Protein AF-A0A8T7BBE3-F1 (afdb_monomer_lite)

Secondary structure (DSSP, 8-state):
---S--SSS--SSS---S--S--S---S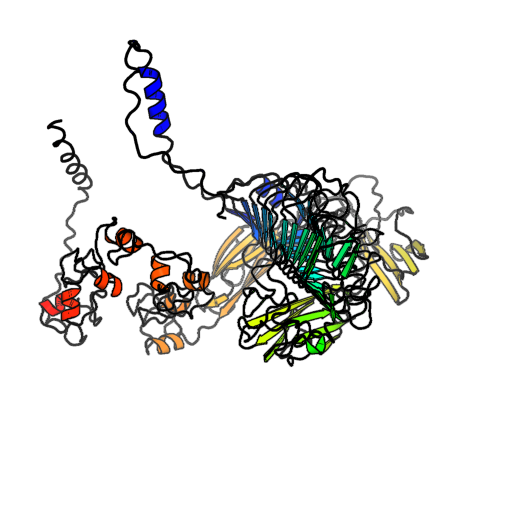TTTHHHHHHHHHHTTS-S-----PPPEEEE---EEE--S--HHHHHHTTPPTT-EEEEPSEEEEESSPEEE----BTTBPEEEEEPTT--EEEE--GGGTTTS-SEEE---SEEEES-EEE-SSSSEEE-SEEEEEEES-EEES-SS-SEE--SS-EEEEEEES-EEE-TTTTT-S---SEEES-TTSSS-EES-EEES-EEE--EESSSS---SEEE-TT-BS-EEES-EEE-TTEESS--EEEEE-----TTPPPEEEES-EEESSSEEEEE-EEEEEES-EEE--SSEEEEE---TT-SS-SEEEEEES-EEES-SSEEEEE--TT-SSEEEES-EEEEEEEEEEES---S-EEESEEEEEEESSS---SSSEEE---HHHHEEEGGGTEEEEPTT-TTTT-S-TT-TT--SB-TTS-BS-SSSSPPSSS--SSS--S--S-EEEEEES-SEEETT--EEEEEEEES-SEEEEEEES--SS-EEEPSS-EEEEE-S--S-EEEEEEEEETTEEEEEEEEEEEE-S----EEE-SS---SSS-------S-----EEE---S-TTEEEEEEEETTEEEEEEE--S---------------SEEEEEEEEEEETTEEEEEEEEEEE------PPPPEEEEEEESSEEETT--EEEEEEEES-SEEEE-BTB-SEE-SEEEEEE--SS-EEEEEEEEETTEEEEEEEEEEEEPPS--SS-SSS-HHHHHHHTSSS---TT--SS-SS--HHHHHHHT--TT-TTSBTTBSS-SSS-HHHHHHHTSSTTS-TT--SS-SS--HHHHHHHT--TT-TT-PPP-SS-SSS-HHHIIIIISSS---TT--SS-SSS-HHHHHHTT--TT-SSSS-SSS-HHHHHHHT--TT-TTTT-SSS-HHHHHHHT--TT-TT-----PPP------------TTTTTSSTTSSSSS------

Sequence (980 aa):
MYSPITFFKHTLVTKVLYLREFNNECRSAFCLRSIAALFIAMFLIGALSVANGATFTLNPTGMTDSCSEELENVWNSAQPGDEIILNEGIYAQGCARRINNNGTAANPIIVRAADGADVLITRPLSSVSSKNNIEIQGSYMEIRGLRFQYGSQGVRFMSSSNIVFEDNEVFDMNHTAFTMNSGSTDNFVIRNNHIHHAGIAGGSTGEGMYIGCHSGNCTARDHLIEGNHIHDLQSNGSGCSDGIELKFNSHSNIVRGNEVYNTSLGSSACPCTFSYGHEIAGGEPNIIENNLLYNCAEGVLATSDTIIRNNVILDTTYAGIHIRYQAPTATGVENITVVNNTVYGSHPTCGRFNTNGSPNVTIANNSFYCAGSTAIAGGLGSPTLLNNYVDGGMSASSIDNVGFFDGGLAADQFVNPAGGDFHLKATSILIDAGNDNASDLPTEDYDGNIRSIGAAVDVGAFEYGSGSGPSNPVVTLSIDDSSVTTGDDVTLTYTISNADSCNASSSPASSFSGAITPANGSQMVNNLQADITFTLMCSNTDGNTTRDVSVTVSDPIDYQLYNDDDGNYGSGAVLLSSLGDLLGTLYVQVLPETDIQSVTFEIDDTQVGAVELTAPYVLGGSSYDSVSLTDGAHTLSATVQHKDGTVVLTQTITIANGGKGDPLPTLTLTATPQSITAGQTSLLNWSTTDATICDGQAGLLGTLAAFGSQTVTPTVTTTYTLECTGPGGMVTESVIVTVTAVGNDTDQDGLPDDWEIANFGNLDQSPSDDADNDGFTNLQEFAAGSDPTDANSSPDDLDGDGLDDAWEIANFGSLNETATGDPDNDGYTNLEELNAGTNPLNIAETPVDTDADGMLDADELMYFGNLSQSAAGDFDTDGITNAMEIANGTNPALADTDSDGLSDMEEFTHGTDPLDPDSDNDGYSDGSEIIAGSNPNDASDTPATIPPDDNNDSGGGATTLWFWLWLNSLLVWRRYRKSS

Structure (mmCIF, N/CA/C/O backbone):
data_AF-A0A8T7BBE3-F1
#
_entry.id   AF-A0A8T7BBE3-F1
#
loop_
_atom_site.group_PDB
_atom_site.id
_atom_site.type_symbol
_atom_site.label_atom_id
_atom_site.label_alt_id
_atom_site.label_comp_id
_atom_site.label_asym_id
_atom_site.label_entity_id
_atom_site.label_seq_id
_atom_site.pdbx_PDB_ins_code
_atom_site.Cartn_x
_atom_site.Cartn_y
_atom_site.Cartn_z
_atom_site.occupancy
_atom_site.B_iso_or_equiv
_atom_site.auth_seq_id
_atom_site.auth_comp_id
_atom_site.auth_asym_id
_atom_site.auth_atom_id
_atom_site.pdbx_PDB_model_num
ATOM 1 N N . MET A 1 1 ? 28.693 -13.206 -2.589 1.00 29.56 1 MET A N 1
ATOM 2 C CA . MET A 1 1 ? 29.377 -13.294 -1.278 1.00 29.56 1 MET A CA 1
ATOM 3 C C . MET A 1 1 ? 28.277 -13.303 -0.243 1.00 29.56 1 MET A C 1
ATOM 5 O O . MET A 1 1 ? 27.418 -12.443 -0.314 1.00 29.56 1 MET A O 1
ATOM 9 N N . TYR A 1 2 ? 28.257 -14.339 0.588 1.00 26.84 2 TYR A N 1
ATOM 10 C CA . TYR A 1 2 ? 27.154 -14.682 1.480 1.00 26.84 2 TYR A CA 1
ATOM 11 C C . TYR A 1 2 ? 26.909 -13.659 2.601 1.00 26.84 2 TYR A C 1
ATOM 13 O O . TYR A 1 2 ? 27.847 -13.034 3.099 1.00 26.84 2 TYR A O 1
ATOM 21 N N . SER A 1 3 ? 25.626 -13.585 2.964 1.00 26.28 3 SER A N 1
ATOM 22 C CA . SER A 1 3 ? 24.971 -12.894 4.079 1.00 26.28 3 SER A CA 1
ATOM 23 C C . SER A 1 3 ? 25.697 -13.000 5.438 1.00 26.28 3 SER A C 1
ATOM 25 O O . SER A 1 3 ? 26.265 -14.050 5.758 1.00 26.28 3 SER A O 1
ATOM 27 N N . PRO A 1 4 ? 25.660 -11.943 6.278 1.00 32.00 4 PRO A N 1
ATOM 28 C CA . PRO A 1 4 ? 26.195 -11.945 7.629 1.00 32.00 4 PRO A CA 1
ATOM 29 C C . PRO A 1 4 ? 25.131 -12.365 8.659 1.00 32.00 4 PRO A C 1
ATOM 31 O O . PRO A 1 4 ? 24.705 -11.558 9.476 1.00 32.00 4 PRO A O 1
ATOM 34 N N . ILE A 1 5 ? 24.760 -13.648 8.698 1.00 28.42 5 ILE A N 1
ATOM 35 C CA . ILE A 1 5 ? 24.117 -14.264 9.878 1.00 28.42 5 ILE A CA 1
ATOM 36 C C . ILE A 1 5 ? 24.846 -15.572 10.201 1.00 28.42 5 ILE A C 1
ATOM 38 O O . ILE A 1 5 ? 24.380 -16.686 10.002 1.00 28.42 5 ILE A O 1
ATOM 42 N N . THR A 1 6 ? 26.074 -15.431 10.699 1.00 31.42 6 THR A N 1
ATOM 43 C CA . THR A 1 6 ? 26.802 -16.514 11.376 1.00 31.42 6 THR A CA 1
ATOM 44 C C . THR A 1 6 ? 27.591 -15.927 12.539 1.00 31.42 6 THR A C 1
ATOM 46 O O . THR A 1 6 ? 28.819 -15.868 12.531 1.00 31.42 6 THR A O 1
ATOM 49 N N . PHE A 1 7 ? 26.885 -15.438 13.563 1.00 29.61 7 PHE A N 1
ATOM 50 C CA . PHE A 1 7 ? 27.541 -15.073 14.820 1.00 29.61 7 PHE A CA 1
ATOM 51 C C . PHE A 1 7 ? 26.654 -15.207 16.062 1.00 29.61 7 PHE A C 1
ATOM 53 O O . PHE A 1 7 ? 26.710 -14.342 16.912 1.00 29.61 7 PHE A O 1
ATOM 60 N N . PHE A 1 8 ? 25.876 -16.285 16.226 1.00 28.06 8 PHE A N 1
ATOM 61 C CA . PHE A 1 8 ? 25.471 -16.776 17.559 1.00 28.06 8 PHE A CA 1
ATOM 62 C C . PHE A 1 8 ? 24.879 -18.194 17.468 1.00 28.06 8 PHE A C 1
ATOM 64 O O . PHE A 1 8 ? 23.679 -18.350 17.312 1.00 28.06 8 PHE A O 1
ATOM 71 N N . LYS A 1 9 ? 25.746 -19.218 17.556 1.00 27.27 9 LYS A N 1
ATOM 72 C CA . LYS A 1 9 ? 25.525 -20.572 18.136 1.00 27.27 9 LYS A CA 1
ATOM 73 C C . LYS A 1 9 ? 26.477 -21.591 17.497 1.00 27.27 9 LYS A C 1
ATOM 75 O O . LYS A 1 9 ? 26.094 -22.453 16.726 1.00 27.27 9 LYS A O 1
ATOM 80 N N . HIS A 1 10 ? 27.749 -21.526 17.880 1.00 26.34 10 HIS A N 1
ATOM 81 C CA . HIS A 1 10 ? 28.599 -22.718 17.887 1.00 26.34 10 HIS A CA 1
ATOM 82 C C . HIS A 1 10 ? 29.717 -22.556 18.918 1.00 26.34 10 HIS A C 1
ATOM 84 O O . HIS A 1 10 ? 30.887 -22.381 18.590 1.00 26.34 10 HIS A O 1
ATOM 90 N N . THR A 1 11 ? 29.379 -22.594 20.211 1.00 28.61 11 THR A N 1
ATOM 91 C CA . THR A 1 11 ? 30.364 -22.989 21.236 1.00 28.61 11 THR A CA 1
ATOM 92 C C . THR A 1 11 ? 29.700 -23.580 22.477 1.00 28.61 11 THR A C 1
ATOM 94 O O . THR A 1 11 ? 29.901 -23.102 23.589 1.00 28.61 11 THR A O 1
ATOM 97 N N . LEU A 1 12 ? 28.919 -24.650 22.321 1.00 29.69 12 LEU A N 1
ATOM 98 C CA . LEU A 1 12 ? 28.595 -25.495 23.469 1.00 29.69 12 LEU A CA 1
ATOM 99 C C . LEU A 1 12 ? 28.273 -26.925 23.044 1.00 29.69 12 LEU A C 1
ATOM 101 O O . LEU A 1 12 ? 27.166 -27.360 23.249 1.00 29.69 12 LEU A O 1
ATOM 105 N N . VAL A 1 13 ? 29.242 -27.627 22.444 1.00 31.06 13 VAL A N 1
ATOM 106 C CA . VAL A 1 13 ? 29.555 -29.056 22.677 1.00 31.06 13 VAL A CA 1
ATOM 107 C C . VAL A 1 13 ? 30.863 -29.355 21.936 1.00 31.06 13 VAL A C 1
ATOM 109 O O . VAL A 1 13 ? 30.873 -29.738 20.776 1.00 31.06 13 VAL A O 1
ATOM 112 N N . THR A 1 14 ? 32.004 -29.130 22.589 1.00 29.58 14 THR A N 1
ATOM 113 C CA . THR A 1 14 ? 33.135 -30.081 22.653 1.00 29.58 14 THR A CA 1
ATOM 114 C C . THR A 1 14 ? 34.294 -29.460 23.429 1.00 29.58 14 THR A C 1
ATOM 116 O O . THR A 1 14 ? 34.619 -28.289 23.276 1.00 29.58 14 THR A O 1
ATOM 119 N N . LYS A 1 15 ? 34.960 -30.303 24.225 1.00 26.47 15 LYS A N 1
ATOM 120 C CA . LYS A 1 15 ? 36.123 -30.031 25.095 1.00 26.47 15 LYS A CA 1
ATOM 121 C C . LYS A 1 15 ? 35.813 -29.523 26.504 1.00 26.47 15 LYS A C 1
ATOM 123 O O . LYS A 1 15 ? 36.330 -28.523 26.991 1.00 26.47 15 LYS A O 1
ATOM 128 N N . VAL A 1 16 ? 35.186 -30.431 27.250 1.00 36.28 16 VAL A N 1
ATOM 129 C CA . VAL A 1 16 ? 35.811 -30.966 28.471 1.00 36.28 16 VAL A CA 1
ATOM 130 C C . VAL A 1 16 ? 37.290 -31.256 28.181 1.00 36.28 16 VAL A C 1
ATOM 132 O O . VAL A 1 16 ? 37.582 -32.248 27.525 1.00 36.28 16 VAL A O 1
ATOM 135 N N . LEU A 1 17 ? 38.196 -30.353 28.574 1.00 35.09 17 LEU A N 1
ATOM 136 C CA . LEU A 1 17 ? 39.632 -30.564 28.856 1.00 35.09 17 LEU A CA 1
ATOM 137 C C . LEU A 1 17 ? 40.352 -29.204 28.883 1.00 35.09 17 LEU A C 1
ATOM 139 O O . LEU A 1 17 ? 41.104 -28.913 27.967 1.00 35.09 17 LEU A O 1
ATOM 143 N N . TYR A 1 18 ? 40.134 -28.367 29.906 1.00 28.30 18 TYR A N 1
ATOM 144 C CA . TYR A 1 18 ? 41.157 -27.424 30.413 1.00 28.30 18 TYR A CA 1
ATOM 145 C C . TYR A 1 18 ? 40.715 -26.712 31.705 1.00 28.30 18 TYR A C 1
ATOM 147 O O . TYR A 1 18 ? 40.621 -25.500 31.752 1.00 28.30 18 TYR A O 1
ATOM 155 N N . LEU A 1 19 ? 40.474 -27.447 32.794 1.00 28.67 19 LEU A N 1
ATOM 156 C CA . LEU A 1 19 ? 40.567 -26.886 34.156 1.00 28.67 19 LEU A CA 1
ATOM 157 C C . LEU A 1 19 ? 41.022 -27.985 35.127 1.00 28.67 19 LEU A C 1
ATOM 159 O O . LEU A 1 19 ? 40.366 -28.334 36.103 1.00 28.67 19 LEU A O 1
ATOM 163 N N . ARG A 1 20 ? 42.188 -28.569 34.833 1.00 30.17 20 ARG A N 1
ATOM 164 C CA . ARG A 1 20 ? 42.928 -29.435 35.758 1.00 30.17 20 ARG A CA 1
ATOM 165 C C . ARG A 1 20 ? 44.109 -28.668 36.349 1.00 30.17 20 ARG A C 1
ATOM 167 O O . ARG A 1 20 ? 45.219 -29.165 36.306 1.00 30.17 20 ARG A O 1
ATOM 174 N N . GLU A 1 21 ? 43.873 -27.457 36.854 1.00 39.28 21 GLU A N 1
ATOM 175 C CA . GLU A 1 21 ? 44.852 -26.711 37.664 1.00 39.28 21 GLU A CA 1
ATOM 176 C C . GLU A 1 21 ? 44.212 -25.529 38.422 1.00 39.28 21 GLU A C 1
ATOM 178 O O . GLU A 1 21 ? 44.704 -24.415 38.408 1.00 39.28 21 GLU A O 1
ATOM 183 N N . PHE A 1 22 ? 43.096 -25.761 39.119 1.00 30.38 22 PHE A N 1
ATOM 184 C CA . PHE A 1 22 ? 42.659 -24.887 40.221 1.00 30.38 22 PHE A CA 1
ATOM 185 C C . PHE A 1 22 ? 42.005 -25.736 41.312 1.00 30.38 22 PHE A C 1
ATOM 187 O O . PHE A 1 22 ? 40.827 -25.631 41.634 1.00 30.38 22 PHE A O 1
ATOM 194 N N . ASN A 1 23 ? 42.797 -26.651 41.863 1.00 41.34 23 ASN A N 1
ATOM 195 C CA . ASN A 1 23 ? 42.465 -27.314 43.110 1.00 41.34 23 ASN A CA 1
ATOM 196 C C . ASN A 1 23 ? 43.643 -27.108 44.052 1.00 41.34 23 ASN A C 1
ATOM 198 O O . ASN A 1 23 ? 44.595 -27.880 44.019 1.00 41.34 23 ASN A O 1
ATOM 202 N N . ASN A 1 24 ? 43.608 -26.019 44.815 1.00 39.44 24 ASN A N 1
ATOM 203 C CA . ASN A 1 24 ? 44.102 -25.965 46.186 1.00 39.44 24 ASN A CA 1
ATOM 204 C C . ASN A 1 24 ? 43.699 -24.621 46.803 1.00 39.44 24 ASN A C 1
ATOM 206 O O . ASN A 1 24 ? 43.951 -23.574 46.227 1.00 39.44 24 ASN A O 1
ATOM 210 N N . GLU A 1 25 ? 43.117 -24.699 48.001 1.00 39.66 25 GLU A N 1
ATOM 211 C CA . GLU A 1 25 ? 42.765 -23.586 48.900 1.00 39.66 25 GLU A CA 1
ATOM 212 C C . GLU A 1 25 ? 41.361 -22.967 48.773 1.00 39.66 25 GLU A C 1
ATOM 214 O O . GLU A 1 25 ? 41.187 -21.787 48.497 1.00 39.66 25 GLU A O 1
ATOM 219 N N . CYS A 1 26 ? 40.336 -23.724 49.183 1.00 35.31 26 CYS A N 1
ATOM 220 C CA . CYS A 1 26 ? 39.295 -23.137 50.036 1.00 35.31 26 CYS A CA 1
ATOM 221 C C . CYS A 1 26 ? 38.632 -24.192 50.935 1.00 35.31 26 CYS A C 1
ATOM 223 O O . CYS A 1 26 ? 37.651 -24.840 50.584 1.00 35.31 26 CYS A O 1
ATOM 225 N N . ARG A 1 27 ? 39.194 -24.372 52.136 1.00 46.56 27 ARG A N 1
ATOM 226 C CA . ARG A 1 27 ? 38.562 -25.075 53.260 1.00 46.56 27 ARG A CA 1
ATOM 227 C C . ARG A 1 27 ? 37.969 -24.037 54.214 1.00 46.56 27 ARG A C 1
ATOM 229 O O . ARG A 1 27 ? 38.629 -23.661 55.176 1.00 46.56 27 ARG A O 1
ATOM 236 N N . SER A 1 28 ? 36.738 -23.582 53.993 1.00 45.09 28 SER A N 1
ATOM 237 C CA . SER A 1 28 ? 35.929 -23.024 55.087 1.00 45.09 28 SER A CA 1
ATOM 238 C C . SER A 1 28 ? 34.431 -23.053 54.768 1.00 45.09 28 SER A C 1
ATOM 240 O O . SER A 1 28 ? 34.009 -22.937 53.619 1.00 45.09 28 SER A O 1
ATOM 242 N N . ALA A 1 29 ? 33.625 -23.225 55.818 1.00 42.47 29 ALA A N 1
ATOM 243 C CA . ALA A 1 29 ? 32.174 -23.428 55.794 1.00 42.47 29 ALA A CA 1
ATOM 244 C C . ALA A 1 29 ? 31.346 -22.200 55.346 1.00 42.47 29 ALA A C 1
ATOM 246 O O . ALA A 1 29 ? 30.151 -22.131 55.620 1.00 42.47 29 ALA A O 1
ATOM 247 N N . PHE A 1 30 ? 31.959 -21.241 54.650 1.00 42.09 30 PHE A N 1
ATOM 248 C CA . PHE A 1 30 ? 31.274 -20.082 54.074 1.00 42.09 30 PHE A CA 1
ATOM 249 C C . PHE A 1 30 ? 30.898 -20.281 52.596 1.00 42.09 30 PHE A C 1
ATOM 251 O O . PHE A 1 30 ? 30.028 -19.583 52.090 1.00 42.09 30 PHE A O 1
ATOM 258 N N . CYS A 1 31 ? 31.473 -21.284 51.920 1.00 41.03 31 CYS A N 1
ATOM 259 C CA . CYS A 1 31 ? 31.180 -21.570 50.510 1.00 41.03 31 CYS A CA 1
ATOM 260 C C . CYS A 1 31 ? 29.846 -22.327 50.302 1.00 41.03 31 CYS A C 1
ATOM 262 O O . CYS A 1 31 ? 29.247 -22.256 49.235 1.00 41.03 31 CYS A O 1
ATOM 264 N N . LEU A 1 32 ? 29.317 -22.995 51.339 1.00 38.78 32 LEU A N 1
ATOM 265 C CA . LEU A 1 32 ? 28.065 -23.764 51.239 1.00 38.78 32 LEU A CA 1
ATOM 266 C C . LEU A 1 32 ? 26.777 -22.937 51.407 1.00 38.78 32 LEU A C 1
ATOM 268 O O . LEU A 1 32 ? 25.702 -23.455 51.123 1.00 38.78 32 LEU A O 1
ATOM 272 N N . ARG A 1 33 ? 26.846 -21.667 51.837 1.00 40.78 33 ARG A N 1
ATOM 273 C CA . ARG A 1 33 ? 25.649 -20.803 51.910 1.00 40.78 33 ARG A CA 1
ATOM 274 C C . ARG A 1 33 ? 25.352 -20.054 50.608 1.00 40.78 33 ARG A C 1
ATOM 276 O O . ARG A 1 33 ? 24.207 -19.677 50.400 1.00 40.78 33 ARG A O 1
ATOM 283 N N . SER A 1 34 ? 26.329 -19.922 49.712 1.00 43.38 34 SER A N 1
ATOM 284 C CA . SER A 1 34 ? 26.143 -19.246 48.418 1.00 43.38 34 SER A CA 1
ATOM 285 C C . SER A 1 34 ? 25.672 -20.181 47.298 1.00 43.38 34 SER A C 1
ATOM 287 O O . SER A 1 34 ? 25.136 -19.709 46.305 1.00 43.38 34 SER A O 1
ATOM 289 N N . ILE A 1 35 ? 25.813 -21.502 47.461 1.00 44.31 35 ILE A N 1
ATOM 290 C CA . ILE A 1 35 ? 25.361 -22.492 46.464 1.00 44.31 35 ILE A CA 1
ATOM 291 C C . ILE A 1 35 ? 23.885 -22.874 46.684 1.00 44.31 35 ILE A C 1
ATOM 293 O O . ILE A 1 35 ? 23.160 -23.094 45.722 1.00 44.31 35 ILE A O 1
ATOM 297 N N . ALA A 1 36 ? 23.386 -22.850 47.925 1.00 39.06 36 ALA A N 1
ATOM 298 C CA . ALA A 1 36 ? 21.965 -23.089 48.208 1.00 39.06 36 ALA A CA 1
ATOM 299 C C . ALA A 1 36 ? 21.046 -21.934 47.751 1.00 39.06 36 ALA A C 1
ATOM 301 O O . ALA A 1 36 ? 19.892 -22.172 47.411 1.00 39.06 36 ALA A O 1
ATOM 302 N N . ALA A 1 37 ? 21.561 -20.699 47.689 1.00 39.97 37 ALA A N 1
ATOM 303 C CA . ALA A 1 37 ? 20.832 -19.557 47.131 1.00 39.97 37 ALA A CA 1
ATOM 304 C C . ALA A 1 37 ? 20.739 -19.606 45.592 1.00 39.97 37 ALA A C 1
ATOM 306 O O . ALA A 1 37 ? 19.777 -19.096 45.030 1.00 39.97 37 ALA A O 1
ATOM 307 N N . LEU A 1 38 ? 21.690 -20.270 44.918 1.00 40.91 38 LEU A N 1
ATOM 308 C CA . LEU A 1 38 ? 21.654 -20.463 43.464 1.00 40.91 38 LEU A CA 1
ATOM 309 C C . LEU A 1 38 ? 20.670 -21.569 43.043 1.00 40.91 38 LEU A C 1
ATOM 311 O O . LEU A 1 38 ? 20.027 -21.448 42.009 1.00 40.91 38 LEU A O 1
ATOM 315 N N . PHE A 1 39 ? 20.502 -22.614 43.860 1.00 37.19 39 PHE A N 1
ATOM 316 C CA . PHE A 1 39 ? 19.586 -23.722 43.549 1.00 37.19 39 PHE A CA 1
ATOM 317 C C . PHE A 1 39 ? 18.106 -23.410 43.824 1.00 37.19 39 PHE A C 1
ATOM 319 O O . PHE A 1 39 ? 17.248 -23.962 43.147 1.00 37.19 39 PHE A O 1
ATOM 326 N N . ILE A 1 40 ? 17.790 -22.501 44.755 1.00 39.94 40 ILE A N 1
ATOM 327 C CA . ILE A 1 40 ? 16.405 -22.030 44.966 1.00 39.94 40 ILE A CA 1
ATOM 328 C C . ILE A 1 40 ? 16.015 -20.963 43.924 1.00 39.94 40 ILE A C 1
ATOM 330 O O . ILE A 1 40 ? 14.845 -20.856 43.576 1.00 39.94 40 ILE A O 1
ATOM 334 N N . ALA A 1 41 ? 16.983 -20.237 43.353 1.00 38.50 41 ALA A N 1
ATOM 335 C CA . ALA A 1 41 ? 16.737 -19.316 42.240 1.00 38.50 41 ALA A CA 1
ATOM 336 C C . ALA A 1 41 ? 16.558 -20.027 40.881 1.00 38.50 41 ALA A C 1
ATOM 338 O O . ALA A 1 41 ? 15.916 -19.477 39.996 1.00 38.50 41 ALA A O 1
ATOM 339 N N . MET A 1 42 ? 17.079 -21.250 40.715 1.00 39.91 42 MET A N 1
ATOM 340 C CA . MET A 1 42 ? 16.964 -22.027 39.467 1.00 39.91 42 MET A CA 1
ATOM 341 C C . MET A 1 42 ? 15.734 -22.947 39.384 1.00 39.91 42 MET A C 1
ATOM 343 O O . MET A 1 42 ? 15.486 -23.505 38.325 1.00 39.91 42 MET A O 1
ATOM 347 N N . PHE A 1 43 ? 14.938 -23.083 40.450 1.00 35.31 43 PHE A N 1
ATOM 348 C CA . PHE A 1 43 ? 13.665 -23.832 40.430 1.00 35.31 43 PHE A CA 1
ATOM 349 C C . PHE A 1 43 ? 12.419 -22.926 40.445 1.00 35.31 43 PHE A C 1
ATOM 351 O O . PHE A 1 43 ? 11.309 -23.395 40.672 1.00 35.31 43 PHE A O 1
ATOM 358 N N . LEU A 1 44 ? 12.607 -21.628 40.185 1.00 36.25 44 LEU A N 1
ATOM 359 C CA . LEU A 1 44 ? 11.546 -20.623 40.030 1.00 36.25 44 LEU A CA 1
ATOM 360 C C . LEU A 1 44 ? 11.549 -19.978 38.629 1.00 36.25 44 LEU A C 1
ATOM 362 O O . LEU A 1 44 ? 10.964 -18.921 38.436 1.00 36.25 44 LEU A O 1
ATOM 366 N N . ILE A 1 45 ? 12.202 -20.622 37.654 1.00 46.75 45 ILE A N 1
ATOM 367 C CA . ILE A 1 45 ? 12.209 -20.231 36.230 1.00 46.75 45 ILE A CA 1
ATOM 368 C C . ILE A 1 45 ? 11.692 -21.417 35.397 1.00 46.75 45 ILE A C 1
ATOM 370 O O . ILE A 1 45 ? 12.314 -21.872 34.446 1.00 46.75 45 ILE A O 1
ATOM 374 N N . GLY A 1 46 ? 10.576 -21.985 35.847 1.00 38.12 46 GLY A N 1
ATOM 375 C CA . GLY A 1 46 ? 9.902 -23.142 35.256 1.00 38.12 46 GLY A CA 1
ATOM 376 C C . GLY A 1 46 ? 8.395 -22.938 35.304 1.00 38.12 46 GLY A C 1
ATOM 377 O O . GLY A 1 46 ? 7.684 -23.721 35.917 1.00 38.12 46 GLY A O 1
ATOM 378 N N . ALA A 1 47 ? 7.976 -21.793 34.776 1.00 36.56 47 ALA A N 1
ATOM 379 C CA . ALA A 1 47 ? 6.636 -21.441 34.323 1.00 36.56 47 ALA A CA 1
ATOM 380 C C . ALA A 1 47 ? 6.784 -20.047 33.697 1.00 36.56 47 ALA A C 1
ATOM 382 O O . ALA A 1 47 ? 6.380 -19.043 34.280 1.00 36.56 47 ALA A O 1
ATOM 383 N N . LEU A 1 48 ? 7.460 -19.958 32.546 1.00 38.72 48 LEU A N 1
ATOM 384 C CA . LEU A 1 48 ? 7.105 -18.892 31.617 1.00 38.72 48 LEU A CA 1
ATOM 385 C C . LEU A 1 48 ? 5.723 -19.305 31.125 1.00 38.72 48 LEU A C 1
ATOM 387 O O . LEU A 1 48 ? 5.600 -20.103 30.204 1.00 38.72 48 LEU A O 1
ATOM 391 N N . SER A 1 49 ? 4.690 -18.864 31.842 1.00 36.53 49 SER A N 1
ATOM 392 C CA . SER A 1 49 ? 3.387 -18.714 31.226 1.00 36.53 49 SER A CA 1
ATOM 393 C C . SER A 1 49 ? 3.638 -17.896 29.969 1.00 36.53 49 SER A C 1
ATOM 395 O O . SER A 1 49 ? 4.171 -16.786 30.071 1.00 36.53 49 SER A O 1
ATOM 397 N N . VAL A 1 50 ? 3.294 -18.438 28.808 1.00 40.88 50 VAL A N 1
ATOM 398 C CA . VAL A 1 50 ? 2.879 -17.589 27.698 1.00 40.88 50 VAL A CA 1
ATOM 399 C C . VAL A 1 50 ? 1.739 -16.779 28.303 1.00 40.88 50 VAL A C 1
ATOM 401 O O . VAL A 1 50 ? 0.693 -17.326 28.652 1.00 40.88 50 VAL A O 1
ATOM 404 N N . ALA A 1 51 ? 2.029 -15.545 28.701 1.00 44.22 51 ALA A N 1
ATOM 405 C CA . ALA A 1 51 ? 0.986 -14.664 29.170 1.00 44.22 51 ALA A CA 1
ATOM 406 C C . ALA A 1 51 ? 0.235 -14.314 27.893 1.00 44.22 51 ALA A C 1
ATOM 408 O O . ALA A 1 51 ? 0.723 -13.488 27.131 1.00 44.22 51 ALA A O 1
ATOM 409 N N . ASN A 1 52 ? -0.871 -15.011 27.619 1.00 60.41 52 ASN A N 1
ATOM 410 C CA . ASN A 1 52 ? -1.825 -14.530 26.630 1.00 60.41 52 ASN A CA 1
ATOM 411 C C . ASN A 1 52 ? -2.147 -13.094 27.037 1.00 60.41 52 ASN A C 1
ATOM 413 O O . ASN A 1 52 ? -2.553 -12.861 28.184 1.00 60.41 52 ASN A O 1
ATOM 417 N N . GLY A 1 53 ? -1.855 -12.146 26.148 1.00 76.69 53 GLY A N 1
ATOM 418 C CA . GLY A 1 53 ? -2.220 -10.761 26.380 1.00 76.69 53 GLY A CA 1
ATOM 419 C C . GLY A 1 53 ? -3.725 -10.647 26.564 1.00 76.69 53 GLY A C 1
ATOM 420 O O . GLY A 1 53 ? -4.499 -11.505 26.133 1.00 76.69 53 GLY A O 1
ATOM 421 N N . ALA A 1 54 ? -4.142 -9.622 27.289 1.00 91.81 54 ALA A N 1
ATOM 422 C CA . ALA A 1 54 ? -5.553 -9.355 27.470 1.00 91.81 54 ALA A CA 1
ATOM 423 C C . ALA A 1 54 ? -6.145 -8.792 26.173 1.00 91.81 54 ALA A C 1
ATOM 425 O O . ALA A 1 54 ? -5.558 -7.904 25.558 1.00 91.81 54 ALA A O 1
ATOM 426 N N . THR A 1 55 ? -7.336 -9.263 25.807 1.00 95.75 55 THR A N 1
ATOM 427 C CA . THR A 1 55 ? -8.150 -8.651 24.754 1.00 95.75 55 THR A CA 1
ATOM 428 C C . THR A 1 55 ? -9.110 -7.638 25.378 1.00 95.75 55 THR A C 1
ATOM 430 O O . THR A 1 55 ? -9.854 -7.957 26.311 1.00 95.75 55 THR A O 1
ATOM 433 N N . PHE A 1 56 ? -9.107 -6.413 24.860 1.00 92.44 56 PHE A N 1
ATOM 434 C CA . PHE A 1 56 ? -9.995 -5.325 25.254 1.00 92.44 56 PHE A CA 1
ATOM 435 C C . PHE A 1 56 ? -10.916 -4.972 24.092 1.00 92.44 56 PHE A C 1
ATOM 437 O O . PHE A 1 56 ? -10.454 -4.465 23.077 1.00 92.44 56 PHE A O 1
ATOM 444 N N . THR A 1 57 ? -12.220 -5.179 24.250 1.00 93.88 57 THR A N 1
ATOM 445 C CA . THR A 1 57 ? -13.214 -4.738 23.262 1.00 93.88 57 THR A CA 1
ATOM 446 C C . THR A 1 57 ? -13.823 -3.414 23.701 1.00 93.88 57 THR A C 1
ATOM 448 O O . THR A 1 57 ? -14.405 -3.332 24.785 1.00 93.88 57 THR A O 1
ATOM 451 N N . LEU A 1 58 ? -13.689 -2.378 22.874 1.00 86.00 58 LEU A N 1
ATOM 452 C CA . LEU A 1 58 ? -14.152 -1.024 23.176 1.00 86.00 58 LEU A CA 1
ATOM 453 C C . LEU A 1 58 ? -15.333 -0.649 22.287 1.00 86.00 58 LEU A C 1
ATOM 455 O O . LEU A 1 58 ? -15.358 -0.992 21.111 1.00 86.00 58 LEU A O 1
ATOM 459 N N . ASN A 1 59 ? -16.273 0.121 22.833 1.00 84.19 59 ASN A N 1
ATOM 460 C CA . ASN A 1 59 ? -17.384 0.711 22.084 1.00 84.19 59 ASN A CA 1
ATOM 461 C C . ASN A 1 59 ? -17.178 2.228 21.951 1.00 84.19 59 ASN A C 1
ATOM 463 O O . ASN A 1 59 ? -16.553 2.832 22.829 1.00 84.19 59 ASN A O 1
ATOM 467 N N . PRO A 1 60 ? -17.706 2.868 20.896 1.00 77.25 60 PRO A N 1
ATOM 468 C CA . PRO A 1 60 ? -17.601 4.312 20.732 1.00 77.25 60 PRO A CA 1
ATOM 469 C C . PRO A 1 60 ? -18.334 5.054 21.857 1.00 77.25 60 PRO A C 1
ATOM 471 O O . PRO A 1 60 ? -19.416 4.664 22.297 1.00 77.25 60 PRO A O 1
ATOM 474 N N . THR A 1 61 ? -17.759 6.171 22.302 1.00 64.56 61 THR A N 1
ATOM 475 C CA . THR A 1 61 ? -18.336 7.016 23.368 1.00 64.56 61 THR A CA 1
ATOM 476 C C . THR A 1 61 ? -19.056 8.262 22.835 1.00 64.56 61 THR A C 1
ATOM 478 O O . THR A 1 61 ? -19.570 9.060 23.620 1.00 64.56 61 THR A O 1
ATOM 481 N N . GLY A 1 62 ? -19.135 8.420 21.506 1.00 56.41 62 GLY A N 1
ATOM 482 C CA . GLY A 1 62 ? -19.643 9.628 20.848 1.00 56.41 62 GLY A CA 1
ATOM 483 C C . GLY A 1 62 ? -18.647 10.794 20.899 1.00 56.41 62 GLY A C 1
ATOM 484 O O . GLY A 1 62 ? -17.516 10.652 21.363 1.00 56.41 62 GLY A O 1
ATOM 485 N N . MET A 1 63 ? -19.039 11.970 20.395 1.00 56.53 63 MET A N 1
ATOM 486 C CA . MET A 1 63 ? -18.172 13.154 20.421 1.00 56.53 63 MET A CA 1
ATOM 487 C C . MET A 1 63 ? -18.073 13.719 21.839 1.00 56.53 63 MET A C 1
ATOM 489 O O . MET A 1 63 ? -19.063 14.177 22.406 1.00 56.53 63 MET A O 1
ATOM 493 N N . THR A 1 64 ? -16.865 13.701 22.410 1.00 59.28 64 THR A N 1
ATOM 494 C CA . THR A 1 64 ? -16.613 14.247 23.748 1.00 59.28 64 THR A CA 1
ATOM 495 C C . THR A 1 64 ? -15.563 15.358 23.712 1.00 59.28 64 THR A C 1
ATOM 497 O O . THR A 1 64 ? -14.510 15.239 23.081 1.00 59.28 64 THR A O 1
ATOM 500 N N . ASP A 1 65 ? -15.795 16.425 24.478 1.00 60.88 65 ASP A N 1
ATOM 501 C CA . ASP A 1 65 ? -14.758 17.417 24.811 1.00 60.88 65 ASP A CA 1
ATOM 502 C C . ASP A 1 65 ? -13.812 16.918 25.923 1.00 60.88 65 ASP A C 1
ATOM 504 O O . ASP A 1 65 ? -12.919 17.636 26.383 1.00 60.88 65 ASP A O 1
ATOM 508 N N . SER A 1 66 ? -14.003 15.673 26.378 1.00 66.19 66 SER A N 1
ATOM 509 C CA . SER A 1 66 ? -13.192 15.046 27.416 1.00 66.19 66 SER A CA 1
ATOM 510 C C . SER A 1 66 ? -11.761 14.821 26.929 1.00 66.19 66 SER A C 1
ATOM 512 O O . SER A 1 66 ? -11.512 14.405 25.800 1.00 66.19 66 SER A O 1
ATOM 514 N N . CYS A 1 67 ? -10.791 15.039 27.820 1.00 71.06 67 CYS A N 1
ATOM 515 C CA . CYS A 1 67 ? -9.407 14.618 27.594 1.00 71.06 67 CYS A CA 1
ATOM 516 C C . CYS A 1 67 ? -9.127 13.181 28.056 1.00 71.06 67 CYS A C 1
ATOM 518 O O . CYS A 1 67 ? -7.974 12.773 28.072 1.00 71.06 67 CYS A O 1
ATOM 520 N N . SER A 1 68 ? -10.142 12.458 28.519 1.00 68.88 68 SER A N 1
ATOM 521 C CA . SER A 1 68 ? -10.014 11.089 29.006 1.00 68.88 68 SER A CA 1
ATOM 522 C C . SER A 1 68 ? -11.026 10.240 28.258 1.00 68.88 68 SER A C 1
ATOM 524 O O . SER A 1 68 ? -12.157 10.063 28.707 1.00 68.88 68 SER A O 1
ATOM 526 N N . GLU A 1 69 ? -10.615 9.824 27.066 1.00 80.81 69 GLU A N 1
ATOM 527 C CA . GLU A 1 69 ? -11.360 8.933 26.184 1.00 80.81 69 GLU A CA 1
ATOM 528 C C . GLU A 1 69 ? -10.920 7.487 26.451 1.00 80.81 69 GLU A C 1
ATOM 530 O O . GLU A 1 69 ? -9.772 7.239 26.835 1.00 80.81 69 GLU A O 1
ATOM 535 N N . GLU A 1 70 ? -11.845 6.535 26.333 1.00 86.31 70 GLU A N 1
ATOM 536 C CA . GLU A 1 70 ? -11.593 5.146 26.721 1.00 86.31 70 GLU A CA 1
ATOM 537 C C . GLU A 1 70 ? -10.483 4.508 25.880 1.00 86.31 70 GLU A C 1
ATOM 539 O O . GLU A 1 70 ? -9.588 3.898 26.464 1.00 86.31 70 GLU A O 1
ATOM 544 N N . LEU A 1 71 ? -10.456 4.743 24.561 1.00 89.88 71 LEU A N 1
ATOM 545 C CA . LEU A 1 71 ? -9.390 4.258 23.679 1.00 89.88 71 LEU A CA 1
ATOM 546 C C . LEU A 1 71 ? -8.011 4.735 24.135 1.00 89.88 71 LEU A C 1
ATOM 548 O O . LEU A 1 71 ? -7.101 3.927 24.308 1.00 89.88 71 LEU A O 1
ATOM 552 N N . GLU A 1 72 ? -7.846 6.041 24.375 1.00 91.94 72 GLU A N 1
ATOM 553 C CA . GLU A 1 72 ? -6.566 6.591 24.833 1.00 91.94 72 GLU A CA 1
ATOM 554 C C . GLU A 1 72 ? -6.141 5.979 26.175 1.00 91.94 72 GLU A C 1
ATOM 556 O O . GLU A 1 72 ? -4.971 5.633 26.360 1.00 91.94 72 GLU A O 1
ATOM 561 N N . ASN A 1 73 ? -7.077 5.835 27.115 1.00 90.81 73 ASN A N 1
ATOM 562 C CA . ASN A 1 73 ? -6.791 5.284 28.436 1.00 90.81 73 ASN A CA 1
ATOM 563 C C . ASN A 1 73 ? -6.389 3.804 28.362 1.00 90.81 73 ASN A C 1
ATOM 565 O O . ASN A 1 73 ? -5.399 3.410 28.982 1.00 90.81 73 ASN A O 1
ATOM 569 N N . VAL A 1 74 ? -7.143 2.996 27.613 1.00 94.12 74 VAL A N 1
ATOM 570 C CA . VAL A 1 74 ? -6.915 1.552 27.478 1.00 94.12 74 VAL A CA 1
ATOM 571 C C . VAL A 1 74 ? -5.601 1.304 26.754 1.00 94.12 74 VAL A C 1
ATOM 573 O O . VAL A 1 74 ? -4.756 0.574 27.274 1.00 94.12 74 VAL A O 1
ATOM 576 N N . TRP A 1 75 ? -5.349 2.006 25.650 1.00 94.50 75 TRP A N 1
ATOM 577 C CA . TRP A 1 75 ? -4.102 1.875 24.901 1.00 94.50 75 TRP A CA 1
ATOM 578 C C . TRP A 1 75 ? -2.878 2.299 25.725 1.00 94.50 75 TRP A C 1
ATOM 580 O O . TRP A 1 75 ? -1.861 1.607 25.737 1.00 94.50 75 TRP A O 1
ATOM 590 N N . ASN A 1 76 ? -2.976 3.364 26.528 1.00 94.81 76 ASN A N 1
ATOM 591 C CA . ASN A 1 76 ? -1.906 3.726 27.467 1.00 94.81 76 ASN A CA 1
ATOM 592 C C . ASN A 1 76 ? -1.829 2.821 28.717 1.00 94.81 76 ASN A C 1
ATOM 594 O O . ASN A 1 76 ? -0.946 2.995 29.561 1.00 94.81 76 ASN A O 1
ATOM 598 N N . SER A 1 77 ? -2.723 1.847 28.874 1.00 94.62 77 SER A N 1
ATOM 599 C CA . SER A 1 77 ? -2.646 0.837 29.937 1.00 94.62 77 SER A CA 1
ATOM 600 C C . SER A 1 77 ? -2.213 -0.546 29.440 1.00 94.62 77 SER A C 1
ATOM 602 O O . SER A 1 77 ? -1.750 -1.351 30.253 1.00 94.62 77 SER A O 1
ATOM 604 N N . ALA A 1 78 ? -2.281 -0.776 28.125 1.00 95.75 78 ALA A N 1
ATOM 605 C CA . ALA A 1 78 ? -1.936 -2.034 27.480 1.00 95.75 78 ALA A CA 1
ATOM 606 C C . ALA A 1 78 ? -0.487 -2.455 27.762 1.00 95.75 78 ALA A C 1
ATOM 608 O O . ALA A 1 78 ? 0.436 -1.629 27.838 1.00 95.75 78 ALA A O 1
ATOM 609 N N . GLN A 1 79 ? -0.314 -3.756 27.954 1.00 95.94 79 GLN A N 1
ATOM 610 C CA . GLN A 1 79 ? 0.940 -4.466 28.156 1.00 95.94 79 GLN A CA 1
ATOM 611 C C . GLN A 1 79 ? 1.355 -5.194 26.864 1.00 95.94 79 GLN A C 1
ATOM 613 O O . GLN A 1 79 ? 0.523 -5.422 25.992 1.00 95.94 79 GLN A O 1
ATOM 618 N N . PRO A 1 80 ? 2.637 -5.578 26.713 1.00 97.06 80 PRO A N 1
ATOM 619 C CA . PRO A 1 80 ? 3.074 -6.383 25.574 1.00 97.06 80 PRO A CA 1
ATOM 620 C C . PRO A 1 80 ? 2.243 -7.662 25.395 1.00 97.06 80 PRO A C 1
ATOM 622 O O . PRO A 1 80 ? 2.149 -8.451 26.335 1.00 97.06 80 PRO A O 1
ATOM 625 N N . GLY A 1 81 ? 1.706 -7.867 24.190 1.00 94.00 81 GLY A N 1
ATOM 626 C CA . GLY A 1 81 ? 0.834 -8.987 23.826 1.00 94.00 81 GLY A CA 1
ATOM 627 C C . GLY A 1 81 ? -0.658 -8.675 23.896 1.00 94.00 81 GLY A C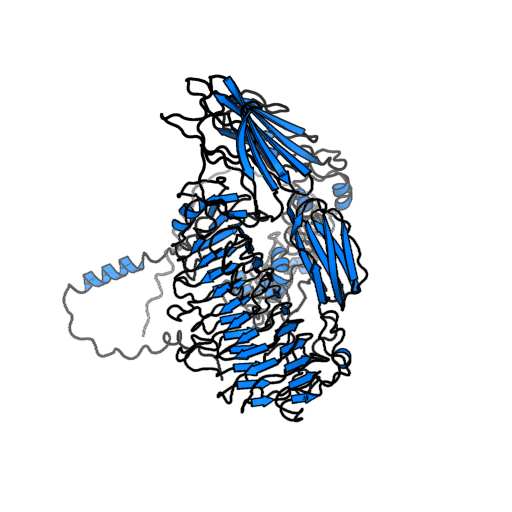 1
ATOM 628 O O . GLY A 1 81 ? -1.443 -9.467 23.388 1.00 94.00 81 GLY A O 1
ATOM 629 N N . ASP A 1 82 ? -1.056 -7.565 24.527 1.00 97.88 82 ASP A N 1
ATOM 630 C CA . ASP A 1 82 ? -2.464 -7.180 24.619 1.00 97.88 82 ASP A CA 1
ATOM 631 C C . ASP A 1 82 ? -3.033 -6.789 23.245 1.00 97.88 82 ASP A C 1
ATOM 633 O O . ASP A 1 82 ? -2.353 -6.177 22.414 1.00 97.88 82 ASP A O 1
ATOM 637 N N . GLU A 1 83 ? -4.315 -7.087 23.052 1.00 97.62 83 GLU A N 1
ATOM 638 C CA . GLU A 1 83 ? -5.087 -6.766 21.854 1.00 97.62 83 GLU A CA 1
ATOM 639 C C . GLU A 1 83 ? -6.225 -5.800 22.207 1.00 97.62 83 GLU A C 1
ATOM 641 O O . GLU A 1 83 ? -6.936 -5.981 23.194 1.00 97.62 83 GLU A O 1
ATOM 646 N N . ILE A 1 84 ? -6.418 -4.763 21.399 1.00 97.88 84 ILE A N 1
ATOM 647 C CA . ILE A 1 84 ? -7.493 -3.781 21.533 1.00 97.88 84 ILE A CA 1
ATOM 648 C C . ILE A 1 84 ? -8.350 -3.853 20.270 1.00 97.88 84 ILE A C 1
ATOM 650 O O . ILE A 1 84 ? -7.889 -3.519 19.181 1.00 97.88 84 ILE A O 1
ATOM 654 N N . ILE A 1 85 ? -9.603 -4.268 20.433 1.00 92.62 85 ILE A N 1
ATOM 655 C CA . ILE A 1 85 ? -10.593 -4.420 19.367 1.00 92.62 85 ILE A CA 1
ATOM 656 C C . ILE A 1 85 ? -11.610 -3.284 19.483 1.00 92.62 85 ILE A C 1
ATOM 658 O O . ILE A 1 85 ? -12.236 -3.103 20.530 1.00 92.62 85 ILE A O 1
ATOM 662 N N . LEU A 1 86 ? -11.775 -2.511 18.415 1.00 87.00 86 LEU A N 1
ATOM 663 C CA . LEU A 1 86 ? -12.711 -1.392 18.346 1.00 87.00 86 LEU A CA 1
ATOM 664 C C . LEU A 1 86 ? -13.970 -1.814 17.590 1.00 87.00 86 LEU A C 1
ATOM 666 O O . LEU A 1 86 ? -13.890 -2.217 16.434 1.00 87.00 86 LEU A O 1
ATOM 670 N N . ASN A 1 87 ? -15.127 -1.726 18.240 1.00 83.38 87 ASN A N 1
ATOM 671 C CA . ASN A 1 87 ? -16.411 -1.955 17.585 1.00 83.38 87 ASN A CA 1
ATOM 672 C C . ASN A 1 87 ? -16.800 -0.762 16.701 1.00 83.38 87 ASN A C 1
ATOM 674 O O . ASN A 1 87 ? -16.299 0.348 16.876 1.00 83.38 87 ASN A O 1
ATOM 678 N N . GLU A 1 88 ? -17.730 -0.996 15.777 1.00 78.38 88 GLU A N 1
ATOM 679 C CA . GLU A 1 88 ? -18.214 -0.008 14.810 1.00 78.38 88 GLU A CA 1
ATOM 680 C C . GLU A 1 88 ? -18.621 1.324 15.463 1.00 78.38 88 GLU A C 1
ATOM 682 O O . GLU A 1 88 ? -19.299 1.360 16.497 1.00 78.38 88 GLU A O 1
ATOM 687 N N . GLY A 1 89 ? -18.227 2.427 14.822 1.00 69.56 89 GLY A N 1
ATOM 688 C CA . GLY A 1 89 ? -18.669 3.774 15.156 1.00 69.56 89 GLY A CA 1
ATOM 689 C C . GLY A 1 89 ? -17.541 4.781 15.375 1.00 69.56 89 GLY A C 1
ATOM 690 O O . GLY A 1 89 ? -16.409 4.618 14.922 1.00 69.56 89 GLY A O 1
ATOM 691 N N . ILE A 1 90 ? -17.883 5.889 16.044 1.00 75.12 90 ILE A N 1
ATOM 692 C CA . ILE A 1 90 ? -17.057 7.104 16.078 1.00 75.12 90 ILE A CA 1
ATOM 693 C C . ILE A 1 90 ? -16.346 7.281 17.428 1.00 75.12 90 ILE A C 1
ATOM 695 O O . ILE A 1 90 ? -16.976 7.492 18.469 1.00 75.12 90 ILE A O 1
ATOM 699 N N . TYR A 1 91 ? -15.014 7.313 17.383 1.00 83.56 91 TYR A N 1
ATOM 700 C CA . TYR A 1 91 ? -14.102 7.566 18.499 1.00 83.56 91 TYR A CA 1
ATOM 701 C C . TYR A 1 91 ? -13.544 8.991 18.413 1.00 83.56 91 TYR A C 1
ATOM 703 O O . TYR A 1 91 ? -12.465 9.252 17.863 1.00 83.56 91 TYR A O 1
ATOM 711 N N . ALA A 1 92 ? -14.299 9.944 18.961 1.00 79.38 92 ALA A N 1
ATOM 712 C CA . ALA A 1 92 ? -14.016 11.370 18.843 1.00 79.38 92 ALA A CA 1
ATOM 713 C C . ALA A 1 92 ? -13.550 12.007 20.161 1.00 79.38 92 ALA A C 1
ATOM 715 O O . ALA A 1 92 ? -14.166 11.837 21.214 1.00 79.38 92 ALA A O 1
ATOM 716 N N . GLN A 1 93 ? -12.486 12.815 20.083 1.00 78.19 93 GLN A N 1
ATOM 717 C CA . GLN A 1 93 ? -11.900 13.476 21.253 1.00 78.19 93 GLN A CA 1
ATOM 718 C C . GLN A 1 93 ? -11.507 14.934 20.970 1.00 78.19 93 GLN A C 1
ATOM 720 O O . GLN A 1 93 ? -10.787 15.245 20.017 1.00 78.19 93 GLN A O 1
ATOM 725 N N . GLY A 1 94 ? -11.917 15.852 21.851 1.00 74.12 94 GLY A N 1
ATOM 726 C CA . GLY A 1 94 ? -11.521 17.264 21.790 1.00 74.12 94 GLY A CA 1
ATOM 727 C C . GLY A 1 94 ? -10.033 17.500 22.104 1.00 74.12 94 GLY A C 1
ATOM 728 O O . GLY A 1 94 ? -9.375 18.333 21.467 1.00 74.12 94 GLY A O 1
ATOM 729 N N . CYS A 1 95 ? -9.438 16.722 23.015 1.00 81.69 95 CYS A N 1
ATOM 730 C CA . CYS A 1 95 ? -8.040 16.858 23.463 1.00 81.69 95 CYS A CA 1
ATOM 731 C C . CYS A 1 95 ? -7.053 15.934 22.740 1.00 81.69 95 CYS A C 1
ATOM 733 O O . CYS A 1 95 ? -7.447 14.934 22.150 1.00 81.69 95 CYS A O 1
ATOM 735 N N . ALA A 1 96 ? -5.772 16.320 22.706 1.00 83.06 96 ALA A N 1
ATOM 736 C CA . ALA A 1 96 ? -4.754 15.588 21.949 1.00 83.06 96 ALA A CA 1
ATOM 737 C C . ALA A 1 96 ? -4.635 14.144 22.454 1.00 83.06 96 ALA A C 1
ATOM 739 O O . ALA A 1 96 ? -4.314 13.964 23.626 1.00 83.06 96 ALA A O 1
ATOM 740 N N . ARG A 1 97 ? -4.833 13.174 21.557 1.00 90.00 97 ARG A N 1
ATOM 741 C CA . ARG A 1 97 ? -4.709 11.742 21.834 1.00 90.00 97 ARG A CA 1
ATOM 742 C C . ARG A 1 97 ? -3.245 11.326 21.742 1.00 90.00 97 ARG A C 1
ATOM 744 O O . ARG A 1 97 ? -2.620 11.521 20.696 1.00 90.00 97 ARG A O 1
ATOM 751 N N . ARG A 1 98 ? -2.673 10.800 22.828 1.00 91.88 98 ARG A N 1
ATOM 752 C CA . ARG A 1 98 ? -1.237 10.490 22.923 1.00 91.88 98 ARG A CA 1
ATOM 753 C C . ARG A 1 98 ? -0.989 9.075 23.403 1.00 91.88 98 ARG A C 1
ATOM 755 O O . ARG A 1 98 ? -1.288 8.761 24.547 1.00 91.88 98 ARG A O 1
ATOM 762 N N . ILE A 1 99 ? -0.334 8.265 22.582 1.00 94.81 99 ILE A N 1
ATOM 763 C CA . ILE A 1 99 ? -0.023 6.866 22.883 1.00 94.81 99 ILE A CA 1
ATOM 764 C C . ILE A 1 99 ? 1.459 6.723 23.228 1.00 94.81 99 ILE A C 1
ATOM 766 O O . ILE A 1 99 ? 2.321 7.125 22.446 1.00 94.81 99 ILE A O 1
ATOM 770 N N . ASN A 1 100 ? 1.768 6.163 24.401 1.00 93.75 100 ASN A N 1
ATOM 771 C CA . ASN A 1 100 ? 3.144 6.080 24.915 1.00 93.75 100 ASN A CA 1
ATOM 772 C C . ASN A 1 100 ? 3.607 4.662 25.281 1.00 93.75 100 ASN A C 1
ATOM 774 O O . ASN A 1 100 ? 4.790 4.474 25.577 1.00 93.75 100 ASN A O 1
ATOM 778 N N . ASN A 1 101 ? 2.700 3.686 25.331 1.00 94.19 101 ASN A N 1
ATOM 779 C CA . ASN A 1 101 ? 3.027 2.331 25.777 1.00 94.19 101 ASN A CA 1
ATOM 780 C C . ASN A 1 101 ? 3.871 1.596 24.743 1.00 94.19 101 ASN A C 1
ATOM 782 O O . ASN A 1 101 ? 3.964 2.025 23.607 1.00 94.19 101 ASN A O 1
ATOM 786 N N . ASN A 1 102 ? 4.531 0.512 25.136 1.00 95.50 102 ASN A N 1
ATOM 787 C CA . ASN A 1 102 ? 5.343 -0.275 24.213 1.00 95.50 102 ASN A CA 1
ATOM 788 C C . ASN A 1 102 ? 4.941 -1.739 24.316 1.00 95.50 102 ASN A C 1
ATOM 790 O O . ASN A 1 102 ? 4.785 -2.242 25.431 1.00 95.50 102 ASN A O 1
ATOM 794 N N . GLY A 1 103 ? 4.853 -2.410 23.172 1.00 96.81 103 GLY A N 1
ATOM 795 C CA . GLY A 1 103 ? 4.926 -3.860 23.115 1.00 96.81 103 GLY A CA 1
ATOM 796 C C . GLY A 1 103 ? 6.375 -4.344 23.192 1.00 96.81 103 GLY A C 1
ATOM 797 O O . GLY A 1 103 ? 7.292 -3.641 23.635 1.00 96.81 103 GLY A O 1
ATOM 798 N N . THR A 1 104 ? 6.599 -5.561 22.715 1.00 96.00 104 THR A N 1
ATOM 799 C CA . THR A 1 104 ? 7.933 -6.140 22.524 1.00 96.00 104 THR A CA 1
ATOM 800 C C . THR A 1 104 ? 7.994 -6.888 21.201 1.00 96.00 104 THR A C 1
ATOM 802 O O . THR A 1 104 ? 6.960 -7.280 20.682 1.00 96.00 104 THR A O 1
ATOM 805 N N . ALA A 1 105 ? 9.197 -7.173 20.698 1.00 89.69 105 ALA A N 1
ATOM 806 C CA . ALA A 1 105 ? 9.372 -7.940 19.461 1.00 89.69 105 ALA A CA 1
ATOM 807 C C . ALA A 1 105 ? 8.666 -9.310 19.461 1.00 89.69 105 ALA A C 1
ATOM 809 O O . ALA A 1 105 ? 8.276 -9.785 18.409 1.00 89.69 105 ALA A O 1
ATOM 810 N N . ALA A 1 106 ? 8.527 -9.948 20.630 1.00 92.56 106 ALA A N 1
ATOM 811 C CA . ALA A 1 106 ? 7.850 -11.240 20.756 1.00 92.56 106 ALA A CA 1
ATOM 812 C C . ALA A 1 106 ? 6.343 -11.115 21.027 1.00 92.56 106 ALA A C 1
ATOM 814 O O . ALA A 1 106 ? 5.625 -12.086 20.858 1.00 92.56 106 ALA A O 1
ATOM 815 N N . ASN A 1 107 ? 5.893 -9.960 21.520 1.00 94.94 107 ASN A N 1
ATOM 816 C CA . ASN A 1 107 ? 4.512 -9.718 21.934 1.00 94.94 107 ASN A CA 1
ATOM 817 C C . ASN A 1 107 ? 4.189 -8.241 21.639 1.00 94.94 107 ASN A C 1
ATOM 819 O O . ASN A 1 107 ? 4.379 -7.393 22.531 1.00 94.94 107 ASN A O 1
ATOM 823 N N . PRO A 1 108 ? 3.842 -7.888 20.389 1.00 95.69 108 PRO A N 1
ATOM 824 C CA . PRO A 1 108 ? 3.409 -6.536 20.048 1.00 95.69 108 PRO A CA 1
ATOM 825 C C . PRO A 1 108 ? 2.082 -6.202 20.746 1.00 95.69 108 PRO A C 1
ATOM 827 O O . PRO A 1 108 ? 1.403 -7.084 21.264 1.00 95.69 108 PRO A O 1
ATOM 830 N N . ILE A 1 109 ? 1.738 -4.916 20.818 1.00 98.12 109 ILE A N 1
ATOM 831 C CA . ILE A 1 109 ? 0.366 -4.498 21.153 1.00 98.12 109 ILE A CA 1
ATOM 832 C C . ILE A 1 109 ? -0.413 -4.407 19.843 1.00 98.12 109 ILE A C 1
ATOM 834 O O . ILE A 1 109 ? 0.022 -3.691 18.942 1.00 98.12 109 ILE A O 1
ATOM 838 N N . ILE A 1 110 ? -1.552 -5.087 19.750 1.00 96.88 110 ILE A N 1
ATOM 839 C CA . ILE A 1 110 ? -2.398 -5.084 18.549 1.00 96.88 110 ILE A CA 1
ATOM 840 C C . ILE A 1 110 ? -3.572 -4.132 18.777 1.00 96.88 110 ILE A C 1
ATOM 842 O O . ILE A 1 110 ? -4.234 -4.204 19.810 1.00 96.88 110 ILE A O 1
ATOM 846 N N . VAL A 1 111 ? -3.847 -3.238 17.828 1.00 97.81 111 VAL A N 1
ATOM 847 C CA . VAL A 1 111 ? -5.023 -2.358 17.829 1.00 97.81 111 VAL A CA 1
ATOM 848 C C . VAL A 1 111 ? -5.729 -2.468 16.490 1.00 97.81 111 VAL A C 1
ATOM 850 O O . VAL A 1 111 ? -5.149 -2.150 15.454 1.00 97.81 111 VAL A O 1
ATOM 853 N N . ARG A 1 112 ? -6.984 -2.909 16.499 1.00 96.12 112 ARG A N 1
ATOM 854 C CA . ARG A 1 112 ? -7.722 -3.172 15.264 1.00 96.12 112 ARG A CA 1
ATOM 855 C C . ARG A 1 112 ? -9.207 -2.879 15.361 1.00 96.12 112 ARG A C 1
ATOM 857 O O . ARG A 1 112 ? -9.764 -2.863 16.458 1.00 96.12 112 ARG A O 1
ATOM 864 N N . ALA A 1 113 ? -9.851 -2.712 14.214 1.00 75.06 113 ALA A N 1
ATOM 865 C CA . ALA A 1 113 ? -11.300 -2.831 14.136 1.00 75.06 113 ALA A CA 1
ATOM 866 C C . ALA A 1 113 ? -11.750 -4.275 14.428 1.00 75.06 113 ALA A C 1
ATOM 868 O O . ALA A 1 113 ? -11.018 -5.244 14.189 1.00 75.06 113 ALA A O 1
ATOM 869 N N . ALA A 1 114 ? -12.957 -4.409 14.973 1.00 77.00 114 ALA A N 1
ATOM 870 C CA . ALA A 1 114 ? -13.694 -5.663 14.948 1.00 77.00 114 ALA A CA 1
ATOM 871 C C . ALA A 1 114 ? -13.984 -6.064 13.494 1.00 77.00 114 ALA A C 1
ATOM 873 O O . ALA A 1 114 ? -14.036 -5.216 12.603 1.00 77.00 114 ALA A O 1
ATOM 874 N N . ASP A 1 115 ? -14.170 -7.355 13.253 1.00 75.62 115 ASP A N 1
ATOM 875 C CA . ASP A 1 115 ? -14.276 -7.879 11.894 1.00 75.62 115 ASP A CA 1
ATOM 876 C C . ASP A 1 115 ? -15.511 -7.286 11.191 1.00 75.62 115 ASP A C 1
ATOM 878 O O . ASP A 1 115 ? -16.628 -7.339 11.708 1.00 75.62 115 ASP A O 1
ATOM 882 N N . GLY A 1 116 ? -15.288 -6.655 10.034 1.00 62.78 116 GLY A N 1
ATOM 883 C CA . GLY A 1 116 ? -16.323 -5.954 9.265 1.00 62.78 116 GLY A CA 1
ATOM 884 C C . GLY A 1 116 ? -16.791 -4.608 9.839 1.00 62.78 116 GLY A C 1
ATOM 885 O O . GLY A 1 116 ? -17.718 -4.021 9.286 1.00 62.78 116 GLY A O 1
ATOM 886 N N . ALA A 1 117 ? -16.190 -4.106 10.923 1.00 57.72 117 ALA A N 1
ATOM 887 C CA . ALA A 1 117 ? -16.611 -2.860 11.560 1.00 57.72 117 ALA A CA 1
ATOM 888 C C . ALA A 1 117 ? -16.027 -1.607 10.883 1.00 57.72 117 ALA A C 1
ATOM 890 O O . ALA A 1 117 ? -14.822 -1.512 10.658 1.00 57.72 117 ALA A O 1
ATOM 891 N N . ASP A 1 118 ? -16.872 -0.595 10.659 1.00 66.94 118 ASP A N 1
ATOM 892 C CA . ASP A 1 118 ? -16.451 0.748 10.238 1.00 66.94 118 ASP A CA 1
ATOM 893 C C . ASP A 1 118 ? -16.079 1.596 11.469 1.00 66.94 118 ASP A C 1
ATOM 895 O O . ASP A 1 118 ? -16.940 2.077 12.216 1.00 66.94 118 ASP A O 1
ATOM 899 N N . VAL A 1 119 ? -14.776 1.732 11.733 1.00 81.12 119 VAL A N 1
ATOM 900 C CA . VAL A 1 119 ? -14.248 2.423 12.919 1.00 81.12 119 VAL A CA 1
ATOM 901 C C . VAL A 1 119 ? -13.616 3.753 12.535 1.00 81.12 119 VAL A C 1
ATOM 903 O O . VAL A 1 119 ? -12.527 3.798 11.959 1.00 81.12 119 VAL A O 1
ATOM 906 N N . LEU A 1 120 ? -14.253 4.849 12.952 1.00 80.19 120 LEU A N 1
ATOM 907 C CA . LEU A 1 120 ? -13.796 6.207 12.676 1.00 80.19 120 LEU A CA 1
ATOM 908 C C . LEU A 1 120 ? -13.167 6.865 13.906 1.00 80.19 120 LEU A C 1
ATOM 910 O O . LEU A 1 120 ? -13.844 7.234 14.867 1.00 80.19 120 LEU A O 1
ATOM 914 N N . ILE A 1 121 ? -11.869 7.127 13.840 1.00 88.38 121 ILE A N 1
ATOM 915 C CA . ILE A 1 121 ? -11.116 7.897 14.827 1.00 88.38 121 ILE A CA 1
ATOM 916 C C . ILE A 1 121 ? -11.012 9.349 14.349 1.00 88.38 121 ILE A C 1
ATOM 918 O O . ILE A 1 121 ? -10.328 9.666 13.375 1.00 88.38 121 ILE A O 1
ATOM 922 N N . THR A 1 122 ? -11.672 10.269 15.056 1.00 85.44 122 THR A N 1
ATOM 923 C CA . THR A 1 122 ? -11.836 11.652 14.570 1.00 85.44 122 THR A CA 1
ATOM 924 C C . THR A 1 122 ? -11.743 12.717 15.666 1.00 85.44 122 THR A C 1
ATOM 926 O O . THR A 1 122 ? -11.487 12.431 16.843 1.00 85.44 122 THR A O 1
ATOM 929 N N . ARG A 1 123 ? -11.905 13.986 15.275 1.00 78.06 123 ARG A N 1
ATOM 930 C CA . ARG A 1 123 ? -11.882 15.162 16.152 1.00 78.06 123 ARG A CA 1
ATOM 931 C C . ARG A 1 123 ? -12.981 16.170 15.801 1.00 78.06 123 ARG A C 1
ATOM 933 O O . ARG A 1 123 ? -13.339 16.297 14.635 1.00 78.06 123 ARG A O 1
ATOM 940 N N . PRO A 1 124 ? -13.439 16.989 16.769 1.00 74.00 124 PRO A N 1
ATOM 941 C CA . PRO A 1 124 ? -14.335 18.110 16.486 1.00 74.00 124 PRO A CA 1
ATOM 942 C C . PRO A 1 124 ? -13.706 19.142 15.541 1.00 74.00 124 PRO A C 1
ATOM 944 O O . PRO A 1 124 ? -12.536 19.505 15.716 1.00 74.00 124 PRO A O 1
ATOM 947 N N . LEU A 1 125 ? -14.503 19.710 14.628 1.00 71.06 125 LEU A N 1
ATOM 948 C CA . LEU A 1 125 ? -14.075 20.742 13.666 1.00 71.06 125 LEU A CA 1
ATOM 949 C C . LEU A 1 125 ? -13.398 21.955 14.327 1.00 71.06 125 LEU A C 1
ATOM 951 O O . LEU A 1 125 ? -12.449 22.519 13.789 1.00 71.06 125 LEU A O 1
ATOM 955 N N . SER A 1 126 ? -13.812 22.322 15.542 1.00 70.62 126 SER A N 1
ATOM 956 C CA . SER A 1 126 ? -13.212 23.416 16.324 1.00 70.62 126 SER A CA 1
ATOM 957 C C . SER A 1 126 ? -11.728 23.200 16.662 1.00 70.62 126 SER A C 1
ATOM 959 O O . SER A 1 126 ? -11.020 24.141 17.024 1.00 70.62 126 SER A O 1
ATOM 961 N N . SER A 1 127 ? -11.233 21.967 16.541 1.00 75.31 127 SER A N 1
ATOM 962 C CA . SER A 1 127 ? -9.905 21.558 16.994 1.00 75.31 127 SER A CA 1
ATOM 963 C C . SER A 1 127 ? -8.949 21.147 15.871 1.00 75.31 127 SER A C 1
ATOM 965 O O . SER A 1 127 ? -7.744 21.029 16.118 1.00 75.31 127 SER A O 1
ATOM 967 N N . VAL A 1 128 ? -9.449 20.996 14.642 1.00 76.56 128 VAL A N 1
ATOM 968 C CA . VAL A 1 128 ? -8.721 20.412 13.497 1.00 76.56 128 VAL A CA 1
ATOM 969 C C . VAL A 1 128 ? -7.497 21.217 13.079 1.00 76.56 128 VAL A C 1
ATOM 971 O O . VAL A 1 128 ? -6.537 20.660 12.579 1.00 76.56 128 VAL A O 1
ATOM 974 N N . SER A 1 129 ? -7.457 22.520 13.352 1.00 79.81 129 SER A N 1
ATOM 975 C CA . SER A 1 129 ? -6.280 23.352 13.069 1.00 79.81 129 SER A CA 1
ATOM 976 C C . SER A 1 129 ? -5.249 23.381 14.203 1.00 79.81 129 SER A C 1
ATOM 978 O O . SER A 1 129 ? -4.149 23.899 14.025 1.00 79.81 129 SER A O 1
ATOM 980 N N . SER A 1 130 ? -5.584 22.855 15.387 1.00 84.38 130 SER A N 1
ATOM 981 C CA . SER A 1 130 ? -4.792 23.060 16.611 1.00 84.38 130 SER A CA 1
ATOM 982 C C . SER A 1 130 ? -4.321 21.778 17.298 1.00 84.38 130 SER A C 1
ATOM 984 O O . SER A 1 130 ? -3.505 21.851 18.227 1.00 84.38 130 SER A O 1
ATOM 986 N N . LYS A 1 131 ? -4.823 20.611 16.876 1.00 88.00 131 LYS A N 1
ATOM 987 C CA . LYS A 1 131 ? -4.537 19.304 17.480 1.00 88.00 131 LYS A CA 1
ATOM 988 C C . LYS A 1 131 ? -4.434 18.224 16.415 1.00 88.00 131 LYS A C 1
ATOM 990 O O . LYS A 1 131 ? -5.296 18.158 15.552 1.00 88.00 131 LYS A O 1
ATOM 995 N N . ASN A 1 132 ? -3.424 17.367 16.516 1.00 92.38 132 ASN A N 1
ATOM 996 C CA . ASN A 1 132 ? -3.300 16.173 15.676 1.00 92.38 132 ASN A CA 1
ATOM 997 C C . ASN A 1 132 ? -4.396 15.155 16.027 1.00 92.38 132 ASN A C 1
ATOM 999 O O . ASN A 1 132 ? -4.883 15.178 17.163 1.00 92.38 132 ASN A O 1
ATOM 1003 N N . ASN A 1 133 ? -4.763 14.279 15.089 1.00 91.12 133 ASN A N 1
ATOM 1004 C CA . ASN A 1 133 ? -5.703 13.189 15.351 1.00 91.12 133 ASN A CA 1
ATOM 1005 C C . ASN A 1 133 ? -5.160 12.279 16.456 1.00 91.12 133 ASN A C 1
ATOM 1007 O O . ASN A 1 133 ? -5.779 12.142 17.515 1.00 91.12 133 ASN A O 1
ATOM 1011 N N . ILE A 1 134 ? -3.948 11.765 16.241 1.00 94.88 134 ILE A N 1
ATOM 1012 C CA . ILE A 1 134 ? -3.258 10.885 17.177 1.00 94.88 134 ILE A CA 1
ATOM 1013 C C . ILE A 1 134 ? -1.742 11.108 17.129 1.00 94.88 134 ILE A C 1
ATOM 1015 O O . ILE A 1 134 ? -1.151 11.360 16.078 1.00 94.88 134 ILE A O 1
ATOM 1019 N N . GLU A 1 135 ? -1.103 11.043 18.297 1.00 95.69 135 GLU A N 1
ATOM 1020 C CA . GLU A 1 135 ? 0.348 11.128 18.446 1.00 95.69 135 GLU A CA 1
ATOM 1021 C C . GLU A 1 135 ? 0.892 9.845 19.090 1.00 95.69 135 GLU A C 1
ATOM 1023 O O . GLU A 1 135 ? 0.566 9.543 20.238 1.00 95.69 135 GLU A O 1
ATOM 1028 N N . ILE A 1 136 ? 1.761 9.118 18.388 1.00 96.44 136 ILE A N 1
ATOM 1029 C CA . ILE A 1 136 ? 2.306 7.829 18.828 1.00 96.44 136 ILE A CA 1
ATOM 1030 C C . ILE A 1 136 ? 3.799 7.980 19.150 1.00 96.44 136 ILE A C 1
ATOM 1032 O O . ILE A 1 136 ? 4.615 8.364 18.313 1.00 96.44 136 ILE A O 1
ATOM 1036 N N . GLN A 1 137 ? 4.150 7.698 20.403 1.00 94.88 137 GLN A N 1
ATOM 1037 C CA . GLN A 1 137 ? 5.523 7.584 20.923 1.00 94.88 137 GLN A CA 1
ATOM 1038 C C . GLN A 1 137 ? 5.881 6.143 21.307 1.00 94.88 137 GLN A C 1
ATOM 1040 O O . GLN A 1 137 ? 7.028 5.864 21.641 1.00 94.88 137 GLN A O 1
ATOM 1045 N N . GLY A 1 138 ? 4.896 5.248 21.321 1.00 94.25 138 GLY A N 1
ATOM 1046 C CA . GLY A 1 138 ? 5.094 3.833 21.595 1.00 94.25 138 GLY A CA 1
ATOM 1047 C C . GLY A 1 138 ? 5.808 3.083 20.471 1.00 94.25 138 GLY A C 1
ATOM 1048 O O . GLY A 1 138 ? 5.928 3.585 19.359 1.00 94.25 138 GLY A O 1
ATOM 1049 N N . SER A 1 139 ? 6.294 1.882 20.771 1.00 97.19 139 SER A N 1
ATOM 1050 C CA . SER A 1 139 ? 7.019 0.979 19.861 1.00 97.19 139 SER A CA 1
ATOM 1051 C C . SER A 1 139 ? 6.474 -0.449 19.967 1.00 97.19 139 SER A C 1
ATOM 1053 O O . SER A 1 139 ? 5.892 -0.790 20.999 1.00 97.19 139 SER A O 1
ATOM 1055 N N . TYR A 1 140 ? 6.722 -1.291 18.956 1.00 97.31 140 TYR A N 1
ATOM 1056 C CA . TYR A 1 140 ? 6.228 -2.679 18.869 1.00 97.31 140 TYR A CA 1
ATOM 1057 C C . TYR A 1 140 ? 4.698 -2.758 18.920 1.00 97.31 140 TYR A C 1
ATOM 1059 O O . TYR A 1 140 ? 4.124 -3.223 19.908 1.00 97.31 140 TYR A O 1
ATOM 1067 N N . MET A 1 141 ? 4.051 -2.252 17.871 1.00 97.12 141 MET A N 1
ATOM 1068 C CA . MET A 1 141 ? 2.592 -2.268 17.735 1.00 97.12 141 MET A CA 1
ATOM 1069 C C . MET A 1 141 ? 2.157 -2.600 16.319 1.00 97.12 141 MET A C 1
ATOM 1071 O O . MET A 1 141 ? 2.869 -2.282 15.369 1.00 97.12 141 MET A O 1
ATOM 1075 N N . GLU A 1 142 ? 0.950 -3.134 16.216 1.00 96.06 142 GLU A N 1
ATOM 1076 C CA . GLU A 1 142 ? 0.234 -3.357 14.965 1.00 96.06 142 GLU A CA 1
ATOM 1077 C C . GLU A 1 142 ? -1.077 -2.573 15.015 1.00 96.06 142 GLU A C 1
ATOM 1079 O O . GLU A 1 142 ? -1.801 -2.636 16.011 1.00 96.06 142 GLU A O 1
ATOM 1084 N N . ILE A 1 143 ? -1.347 -1.772 13.985 1.00 97.94 143 ILE A N 1
ATOM 1085 C CA . ILE A 1 143 ? -2.524 -0.904 13.891 1.00 97.94 143 ILE A CA 1
ATOM 1086 C C . ILE A 1 143 ? -3.207 -1.183 12.555 1.00 97.94 143 ILE A C 1
ATOM 1088 O O . ILE A 1 143 ? -2.592 -0.934 11.515 1.00 97.94 143 ILE A O 1
ATOM 1092 N N . ARG A 1 144 ? -4.448 -1.690 12.577 1.00 87.62 144 ARG A N 1
ATOM 1093 C CA . ARG A 1 144 ? -5.109 -2.164 11.352 1.00 87.62 144 ARG A CA 1
ATOM 1094 C C . ARG A 1 144 ? -6.619 -1.989 11.263 1.00 87.62 144 ARG A C 1
ATOM 1096 O O . ARG A 1 144 ? -7.317 -2.087 12.271 1.00 87.62 144 ARG A O 1
ATOM 1103 N N . GLY A 1 145 ? -7.126 -1.787 10.048 1.00 74.81 145 GLY A N 1
ATOM 1104 C CA . GLY A 1 145 ? -8.565 -1.700 9.777 1.00 74.81 145 GLY A CA 1
ATOM 1105 C C . GLY A 1 145 ? -9.240 -0.443 10.333 1.00 74.81 145 GLY A C 1
ATOM 1106 O O . GLY A 1 145 ? -10.440 -0.458 10.581 1.00 74.81 145 GLY A O 1
ATOM 1107 N N . LEU A 1 146 ? -8.489 0.625 10.615 1.00 89.69 146 LEU A N 1
ATOM 1108 C CA . LEU A 1 146 ? -9.012 1.846 11.234 1.00 89.69 146 LEU A CA 1
ATOM 1109 C C . LEU A 1 146 ? -9.075 2.997 10.235 1.00 89.69 146 LEU A C 1
ATOM 1111 O O . LEU A 1 146 ? -8.223 3.131 9.359 1.00 89.69 146 LEU A O 1
ATOM 1115 N N . ARG A 1 147 ? -10.032 3.903 10.434 1.00 90.19 147 ARG A N 1
ATOM 1116 C CA . ARG A 1 147 ? -10.157 5.127 9.641 1.00 90.19 147 ARG A CA 1
ATOM 1117 C C . ARG A 1 147 ? -9.857 6.343 10.500 1.00 90.19 147 ARG A C 1
ATOM 1119 O O . ARG A 1 147 ? -10.398 6.497 11.592 1.00 90.19 147 ARG A O 1
ATOM 1126 N N . PHE A 1 148 ? -9.008 7.236 10.012 1.00 92.25 148 PHE A N 1
ATOM 1127 C CA . PHE A 1 148 ? -8.610 8.459 10.697 1.00 92.25 148 PHE A CA 1
ATOM 1128 C C . PHE A 1 148 ? -9.073 9.660 9.886 1.00 92.25 148 PHE A C 1
ATOM 1130 O O . PHE A 1 148 ? -8.591 9.872 8.777 1.00 92.25 148 PHE A O 1
ATOM 1137 N N . GLN A 1 149 ? -9.943 10.483 10.469 1.00 84.69 149 GLN A N 1
ATOM 1138 C CA . GLN A 1 149 ? -10.440 11.699 9.826 1.00 84.69 149 GLN A CA 1
ATOM 1139 C C . GLN A 1 149 ? -10.163 12.928 10.682 1.00 84.69 149 GLN A C 1
ATOM 1141 O O . GLN A 1 149 ? -10.312 12.899 11.904 1.00 84.69 149 GLN A O 1
ATOM 1146 N N . TYR A 1 150 ? -9.789 14.027 10.032 1.00 80.75 150 TYR A N 1
ATOM 1147 C CA . TYR A 1 150 ? -9.496 15.313 10.660 1.00 80.75 150 TYR A CA 1
ATOM 1148 C C . TYR A 1 150 ? -8.326 15.326 11.650 1.00 80.75 150 TYR A C 1
ATOM 1150 O O . TYR A 1 150 ? -7.849 14.320 12.169 1.00 80.75 150 TYR A O 1
ATOM 1158 N N . GLY A 1 151 ? -7.890 16.544 11.967 1.00 83.44 151 GLY A N 1
ATOM 1159 C CA . GLY A 1 151 ? -6.733 16.821 12.806 1.00 83.44 151 GLY A CA 1
ATOM 1160 C C . GLY A 1 151 ? -5.755 17.735 12.086 1.00 83.44 151 GLY A C 1
ATOM 1161 O O . GLY A 1 151 ? -5.793 17.884 10.867 1.00 83.44 151 GLY A O 1
ATOM 1162 N N . SER A 1 152 ? -4.883 18.377 12.860 1.00 86.12 152 SER A N 1
ATOM 1163 C CA . SER A 1 152 ? -3.851 19.261 12.328 1.00 86.12 152 SER A CA 1
ATOM 1164 C C . SER A 1 152 ? -2.906 18.428 11.488 1.00 86.12 152 SER A C 1
ATOM 1166 O O . SER A 1 152 ? -2.793 18.699 10.305 1.00 86.12 152 SER A O 1
ATOM 1168 N N . GLN A 1 153 ? -2.328 17.388 12.081 1.00 90.81 153 GLN A N 1
ATOM 1169 C CA . GLN A 1 153 ? -1.813 16.214 11.384 1.00 90.81 153 GLN A CA 1
ATOM 1170 C C . GLN A 1 153 ? -2.746 15.025 11.646 1.00 90.81 153 GLN A C 1
ATOM 1172 O O . GLN A 1 153 ? -3.399 15.001 12.695 1.00 90.81 153 GLN A O 1
ATOM 1177 N N . GLY A 1 154 ? -2.761 14.039 10.750 1.00 92.50 154 GLY A N 1
ATOM 1178 C CA . GLY A 1 154 ? -3.450 12.764 10.960 1.00 92.50 154 GLY A CA 1
ATOM 1179 C C . GLY A 1 154 ? -2.742 11.915 12.013 1.00 92.50 154 GLY A C 1
ATOM 1180 O O . GLY A 1 154 ? -2.878 12.146 13.218 1.00 92.50 154 GLY A O 1
ATOM 1181 N N . VAL A 1 155 ? -1.939 10.957 11.563 1.00 96.62 155 VAL A N 1
ATOM 1182 C CA . VAL A 1 155 ? -1.153 10.076 12.428 1.00 96.62 155 VAL A CA 1
ATOM 1183 C C . VAL A 1 155 ? 0.268 10.616 12.543 1.00 96.62 155 VAL A C 1
ATOM 1185 O O . VAL A 1 155 ? 1.033 10.669 11.575 1.00 96.62 155 VAL A O 1
ATOM 1188 N N . ARG A 1 156 ? 0.646 11.051 13.748 1.00 96.38 156 ARG A N 1
ATOM 1189 C CA . ARG A 1 156 ? 1.988 11.574 14.010 1.00 96.38 156 ARG A CA 1
ATOM 1190 C C . ARG A 1 156 ? 2.808 10.610 14.851 1.00 96.38 156 ARG A C 1
ATOM 1192 O O . ARG A 1 156 ? 2.553 10.459 16.043 1.00 96.38 156 ARG A O 1
ATOM 1199 N N . PHE A 1 157 ? 3.865 10.070 14.265 1.00 96.31 157 PHE A N 1
ATOM 1200 C CA . PHE A 1 157 ? 4.877 9.298 14.971 1.00 96.31 157 PHE A CA 1
ATOM 1201 C C . PHE A 1 157 ? 5.993 10.212 15.472 1.00 96.31 157 PHE A C 1
ATOM 1203 O O . PHE A 1 157 ? 6.416 11.165 14.809 1.00 96.31 157 PHE A O 1
ATOM 1210 N N . MET A 1 158 ? 6.438 9.955 16.694 1.00 93.00 158 MET A N 1
ATOM 1211 C CA . MET A 1 158 ? 7.485 10.727 17.351 1.00 93.00 158 MET A CA 1
ATOM 1212 C C . MET A 1 158 ? 8.768 9.897 17.457 1.00 93.00 158 MET A C 1
ATOM 1214 O O . MET A 1 158 ? 9.423 9.669 16.449 1.00 93.00 158 MET A O 1
ATOM 1218 N N . SER A 1 159 ? 9.160 9.472 18.659 1.00 93.81 159 SER A N 1
ATOM 1219 C CA . SER A 1 159 ? 10.309 8.583 18.869 1.00 93.81 159 SER A CA 1
ATOM 1220 C C . SER A 1 159 ? 9.803 7.162 19.068 1.00 93.81 159 SER A C 1
ATOM 1222 O O . SER A 1 159 ? 9.498 6.784 20.195 1.00 93.81 159 SER A O 1
ATOM 1224 N N . SER A 1 160 ? 9.691 6.409 17.982 1.00 96.00 160 SER A N 1
ATOM 1225 C CA . SER A 1 160 ? 9.002 5.114 17.942 1.00 96.00 160 SER A CA 1
ATOM 1226 C C . SER A 1 160 ? 9.682 4.168 16.962 1.00 96.00 160 SER A C 1
ATOM 1228 O O . SER A 1 160 ? 10.171 4.610 15.925 1.00 96.00 160 SER A O 1
ATOM 1230 N N . SER A 1 161 ? 9.683 2.872 17.256 1.00 96.94 161 SER A N 1
ATOM 1231 C CA . SER A 1 161 ? 10.232 1.848 16.365 1.00 96.94 161 SER A CA 1
ATOM 1232 C C . SER A 1 161 ? 9.336 0.614 16.281 1.00 96.94 161 SER A C 1
ATOM 1234 O O . SER A 1 161 ? 8.535 0.378 17.185 1.00 96.94 161 SER A O 1
ATOM 1236 N N . ASN A 1 162 ? 9.498 -0.203 15.238 1.00 97.19 162 ASN A N 1
ATOM 1237 C CA . ASN A 1 162 ? 8.794 -1.487 15.103 1.00 97.19 162 ASN A CA 1
ATOM 1238 C C . ASN A 1 162 ? 7.266 -1.308 15.109 1.00 97.19 162 ASN A C 1
ATOM 1240 O O . ASN A 1 162 ? 6.586 -1.811 15.998 1.00 97.19 162 ASN A O 1
ATOM 1244 N N . ILE A 1 163 ? 6.737 -0.525 14.170 1.00 97.94 163 ILE A N 1
ATOM 1245 C CA . ILE A 1 163 ? 5.290 -0.316 14.022 1.00 97.94 163 ILE A CA 1
ATOM 1246 C C . ILE A 1 163 ? 4.835 -0.911 12.695 1.00 97.94 163 ILE A C 1
ATOM 1248 O O . ILE A 1 163 ? 5.406 -0.576 11.658 1.00 97.94 163 ILE A O 1
ATOM 1252 N N . VAL A 1 164 ? 3.797 -1.741 12.734 1.00 95.25 164 VAL A N 1
ATOM 1253 C CA . VAL A 1 164 ? 3.012 -2.131 11.561 1.00 95.25 164 VAL A CA 1
ATOM 1254 C C . VAL A 1 164 ? 1.757 -1.263 11.530 1.00 95.25 164 VAL A C 1
ATOM 1256 O O . VAL A 1 164 ? 1.051 -1.141 12.531 1.00 95.25 164 VAL A O 1
ATOM 1259 N N . PHE A 1 165 ? 1.513 -0.615 10.400 1.00 98.00 165 PHE A N 1
ATOM 1260 C CA . PHE A 1 165 ? 0.330 0.191 10.139 1.00 98.00 165 PHE A CA 1
ATOM 1261 C C . PHE A 1 165 ? -0.244 -0.256 8.794 1.00 98.00 165 PHE A C 1
ATOM 1263 O O . PHE A 1 165 ? 0.303 0.086 7.739 1.00 98.00 165 PHE A O 1
ATOM 1270 N N . GLU A 1 166 ? -1.287 -1.079 8.843 1.00 89.31 166 GLU A N 1
ATOM 1271 C CA . GLU A 1 166 ? -1.784 -1.837 7.692 1.00 89.31 166 GLU A CA 1
ATOM 1272 C C . GLU A 1 166 ? -3.293 -1.715 7.489 1.00 89.31 166 GLU A C 1
ATOM 1274 O O . GLU A 1 166 ? -4.038 -1.663 8.459 1.00 89.31 166 GLU A O 1
ATOM 1279 N N . ASP A 1 167 ? -3.750 -1.666 6.238 1.00 83.12 167 ASP A N 1
ATOM 1280 C CA . ASP A 1 167 ? -5.180 -1.698 5.893 1.00 83.12 167 ASP A CA 1
ATOM 1281 C C . ASP A 1 167 ? -6.012 -0.611 6.610 1.00 83.12 167 ASP A C 1
ATOM 1283 O O . ASP A 1 167 ? -7.122 -0.850 7.085 1.00 83.12 167 ASP A O 1
ATOM 1287 N N . ASN A 1 168 ? -5.459 0.597 6.752 1.00 90.69 168 ASN A N 1
ATOM 1288 C CA . ASN A 1 168 ? -6.144 1.744 7.357 1.00 90.69 168 ASN A CA 1
ATOM 1289 C C . ASN A 1 168 ? -6.449 2.833 6.318 1.00 90.69 168 ASN A C 1
ATOM 1291 O O . ASN A 1 168 ? -5.796 2.929 5.278 1.00 90.69 168 ASN A O 1
ATOM 1295 N N . GLU A 1 169 ? -7.357 3.743 6.664 1.00 91.00 169 GLU A N 1
ATOM 1296 C CA . GLU A 1 169 ? -7.664 4.947 5.884 1.00 91.00 169 GLU A CA 1
ATOM 1297 C C . GLU A 1 169 ? -7.263 6.210 6.659 1.00 91.00 169 GLU A C 1
ATOM 1299 O O . GLU A 1 169 ? -7.544 6.333 7.852 1.00 91.00 169 GLU A O 1
ATOM 1304 N N . VAL A 1 170 ? -6.615 7.179 6.012 1.00 90.62 170 VAL A N 1
ATOM 1305 C CA . VAL A 1 170 ? -6.270 8.477 6.617 1.00 90.62 170 VAL A CA 1
ATOM 1306 C C . VAL A 1 170 ? -6.673 9.602 5.675 1.00 90.62 170 VAL A C 1
ATOM 1308 O O . VAL A 1 170 ? -6.044 9.792 4.634 1.00 90.62 170 VAL A O 1
ATOM 1311 N N . PHE A 1 171 ? -7.681 10.383 6.065 1.00 83.31 171 PHE A N 1
ATOM 1312 C CA . PHE A 1 171 ? -8.312 11.324 5.147 1.00 83.31 171 PHE A CA 1
ATOM 1313 C C . PHE A 1 171 ? -8.782 12.646 5.761 1.00 83.31 171 PHE A C 1
ATOM 1315 O O . PHE A 1 171 ? -8.873 12.813 6.980 1.00 83.31 171 PHE A O 1
ATOM 1322 N N . ASP A 1 172 ? -9.037 13.627 4.895 1.00 78.56 172 ASP A N 1
ATOM 1323 C CA . ASP A 1 172 ? -9.563 14.953 5.248 1.00 78.56 172 ASP A CA 1
ATOM 1324 C C . ASP A 1 172 ? -8.724 15.703 6.292 1.00 78.56 172 ASP A C 1
ATOM 1326 O O . ASP A 1 172 ? -9.221 16.415 7.172 1.00 78.56 172 ASP A O 1
ATOM 1330 N N . MET A 1 173 ? -7.406 15.538 6.232 1.00 82.19 173 MET A N 1
ATOM 1331 C CA . MET A 1 173 ? -6.516 16.160 7.206 1.00 82.19 173 MET A CA 1
ATOM 1332 C C . MET A 1 173 ? -6.398 17.657 6.961 1.00 82.19 173 MET A C 1
ATOM 1334 O O . MET A 1 173 ? -6.394 18.127 5.826 1.00 82.19 173 MET A O 1
ATOM 1338 N N . ASN A 1 174 ? -6.253 18.445 8.030 1.00 82.06 174 ASN A N 1
ATOM 1339 C CA . ASN A 1 174 ? -6.023 19.874 7.854 1.00 82.06 174 ASN A CA 1
ATOM 1340 C C . ASN A 1 174 ? -4.641 20.138 7.240 1.00 82.06 174 ASN A C 1
ATOM 1342 O O . ASN A 1 174 ? -4.532 21.020 6.396 1.00 82.06 174 ASN A O 1
ATOM 1346 N N . HIS A 1 175 ? -3.598 19.410 7.658 1.00 85.50 175 HIS A N 1
ATOM 1347 C CA . HIS A 1 175 ? -2.280 19.392 7.012 1.00 85.50 175 HIS A CA 1
ATOM 1348 C C . HIS A 1 175 ? -1.933 17.976 6.507 1.00 85.50 175 HIS A C 1
ATOM 1350 O O . HIS A 1 175 ? -2.586 17.481 5.602 1.00 85.50 175 HIS A O 1
ATOM 1356 N N . THR A 1 176 ? -0.904 17.333 7.063 1.00 90.94 176 THR A N 1
ATOM 1357 C CA . THR A 1 176 ? -0.277 16.094 6.592 1.00 90.94 176 THR A CA 1
ATOM 1358 C C . THR A 1 176 ? -0.968 14.863 7.178 1.00 90.94 176 THR A C 1
ATOM 1360 O O . THR A 1 176 ? -1.255 14.827 8.380 1.00 90.94 176 THR A O 1
ATOM 1363 N N . ALA A 1 177 ? -1.150 13.817 6.370 1.00 92.81 177 ALA A N 1
ATOM 1364 C CA . ALA A 1 177 ? -1.717 12.551 6.833 1.00 92.81 177 ALA A CA 1
ATOM 1365 C C . ALA A 1 177 ? -0.769 11.786 7.772 1.00 92.81 177 ALA A C 1
ATOM 1367 O O . ALA A 1 177 ? -1.124 11.552 8.928 1.00 92.81 177 ALA A O 1
ATOM 1368 N N . PHE A 1 178 ? 0.460 11.495 7.339 1.00 95.00 178 PHE A N 1
ATOM 1369 C CA . PHE A 1 178 ? 1.497 10.856 8.160 1.00 95.00 178 PHE A CA 1
ATOM 1370 C C . PHE A 1 178 ? 2.655 11.786 8.473 1.00 95.00 178 PHE A C 1
ATOM 1372 O O . PHE A 1 178 ? 3.288 12.339 7.579 1.00 95.00 178 PHE A O 1
ATOM 1379 N N . THR A 1 179 ? 3.002 11.929 9.750 1.00 95.44 179 THR A N 1
ATOM 1380 C CA . THR A 1 179 ? 4.092 12.825 10.161 1.00 95.44 179 THR A CA 1
ATOM 1381 C C . THR A 1 179 ? 5.106 12.139 11.071 1.00 95.44 179 THR A C 1
ATOM 1383 O O . THR A 1 179 ? 4.752 11.710 12.162 1.00 95.44 179 THR A O 1
ATOM 1386 N N . MET A 1 180 ? 6.389 12.160 10.695 1.00 95.75 180 MET A N 1
ATOM 1387 C CA . MET A 1 180 ? 7.529 11.647 11.479 1.00 95.75 180 MET A CA 1
ATOM 1388 C C . MET A 1 180 ? 8.592 12.729 11.726 1.00 95.75 180 MET A C 1
ATOM 1390 O O . MET A 1 180 ? 9.781 12.561 11.466 1.00 95.75 180 MET A O 1
ATOM 1394 N N . ASN A 1 181 ? 8.159 13.902 12.186 1.00 93.12 181 ASN A N 1
ATOM 1395 C CA . ASN A 1 181 ? 9.006 15.098 12.273 1.00 93.12 181 ASN A CA 1
ATOM 1396 C C . ASN A 1 181 ? 9.460 15.459 13.702 1.00 93.12 181 ASN A C 1
ATOM 1398 O O . ASN A 1 181 ? 9.878 16.595 13.944 1.00 93.12 181 ASN A O 1
ATOM 1402 N N . SER A 1 182 ? 9.300 14.553 14.674 1.00 90.50 182 SER A N 1
ATOM 1403 C CA . SER A 1 182 ? 9.502 14.856 16.101 1.00 90.50 182 SER A CA 1
ATOM 1404 C C . SER A 1 182 ? 10.069 13.683 16.906 1.00 90.50 182 SER A C 1
ATOM 1406 O O . SER A 1 182 ? 9.584 13.364 17.992 1.00 90.50 182 SER A O 1
ATOM 1408 N N . GLY A 1 183 ? 11.123 13.075 16.382 1.00 93.94 183 GLY A N 1
ATOM 1409 C CA . GLY A 1 183 ? 11.796 11.916 16.963 1.00 93.94 183 GLY A CA 1
ATOM 1410 C C . GLY A 1 183 ? 12.328 11.037 15.841 1.00 93.94 183 GLY A C 1
ATOM 1411 O O . GLY A 1 183 ? 11.854 11.146 14.714 1.00 93.94 183 GLY A O 1
ATOM 1412 N N . SER A 1 184 ? 13.381 10.263 16.104 1.00 96.31 184 SER A N 1
ATOM 1413 C CA . SER A 1 184 ? 13.835 9.290 15.108 1.00 96.31 184 SER A CA 1
ATOM 1414 C C . SER A 1 184 ? 12.892 8.097 15.122 1.00 96.31 184 SER A C 1
ATOM 1416 O O . SER A 1 184 ? 12.496 7.646 16.200 1.00 96.31 184 SER A O 1
ATOM 1418 N N . THR A 1 185 ? 12.588 7.593 13.935 1.00 97.75 185 THR A N 1
ATOM 1419 C CA . THR A 1 185 ? 11.772 6.402 13.728 1.00 97.75 185 THR A CA 1
ATOM 1420 C C . THR A 1 185 ? 12.600 5.326 13.043 1.00 97.75 185 THR A C 1
ATOM 1422 O O . THR A 1 185 ? 13.474 5.628 12.224 1.00 97.75 185 THR A O 1
ATOM 1425 N N . ASP A 1 186 ? 12.359 4.063 13.392 1.00 96.62 186 ASP A N 1
ATOM 1426 C CA . ASP A 1 186 ? 13.010 2.945 12.712 1.00 96.62 186 ASP A CA 1
ATOM 1427 C C . ASP A 1 186 ? 12.163 1.675 12.626 1.00 96.62 186 ASP A C 1
ATOM 1429 O O . ASP A 1 186 ? 11.379 1.391 13.528 1.00 96.62 186 ASP A O 1
ATOM 1433 N N . ASN A 1 187 ? 12.345 0.910 11.545 1.00 95.81 187 ASN A N 1
ATOM 1434 C CA . ASN A 1 187 ? 11.688 -0.380 11.312 1.00 95.81 187 ASN A CA 1
ATOM 1435 C C . ASN A 1 187 ? 10.153 -0.295 11.325 1.00 95.81 187 ASN A C 1
ATOM 1437 O O . ASN A 1 187 ? 9.504 -0.804 12.233 1.00 95.81 187 ASN A O 1
ATOM 1441 N N . PHE A 1 188 ? 9.568 0.429 10.373 1.00 98.38 188 PHE A N 1
ATOM 1442 C CA . PHE A 1 188 ? 8.110 0.527 10.241 1.00 98.38 188 PHE A CA 1
ATOM 1443 C C . PHE A 1 188 ? 7.682 -0.244 9.004 1.00 98.38 188 PHE A C 1
ATOM 1445 O O . PHE A 1 188 ? 8.393 -0.194 8.005 1.00 98.38 188 PHE A O 1
ATOM 1452 N N . VAL A 1 189 ? 6.518 -0.879 9.058 1.00 94.12 189 VAL A N 1
ATOM 1453 C CA . VAL A 1 189 ? 5.815 -1.410 7.891 1.00 94.12 189 VAL A CA 1
ATOM 1454 C C . VAL A 1 189 ? 4.536 -0.598 7.742 1.00 94.12 189 VAL A C 1
ATOM 1456 O O . VAL A 1 189 ? 3.673 -0.639 8.612 1.00 94.12 189 VAL A O 1
ATOM 1459 N N . ILE A 1 190 ? 4.442 0.191 6.678 1.00 97.69 190 ILE A N 1
ATOM 1460 C CA . ILE A 1 190 ? 3.265 0.992 6.339 1.00 97.69 190 ILE A CA 1
ATOM 1461 C C . ILE A 1 190 ? 2.728 0.413 5.043 1.00 97.69 190 ILE A C 1
ATOM 1463 O O . ILE A 1 190 ? 3.299 0.677 3.980 1.00 97.69 190 ILE A O 1
ATOM 1467 N N . ARG A 1 191 ? 1.690 -0.419 5.140 1.00 90.31 191 ARG A N 1
ATOM 1468 C CA . ARG A 1 191 ? 1.219 -1.212 4.004 1.00 90.31 191 ARG A CA 1
ATOM 1469 C C . ARG A 1 191 ? -0.266 -1.078 3.721 1.00 90.31 191 ARG A C 1
ATOM 1471 O O . ARG A 1 191 ? -1.043 -0.961 4.657 1.00 90.31 191 ARG A O 1
ATOM 1478 N N . ASN A 1 192 ? -0.657 -1.135 2.451 1.00 83.12 192 ASN A N 1
ATOM 1479 C CA . ASN A 1 192 ? -2.064 -1.243 2.039 1.00 83.12 192 ASN A CA 1
ATOM 1480 C C . ASN A 1 192 ? -2.992 -0.156 2.617 1.00 83.12 192 ASN A C 1
ATOM 1482 O O . ASN A 1 192 ? -4.183 -0.381 2.812 1.00 83.12 192 ASN A O 1
ATOM 1486 N N . ASN A 1 193 ? -2.462 1.026 2.935 1.00 86.62 193 ASN A N 1
ATOM 1487 C CA . ASN A 1 193 ? -3.279 2.103 3.481 1.00 86.62 193 ASN A CA 1
ATOM 1488 C C . ASN A 1 193 ? -3.828 2.984 2.363 1.00 86.62 193 ASN A C 1
ATOM 1490 O O . ASN A 1 193 ? -3.159 3.220 1.353 1.00 86.62 193 ASN A O 1
ATOM 1494 N N . HIS A 1 194 ? -5.004 3.551 2.600 1.00 88.81 194 HIS A N 1
ATOM 1495 C CA . HIS A 1 194 ? -5.628 4.535 1.728 1.00 88.81 194 HIS A CA 1
ATOM 1496 C C . HIS A 1 194 ? -5.489 5.933 2.335 1.00 88.81 194 HIS A C 1
ATOM 1498 O O . HIS A 1 194 ? -5.944 6.201 3.443 1.00 88.81 194 HIS A O 1
ATOM 1504 N N . ILE A 1 195 ? -4.788 6.832 1.650 1.00 91.00 195 ILE A N 1
ATOM 1505 C CA . ILE A 1 195 ? -4.457 8.166 2.154 1.00 91.00 195 ILE A CA 1
ATOM 1506 C C . ILE A 1 195 ? -4.925 9.199 1.144 1.00 91.00 195 ILE A C 1
ATOM 1508 O O . ILE A 1 195 ? -4.410 9.253 0.029 1.00 91.00 195 ILE A O 1
ATOM 1512 N N . HIS A 1 196 ? -5.863 10.059 1.531 1.00 85.19 196 HIS A N 1
ATOM 1513 C CA . HIS A 1 196 ? -6.400 11.028 0.583 1.00 85.19 196 HIS A CA 1
ATOM 1514 C C . HIS A 1 196 ? -6.870 12.331 1.205 1.00 85.19 196 HIS A C 1
ATOM 1516 O O . HIS A 1 196 ? -7.096 12.422 2.407 1.00 85.19 196 HIS A O 1
ATOM 1522 N N . HIS A 1 197 ? -7.026 13.368 0.381 1.00 78.31 197 HIS A N 1
ATOM 1523 C CA . HIS A 1 197 ? -7.650 14.625 0.804 1.00 78.31 197 HIS A CA 1
ATOM 1524 C C . HIS A 1 197 ? -6.944 15.284 2.007 1.00 78.31 197 HIS A C 1
ATOM 1526 O O . HIS A 1 197 ? -7.549 15.948 2.851 1.00 78.31 197 HIS A O 1
ATOM 1532 N N . ALA A 1 198 ? -5.622 15.128 2.102 1.00 83.62 198 ALA A N 1
ATOM 1533 C CA . ALA A 1 198 ? -4.826 15.859 3.077 1.00 83.62 198 ALA A CA 1
ATOM 1534 C C . ALA A 1 198 ? -4.660 17.322 2.623 1.00 83.62 198 ALA A C 1
ATOM 1536 O O . ALA A 1 198 ? -4.355 17.601 1.465 1.00 83.62 198 ALA A O 1
ATOM 1537 N N . GLY A 1 199 ? -4.855 18.270 3.542 1.00 76.31 199 GLY A N 1
ATOM 1538 C CA . GLY A 1 199 ? -4.718 19.711 3.309 1.00 76.31 199 GLY A CA 1
ATOM 1539 C C . GLY A 1 199 ? -6.020 20.492 3.074 1.00 76.31 199 GLY A C 1
ATOM 1540 O O . GLY A 1 199 ? -5.960 21.716 2.900 1.00 76.31 199 GLY A O 1
ATOM 1541 N N . ILE A 1 200 ? -7.193 19.845 3.095 1.00 62.06 200 ILE A N 1
ATOM 1542 C CA . ILE A 1 200 ? -8.468 20.443 2.648 1.00 62.06 200 ILE A CA 1
ATOM 1543 C C . ILE A 1 200 ? -9.036 21.536 3.575 1.00 62.06 200 ILE A C 1
ATOM 1545 O O . ILE A 1 200 ? -9.691 22.464 3.107 1.00 62.06 200 ILE A O 1
ATOM 1549 N N . ALA A 1 201 ? -8.733 21.526 4.879 1.00 56.22 201 ALA A N 1
ATOM 1550 C CA . ALA A 1 201 ? -9.315 22.472 5.851 1.00 56.22 201 ALA A CA 1
ATOM 1551 C C . ALA A 1 201 ? -8.566 23.825 5.982 1.00 56.22 201 ALA A C 1
ATOM 1553 O O . ALA A 1 201 ? -8.680 24.527 6.991 1.00 56.22 201 ALA A O 1
ATOM 1554 N N . GLY A 1 202 ? -7.821 24.232 4.947 1.00 55.66 202 GLY A N 1
ATOM 1555 C CA . GLY A 1 202 ? -7.099 25.513 4.918 1.00 55.66 202 GLY A CA 1
ATOM 1556 C C . GLY A 1 202 ? -5.642 25.444 5.390 1.00 55.66 202 GLY A C 1
ATOM 1557 O O . GLY A 1 202 ? -5.045 26.481 5.696 1.00 55.66 202 GLY A O 1
ATOM 1558 N N . GLY A 1 203 ? -5.052 24.247 5.443 1.00 59.53 203 GLY A N 1
ATOM 1559 C CA . GLY A 1 203 ? -3.645 24.050 5.781 1.00 59.53 203 GLY A CA 1
ATOM 1560 C C . GLY A 1 203 ? -2.667 24.628 4.763 1.00 59.53 203 GLY A C 1
ATOM 1561 O O . GLY A 1 203 ? -2.941 24.693 3.565 1.00 59.53 203 GLY A O 1
ATOM 1562 N N . SER A 1 204 ? -1.477 25.029 5.222 1.00 65.31 204 SER A N 1
ATOM 1563 C CA . SER A 1 204 ? -0.440 25.562 4.323 1.00 65.31 204 SER A CA 1
ATOM 1564 C C . SER A 1 204 ? 0.330 24.487 3.536 1.00 65.31 204 SER A C 1
ATOM 1566 O O . SER A 1 204 ? 1.134 24.853 2.677 1.00 65.31 204 SER A O 1
ATOM 1568 N N . THR A 1 205 ? 0.132 23.205 3.870 1.00 74.94 205 THR A N 1
ATOM 1569 C CA . THR A 1 205 ? 0.756 21.999 3.282 1.00 74.94 205 THR A CA 1
ATOM 1570 C C . THR A 1 205 ? -0.135 20.779 3.553 1.00 74.94 205 THR A C 1
ATOM 1572 O O . THR A 1 205 ? -0.522 20.615 4.710 1.00 74.94 205 THR A O 1
ATOM 1575 N N . GLY A 1 206 ? -0.399 19.922 2.563 1.00 81.44 206 GLY A N 1
ATOM 1576 C CA . GLY A 1 206 ? -1.175 18.681 2.704 1.00 81.44 206 GLY A CA 1
ATOM 1577 C C . GLY A 1 206 ? -0.430 17.444 2.207 1.00 81.44 206 GLY A C 1
ATOM 1578 O O . GLY A 1 206 ? -0.891 16.772 1.302 1.00 81.44 206 GLY A O 1
ATOM 1579 N N . GLU A 1 207 ? 0.762 17.166 2.737 1.00 90.69 207 GLU A N 1
ATOM 1580 C CA . GLU A 1 207 ? 1.551 15.992 2.322 1.00 90.69 207 GLU A CA 1
ATOM 1581 C C . GLU A 1 207 ? 0.856 14.667 2.706 1.00 90.69 207 GLU A C 1
ATOM 1583 O O . GLU A 1 207 ? 0.207 14.575 3.755 1.00 90.69 207 GLU A O 1
ATOM 1588 N N . GLY A 1 208 ? 1.049 13.620 1.901 1.00 94.31 208 GLY A N 1
ATOM 1589 C CA . GLY A 1 208 ? 0.617 12.266 2.250 1.00 94.31 208 GLY A CA 1
ATOM 1590 C C . GLY A 1 208 ? 1.480 11.723 3.389 1.00 94.31 208 GLY A C 1
ATOM 1591 O O . GLY A 1 208 ? 0.984 11.422 4.476 1.00 94.31 208 GLY A O 1
ATOM 1592 N N . MET A 1 209 ? 2.800 11.688 3.187 1.00 96.94 209 MET A N 1
ATOM 1593 C CA . MET A 1 209 ? 3.761 11.201 4.178 1.00 96.94 209 MET A CA 1
ATOM 1594 C C . MET A 1 209 ? 4.997 12.105 4.320 1.00 96.94 209 MET A C 1
ATOM 1596 O O . MET A 1 209 ? 5.831 12.185 3.422 1.00 96.94 209 MET A O 1
ATOM 1600 N N . TYR A 1 210 ? 5.167 12.703 5.504 1.00 95.38 210 TYR A N 1
ATOM 1601 C CA . TYR A 1 210 ? 6.351 13.466 5.925 1.00 95.38 210 TYR A CA 1
ATOM 1602 C C . TYR A 1 210 ? 7.273 12.569 6.764 1.00 95.38 210 TYR A C 1
ATOM 1604 O O . TYR A 1 210 ? 7.046 12.395 7.968 1.00 95.38 210 TYR A O 1
ATOM 1612 N N . ILE A 1 211 ? 8.337 12.024 6.170 1.00 96.88 211 ILE A N 1
ATOM 1613 C CA . ILE A 1 211 ? 9.136 10.941 6.770 1.00 96.88 211 ILE A CA 1
ATOM 1614 C C . ILE A 1 211 ? 10.537 11.423 7.198 1.00 96.88 211 ILE A C 1
ATOM 1616 O O . ILE A 1 211 ? 11.466 11.551 6.396 1.00 96.88 211 ILE A O 1
ATOM 1620 N N . GLY A 1 212 ? 10.706 11.672 8.500 1.00 95.62 212 GLY A N 1
ATOM 1621 C CA . GLY A 1 212 ? 11.928 12.190 9.131 1.00 95.62 212 GLY A CA 1
ATOM 1622 C C . GLY A 1 212 ? 11.868 13.695 9.405 1.00 95.62 212 GLY A C 1
ATOM 1623 O O . GLY A 1 212 ? 10.878 14.356 9.111 1.00 95.62 212 GLY A O 1
ATOM 1624 N N . CYS A 1 213 ? 12.921 14.287 9.976 1.00 93.50 213 CYS A N 1
ATOM 1625 C CA . CYS A 1 213 ? 12.986 15.737 10.194 1.00 93.50 213 CYS A CA 1
ATOM 1626 C C . CYS A 1 213 ? 13.591 16.453 8.983 1.00 93.50 213 CYS A C 1
ATOM 1628 O O . CYS A 1 213 ? 14.705 16.136 8.581 1.00 93.50 213 CYS A O 1
ATOM 1630 N N . HIS A 1 214 ? 12.978 17.547 8.515 1.00 91.38 214 HIS A N 1
ATOM 1631 C CA . HIS A 1 214 ? 13.585 18.383 7.467 1.00 91.38 214 HIS A CA 1
ATOM 1632 C C . HIS A 1 214 ? 15.009 18.854 7.808 1.00 91.38 214 HIS A C 1
ATOM 1634 O O . HIS A 1 214 ? 15.859 18.895 6.932 1.00 91.38 214 HIS A O 1
ATOM 1640 N N . SER A 1 215 ? 15.316 19.170 9.072 1.00 89.25 215 SER A N 1
ATOM 1641 C CA . SER A 1 215 ? 16.669 19.594 9.473 1.00 89.25 215 SER A CA 1
ATOM 1642 C C . SER A 1 215 ? 17.694 18.458 9.598 1.00 89.25 215 SER A C 1
ATOM 1644 O O . SER A 1 215 ? 18.843 18.739 9.932 1.00 89.25 215 SER A O 1
ATOM 1646 N N . GLY A 1 216 ? 17.290 17.194 9.425 1.00 89.19 216 GLY A N 1
ATOM 1647 C CA . GLY A 1 216 ? 18.130 16.017 9.664 1.00 89.19 216 GLY A CA 1
ATOM 1648 C C . GLY A 1 216 ? 18.462 15.743 11.138 1.00 89.19 216 GLY A C 1
ATOM 1649 O O . GLY A 1 216 ? 19.300 14.893 11.422 1.00 89.19 216 GLY A O 1
ATOM 1650 N N . ASN A 1 217 ? 17.836 16.457 12.089 1.00 90.56 217 ASN A N 1
ATOM 1651 C CA . ASN A 1 217 ? 18.031 16.245 13.537 1.00 90.56 217 ASN A CA 1
ATOM 1652 C C . ASN A 1 217 ? 17.373 14.960 14.060 1.00 90.56 217 ASN A C 1
ATOM 1654 O O . ASN A 1 217 ? 17.732 14.481 15.133 1.00 90.56 217 ASN A O 1
ATOM 1658 N N . CYS A 1 218 ? 16.375 14.465 13.338 1.00 93.44 218 CYS A N 1
ATOM 1659 C CA . CYS A 1 218 ? 15.752 13.174 13.545 1.00 93.44 218 CYS A CA 1
ATOM 1660 C C . CYS A 1 218 ? 15.614 12.493 12.186 1.00 93.44 218 CYS A C 1
ATOM 1662 O O . CYS A 1 218 ? 15.433 13.168 11.170 1.00 93.44 218 CYS A O 1
ATOM 1664 N N . THR A 1 219 ? 15.761 11.178 12.173 1.00 93.94 219 THR A N 1
ATOM 1665 C CA . THR A 1 219 ? 15.909 10.377 10.955 1.00 93.94 219 THR A CA 1
ATOM 1666 C C . THR A 1 219 ? 14.872 9.274 10.949 1.00 93.94 219 THR A C 1
ATOM 1668 O O . THR A 1 219 ? 14.595 8.706 12.005 1.00 93.94 219 THR A O 1
ATOM 1671 N N . ALA A 1 220 ? 14.365 8.950 9.768 1.00 96.75 220 ALA A N 1
ATOM 1672 C CA . ALA A 1 220 ? 13.558 7.766 9.531 1.00 96.75 220 ALA A CA 1
ATOM 1673 C C . ALA A 1 220 ? 14.409 6.734 8.782 1.00 96.75 220 ALA A C 1
ATOM 1675 O O . ALA A 1 220 ? 15.047 7.078 7.779 1.00 96.75 220 ALA A O 1
ATOM 1676 N N . ARG A 1 221 ? 14.487 5.505 9.294 1.00 96.56 221 ARG A N 1
ATOM 1677 C CA . ARG A 1 221 ? 15.300 4.458 8.667 1.00 96.56 221 ARG A CA 1
ATOM 1678 C C . ARG A 1 221 ? 14.660 3.086 8.704 1.00 96.56 221 ARG A C 1
ATOM 1680 O O . ARG A 1 221 ? 13.897 2.774 9.616 1.00 96.56 221 ARG A O 1
ATOM 1687 N N . ASP A 1 222 ? 15.063 2.250 7.756 1.00 96.81 222 ASP A N 1
ATOM 1688 C CA . ASP A 1 222 ? 14.648 0.850 7.679 1.00 96.81 222 ASP A CA 1
ATOM 1689 C C . ASP A 1 222 ? 13.113 0.707 7.624 1.00 96.81 222 ASP A C 1
ATOM 1691 O O . ASP A 1 222 ? 12.549 -0.238 8.162 1.00 96.81 222 ASP A O 1
ATOM 1695 N N . HIS A 1 223 ? 12.408 1.688 7.051 1.00 98.38 223 HIS A N 1
ATOM 1696 C CA . HIS A 1 223 ? 10.967 1.602 6.836 1.00 98.38 223 HIS A CA 1
ATOM 1697 C C . HIS A 1 223 ? 10.653 0.902 5.516 1.00 98.38 223 HIS A C 1
ATOM 1699 O O . HIS A 1 223 ? 11.322 1.143 4.512 1.00 98.38 223 HIS A O 1
ATOM 1705 N N . LEU A 1 224 ? 9.596 0.100 5.520 1.00 96.94 224 LEU A N 1
ATOM 1706 C CA . LEU A 1 224 ? 8.933 -0.447 4.350 1.00 96.94 224 LEU A CA 1
ATOM 1707 C C . LEU A 1 224 ? 7.601 0.285 4.166 1.00 96.94 224 LEU A C 1
ATOM 1709 O O . LEU A 1 224 ? 6.733 0.226 5.034 1.00 96.94 224 LEU A O 1
ATOM 1713 N N . ILE A 1 225 ? 7.463 1.005 3.058 1.00 98.56 225 ILE A N 1
ATOM 1714 C CA . ILE A 1 225 ? 6.257 1.742 2.677 1.00 98.56 225 ILE A CA 1
ATOM 1715 C C . ILE A 1 225 ? 5.746 1.097 1.395 1.00 98.56 225 ILE A C 1
ATOM 1717 O O . ILE A 1 225 ? 6.335 1.322 0.333 1.00 98.56 225 ILE A O 1
ATOM 1721 N N . GLU A 1 226 ? 4.712 0.260 1.495 1.00 93.19 226 GLU A N 1
ATOM 1722 C CA . GLU A 1 226 ? 4.289 -0.582 0.375 1.00 93.19 226 GLU A CA 1
ATOM 1723 C C . GLU A 1 226 ? 2.792 -0.677 0.103 1.00 93.19 226 GLU A C 1
ATOM 1725 O O . GLU A 1 226 ? 1.989 -0.617 1.019 1.00 93.19 226 GLU A O 1
ATOM 1730 N N . GLY A 1 227 ? 2.392 -0.823 -1.160 1.00 79.19 227 GLY A N 1
ATOM 1731 C CA . GLY A 1 227 ? 0.984 -1.072 -1.503 1.00 79.19 227 GLY A CA 1
ATOM 1732 C C . GLY A 1 227 ? 0.012 0.044 -1.102 1.00 79.19 227 GLY A C 1
ATOM 1733 O O . GLY A 1 227 ? -1.193 -0.174 -1.096 1.00 79.19 227 GLY A O 1
ATOM 1734 N N . ASN A 1 228 ? 0.498 1.228 -0.713 1.00 88.88 228 ASN A N 1
ATOM 1735 C CA . ASN A 1 228 ? -0.374 2.310 -0.265 1.00 88.88 228 ASN A CA 1
ATOM 1736 C C . ASN A 1 228 ? -0.955 3.056 -1.466 1.00 88.88 228 ASN A C 1
ATOM 1738 O O . ASN A 1 228 ? -0.264 3.293 -2.460 1.00 88.88 228 ASN A O 1
ATOM 1742 N N . HIS A 1 229 ? -2.200 3.493 -1.318 1.00 88.62 229 HIS A N 1
ATOM 1743 C CA . HIS A 1 229 ? -2.926 4.293 -2.289 1.00 88.62 229 HIS A CA 1
ATOM 1744 C C . HIS A 1 229 ? -3.013 5.738 -1.786 1.00 88.62 229 HIS A C 1
ATOM 1746 O O . HIS A 1 229 ? -3.678 6.007 -0.786 1.00 88.62 229 HIS A O 1
ATOM 1752 N N . ILE A 1 230 ? -2.298 6.665 -2.430 1.00 93.12 230 ILE A N 1
ATOM 1753 C CA . ILE A 1 230 ? -2.123 8.042 -1.949 1.00 93.12 230 ILE A CA 1
ATOM 1754 C C . ILE A 1 230 ? -2.559 9.039 -3.017 1.00 93.12 230 ILE A C 1
ATOM 1756 O O . ILE A 1 230 ? -1.903 9.156 -4.055 1.00 93.12 230 ILE A O 1
ATOM 1760 N N . HIS A 1 231 ? -3.618 9.807 -2.761 1.00 87.50 231 HIS A N 1
ATOM 1761 C CA . HIS A 1 231 ? -4.132 10.720 -3.778 1.00 87.50 231 HIS A CA 1
ATOM 1762 C C . HIS A 1 231 ? -4.857 11.962 -3.264 1.00 87.50 231 HIS A C 1
ATOM 1764 O O . HIS A 1 231 ? -5.102 12.138 -2.077 1.00 87.50 231 HIS A O 1
ATOM 1770 N N . ASP A 1 232 ? -5.173 12.858 -4.197 1.00 80.44 232 ASP A N 1
ATOM 1771 C CA . ASP A 1 232 ? -5.947 14.081 -3.976 1.00 80.44 232 ASP A CA 1
ATOM 1772 C C . ASP A 1 232 ? -5.410 14.939 -2.828 1.00 80.44 232 ASP A C 1
ATOM 1774 O O . ASP A 1 232 ? -6.114 15.319 -1.894 1.00 80.44 232 ASP A O 1
ATOM 1778 N N . LEU A 1 233 ? -4.117 15.240 -2.899 1.00 82.50 233 LEU A N 1
ATOM 1779 C CA . LEU A 1 233 ? -3.434 16.033 -1.889 1.00 82.50 233 LEU A CA 1
ATOM 1780 C C . LEU A 1 233 ? -3.451 17.514 -2.263 1.00 82.50 233 LEU A C 1
ATOM 1782 O O . LEU A 1 233 ? -3.184 17.890 -3.411 1.00 82.50 233 LEU A O 1
ATOM 1786 N N . GLN A 1 234 ? -3.724 18.365 -1.272 1.00 77.81 234 GLN A N 1
ATOM 1787 C CA . GLN A 1 234 ? -3.947 19.790 -1.481 1.00 77.81 234 GLN A CA 1
ATOM 1788 C C . GLN A 1 234 ? -3.042 20.684 -0.633 1.00 77.81 234 GLN A C 1
ATOM 1790 O O . GLN A 1 234 ? -2.827 20.488 0.559 1.00 77.81 234 GLN A O 1
ATOM 1795 N N . SER A 1 235 ? -2.595 21.785 -1.241 1.00 74.12 235 SER A N 1
ATOM 1796 C CA . SER A 1 235 ? -1.973 22.904 -0.531 1.00 74.12 235 SER A CA 1
ATOM 1797 C C . SER A 1 235 ? -2.724 24.198 -0.808 1.00 74.12 235 SER A C 1
ATOM 1799 O O . SER A 1 235 ? -2.828 24.644 -1.954 1.00 74.12 235 SER A O 1
ATOM 1801 N N . ASN A 1 236 ? -3.174 24.857 0.262 1.00 67.06 236 ASN A N 1
ATOM 1802 C CA . ASN A 1 236 ? -3.802 26.180 0.197 1.00 67.06 236 ASN A CA 1
ATOM 1803 C C . ASN A 1 236 ? -2.783 27.333 0.312 1.00 67.06 236 ASN A C 1
ATOM 1805 O O . ASN A 1 236 ? -3.156 28.504 0.411 1.00 67.06 236 ASN A O 1
ATOM 1809 N N . GLY A 1 237 ? -1.481 27.019 0.300 1.00 64.00 237 GLY A N 1
ATOM 1810 C CA . GLY A 1 237 ? -0.386 27.982 0.385 1.00 64.00 237 GLY A CA 1
ATOM 1811 C C . GLY A 1 237 ? 0.698 27.754 -0.669 1.00 64.00 237 GLY A C 1
ATOM 1812 O O . GLY A 1 237 ? 0.535 26.993 -1.614 1.00 64.00 237 GLY A O 1
ATOM 1813 N N . SER A 1 238 ? 1.850 28.408 -0.496 1.00 60.06 238 SER A N 1
ATOM 1814 C CA . SER A 1 238 ? 3.028 28.199 -1.357 1.00 60.06 238 SER A CA 1
ATOM 1815 C C . SER A 1 238 ? 3.799 26.908 -1.046 1.00 60.06 238 SER A C 1
ATOM 1817 O O . SER A 1 238 ? 4.896 26.720 -1.568 1.00 60.06 238 SER A O 1
ATOM 1819 N N . GLY A 1 239 ? 3.314 26.098 -0.100 1.00 65.38 239 GLY A N 1
ATOM 1820 C CA . GLY A 1 239 ? 3.926 24.830 0.292 1.00 65.38 239 GLY A CA 1
ATOM 1821 C C . GLY A 1 239 ? 3.555 23.714 -0.675 1.00 65.38 239 GLY A C 1
ATOM 1822 O O . GLY A 1 239 ? 2.548 23.835 -1.377 1.00 65.38 239 GLY A O 1
ATOM 1823 N N . CYS A 1 240 ? 4.364 22.656 -0.713 1.00 76.75 240 CYS A N 1
ATOM 1824 C CA . CYS A 1 240 ? 4.050 21.462 -1.489 1.00 76.75 240 CYS A CA 1
ATOM 1825 C C . CYS A 1 240 ? 3.199 20.457 -0.712 1.00 76.75 240 CYS A C 1
ATOM 1827 O O . CYS A 1 240 ? 3.076 20.556 0.506 1.00 76.75 240 CYS A O 1
ATOM 1829 N N . SER A 1 241 ? 2.569 19.534 -1.431 1.00 84.00 241 SER A N 1
ATOM 1830 C CA . SER A 1 241 ? 1.774 18.417 -0.911 1.00 84.00 241 SER A CA 1
ATOM 1831 C C . SER A 1 241 ? 2.305 17.127 -1.510 1.00 84.00 241 SER A C 1
ATOM 1833 O O . SER A 1 241 ? 1.621 16.451 -2.263 1.00 84.00 241 SER A O 1
ATOM 1835 N N . ASP A 1 242 ? 3.578 16.853 -1.230 1.00 91.38 242 ASP A N 1
ATOM 1836 C CA . ASP A 1 242 ? 4.274 15.663 -1.710 1.00 91.38 242 ASP A CA 1
ATOM 1837 C C . ASP A 1 242 ? 3.504 14.406 -1.288 1.00 91.38 242 ASP A C 1
ATOM 1839 O O . ASP A 1 242 ? 2.981 14.337 -0.171 1.00 91.38 242 ASP A O 1
ATOM 1843 N N . GLY A 1 243 ? 3.440 13.408 -2.170 1.00 95.62 243 GLY A N 1
ATOM 1844 C CA . GLY A 1 243 ? 2.819 12.126 -1.834 1.00 95.62 243 GLY A CA 1
ATOM 1845 C C . GLY A 1 243 ? 3.589 11.428 -0.717 1.00 95.62 243 GLY A C 1
ATOM 1846 O O . GLY A 1 243 ? 3.085 11.268 0.392 1.00 95.62 243 GLY A O 1
ATOM 1847 N N . ILE A 1 244 ? 4.848 11.082 -0.993 1.00 98.12 244 ILE A N 1
ATOM 1848 C CA . ILE A 1 244 ? 5.782 10.498 -0.022 1.00 98.12 244 ILE A CA 1
ATOM 1849 C C . ILE A 1 244 ? 7.091 11.286 -0.038 1.00 98.12 244 ILE A C 1
ATOM 1851 O O . ILE A 1 244 ? 7.801 11.301 -1.043 1.00 98.12 244 ILE A O 1
ATOM 1855 N N . GLU A 1 245 ? 7.449 11.904 1.085 1.00 95.94 245 GLU A N 1
ATOM 1856 C CA . GLU A 1 245 ? 8.663 12.709 1.211 1.00 95.94 245 GLU A CA 1
ATOM 1857 C C . GLU A 1 245 ? 9.608 12.160 2.289 1.00 95.94 245 GLU A C 1
ATOM 1859 O O . GLU A 1 245 ? 9.404 12.329 3.496 1.00 95.94 245 GLU A O 1
ATOM 1864 N N . LEU A 1 246 ? 10.702 11.542 1.839 1.00 97.50 246 LEU A N 1
ATOM 1865 C CA . LEU A 1 246 ? 11.818 11.108 2.674 1.00 97.50 246 LEU A CA 1
ATOM 1866 C C . LEU A 1 246 ? 12.742 12.301 2.936 1.00 97.50 246 LEU A C 1
ATOM 1868 O O . LEU A 1 246 ? 13.513 12.736 2.072 1.00 97.50 246 LEU A O 1
ATOM 1872 N N . LYS A 1 247 ? 12.653 12.845 4.151 1.00 94.94 247 LYS A N 1
ATOM 1873 C CA . LYS A 1 247 ? 13.393 14.037 4.575 1.00 94.94 247 LYS A CA 1
ATOM 1874 C C . LYS A 1 247 ? 14.890 13.755 4.712 1.00 94.94 247 LYS A C 1
ATOM 1876 O O . LYS A 1 247 ? 15.350 12.618 4.762 1.00 94.94 247 LYS A O 1
ATOM 1881 N N . PHE A 1 248 ? 15.666 14.833 4.778 1.00 95.06 248 PHE A N 1
ATOM 1882 C CA . PHE A 1 248 ? 17.121 14.773 4.876 1.00 95.06 248 PHE A CA 1
ATOM 1883 C C . PHE A 1 248 ? 17.604 13.873 6.026 1.00 95.06 248 PHE A C 1
ATOM 1885 O O . PHE A 1 248 ? 17.097 13.960 7.144 1.00 95.06 248 PHE A O 1
ATOM 1892 N N . ASN A 1 249 ? 18.625 13.058 5.747 1.00 94.56 249 ASN A N 1
ATOM 1893 C CA . ASN A 1 249 ? 19.190 12.012 6.609 1.00 94.56 249 ASN A CA 1
ATOM 1894 C C . ASN A 1 249 ? 18.308 10.781 6.858 1.00 94.56 249 ASN A C 1
ATOM 1896 O O . ASN A 1 249 ? 18.782 9.857 7.521 1.00 94.56 249 ASN A O 1
ATOM 1900 N N . SER A 1 250 ? 17.085 10.718 6.330 1.00 96.12 250 SER A N 1
ATOM 1901 C CA . SER A 1 250 ? 16.343 9.457 6.272 1.00 96.12 250 SER A CA 1
ATOM 1902 C C . SER A 1 250 ? 16.995 8.532 5.238 1.00 96.12 250 SER A C 1
ATOM 1904 O O . SER A 1 250 ? 17.298 8.971 4.128 1.00 96.12 250 SER A O 1
ATOM 1906 N N . HIS A 1 251 ? 17.265 7.280 5.610 1.00 96.06 251 HIS A N 1
ATOM 1907 C CA . HIS A 1 251 ? 18.074 6.338 4.823 1.00 96.06 251 HIS A CA 1
ATOM 1908 C C . HIS A 1 251 ? 17.600 4.891 5.008 1.00 96.06 251 HIS A C 1
ATOM 1910 O O . HIS A 1 251 ? 16.869 4.605 5.950 1.00 96.06 251 HIS A O 1
ATOM 1916 N N . SER A 1 252 ? 18.050 3.964 4.163 1.00 97.12 252 SER A N 1
ATOM 1917 C CA . SER A 1 252 ? 17.663 2.544 4.213 1.00 97.12 252 SER A CA 1
ATOM 1918 C C . SER A 1 252 ? 16.148 2.285 4.129 1.00 97.12 252 SER A C 1
ATOM 1920 O O . SER A 1 252 ? 15.690 1.221 4.534 1.00 97.12 252 SER A O 1
ATOM 1922 N N . ASN A 1 253 ? 15.346 3.247 3.663 1.00 98.50 253 ASN A N 1
ATOM 1923 C CA . ASN A 1 253 ? 13.902 3.060 3.514 1.00 98.50 253 ASN A CA 1
ATOM 1924 C C . ASN A 1 253 ? 13.583 2.496 2.128 1.00 98.50 253 ASN A C 1
ATOM 1926 O O . ASN A 1 253 ? 14.244 2.854 1.152 1.00 98.50 253 ASN A O 1
ATOM 1930 N N . ILE A 1 254 ? 12.543 1.673 2.042 1.00 98.25 254 ILE A N 1
ATOM 1931 C CA . ILE A 1 254 ? 12.022 1.098 0.804 1.00 98.25 254 ILE A CA 1
ATOM 1932 C C . ILE A 1 254 ? 10.608 1.636 0.588 1.00 98.25 254 ILE A C 1
ATOM 1934 O O . ILE A 1 254 ? 9.730 1.448 1.426 1.00 98.25 254 ILE A O 1
ATOM 1938 N N . VAL A 1 255 ? 10.399 2.309 -0.539 1.00 98.75 255 VAL A N 1
ATOM 1939 C CA . VAL A 1 255 ? 9.099 2.786 -1.021 1.00 98.75 255 VAL A CA 1
ATOM 1940 C C . VAL A 1 255 ? 8.750 1.947 -2.241 1.00 98.75 255 VAL A C 1
ATOM 1942 O O . VAL A 1 255 ? 9.336 2.171 -3.307 1.00 98.75 255 VAL A O 1
ATOM 1945 N N . ARG A 1 256 ? 7.853 0.964 -2.087 1.00 96.12 256 ARG A N 1
ATOM 1946 C CA . ARG A 1 256 ? 7.555 0.011 -3.162 1.00 96.12 256 ARG A CA 1
ATOM 1947 C C . ARG A 1 256 ? 6.091 -0.281 -3.438 1.00 96.12 256 ARG A C 1
ATOM 1949 O O . ARG A 1 256 ? 5.307 -0.349 -2.513 1.00 96.12 256 ARG A O 1
ATOM 1956 N N . GLY A 1 257 ? 5.708 -0.505 -4.691 1.00 87.44 257 GLY A N 1
ATOM 1957 C CA . GLY A 1 257 ? 4.341 -0.953 -5.000 1.00 87.44 257 GLY A CA 1
ATOM 1958 C C . GLY A 1 257 ? 3.241 0.043 -4.614 1.00 87.44 257 GLY A C 1
ATOM 1959 O O . GLY A 1 257 ? 2.094 -0.359 -4.478 1.00 87.44 257 GLY A O 1
ATOM 1960 N N . ASN A 1 258 ? 3.569 1.316 -4.373 1.00 94.19 258 ASN A N 1
ATOM 1961 C CA . ASN A 1 258 ? 2.573 2.327 -4.022 1.00 94.19 258 ASN A CA 1
ATOM 1962 C C . ASN A 1 258 ? 1.969 2.932 -5.291 1.00 94.19 258 ASN A C 1
ATOM 1964 O O . ASN A 1 258 ? 2.665 3.107 -6.298 1.00 94.19 258 ASN A O 1
ATOM 1968 N N . GLU A 1 259 ? 0.704 3.324 -5.204 1.00 93.06 259 GLU A N 1
ATOM 1969 C CA . GLU A 1 259 ? 0.019 4.129 -6.209 1.00 93.06 259 GLU A CA 1
ATOM 1970 C C . GLU A 1 259 ? -0.128 5.554 -5.678 1.00 93.06 259 GLU A C 1
ATOM 1972 O O . GLU A 1 259 ? -0.763 5.782 -4.648 1.00 93.06 259 GLU A O 1
ATOM 1977 N N . VAL A 1 260 ? 0.505 6.519 -6.348 1.00 95.19 260 VAL A N 1
ATOM 1978 C CA . VAL A 1 260 ? 0.532 7.914 -5.891 1.00 95.19 260 VAL A CA 1
ATOM 1979 C C . VAL A 1 260 ? 0.187 8.860 -7.029 1.00 95.19 260 VAL A C 1
ATOM 1981 O O . VAL A 1 260 ? 0.881 8.889 -8.051 1.00 95.19 260 VAL A O 1
ATOM 1984 N N . TYR A 1 261 ? -0.849 9.675 -6.839 1.00 89.00 261 TYR A N 1
ATOM 1985 C CA . TYR A 1 261 ? -1.283 10.628 -7.857 1.00 89.00 261 TYR A CA 1
ATOM 1986 C C . TYR A 1 261 ? -1.976 11.869 -7.295 1.00 89.00 261 TYR A C 1
ATOM 1988 O O . TYR A 1 261 ? -2.209 11.990 -6.100 1.00 89.00 261 TYR A O 1
ATOM 1996 N N . ASN A 1 262 ? -2.266 12.846 -8.159 1.00 82.31 262 ASN A N 1
ATOM 1997 C CA . ASN A 1 262 ? -2.989 14.076 -7.802 1.00 82.31 262 ASN A CA 1
ATOM 1998 C C . ASN A 1 262 ? -2.392 14.824 -6.592 1.00 82.31 262 ASN A C 1
ATOM 2000 O O . ASN A 1 262 ? -3.107 15.329 -5.731 1.00 82.31 262 ASN A O 1
ATOM 2004 N N . THR A 1 263 ? -1.067 14.959 -6.534 1.00 84.75 263 THR A N 1
ATOM 2005 C CA . THR A 1 263 ? -0.377 15.637 -5.417 1.00 84.75 263 THR A CA 1
ATOM 2006 C C . THR A 1 263 ? -0.338 17.166 -5.535 1.00 84.75 263 THR A C 1
ATOM 2008 O O . THR A 1 263 ? 0.319 17.866 -4.766 1.00 84.75 263 THR A O 1
ATOM 2011 N N . SER A 1 264 ? -0.988 17.711 -6.565 1.00 69.62 264 SER A N 1
ATOM 2012 C CA . SER A 1 264 ? -0.931 19.128 -6.940 1.00 69.62 264 SER A CA 1
ATOM 2013 C C . SER A 1 264 ? -2.323 19.763 -7.057 1.00 69.62 264 SER A C 1
ATOM 2015 O O . SER A 1 264 ? -2.497 20.700 -7.840 1.00 69.62 264 SER A O 1
ATOM 2017 N N . LEU A 1 265 ? -3.322 19.286 -6.300 1.00 59.09 265 LEU A N 1
ATOM 2018 C CA . LEU A 1 265 ? -4.631 19.943 -6.220 1.00 59.09 265 LEU A CA 1
ATOM 2019 C C . LEU A 1 265 ? -4.459 21.284 -5.483 1.00 59.09 265 LEU A C 1
ATOM 2021 O O . LEU A 1 265 ? -4.494 21.368 -4.263 1.00 59.09 265 LEU A O 1
ATOM 2025 N N . GLY A 1 266 ? -4.139 22.356 -6.211 1.00 57.06 266 GLY A N 1
ATOM 2026 C CA . GLY A 1 266 ? -3.819 23.660 -5.626 1.00 57.06 266 GLY A CA 1
ATOM 2027 C C . GLY A 1 266 ? -2.800 24.461 -6.436 1.00 57.06 266 GLY A C 1
ATOM 2028 O O . GLY A 1 266 ? -2.687 24.324 -7.651 1.00 57.06 266 GLY A O 1
ATOM 2029 N N . SER A 1 267 ? -2.069 25.362 -5.770 1.00 56.31 267 SER A N 1
ATOM 2030 C CA . SER A 1 267 ? -1.176 26.322 -6.453 1.00 56.31 267 SER A CA 1
ATOM 2031 C C . SER A 1 267 ? 0.283 25.867 -6.616 1.00 56.31 267 SER A C 1
ATOM 2033 O O . SER A 1 267 ? 1.059 26.547 -7.296 1.00 56.31 267 SER A O 1
ATOM 2035 N N . SER A 1 268 ? 0.660 24.737 -6.012 1.00 64.06 268 SER A N 1
ATOM 2036 C CA . SER A 1 268 ? 2.044 24.258 -5.946 1.00 64.06 268 SER A CA 1
ATOM 2037 C C . SER A 1 268 ? 2.236 22.988 -6.770 1.00 64.06 268 SER A C 1
ATOM 2039 O O . SER A 1 268 ? 1.453 22.054 -6.673 1.00 64.06 268 SER A O 1
ATOM 2041 N N . ALA A 1 269 ? 3.299 22.967 -7.571 1.00 79.19 269 ALA A N 1
ATOM 2042 C CA . ALA A 1 269 ? 3.720 21.816 -8.360 1.00 79.19 269 ALA A CA 1
ATOM 2043 C C . ALA A 1 269 ? 4.530 20.858 -7.475 1.00 79.19 269 ALA A C 1
ATOM 2045 O O . ALA A 1 269 ? 5.616 21.251 -7.036 1.00 79.19 269 ALA A O 1
ATOM 2046 N N . CYS A 1 270 ? 4.005 19.655 -7.212 1.00 87.44 270 CYS A N 1
ATOM 2047 C CA . CYS A 1 270 ? 4.577 18.729 -6.231 1.00 87.44 270 CYS A CA 1
ATOM 2048 C C . CYS A 1 270 ? 4.871 17.328 -6.773 1.00 87.44 270 CYS A C 1
ATOM 2050 O O . CYS A 1 270 ? 4.146 16.842 -7.647 1.00 87.44 270 CYS A O 1
ATOM 2052 N N . PRO A 1 271 ? 5.940 16.677 -6.284 1.00 94.31 271 PRO A N 1
ATOM 2053 C CA . PRO A 1 271 ? 6.259 15.301 -6.620 1.00 94.31 271 PRO A CA 1
ATOM 2054 C C . PRO A 1 271 ? 5.243 14.288 -6.074 1.00 94.31 271 PRO A C 1
ATOM 2056 O O . PRO A 1 271 ? 4.626 14.508 -5.032 1.00 94.31 271 PRO A O 1
ATOM 2059 N N . CYS A 1 272 ? 5.120 13.137 -6.739 1.00 96.69 272 CYS A N 1
ATOM 2060 C CA . CYS A 1 272 ? 4.520 11.956 -6.122 1.00 96.69 272 CYS A CA 1
ATOM 2061 C C . CYS A 1 272 ? 5.446 11.429 -5.014 1.00 96.69 272 CYS A C 1
ATOM 2063 O O . CYS A 1 272 ? 5.013 11.171 -3.894 1.00 96.69 272 CYS A O 1
ATOM 2065 N N . THR A 1 273 ? 6.748 11.332 -5.299 1.00 98.00 273 THR A N 1
ATOM 2066 C CA . THR A 1 273 ? 7.756 10.909 -4.319 1.00 98.00 273 THR A CA 1
ATOM 2067 C C . THR A 1 273 ? 8.973 11.820 -4.340 1.00 98.00 273 THR A C 1
ATOM 2069 O O . THR A 1 273 ? 9.478 12.182 -5.406 1.00 98.00 273 THR A O 1
ATOM 2072 N N . PHE A 1 274 ? 9.490 12.155 -3.160 1.00 96.81 274 PHE A N 1
ATOM 2073 C CA . PHE A 1 274 ? 10.705 12.939 -3.008 1.00 96.81 274 PHE A CA 1
ATOM 2074 C C . PHE A 1 274 ? 11.665 12.321 -1.983 1.00 96.81 274 PHE A C 1
ATOM 2076 O O . PHE A 1 274 ? 11.318 12.136 -0.822 1.00 96.81 274 PHE A O 1
ATOM 2083 N N . SER A 1 275 ? 12.903 12.041 -2.406 1.00 97.31 275 SER A N 1
ATOM 2084 C CA . SER A 1 275 ? 14.014 11.659 -1.525 1.00 97.31 275 SER A CA 1
ATOM 2085 C C . SER A 1 275 ? 15.109 12.728 -1.467 1.00 97.31 275 SER A C 1
ATOM 2087 O O . SER A 1 275 ? 15.725 13.090 -2.477 1.00 97.31 275 SER A O 1
ATOM 2089 N N . TYR A 1 276 ? 15.399 13.218 -0.262 1.00 95.19 276 TYR A N 1
ATOM 2090 C CA . TYR A 1 276 ? 16.535 14.109 -0.027 1.00 95.19 276 TYR A CA 1
ATOM 2091 C C . TYR A 1 276 ? 17.891 13.388 -0.060 1.00 95.19 276 TYR A C 1
ATOM 2093 O O . TYR A 1 276 ? 18.849 13.963 -0.561 1.00 95.19 276 TYR A O 1
ATOM 2101 N N . GLY A 1 277 ? 17.993 12.164 0.462 1.00 90.00 277 GLY A N 1
ATOM 2102 C CA . GLY A 1 277 ? 19.277 11.484 0.705 1.00 90.00 277 GLY A CA 1
ATOM 2103 C C . GLY A 1 277 ? 19.860 11.742 2.103 1.00 90.00 277 GLY A C 1
ATOM 2104 O O . GLY A 1 277 ? 19.218 12.378 2.953 1.00 90.00 277 GLY A O 1
ATOM 2105 N N . HIS A 1 278 ? 21.071 11.235 2.373 1.00 91.75 278 HIS A N 1
ATOM 2106 C CA . HIS A 1 278 ? 21.651 11.226 3.722 1.00 91.75 278 HIS A CA 1
ATOM 2107 C C . HIS A 1 278 ? 23.165 11.456 3.766 1.00 91.75 278 HIS A C 1
ATOM 2109 O O . HIS A 1 278 ? 23.913 11.069 2.886 1.00 91.75 278 HIS A O 1
ATOM 2115 N N . GLU A 1 279 ? 23.653 11.984 4.890 1.00 89.25 279 GLU A N 1
ATOM 2116 C CA . GLU A 1 279 ? 25.097 12.150 5.144 1.00 89.25 279 GLU A CA 1
ATOM 2117 C C . GLU A 1 279 ? 25.615 11.211 6.249 1.00 89.25 279 GLU A C 1
ATOM 2119 O O . GLU A 1 279 ? 26.692 11.399 6.824 1.00 89.25 279 GLU A O 1
ATOM 2124 N N . ILE A 1 280 ? 24.830 10.181 6.576 1.00 87.00 280 ILE A N 1
ATOM 2125 C CA . ILE A 1 280 ? 25.162 9.177 7.589 1.00 87.00 280 ILE A CA 1
ATOM 2126 C C . ILE A 1 280 ? 26.175 8.162 7.044 1.00 87.00 280 ILE A C 1
ATOM 2128 O O . ILE A 1 280 ? 25.937 7.483 6.050 1.00 87.00 280 ILE A O 1
ATOM 2132 N N . ALA A 1 281 ? 27.317 8.030 7.722 1.00 85.81 281 ALA A N 1
ATOM 2133 C CA . ALA A 1 281 ? 28.347 7.066 7.348 1.00 85.81 281 ALA A CA 1
ATOM 2134 C C . ALA A 1 281 ? 27.844 5.622 7.522 1.00 85.81 281 ALA A C 1
ATOM 2136 O O . ALA A 1 281 ? 27.537 5.211 8.640 1.00 85.81 281 ALA A O 1
ATOM 2137 N N . GLY A 1 282 ? 27.824 4.856 6.428 1.00 84.44 282 GLY A N 1
ATOM 2138 C CA . GLY A 1 282 ? 27.304 3.486 6.415 1.00 84.44 282 GLY A CA 1
ATOM 2139 C C . GLY A 1 282 ? 25.776 3.393 6.434 1.00 84.44 282 GLY A C 1
ATOM 2140 O O . GLY A 1 282 ? 25.267 2.306 6.674 1.00 84.44 282 GLY A O 1
ATOM 2141 N N . GLY A 1 283 ? 25.060 4.507 6.230 1.00 88.38 283 GLY A N 1
ATOM 2142 C CA . GLY A 1 283 ? 23.654 4.446 5.832 1.00 88.38 283 GLY A CA 1
ATOM 2143 C C . GLY A 1 283 ? 23.553 3.909 4.405 1.00 88.38 283 GLY A C 1
ATOM 2144 O O . GLY A 1 283 ? 24.413 4.222 3.578 1.00 88.38 283 GLY A O 1
ATOM 2145 N N . GLU A 1 284 ? 22.550 3.075 4.151 1.00 95.50 284 GLU A N 1
ATOM 2146 C CA . GLU A 1 284 ? 22.257 2.580 2.808 1.00 95.50 284 GLU A CA 1
ATOM 2147 C C . GLU A 1 284 ? 21.307 3.550 2.085 1.00 95.50 284 GLU A C 1
ATOM 2149 O O . GLU A 1 284 ? 20.526 4.251 2.743 1.00 95.50 284 GLU A O 1
ATOM 2154 N N . PRO A 1 285 ? 21.335 3.595 0.741 1.00 96.56 285 PRO A N 1
ATOM 2155 C CA . PRO A 1 285 ? 20.425 4.425 -0.038 1.00 96.56 285 PRO A CA 1
ATOM 2156 C C . PRO A 1 285 ? 18.951 4.153 0.281 1.00 96.56 285 PRO A C 1
ATOM 2158 O O . PRO A 1 285 ? 18.570 3.032 0.617 1.00 96.56 285 PRO A O 1
ATOM 2161 N N . ASN A 1 286 ? 18.101 5.165 0.104 1.00 98.38 286 ASN A N 1
ATOM 2162 C CA . ASN A 1 286 ? 16.664 4.909 -0.003 1.00 98.38 286 ASN A CA 1
ATOM 2163 C C . ASN A 1 286 ? 16.365 4.237 -1.350 1.00 98.38 286 ASN A C 1
ATOM 2165 O O . ASN A 1 286 ? 16.979 4.580 -2.363 1.00 98.38 286 ASN A O 1
ATOM 2169 N N . ILE A 1 287 ? 15.402 3.323 -1.376 1.00 98.69 287 ILE A N 1
ATOM 2170 C CA . ILE A 1 287 ? 14.964 2.611 -2.578 1.00 98.69 287 ILE A CA 1
ATOM 2171 C C . ILE A 1 287 ? 13.537 3.050 -2.906 1.00 98.69 287 ILE A C 1
ATOM 2173 O O . ILE A 1 287 ? 12.662 3.015 -2.047 1.00 98.69 287 ILE A O 1
ATOM 2177 N N . ILE A 1 288 ? 13.311 3.475 -4.147 1.00 98.81 288 ILE A N 1
ATOM 2178 C CA . ILE A 1 288 ? 11.996 3.797 -4.708 1.00 98.81 288 ILE A CA 1
ATOM 2179 C C . ILE A 1 288 ? 11.782 2.849 -5.885 1.00 98.81 288 ILE A C 1
ATOM 2181 O O . ILE A 1 288 ? 12.426 3.014 -6.930 1.00 98.81 288 ILE A O 1
ATOM 2185 N N . GLU A 1 289 ? 10.926 1.843 -5.716 1.00 97.81 289 GLU A N 1
ATOM 2186 C CA . GLU A 1 289 ? 10.762 0.772 -6.702 1.00 97.81 289 GLU A CA 1
ATOM 2187 C C . GLU A 1 289 ? 9.332 0.304 -6.945 1.00 97.81 289 GLU A C 1
ATOM 2189 O O . GLU A 1 289 ? 8.496 0.407 -6.071 1.00 97.81 289 GLU A O 1
ATOM 2194 N N . ASN A 1 290 ? 9.015 -0.220 -8.127 1.00 94.44 290 ASN A N 1
ATOM 2195 C CA . ASN A 1 290 ? 7.713 -0.844 -8.413 1.00 94.44 290 ASN A CA 1
ATOM 2196 C C . ASN A 1 290 ? 6.493 0.066 -8.149 1.00 94.44 290 ASN A C 1
ATOM 2198 O O . ASN A 1 290 ? 5.387 -0.428 -7.980 1.00 94.44 290 ASN A O 1
ATOM 2202 N N . ASN A 1 291 ? 6.652 1.392 -8.094 1.00 97.19 291 ASN A N 1
ATOM 2203 C CA . ASN A 1 291 ? 5.534 2.302 -7.832 1.00 97.19 291 ASN A CA 1
ATOM 2204 C C . ASN A 1 291 ? 4.840 2.714 -9.138 1.00 97.19 291 ASN A C 1
ATOM 2206 O O . ASN A 1 291 ? 5.496 2.851 -10.178 1.00 97.19 291 ASN A O 1
ATOM 2210 N N . LEU A 1 292 ? 3.532 2.969 -9.054 1.00 93.88 292 LEU A N 1
ATOM 2211 C CA . LEU A 1 292 ? 2.742 3.644 -10.082 1.00 93.88 292 LEU A CA 1
ATOM 2212 C C . LEU A 1 292 ? 2.558 5.113 -9.689 1.00 93.88 292 LEU A C 1
ATOM 2214 O O . LEU A 1 292 ? 1.910 5.424 -8.693 1.00 93.88 292 LEU A O 1
ATOM 2218 N N . LEU A 1 293 ? 3.144 6.027 -10.460 1.00 96.25 293 LEU A N 1
ATOM 2219 C CA . LEU A 1 293 ? 3.200 7.450 -10.116 1.00 96.25 293 LEU A CA 1
ATOM 2220 C C . LEU A 1 293 ? 2.635 8.288 -11.261 1.00 96.25 293 LEU A C 1
ATOM 2222 O O . LEU A 1 293 ? 3.207 8.277 -12.353 1.00 96.25 293 LEU A O 1
ATOM 2226 N N . TYR A 1 294 ? 1.550 9.034 -11.048 1.00 89.06 294 TYR A N 1
ATOM 2227 C CA . TYR A 1 294 ? 0.936 9.782 -12.149 1.00 89.06 294 TYR A CA 1
ATOM 2228 C C . TYR A 1 294 ? 0.237 11.077 -11.757 1.00 89.06 294 TYR A C 1
ATOM 2230 O O . TYR A 1 294 ? -0.064 11.328 -10.601 1.00 89.06 294 TYR A O 1
ATOM 2238 N N . ASN A 1 295 ? 0.020 11.957 -12.738 1.00 83.69 295 ASN A N 1
ATOM 2239 C CA . ASN A 1 295 ? -0.638 13.259 -12.553 1.00 83.69 295 ASN A CA 1
ATOM 2240 C C . ASN A 1 295 ? -0.077 14.116 -11.390 1.00 83.69 295 ASN A C 1
ATOM 2242 O O . ASN A 1 295 ? -0.779 14.895 -10.745 1.00 83.69 295 ASN A O 1
ATOM 2246 N N . CYS A 1 296 ? 1.220 13.981 -11.126 1.00 87.50 296 CYS A N 1
ATOM 2247 C CA . CYS A 1 296 ? 1.981 14.845 -10.228 1.00 87.50 296 CYS A CA 1
ATOM 2248 C C . CYS A 1 296 ? 2.763 15.881 -11.045 1.00 87.50 296 CYS A C 1
ATOM 2250 O O . CYS A 1 296 ? 2.870 15.783 -12.271 1.00 87.50 296 CYS A O 1
ATOM 2252 N N . ALA A 1 297 ? 3.376 16.874 -10.403 1.00 89.38 297 ALA A N 1
ATOM 2253 C CA . ALA A 1 297 ? 4.350 17.705 -11.108 1.00 89.38 297 ALA A CA 1
ATOM 2254 C C . ALA A 1 297 ? 5.599 16.904 -11.460 1.00 89.38 297 ALA A C 1
ATOM 2256 O O . ALA A 1 297 ? 6.031 16.876 -12.616 1.00 89.38 297 ALA A O 1
ATOM 2257 N N . GLU A 1 298 ? 6.150 16.217 -10.469 1.00 94.06 298 GLU A N 1
ATOM 2258 C CA . GLU A 1 298 ? 7.240 15.278 -10.659 1.00 94.06 298 GLU A CA 1
ATOM 2259 C C . GLU A 1 298 ? 6.802 13.865 -10.273 1.00 94.06 298 GLU A C 1
ATOM 2261 O O . GLU A 1 298 ? 6.057 13.700 -9.319 1.00 94.06 298 GLU A O 1
ATOM 2266 N N . GLY A 1 299 ? 7.236 12.833 -10.994 1.00 96.44 299 GLY A N 1
ATOM 2267 C CA . GLY A 1 299 ? 6.994 11.457 -10.546 1.00 96.44 299 GLY A CA 1
ATOM 2268 C C . GLY A 1 299 ? 7.885 11.168 -9.346 1.00 96.44 299 GLY A C 1
ATOM 2269 O O . GLY A 1 299 ? 7.428 11.093 -8.208 1.00 96.44 299 GLY A O 1
ATOM 2270 N N . VAL A 1 300 ? 9.193 11.133 -9.604 1.00 98.50 300 VAL A N 1
ATOM 2271 C CA . VAL A 1 300 ? 10.222 11.019 -8.566 1.00 98.50 300 VAL A CA 1
ATOM 2272 C C . VAL A 1 300 ? 11.156 12.220 -8.611 1.00 98.50 300 VAL A C 1
ATOM 2274 O O . VAL A 1 300 ? 11.805 12.480 -9.626 1.00 98.50 300 VAL A O 1
ATOM 2277 N N . LEU A 1 301 ? 11.278 12.923 -7.489 1.00 97.00 301 LEU A N 1
ATOM 2278 C CA . LEU A 1 301 ? 12.341 13.887 -7.230 1.00 97.00 301 LEU A CA 1
ATOM 2279 C C . LEU A 1 301 ? 13.397 13.233 -6.328 1.00 97.00 301 LEU A C 1
ATOM 2281 O O . LEU A 1 301 ? 13.063 12.651 -5.301 1.00 97.00 301 LEU A O 1
ATOM 2285 N N . ALA A 1 302 ? 14.680 13.346 -6.668 1.00 97.00 302 ALA A N 1
ATOM 2286 C CA . ALA A 1 302 ? 15.751 12.912 -5.770 1.00 97.00 302 ALA A CA 1
ATOM 2287 C C . ALA A 1 302 ? 16.968 13.842 -5.788 1.00 97.00 302 ALA A C 1
ATOM 2289 O O . ALA A 1 302 ? 17.303 14.446 -6.815 1.00 97.00 302 ALA A O 1
ATOM 2290 N N . THR A 1 303 ? 17.625 13.958 -4.628 1.00 94.62 303 THR A N 1
ATOM 2291 C CA . THR A 1 303 ? 18.844 14.765 -4.461 1.00 94.62 303 THR A CA 1
ATOM 2292 C C . THR A 1 303 ? 20.108 13.915 -4.348 1.00 94.62 303 THR A C 1
ATOM 2294 O O . THR A 1 303 ? 20.978 14.082 -5.201 1.00 94.62 303 THR A O 1
ATOM 2297 N N . SER A 1 304 ? 20.216 12.998 -3.382 1.00 93.81 304 SER A N 1
ATOM 2298 C CA . SER A 1 304 ? 21.352 12.065 -3.249 1.00 93.81 304 SER A CA 1
ATOM 2299 C C . SER A 1 304 ? 20.932 10.708 -2.666 1.00 93.81 304 SER A C 1
ATOM 2301 O O . SER A 1 304 ? 19.780 10.542 -2.264 1.00 93.81 304 SER A O 1
ATOM 2303 N N . ASP A 1 305 ? 21.852 9.736 -2.654 1.00 94.94 305 ASP A N 1
ATOM 2304 C CA . ASP A 1 305 ? 21.757 8.452 -1.925 1.00 94.94 305 ASP A CA 1
ATOM 2305 C C . ASP A 1 305 ? 20.403 7.751 -2.108 1.00 94.94 305 ASP A C 1
ATOM 2307 O O . ASP A 1 305 ? 19.697 7.417 -1.153 1.00 94.94 305 ASP A O 1
ATOM 2311 N N . THR A 1 306 ? 20.000 7.602 -3.370 1.00 97.62 306 THR A N 1
ATOM 2312 C CA . THR A 1 306 ? 18.691 7.058 -3.744 1.00 97.62 306 THR A CA 1
ATOM 2313 C C . THR A 1 306 ? 18.819 6.142 -4.958 1.00 97.62 306 THR A C 1
ATOM 2315 O O . THR A 1 306 ? 19.418 6.513 -5.971 1.00 97.62 306 THR A O 1
ATOM 2318 N N . ILE A 1 307 ? 18.213 4.963 -4.870 1.00 98.69 307 ILE A N 1
ATOM 2319 C CA . ILE A 1 307 ? 18.020 4.029 -5.978 1.00 98.69 307 ILE A CA 1
ATOM 2320 C C . ILE A 1 307 ? 16.572 4.175 -6.452 1.00 98.69 307 ILE A C 1
ATOM 2322 O O . ILE A 1 307 ? 15.640 4.026 -5.670 1.00 98.69 307 ILE A O 1
ATOM 2326 N N . ILE A 1 308 ? 16.386 4.483 -7.733 1.00 98.88 308 ILE A N 1
ATOM 2327 C CA . ILE A 1 308 ? 15.084 4.636 -8.387 1.00 98.88 308 ILE A CA 1
ATOM 2328 C C . ILE A 1 308 ? 15.007 3.573 -9.471 1.00 98.88 308 ILE A C 1
ATOM 2330 O O . ILE A 1 308 ? 15.702 3.683 -10.490 1.00 98.88 308 ILE A O 1
ATOM 2334 N N . ARG A 1 309 ? 14.191 2.538 -9.276 1.00 98.25 309 ARG A N 1
ATOM 2335 C CA . ARG A 1 309 ? 14.157 1.423 -10.223 1.00 98.25 309 ARG A CA 1
ATOM 2336 C C . ARG A 1 309 ? 12.790 0.834 -10.456 1.00 98.25 309 ARG A C 1
ATOM 2338 O O . ARG A 1 309 ? 11.974 0.852 -9.559 1.00 98.25 309 ARG A O 1
ATOM 2345 N N . ASN A 1 310 ? 12.558 0.272 -11.635 1.00 96.25 310 ASN A N 1
ATOM 2346 C CA . ASN A 1 310 ? 11.350 -0.510 -11.892 1.00 96.25 310 ASN A CA 1
ATOM 2347 C C . ASN A 1 310 ? 10.034 0.243 -11.613 1.00 96.25 310 ASN A C 1
ATOM 2349 O O . ASN A 1 310 ? 9.053 -0.372 -11.239 1.00 96.25 310 ASN A O 1
ATOM 2353 N N . ASN A 1 311 ? 9.997 1.575 -11.725 1.00 98.50 311 ASN A N 1
ATOM 2354 C CA . ASN A 1 311 ? 8.762 2.345 -11.537 1.00 98.50 311 ASN A CA 1
ATOM 2355 C C . ASN A 1 311 ? 8.078 2.609 -12.882 1.00 98.50 311 ASN A C 1
ATOM 2357 O O . ASN A 1 311 ? 8.753 2.764 -13.909 1.00 98.50 311 ASN A O 1
ATOM 2361 N N . VAL A 1 312 ? 6.754 2.759 -12.844 1.00 96.94 312 VAL A N 1
ATOM 2362 C CA . VAL A 1 312 ? 5.931 3.231 -13.963 1.00 96.94 312 VAL A CA 1
ATOM 2363 C C . VAL A 1 312 ? 5.444 4.642 -13.643 1.00 96.94 312 VAL A C 1
ATOM 2365 O O . VAL A 1 312 ? 4.753 4.868 -12.653 1.00 96.94 312 VAL A O 1
ATOM 2368 N N . ILE A 1 313 ? 5.850 5.614 -14.462 1.00 97.62 313 ILE A N 1
ATOM 2369 C CA . ILE A 1 313 ? 5.626 7.041 -14.200 1.00 97.62 313 ILE A CA 1
ATOM 2370 C C . ILE A 1 313 ? 4.907 7.685 -15.380 1.00 97.62 313 ILE A C 1
ATOM 2372 O O . ILE A 1 313 ? 5.448 7.716 -16.488 1.00 97.62 313 ILE A O 1
ATOM 2376 N N . LEU A 1 314 ? 3.717 8.233 -15.141 1.00 92.06 314 LEU A N 1
ATOM 2377 C CA . LEU A 1 314 ? 2.799 8.652 -16.198 1.00 92.06 314 LEU A CA 1
ATOM 2378 C C . LEU A 1 314 ? 2.390 10.121 -16.068 1.00 92.06 314 LEU A C 1
ATOM 2380 O O . LEU A 1 314 ? 2.163 10.630 -14.974 1.00 92.06 314 LEU A O 1
ATOM 2384 N N . ASP A 1 315 ? 2.271 10.806 -17.203 1.00 87.50 315 ASP A N 1
ATOM 2385 C CA . ASP A 1 315 ? 1.517 12.061 -17.349 1.00 87.50 315 ASP A CA 1
ATOM 2386 C C . ASP A 1 315 ? 1.842 13.161 -16.317 1.00 87.50 315 ASP A C 1
ATOM 2388 O O . ASP A 1 315 ? 0.997 13.966 -15.925 1.00 87.50 315 ASP A O 1
ATOM 2392 N N . THR A 1 316 ? 3.100 13.237 -15.877 1.00 88.81 316 THR A N 1
ATOM 2393 C CA . THR A 1 316 ? 3.533 14.274 -14.930 1.00 88.81 316 THR A CA 1
ATOM 2394 C C . THR A 1 316 ? 3.606 15.643 -15.610 1.00 88.81 316 THR A C 1
ATOM 2396 O O . THR A 1 316 ? 4.075 15.742 -16.747 1.00 88.81 316 THR A O 1
ATOM 2399 N N . THR A 1 317 ? 3.278 16.722 -14.902 1.00 88.12 317 THR A N 1
ATOM 2400 C CA . THR A 1 317 ? 3.190 18.084 -15.470 1.00 88.12 317 THR A CA 1
ATOM 2401 C C . THR A 1 317 ? 4.503 18.878 -15.476 1.00 88.12 317 THR A C 1
ATOM 2403 O O . THR A 1 317 ? 4.546 20.015 -15.968 1.00 88.12 317 THR A O 1
ATOM 2406 N N . TYR A 1 318 ? 5.598 18.292 -14.977 1.00 89.38 318 TYR A N 1
ATOM 2407 C CA . TYR A 1 318 ? 6.938 18.865 -15.070 1.00 89.38 318 TYR A CA 1
ATOM 2408 C C . TYR A 1 318 ? 8.030 17.856 -15.474 1.00 89.38 318 TYR A C 1
ATOM 2410 O O . TYR A 1 318 ? 8.704 18.052 -16.496 1.00 89.38 318 TYR A O 1
ATOM 2418 N N . ALA A 1 319 ? 8.246 16.795 -14.693 1.00 93.00 319 ALA A N 1
ATOM 2419 C CA . ALA A 1 319 ? 9.277 15.798 -14.984 1.00 93.00 319 ALA A CA 1
ATOM 2420 C C . ALA A 1 319 ? 8.923 14.408 -14.447 1.00 93.00 319 ALA A C 1
ATOM 2422 O O . ALA A 1 319 ? 8.654 14.278 -13.263 1.00 93.00 319 ALA A O 1
ATOM 2423 N N . GLY A 1 320 ? 9.028 13.358 -15.263 1.00 95.94 320 GLY A N 1
ATOM 2424 C CA . GLY A 1 320 ? 8.836 11.991 -14.764 1.00 95.94 320 GLY A CA 1
ATOM 2425 C C . GLY A 1 320 ? 9.836 11.649 -13.655 1.00 95.94 320 GLY A C 1
ATOM 2426 O O . GLY A 1 320 ? 9.455 11.416 -12.513 1.00 95.94 320 GLY A O 1
ATOM 2427 N N . ILE A 1 321 ? 11.133 11.725 -13.965 1.00 98.00 321 ILE A N 1
ATOM 2428 C CA . ILE A 1 321 ? 12.216 11.604 -12.976 1.00 98.00 321 ILE A CA 1
ATOM 2429 C C . ILE A 1 321 ? 13.044 12.885 -12.978 1.00 98.00 321 ILE A C 1
ATOM 2431 O O . ILE A 1 321 ? 13.579 13.290 -14.012 1.00 98.00 321 ILE A O 1
ATOM 2435 N N . HIS A 1 322 ? 13.192 13.517 -11.818 1.00 96.25 322 HIS A N 1
ATOM 2436 C CA . HIS A 1 322 ? 13.943 14.751 -11.640 1.00 96.25 322 HIS A CA 1
ATOM 2437 C C . HIS A 1 322 ? 15.060 14.562 -10.617 1.00 96.25 322 HIS A C 1
ATOM 2439 O O . HIS A 1 322 ? 14.820 14.346 -9.435 1.00 96.25 322 HIS A O 1
ATOM 2445 N N . ILE A 1 323 ? 16.304 14.721 -11.061 1.00 95.62 323 ILE A N 1
ATOM 2446 C CA . ILE A 1 323 ? 17.469 14.757 -10.181 1.00 95.62 323 ILE A CA 1
ATOM 2447 C C . ILE A 1 323 ? 17.968 16.188 -10.090 1.00 95.62 323 ILE A C 1
ATOM 2449 O O . ILE A 1 323 ? 18.376 16.774 -11.096 1.00 95.62 323 ILE A O 1
ATOM 2453 N N . ARG A 1 324 ? 17.955 16.767 -8.892 1.00 93.50 324 ARG A N 1
ATOM 2454 C CA . ARG A 1 324 ? 18.525 18.094 -8.638 1.00 93.50 324 ARG A CA 1
ATOM 2455 C C . ARG A 1 324 ? 18.919 18.235 -7.182 1.00 93.50 324 ARG A C 1
ATOM 2457 O O . ARG A 1 324 ? 18.372 17.580 -6.314 1.00 93.50 324 ARG A O 1
ATOM 2464 N N . TYR A 1 325 ? 19.803 19.186 -6.924 1.00 92.62 325 TYR A N 1
ATOM 2465 C CA . TYR A 1 325 ? 20.070 19.631 -5.568 1.00 92.62 325 TYR A CA 1
ATOM 2466 C C . TYR A 1 325 ? 18.830 20.276 -4.935 1.00 92.62 325 TYR A C 1
ATOM 2468 O O . TYR A 1 325 ? 18.292 21.236 -5.499 1.00 92.62 325 TYR A O 1
ATOM 2476 N N . GLN A 1 326 ? 18.461 19.821 -3.738 1.00 91.06 326 GLN A N 1
ATOM 2477 C CA . GLN A 1 326 ? 17.467 20.455 -2.879 1.00 91.06 326 GLN A CA 1
ATOM 2478 C C . GLN A 1 326 ? 18.012 20.598 -1.448 1.00 91.06 326 GLN A C 1
ATOM 2480 O O . GLN A 1 326 ? 18.362 19.621 -0.804 1.00 91.06 326 GLN A O 1
ATOM 2485 N N . ALA A 1 327 ? 18.066 21.820 -0.908 1.00 86.19 327 ALA A N 1
ATOM 2486 C CA . ALA A 1 327 ? 18.476 22.036 0.487 1.00 86.19 327 ALA A CA 1
ATOM 2487 C C . ALA A 1 327 ? 17.484 21.359 1.462 1.00 86.19 327 ALA A C 1
ATOM 2489 O O . ALA A 1 327 ? 16.276 21.491 1.240 1.00 86.19 327 ALA A O 1
ATOM 2490 N N . PRO A 1 328 ? 17.954 20.696 2.541 1.00 87.69 328 PRO A N 1
ATOM 2491 C CA . PRO A 1 328 ? 19.182 21.028 3.269 1.00 87.69 328 PRO A CA 1
ATOM 2492 C C . PRO A 1 328 ? 20.370 20.061 3.138 1.00 87.69 328 PRO A C 1
ATOM 2494 O O . PRO A 1 328 ? 21.334 20.255 3.877 1.00 87.69 328 PRO A O 1
ATOM 2497 N N . THR A 1 329 ? 20.365 19.091 2.215 1.00 79.81 329 THR A N 1
ATOM 2498 C CA . THR A 1 329 ? 21.578 18.296 1.910 1.00 79.81 329 THR A CA 1
ATOM 2499 C C . THR A 1 329 ? 22.778 19.209 1.665 1.00 79.81 329 THR A C 1
ATOM 2501 O O . THR A 1 329 ? 22.651 20.197 0.942 1.00 79.81 329 THR A O 1
ATOM 2504 N N . ALA A 1 330 ? 23.937 18.905 2.247 1.00 73.88 330 ALA A N 1
ATOM 2505 C CA . ALA A 1 330 ? 25.145 19.716 2.138 1.00 73.88 330 ALA A CA 1
ATOM 2506 C C . ALA A 1 330 ? 26.136 19.184 1.089 1.00 73.88 330 ALA A C 1
ATOM 2508 O O . ALA A 1 330 ? 26.909 19.981 0.546 1.00 73.88 330 ALA A O 1
ATOM 2509 N N . THR A 1 331 ? 26.122 17.882 0.779 1.00 73.69 331 THR A N 1
ATOM 2510 C CA . THR A 1 331 ? 27.058 17.264 -0.183 1.00 73.69 331 THR A CA 1
ATOM 2511 C C . THR A 1 331 ? 26.703 17.497 -1.652 1.00 73.69 331 THR A C 1
ATOM 2513 O O . THR A 1 331 ? 27.598 17.525 -2.500 1.00 73.69 331 THR A O 1
ATOM 2516 N N . GLY A 1 332 ? 25.439 17.791 -1.961 1.00 85.88 332 GLY A N 1
ATOM 2517 C CA . GLY A 1 332 ? 24.988 18.046 -3.327 1.00 85.88 332 GLY A CA 1
ATOM 2518 C C . GLY A 1 332 ? 24.230 16.859 -3.912 1.00 85.88 332 GLY A C 1
ATOM 2519 O O . GLY A 1 332 ? 23.599 16.110 -3.183 1.00 85.88 332 GLY A O 1
ATOM 2520 N N . VAL A 1 333 ? 24.272 16.716 -5.238 1.00 91.75 333 VAL A N 1
ATOM 2521 C CA . VAL A 1 333 ? 23.795 15.499 -5.911 1.00 91.75 333 VAL A CA 1
ATOM 2522 C C . VAL A 1 333 ? 24.921 14.471 -5.907 1.00 91.75 333 VAL A C 1
ATOM 2524 O O . VAL A 1 333 ? 26.018 14.823 -6.332 1.00 91.75 333 VAL A O 1
ATOM 2527 N N . GLU A 1 334 ? 24.687 13.236 -5.473 1.00 91.75 334 GLU A N 1
ATOM 2528 C CA . GLU A 1 334 ? 25.654 12.122 -5.528 1.00 91.75 334 GLU A CA 1
ATOM 2529 C C . GLU A 1 334 ? 24.982 10.775 -5.224 1.00 91.75 334 GLU A C 1
ATOM 2531 O O . GLU A 1 334 ? 23.900 10.753 -4.646 1.00 91.75 334 GLU A O 1
ATOM 2536 N N . ASN A 1 335 ? 25.628 9.664 -5.603 1.00 92.62 335 ASN A N 1
ATOM 2537 C CA . ASN A 1 335 ? 25.205 8.289 -5.282 1.00 92.62 335 ASN A CA 1
ATOM 2538 C C . ASN A 1 335 ? 23.742 7.999 -5.663 1.00 92.62 335 ASN A C 1
ATOM 2540 O O . ASN A 1 335 ? 22.927 7.601 -4.832 1.00 92.62 335 ASN A O 1
ATOM 2544 N N . ILE A 1 336 ? 23.403 8.235 -6.929 1.00 95.38 336 ILE A N 1
ATOM 2545 C CA . ILE A 1 336 ? 22.059 7.976 -7.454 1.00 95.38 336 ILE A CA 1
ATOM 2546 C C . ILE A 1 336 ? 22.133 6.922 -8.542 1.00 95.38 336 ILE A C 1
ATOM 2548 O O . ILE A 1 336 ? 22.895 7.077 -9.498 1.00 95.38 336 ILE A O 1
ATOM 2552 N N . THR A 1 337 ? 21.265 5.922 -8.449 1.00 97.81 337 THR A N 1
ATOM 2553 C CA . THR A 1 337 ? 21.021 4.974 -9.535 1.00 97.81 337 THR A CA 1
ATOM 2554 C C . THR A 1 337 ? 19.591 5.145 -10.032 1.00 97.81 337 THR A C 1
ATOM 2556 O O . THR A 1 337 ? 18.651 5.095 -9.249 1.00 97.81 337 THR A O 1
ATOM 2559 N N . VAL A 1 338 ? 19.422 5.350 -11.337 1.00 98.38 338 VAL A N 1
ATOM 2560 C CA . VAL A 1 338 ? 18.123 5.354 -12.020 1.00 98.38 338 VAL A CA 1
ATOM 2561 C C . VAL A 1 338 ? 18.138 4.219 -13.032 1.00 98.38 338 VAL A C 1
ATOM 2563 O O . VAL A 1 338 ? 18.838 4.327 -14.043 1.00 98.38 338 VAL A O 1
ATOM 2566 N N . VAL A 1 339 ? 17.422 3.125 -12.770 1.00 98.19 339 VAL A N 1
ATOM 2567 C CA . VAL A 1 339 ? 17.542 1.904 -13.579 1.00 98.19 339 VAL A CA 1
ATOM 2568 C C . VAL A 1 339 ? 16.209 1.225 -13.886 1.00 98.19 339 VAL A C 1
ATOM 2570 O O . VAL A 1 339 ? 15.387 1.059 -13.000 1.00 98.19 339 VAL A O 1
ATOM 2573 N N . ASN A 1 340 ? 15.981 0.810 -15.134 1.00 97.62 340 ASN A N 1
ATOM 2574 C CA . ASN A 1 340 ? 14.796 0.023 -15.513 1.00 97.62 340 ASN A CA 1
ATOM 2575 C C . ASN A 1 340 ? 13.441 0.677 -15.173 1.00 97.62 340 ASN A C 1
ATOM 2577 O O . ASN A 1 340 ? 12.486 -0.005 -14.836 1.00 97.62 340 ASN A O 1
ATOM 2581 N N . ASN A 1 341 ? 13.321 2.002 -15.264 1.00 98.75 341 ASN A N 1
ATOM 2582 C CA . ASN A 1 341 ? 12.027 2.681 -15.119 1.00 98.75 341 ASN A CA 1
ATOM 2583 C C . ASN A 1 341 ? 11.355 2.870 -16.486 1.00 98.75 341 ASN A C 1
ATOM 2585 O O . ASN A 1 341 ? 12.048 3.070 -17.490 1.00 98.75 341 ASN A O 1
ATOM 2589 N N . THR A 1 342 ? 10.021 2.880 -16.512 1.00 98.25 342 THR A N 1
ATOM 2590 C CA . THR A 1 342 ? 9.222 3.297 -17.672 1.00 98.25 342 THR A CA 1
ATOM 2591 C C . THR A 1 342 ? 8.542 4.626 -17.375 1.00 98.25 342 THR A C 1
ATOM 2593 O O . THR A 1 342 ? 7.768 4.743 -16.431 1.00 98.25 342 THR A O 1
ATOM 2596 N N . VAL A 1 343 ? 8.825 5.639 -18.192 1.00 97.56 343 VAL A N 1
ATOM 2597 C CA . VAL A 1 343 ? 8.211 6.966 -18.096 1.00 97.56 343 VAL A CA 1
ATOM 2598 C C . VAL A 1 343 ? 7.477 7.277 -19.389 1.00 97.56 343 VAL A C 1
ATOM 2600 O O . VAL A 1 343 ? 8.076 7.208 -20.465 1.00 97.56 343 VAL A O 1
ATOM 2603 N N . TYR A 1 344 ? 6.210 7.664 -19.292 1.00 94.12 344 TYR A N 1
ATOM 2604 C CA . TYR A 1 344 ? 5.361 7.931 -20.447 1.00 94.12 344 TYR A CA 1
ATOM 2605 C C . TYR A 1 344 ? 4.510 9.189 -20.255 1.00 94.12 344 TYR A C 1
ATOM 2607 O O . TYR A 1 344 ? 4.023 9.463 -19.166 1.00 94.12 344 TYR A O 1
ATOM 2615 N N . GLY A 1 345 ? 4.336 9.984 -21.312 1.00 87.31 345 GLY A N 1
ATOM 2616 C CA . GLY A 1 345 ? 3.385 11.109 -21.319 1.00 87.31 345 GLY A CA 1
ATOM 2617 C C . GLY A 1 345 ? 3.785 12.339 -20.485 1.00 87.31 345 GLY A C 1
ATOM 2618 O O . GLY A 1 345 ? 3.212 13.414 -20.661 1.00 87.31 345 GLY A O 1
ATOM 2619 N N . SER A 1 346 ? 4.825 12.244 -19.650 1.00 84.88 346 SER A N 1
ATOM 2620 C CA . SER A 1 346 ? 5.360 13.359 -18.862 1.00 84.88 346 SER A CA 1
ATOM 2621 C C . SER A 1 346 ? 5.745 14.577 -19.716 1.00 84.88 346 SER A C 1
ATOM 2623 O O . SER A 1 346 ? 6.470 14.490 -20.708 1.00 84.88 346 SER A O 1
ATOM 2625 N N . HIS A 1 347 ? 5.332 15.772 -19.302 1.00 84.69 347 HIS A N 1
ATOM 2626 C CA . HIS A 1 347 ? 5.606 17.004 -20.037 1.00 84.69 347 HIS A CA 1
ATOM 2627 C C . HIS A 1 347 ? 6.034 18.137 -19.091 1.00 84.69 347 HIS A C 1
ATOM 2629 O O . HIS A 1 347 ? 5.431 18.291 -18.046 1.00 84.69 347 HIS A O 1
ATOM 2635 N N . PRO A 1 348 ? 7.023 18.988 -19.442 1.00 87.06 348 PRO A N 1
ATOM 2636 C CA . PRO A 1 348 ? 7.766 18.988 -20.696 1.00 87.06 348 PRO A CA 1
ATOM 2637 C C . PRO A 1 348 ? 8.849 17.915 -20.792 1.00 87.06 348 PRO A C 1
ATOM 2639 O O . PRO A 1 348 ? 9.456 17.823 -21.857 1.00 87.06 348 PRO A O 1
ATOM 2642 N N . THR A 1 349 ? 9.150 17.148 -19.741 1.00 91.81 349 THR A N 1
ATOM 2643 C CA . THR A 1 349 ? 10.278 16.204 -19.787 1.00 91.81 349 THR A CA 1
ATOM 2644 C C . THR A 1 349 ? 9.994 14.858 -19.142 1.00 91.81 349 THR A C 1
ATOM 2646 O O . THR A 1 349 ? 9.346 14.800 -18.107 1.00 91.81 349 THR A O 1
ATOM 2649 N N . CYS A 1 350 ? 10.547 13.787 -19.709 1.00 93.69 350 CYS A N 1
ATOM 2650 C CA . CYS A 1 350 ? 10.526 12.451 -19.109 1.00 93.69 350 CYS A CA 1
ATOM 2651 C C . CYS A 1 350 ? 11.582 12.336 -18.001 1.00 93.69 350 CYS A C 1
ATOM 2653 O O . CYS A 1 350 ? 11.283 11.957 -16.874 1.00 93.69 350 CYS A O 1
ATOM 2655 N N . GLY A 1 351 ? 12.821 12.722 -18.310 1.00 94.50 351 GLY A N 1
ATOM 2656 C CA . GLY A 1 351 ? 13.931 12.758 -17.366 1.00 94.50 351 GLY A CA 1
ATOM 2657 C C . GLY A 1 351 ? 14.557 14.145 -17.315 1.00 94.50 351 GLY A C 1
ATOM 2658 O O . GLY A 1 351 ? 14.908 14.718 -18.347 1.00 94.50 351 GLY A O 1
ATOM 2659 N N . ARG A 1 352 ? 14.743 14.697 -16.119 1.00 93.75 352 ARG A N 1
ATOM 2660 C CA . ARG A 1 352 ? 15.456 15.956 -15.904 1.00 93.75 352 ARG A CA 1
ATOM 2661 C C . ARG A 1 352 ? 16.601 15.748 -14.927 1.00 93.75 352 ARG A C 1
ATOM 2663 O O . ARG A 1 352 ? 16.392 15.628 -13.730 1.00 93.75 352 ARG A O 1
ATOM 2670 N N . PHE A 1 353 ? 17.827 15.752 -15.430 1.00 93.00 353 PHE A N 1
ATOM 2671 C CA . PHE A 1 353 ? 19.009 15.385 -14.657 1.00 93.00 353 PHE A CA 1
ATOM 2672 C C . PHE A 1 353 ? 19.965 16.571 -14.512 1.00 93.00 353 PHE A C 1
ATOM 2674 O O . PHE A 1 353 ? 20.720 16.914 -15.423 1.00 93.00 353 PHE A O 1
ATOM 2681 N N . ASN A 1 354 ? 19.947 17.209 -13.346 1.00 92.06 354 ASN A N 1
ATOM 2682 C CA . ASN A 1 354 ? 20.807 18.335 -12.986 1.00 92.06 354 ASN A CA 1
ATOM 2683 C C . ASN A 1 354 ? 21.948 17.880 -12.067 1.00 92.06 354 ASN A C 1
ATOM 2685 O O . ASN A 1 354 ? 22.120 18.388 -10.959 1.00 92.06 354 ASN A O 1
ATOM 2689 N N . THR A 1 355 ? 22.740 16.927 -12.545 1.00 87.12 355 THR A N 1
ATOM 2690 C CA . THR A 1 355 ? 23.848 16.316 -11.800 1.00 87.12 355 THR A CA 1
ATOM 2691 C C . THR A 1 355 ? 25.132 17.147 -11.878 1.00 87.12 355 THR A C 1
ATOM 2693 O O . THR A 1 355 ? 25.975 17.051 -11.007 1.00 87.12 355 THR A O 1
ATOM 2696 N N . ASN A 1 356 ? 25.323 17.989 -12.898 1.00 80.62 356 ASN A N 1
ATOM 2697 C CA . ASN A 1 356 ? 26.452 18.925 -13.029 1.00 80.62 356 ASN A CA 1
ATOM 2698 C C . ASN A 1 356 ? 27.858 18.305 -12.829 1.00 80.62 356 ASN A C 1
ATOM 2700 O O . ASN A 1 356 ? 28.780 18.988 -12.382 1.00 80.62 356 ASN A O 1
ATOM 2704 N N . GLY A 1 357 ? 28.046 17.033 -13.200 1.00 74.25 357 GLY A N 1
ATOM 2705 C CA . GLY A 1 357 ? 29.325 16.322 -13.046 1.00 74.25 357 GLY A CA 1
ATOM 2706 C C . GLY A 1 357 ? 29.542 15.701 -11.666 1.00 74.25 357 GLY A C 1
ATOM 2707 O O . GLY A 1 357 ? 30.673 15.338 -11.342 1.00 74.25 357 GLY A O 1
ATOM 2708 N N . SER A 1 358 ? 28.476 15.591 -10.876 1.00 83.38 358 SER A N 1
ATOM 2709 C CA . SER A 1 358 ? 28.446 14.851 -9.622 1.00 83.38 358 SER A CA 1
ATOM 2710 C C . SER A 1 358 ? 28.967 13.417 -9.756 1.00 83.38 358 SER A C 1
ATOM 2712 O O . SER A 1 358 ? 28.735 12.773 -10.785 1.00 83.38 358 SER A O 1
ATOM 2714 N N . PRO A 1 359 ? 29.675 12.911 -8.734 1.00 82.25 359 PRO A N 1
ATOM 2715 C CA . PRO A 1 359 ? 30.191 11.550 -8.729 1.00 82.25 359 PRO A CA 1
ATOM 2716 C C . PRO A 1 359 ? 29.064 10.521 -8.560 1.00 82.25 359 PRO A C 1
ATOM 2718 O O . PRO A 1 359 ? 28.021 10.816 -7.983 1.00 82.25 359 PRO A O 1
ATOM 2721 N N . ASN A 1 360 ? 29.322 9.294 -9.025 1.00 88.94 360 ASN A N 1
ATOM 2722 C CA . ASN A 1 360 ? 28.504 8.105 -8.758 1.00 88.94 360 ASN A CA 1
ATOM 2723 C C . ASN A 1 360 ? 27.016 8.265 -9.107 1.00 88.94 360 ASN A C 1
ATOM 2725 O O . ASN A 1 360 ? 26.146 7.896 -8.325 1.00 88.94 360 ASN A O 1
ATOM 2729 N N . VAL A 1 361 ? 26.722 8.833 -10.276 1.00 92.69 361 VAL A N 1
ATOM 2730 C CA . VAL A 1 361 ? 25.363 8.824 -10.821 1.00 92.69 361 VAL A CA 1
ATOM 2731 C C . VAL A 1 361 ? 25.301 7.843 -11.982 1.00 92.69 361 VAL A C 1
ATOM 2733 O O . VAL A 1 361 ? 26.050 8.005 -12.949 1.00 92.69 361 VAL A O 1
ATOM 2736 N N . THR A 1 362 ? 24.409 6.861 -11.894 1.00 94.94 362 THR A N 1
ATOM 2737 C CA . THR A 1 362 ? 24.125 5.877 -12.943 1.00 94.94 362 THR A CA 1
ATOM 2738 C C . THR A 1 362 ? 22.711 6.088 -13.471 1.00 94.94 362 THR A C 1
ATOM 2740 O O . THR A 1 362 ? 21.764 6.182 -12.699 1.00 94.94 362 THR A O 1
ATOM 2743 N N . ILE A 1 363 ? 22.560 6.152 -14.793 1.00 95.62 363 ILE A N 1
ATOM 2744 C CA . ILE A 1 363 ? 21.260 6.151 -15.474 1.00 95.62 363 ILE A CA 1
ATOM 2745 C C . ILE A 1 363 ? 21.317 5.037 -16.516 1.00 95.62 363 ILE A C 1
ATOM 2747 O O . ILE A 1 363 ? 22.079 5.138 -17.486 1.00 95.62 363 ILE A O 1
ATOM 2751 N N . ALA A 1 364 ? 20.566 3.962 -16.297 1.00 96.44 364 ALA A N 1
ATOM 2752 C CA . ALA A 1 364 ? 20.685 2.743 -17.084 1.00 96.44 364 ALA A CA 1
ATOM 2753 C C . ALA A 1 364 ? 19.342 2.103 -17.455 1.00 96.44 364 ALA A C 1
ATOM 2755 O O . ALA A 1 364 ? 18.428 2.087 -16.647 1.00 96.44 364 ALA A O 1
ATOM 2756 N N . ASN A 1 365 ? 19.227 1.527 -18.649 1.00 97.00 365 ASN A N 1
ATOM 2757 C CA . ASN A 1 365 ? 18.104 0.664 -19.047 1.00 97.00 365 ASN A CA 1
ATOM 2758 C C . ASN A 1 365 ? 16.704 1.287 -18.861 1.00 97.00 365 ASN A C 1
ATOM 2760 O O . ASN A 1 365 ? 15.723 0.569 -18.708 1.00 97.00 365 ASN A O 1
ATOM 2764 N N . ASN A 1 366 ? 16.581 2.616 -18.848 1.00 98.31 366 ASN A N 1
ATOM 2765 C CA . ASN A 1 366 ? 15.286 3.276 -18.687 1.00 98.31 366 ASN A CA 1
ATOM 2766 C C . ASN A 1 366 ? 14.612 3.501 -20.042 1.00 98.31 366 ASN A C 1
ATOM 2768 O O . ASN A 1 366 ? 15.283 3.780 -21.044 1.00 98.31 36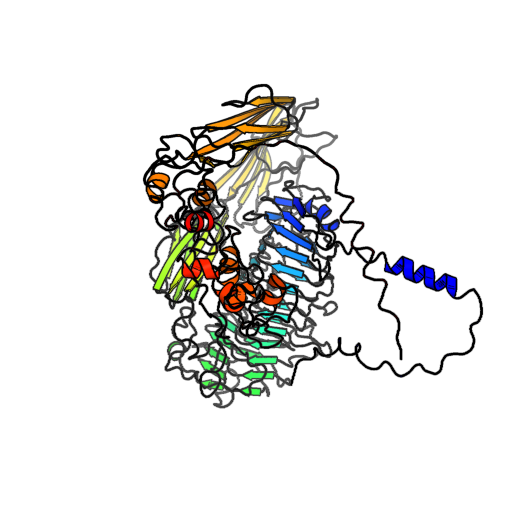6 ASN A O 1
ATOM 2772 N N . SER A 1 367 ? 13.283 3.465 -20.038 1.00 97.38 367 SER A N 1
ATOM 2773 C CA . SER A 1 367 ? 12.433 3.792 -21.175 1.00 97.38 367 SER A CA 1
ATOM 2774 C C . SER A 1 367 ? 11.760 5.157 -20.919 1.00 97.38 367 SER A C 1
ATOM 2776 O O . SER A 1 367 ? 11.048 5.350 -19.937 1.00 97.38 367 SER A O 1
ATOM 2778 N N . PHE A 1 368 ? 12.052 6.160 -21.752 1.00 96.62 368 PHE A N 1
ATOM 2779 C CA . PHE A 1 368 ? 11.582 7.544 -21.578 1.00 96.62 368 PHE A CA 1
ATOM 2780 C C . PHE A 1 368 ? 10.802 8.008 -22.815 1.00 96.62 368 PHE A C 1
ATOM 2782 O O . PHE A 1 368 ? 11.380 8.542 -23.766 1.00 96.62 368 PHE A O 1
ATOM 2789 N N . TYR A 1 369 ? 9.484 7.835 -22.801 1.00 94.50 369 TYR A N 1
ATOM 2790 C CA . TYR A 1 369 ? 8.604 8.094 -23.938 1.00 94.50 369 TYR A CA 1
ATOM 2791 C C . TYR A 1 369 ? 7.757 9.360 -23.759 1.00 94.50 369 TYR A C 1
ATOM 2793 O O . TYR A 1 369 ? 6.625 9.323 -23.283 1.00 94.50 369 TYR A O 1
ATOM 2801 N N . CYS A 1 370 ? 8.300 10.499 -24.195 1.00 85.25 370 CYS A N 1
ATOM 2802 C CA . CYS A 1 370 ? 7.665 11.816 -24.097 1.00 85.25 370 CYS A CA 1
ATOM 2803 C C . CYS A 1 370 ? 7.539 12.462 -25.482 1.00 85.25 370 CYS A C 1
ATOM 2805 O O . CYS A 1 370 ? 8.139 13.507 -25.777 1.00 85.25 370 CYS A O 1
ATOM 2807 N N . ALA A 1 371 ? 6.759 11.801 -26.341 1.00 81.12 371 ALA A N 1
ATOM 2808 C CA . ALA A 1 371 ? 6.582 12.156 -27.742 1.00 81.12 371 ALA A CA 1
ATOM 2809 C C . ALA A 1 371 ? 6.208 13.637 -27.929 1.00 81.12 371 ALA A C 1
ATOM 2811 O O . ALA A 1 371 ? 5.347 14.193 -27.249 1.00 81.12 371 ALA A O 1
ATOM 2812 N N . GLY A 1 372 ? 6.857 14.297 -28.890 1.00 79.06 372 GLY A N 1
ATOM 2813 C CA . GLY A 1 372 ? 6.610 15.712 -29.188 1.00 79.06 372 GLY A CA 1
ATOM 2814 C C . GLY A 1 372 ? 7.235 16.704 -28.199 1.00 79.06 372 GLY A C 1
ATOM 2815 O O . GLY A 1 372 ? 7.113 17.911 -28.418 1.00 79.06 372 GLY A O 1
ATOM 2816 N N . SER A 1 373 ? 7.953 16.225 -27.177 1.00 80.69 373 SER A N 1
ATOM 2817 C CA . SER A 1 373 ? 8.666 17.056 -26.209 1.00 80.69 373 SER A CA 1
ATOM 2818 C C . SER A 1 373 ? 10.157 16.696 -26.091 1.00 80.69 373 SER A C 1
ATOM 2820 O O . SER A 1 373 ? 10.734 15.960 -26.898 1.00 80.69 373 SER A O 1
ATOM 2822 N N . THR A 1 374 ? 10.830 17.297 -25.111 1.00 87.38 374 THR A N 1
ATOM 2823 C CA . THR A 1 374 ? 12.195 16.947 -24.723 1.00 87.38 374 THR A CA 1
ATOM 2824 C C . THR A 1 374 ? 12.148 15.738 -23.793 1.00 87.38 374 THR A C 1
ATOM 2826 O O . THR A 1 374 ? 11.775 15.887 -22.640 1.00 87.38 374 THR A O 1
ATOM 2829 N N . ALA A 1 375 ? 12.563 14.559 -24.251 1.00 90.38 375 ALA A N 1
ATOM 2830 C CA . ALA A 1 375 ? 12.642 13.373 -23.404 1.00 90.38 375 ALA A CA 1
ATOM 2831 C C . ALA A 1 375 ? 13.602 13.597 -22.227 1.00 90.38 375 ALA A C 1
ATOM 2833 O O . ALA A 1 375 ? 13.201 13.449 -21.075 1.00 90.38 375 ALA A O 1
ATOM 2834 N N . ILE A 1 376 ? 14.838 14.033 -22.504 1.00 92.44 376 ILE A N 1
ATOM 2835 C CA . ILE A 1 376 ? 15.862 14.250 -21.472 1.00 92.44 376 ILE A CA 1
ATOM 2836 C C . ILE A 1 376 ? 16.306 15.708 -21.424 1.00 92.44 376 ILE A C 1
ATOM 2838 O O . ILE A 1 376 ? 16.778 16.267 -22.419 1.00 92.44 376 ILE A O 1
ATOM 2842 N N . ALA A 1 377 ? 16.222 16.316 -20.245 1.00 90.38 377 ALA A N 1
ATOM 2843 C CA . ALA A 1 377 ? 16.706 17.661 -19.981 1.00 90.38 377 ALA A CA 1
ATOM 2844 C C . ALA A 1 377 ? 17.688 17.726 -18.807 1.00 90.38 377 ALA A C 1
ATOM 2846 O O . ALA A 1 377 ? 17.863 16.773 -18.055 1.00 90.38 377 ALA A O 1
ATOM 2847 N N . GLY A 1 378 ? 18.312 18.891 -18.631 1.00 85.69 378 GLY A N 1
ATOM 2848 C CA . GLY A 1 378 ? 19.241 19.155 -17.532 1.00 85.69 378 GLY A CA 1
ATOM 2849 C C . GLY A 1 378 ? 20.714 19.089 -17.938 1.00 85.69 378 GLY A C 1
ATOM 2850 O O . GLY A 1 378 ? 21.060 18.984 -19.115 1.00 85.69 378 GLY A O 1
ATOM 2851 N N . GLY A 1 379 ? 21.590 19.245 -16.948 1.00 83.75 379 GLY A N 1
ATOM 2852 C CA . GLY A 1 379 ? 23.041 19.207 -17.112 1.00 83.75 379 GLY A CA 1
ATOM 2853 C C . GLY A 1 379 ? 23.625 17.932 -16.516 1.00 83.75 379 GLY A C 1
ATOM 2854 O O . GLY A 1 379 ? 23.914 17.910 -15.325 1.00 83.75 379 GLY A O 1
ATOM 2855 N N . LEU A 1 380 ? 23.842 16.910 -17.347 1.00 76.94 380 LEU A N 1
ATOM 2856 C CA . LEU A 1 380 ? 24.339 15.590 -16.928 1.00 76.94 380 LEU A CA 1
ATOM 2857 C C . LEU A 1 380 ? 25.806 15.598 -16.443 1.00 76.94 380 LEU A C 1
ATOM 2859 O O . LEU A 1 380 ? 26.197 14.829 -15.567 1.00 76.94 380 LEU A O 1
ATOM 2863 N N . GLY A 1 381 ? 26.663 16.453 -17.004 1.00 79.19 381 GLY A N 1
ATOM 2864 C CA . GLY A 1 381 ? 28.105 16.390 -16.732 1.00 79.19 381 GLY A CA 1
ATOM 2865 C C . GLY A 1 381 ? 28.724 15.064 -17.200 1.00 79.19 381 GLY A C 1
ATOM 2866 O O . GLY A 1 381 ? 28.848 14.872 -18.406 1.00 79.19 381 GLY A O 1
ATOM 2867 N N . SER A 1 382 ? 29.105 14.180 -16.266 1.00 81.00 382 SER A N 1
ATOM 2868 C CA . SER A 1 382 ? 29.778 12.892 -16.539 1.00 81.00 382 SER A CA 1
ATOM 2869 C C . SER A 1 382 ? 29.181 11.706 -15.746 1.00 81.00 382 SER A C 1
ATOM 2871 O O . SER A 1 382 ? 29.924 11.060 -15.004 1.00 81.00 382 SER A O 1
ATOM 2873 N N . PRO A 1 383 ? 27.870 11.414 -15.845 1.00 87.88 383 PRO A N 1
ATOM 2874 C CA . PRO A 1 383 ? 27.292 10.240 -15.202 1.00 87.88 383 PRO A CA 1
ATOM 2875 C C . PRO A 1 383 ? 27.652 8.966 -15.985 1.00 87.88 383 PRO A C 1
ATOM 2877 O O . PRO A 1 383 ? 28.061 9.028 -17.149 1.00 87.88 383 PRO A O 1
ATOM 2880 N N . THR A 1 384 ? 27.463 7.804 -15.366 1.00 91.38 384 THR A N 1
ATOM 2881 C CA . THR A 1 384 ? 27.466 6.514 -16.061 1.00 91.38 384 THR A CA 1
ATOM 2882 C C . THR A 1 384 ? 26.132 6.358 -16.787 1.00 91.38 384 THR A C 1
ATOM 2884 O O . THR A 1 384 ? 25.083 6.302 -16.153 1.00 91.38 384 THR A O 1
ATOM 2887 N N . LEU A 1 385 ? 26.163 6.313 -18.119 1.00 91.94 385 LEU A N 1
ATOM 2888 C CA . LEU A 1 385 ? 24.976 6.166 -18.964 1.00 91.94 385 LEU A CA 1
ATOM 2889 C C . LEU A 1 385 ? 25.041 4.830 -19.698 1.00 91.94 385 LEU A C 1
ATOM 2891 O O . LEU A 1 385 ? 26.018 4.590 -20.408 1.00 91.94 385 LEU A O 1
ATOM 2895 N N . LEU A 1 386 ? 24.022 3.985 -19.540 1.00 93.38 386 LEU A N 1
ATOM 2896 C CA . LEU A 1 386 ? 23.979 2.647 -20.138 1.00 93.38 386 LEU A CA 1
ATOM 2897 C C . LEU A 1 386 ? 22.600 2.393 -20.762 1.00 93.38 386 LEU A C 1
ATOM 2899 O O . LEU A 1 386 ? 21.614 2.309 -20.049 1.00 93.38 386 LEU A O 1
ATOM 2903 N N . ASN A 1 387 ? 22.522 2.252 -22.086 1.00 94.19 387 ASN A N 1
ATOM 2904 C CA . ASN A 1 387 ? 21.362 1.636 -22.752 1.00 94.19 387 ASN A CA 1
ATOM 2905 C C . ASN A 1 387 ? 19.974 2.235 -22.406 1.00 94.19 387 ASN A C 1
ATOM 2907 O O . ASN A 1 387 ? 19.008 1.503 -22.223 1.00 94.19 387 ASN A O 1
ATOM 2911 N N . ASN A 1 388 ? 19.842 3.565 -22.335 1.00 96.06 388 ASN A N 1
ATOM 2912 C CA . ASN A 1 388 ? 18.536 4.213 -22.139 1.00 96.06 388 ASN A CA 1
ATOM 2913 C C . ASN A 1 388 ? 17.877 4.517 -23.487 1.00 96.06 388 ASN A C 1
ATOM 2915 O O . ASN A 1 388 ? 18.548 5.023 -24.387 1.00 96.06 388 ASN A O 1
ATOM 2919 N N . TYR A 1 389 ? 16.572 4.292 -23.614 1.00 96.38 389 TYR A N 1
ATOM 2920 C CA . TYR A 1 389 ? 15.830 4.545 -24.852 1.00 96.38 389 TYR A CA 1
ATOM 2921 C C . TYR A 1 389 ? 14.847 5.695 -24.678 1.00 96.38 389 TYR A C 1
ATOM 2923 O O . TYR A 1 389 ? 14.184 5.812 -23.647 1.00 96.38 389 TYR A O 1
ATOM 2931 N N . VAL A 1 390 ? 14.778 6.566 -25.685 1.00 93.81 390 VAL A N 1
ATOM 2932 C CA . VAL A 1 390 ? 13.997 7.804 -25.625 1.00 93.81 390 VAL A CA 1
ATOM 2933 C C . VAL A 1 390 ? 13.096 7.973 -26.849 1.00 93.81 390 VAL A C 1
ATOM 2935 O O . VAL A 1 390 ? 13.541 7.751 -27.972 1.00 93.81 390 VAL A O 1
ATOM 2938 N N . ASP A 1 391 ? 11.870 8.455 -26.639 1.00 89.88 391 ASP A N 1
ATOM 2939 C CA . ASP A 1 391 ? 11.025 9.071 -27.674 1.00 89.88 391 ASP A CA 1
ATOM 2940 C C . ASP A 1 391 ? 10.902 10.566 -27.363 1.00 89.88 391 ASP A C 1
ATOM 2942 O O . ASP A 1 391 ? 10.246 10.976 -26.401 1.00 89.88 391 ASP A O 1
ATOM 2946 N N . GLY A 1 392 ? 11.624 11.381 -28.135 1.00 75.94 392 GLY A N 1
ATOM 2947 C CA . GLY A 1 392 ? 11.734 12.826 -27.942 1.00 75.94 392 GLY A CA 1
ATOM 2948 C C . GLY A 1 392 ? 13.165 13.354 -28.076 1.00 75.94 392 GLY A C 1
ATOM 2949 O O . GLY A 1 392 ? 14.137 12.616 -28.224 1.00 75.94 392 GLY A O 1
ATOM 2950 N N . GLY A 1 393 ? 13.309 14.681 -28.051 1.00 74.50 393 GLY A N 1
ATOM 2951 C CA . GLY A 1 393 ? 14.621 15.336 -28.142 1.00 74.50 393 GLY A CA 1
ATOM 2952 C C . GLY A 1 393 ? 15.382 15.339 -26.811 1.00 74.50 393 GLY A C 1
ATOM 2953 O O . GLY A 1 393 ? 14.786 15.204 -25.749 1.00 74.50 393 GLY A O 1
ATOM 2954 N N . MET A 1 394 ? 16.694 15.580 -26.836 1.00 79.88 394 MET A N 1
ATOM 2955 C CA . MET A 1 394 ? 17.469 15.888 -25.625 1.00 79.88 394 MET A CA 1
ATOM 2956 C C . MET A 1 394 ? 17.852 17.376 -25.605 1.00 79.88 394 MET A C 1
ATOM 2958 O O . MET A 1 394 ? 18.277 17.919 -26.624 1.00 79.88 394 MET A O 1
ATOM 2962 N N . SER A 1 395 ? 17.706 18.069 -24.465 1.00 74.25 395 SER A N 1
ATOM 2963 C CA . SER A 1 395 ? 17.909 19.532 -24.410 1.00 74.25 395 SER A CA 1
ATOM 2964 C C . SER A 1 395 ? 19.373 19.962 -24.517 1.00 74.25 395 SER A C 1
ATOM 2966 O O . SER A 1 395 ? 19.651 21.101 -24.890 1.00 74.25 395 SER A O 1
ATOM 2968 N N . ALA A 1 396 ? 20.307 19.095 -24.116 1.00 56.09 396 ALA A N 1
ATOM 2969 C CA . ALA A 1 396 ? 21.728 19.423 -23.958 1.00 56.09 396 ALA A CA 1
ATOM 2970 C C . ALA A 1 396 ? 22.673 18.584 -24.846 1.00 56.09 396 ALA A C 1
ATOM 2972 O O . ALA A 1 396 ? 23.872 18.860 -24.889 1.00 56.09 396 ALA A O 1
ATOM 2973 N N . SER A 1 397 ? 22.149 17.598 -25.578 1.00 56.06 397 SER A N 1
ATOM 2974 C CA . SER A 1 397 ? 22.907 16.651 -26.408 1.00 56.06 397 SER A CA 1
ATOM 2975 C C . SER A 1 397 ? 22.067 16.161 -27.597 1.00 56.06 397 SER A C 1
ATOM 2977 O O . SER A 1 397 ? 20.859 16.361 -27.645 1.00 56.06 397 SER A O 1
ATOM 2979 N N . SER A 1 398 ? 22.706 15.544 -28.593 1.00 60.47 398 SER A N 1
ATOM 2980 C CA . SER A 1 398 ? 22.028 14.674 -29.564 1.00 60.47 398 SER A CA 1
ATOM 2981 C C . SER A 1 398 ? 22.048 13.241 -29.049 1.00 60.47 398 SER A C 1
ATOM 2983 O O . SER A 1 398 ? 22.959 12.906 -28.292 1.00 60.47 398 SER A O 1
ATOM 2985 N N . ILE A 1 399 ? 21.107 12.403 -29.495 1.00 72.06 399 ILE A N 1
ATOM 2986 C CA . ILE A 1 399 ? 21.173 10.943 -29.301 1.00 72.06 399 ILE A CA 1
ATOM 2987 C C . ILE A 1 399 ? 22.588 10.491 -29.668 1.00 72.06 399 ILE A C 1
ATOM 2989 O O . ILE A 1 399 ? 23.082 10.815 -30.754 1.00 72.06 399 ILE A O 1
ATOM 2993 N N . ASP A 1 400 ? 23.276 9.868 -28.714 1.00 73.44 400 ASP A N 1
ATOM 2994 C CA . ASP A 1 400 ? 24.698 9.544 -28.832 1.00 73.44 400 ASP A CA 1
ATOM 2995 C C . ASP A 1 400 ? 24.930 8.093 -29.273 1.00 73.44 400 ASP A C 1
ATOM 2997 O O . ASP A 1 400 ? 26.036 7.771 -29.710 1.00 73.44 400 ASP A O 1
ATOM 3001 N N . ASN A 1 401 ? 23.880 7.259 -29.247 1.00 77.06 401 ASN A N 1
ATOM 3002 C CA . ASN A 1 401 ? 23.905 5.823 -29.540 1.00 77.06 401 ASN A CA 1
ATOM 3003 C C . ASN A 1 401 ? 24.899 5.047 -28.662 1.00 77.06 401 ASN A C 1
ATOM 3005 O O . ASN A 1 401 ? 25.457 4.036 -29.093 1.00 77.06 401 ASN A O 1
ATOM 3009 N N . VAL A 1 402 ? 25.167 5.555 -27.457 1.00 75.12 402 VAL A N 1
ATOM 3010 C CA . VAL A 1 402 ? 26.038 4.915 -26.466 1.00 75.12 402 VAL A CA 1
ATOM 3011 C C . VAL A 1 402 ? 25.358 4.893 -25.098 1.00 75.12 402 VAL A C 1
ATOM 3013 O O . VAL A 1 402 ? 25.251 3.829 -24.500 1.00 75.12 402 VAL A O 1
ATOM 3016 N N . GLY A 1 403 ? 24.889 6.042 -24.608 1.00 86.25 403 GLY A N 1
ATOM 3017 C CA . GLY A 1 403 ? 24.152 6.161 -23.348 1.00 86.25 403 GLY A CA 1
ATOM 3018 C C . GLY A 1 403 ? 22.650 6.360 -23.543 1.00 86.25 403 GLY A C 1
ATOM 3019 O O . GLY A 1 403 ? 21.861 5.868 -22.733 1.00 86.25 403 GLY A O 1
ATOM 3020 N N . PHE A 1 404 ? 22.271 7.047 -24.625 1.00 90.62 404 PHE A N 1
ATOM 3021 C CA . PHE A 1 404 ? 20.888 7.274 -25.038 1.00 90.62 404 PHE A CA 1
ATOM 3022 C C . PHE A 1 404 ? 20.687 6.856 -26.499 1.00 90.62 404 PHE A C 1
ATOM 3024 O O . PHE A 1 404 ? 21.443 7.268 -27.388 1.00 90.62 404 PHE A O 1
ATOM 3031 N N . PHE A 1 405 ? 19.643 6.069 -26.736 1.00 93.19 405 PHE A N 1
ATOM 3032 C CA . PHE A 1 405 ? 19.260 5.482 -28.016 1.00 93.19 405 PHE A CA 1
ATOM 3033 C C . PHE A 1 405 ? 17.881 5.986 -28.442 1.00 93.19 405 PHE A C 1
ATOM 3035 O O . PHE A 1 405 ? 17.040 6.315 -27.606 1.00 93.19 405 PHE A O 1
ATOM 3042 N N . ASP A 1 406 ? 17.655 6.052 -29.752 1.00 91.94 406 ASP A N 1
ATOM 3043 C CA . ASP A 1 406 ? 16.335 6.351 -30.309 1.00 91.94 406 ASP A CA 1
ATOM 3044 C C . ASP A 1 406 ? 15.399 5.154 -30.087 1.00 91.94 406 ASP A C 1
ATOM 3046 O O . ASP A 1 406 ? 15.653 4.064 -30.602 1.00 91.94 406 ASP A O 1
ATOM 3050 N N . GLY A 1 407 ? 14.345 5.364 -29.296 1.00 92.06 407 GLY A N 1
ATOM 3051 C CA . GLY A 1 407 ? 13.297 4.388 -28.996 1.00 92.06 407 GLY A CA 1
ATOM 3052 C C . GLY A 1 407 ? 12.242 4.242 -30.086 1.00 92.06 407 GLY A C 1
ATOM 3053 O O . GLY A 1 407 ? 11.441 3.311 -30.042 1.00 92.06 407 GLY A O 1
ATOM 3054 N N . GLY A 1 408 ? 12.219 5.127 -31.086 1.00 91.56 408 GLY A N 1
ATOM 3055 C CA . GLY A 1 408 ? 11.079 5.222 -31.991 1.00 91.56 408 GLY A CA 1
ATOM 3056 C C . GLY A 1 408 ? 9.806 5.642 -31.248 1.00 91.56 408 GLY A C 1
ATOM 3057 O O . GLY A 1 408 ? 9.871 6.272 -30.199 1.00 91.56 408 GLY A O 1
ATOM 3058 N N . LEU A 1 409 ? 8.636 5.317 -31.800 1.00 92.00 409 LEU A N 1
ATOM 3059 C CA . LEU A 1 409 ? 7.360 5.701 -31.195 1.00 92.00 409 LEU A CA 1
ATOM 3060 C C . LEU A 1 409 ? 6.969 4.728 -30.081 1.00 92.00 409 LEU A C 1
ATOM 3062 O O . LEU A 1 409 ? 7.086 3.516 -30.251 1.00 92.00 409 LEU A O 1
ATOM 3066 N N . ALA A 1 410 ? 6.380 5.240 -28.997 1.00 91.75 410 ALA A N 1
ATOM 3067 C CA . ALA A 1 410 ? 5.841 4.404 -27.912 1.00 91.75 410 ALA A CA 1
ATOM 3068 C C . ALA A 1 410 ? 4.900 3.296 -28.422 1.00 91.75 410 ALA A C 1
ATOM 3070 O O . ALA A 1 410 ? 4.974 2.148 -27.991 1.00 91.75 410 ALA A O 1
ATOM 3071 N N . ALA A 1 411 ? 4.042 3.625 -29.394 1.00 89.88 411 ALA A N 1
ATOM 3072 C CA . ALA A 1 411 ? 3.090 2.691 -29.993 1.00 89.88 411 ALA A CA 1
ATOM 3073 C C . ALA A 1 411 ? 3.745 1.535 -30.773 1.00 89.88 411 ALA A C 1
ATOM 3075 O O . ALA A 1 411 ? 3.070 0.540 -31.038 1.00 89.88 411 ALA A O 1
ATOM 3076 N N . ASP A 1 412 ? 5.021 1.643 -31.146 1.00 93.50 412 ASP A N 1
ATOM 3077 C CA . ASP A 1 412 ? 5.763 0.556 -31.792 1.00 93.50 412 ASP A CA 1
ATOM 3078 C C . ASP A 1 412 ? 6.403 -0.389 -30.761 1.00 93.50 412 ASP A C 1
ATOM 3080 O O . ASP A 1 412 ? 6.609 -1.565 -31.063 1.00 93.50 412 ASP A O 1
ATOM 3084 N N . GLN A 1 413 ? 6.667 0.102 -29.544 1.00 95.31 413 GLN A N 1
ATOM 3085 C CA . GLN A 1 413 ? 7.347 -0.662 -28.494 1.00 95.31 413 GLN A CA 1
ATOM 3086 C C . GLN A 1 413 ? 6.389 -1.350 -27.529 1.00 95.31 413 GLN A C 1
ATOM 3088 O O . GLN A 1 413 ? 6.616 -2.501 -27.168 1.00 95.31 413 GLN A O 1
ATOM 3093 N N . PHE A 1 414 ? 5.310 -0.673 -27.140 1.00 92.44 414 PHE A N 1
ATOM 3094 C CA . PHE A 1 414 ? 4.405 -1.137 -26.089 1.00 92.44 414 PHE A CA 1
ATOM 3095 C C . PHE A 1 414 ? 3.076 -1.644 -26.645 1.00 92.44 414 PHE A C 1
ATOM 3097 O O . PHE A 1 414 ? 2.638 -1.192 -27.712 1.00 92.44 414 PHE A O 1
ATOM 3104 N N . VAL A 1 415 ? 2.422 -2.563 -25.928 1.00 86.81 415 VAL A N 1
ATOM 3105 C CA . VAL A 1 415 ? 1.125 -3.153 -26.302 1.00 86.81 415 VAL A CA 1
ATOM 3106 C C . VAL A 1 415 ? 0.050 -2.073 -26.452 1.00 86.81 415 VAL A C 1
ATOM 3108 O O . VAL A 1 415 ? -0.445 -1.876 -27.571 1.00 86.81 415 VAL A O 1
ATOM 3111 N N . ASN A 1 416 ? -0.244 -1.323 -25.384 1.00 79.69 416 ASN A N 1
ATOM 3112 C CA . ASN A 1 416 ? -1.208 -0.220 -25.387 1.00 79.69 416 ASN A CA 1
ATOM 3113 C C . ASN A 1 416 ? -0.789 0.912 -24.420 1.00 79.69 416 ASN A C 1
ATOM 3115 O O . ASN A 1 416 ? -1.438 1.140 -23.398 1.00 79.69 416 ASN A O 1
ATOM 3119 N N . PRO A 1 417 ? 0.242 1.700 -24.772 1.00 81.56 417 PRO A N 1
ATOM 3120 C CA . PRO A 1 417 ? 0.798 2.703 -23.862 1.00 81.56 417 PRO A CA 1
ATOM 3121 C C . PRO A 1 417 ? -0.181 3.846 -23.546 1.00 81.56 417 PRO A C 1
ATOM 3123 O O . PRO A 1 417 ? -0.099 4.463 -22.493 1.00 81.56 417 PRO A O 1
ATOM 3126 N N . ALA A 1 418 ? -1.147 4.127 -24.429 1.00 75.81 418 ALA A N 1
ATOM 3127 C CA . ALA A 1 418 ? -2.188 5.127 -24.173 1.00 75.81 418 ALA A CA 1
ATOM 3128 C C . ALA A 1 418 ? -3.276 4.642 -23.196 1.00 75.81 418 ALA A C 1
ATOM 3130 O O . ALA A 1 418 ? -4.051 5.459 -22.710 1.00 75.81 418 ALA A O 1
ATOM 3131 N N . GLY A 1 419 ? -3.369 3.332 -22.957 1.00 64.44 419 GLY A N 1
ATOM 3132 C CA . GLY A 1 419 ? -4.251 2.727 -21.959 1.00 64.44 419 GLY A CA 1
ATOM 3133 C C . GLY A 1 419 ? -3.505 2.170 -20.749 1.00 64.44 419 GLY A C 1
ATOM 3134 O O . GLY A 1 419 ? -4.052 1.310 -20.077 1.00 64.44 419 GLY A O 1
ATOM 3135 N N . GLY A 1 420 ? -2.260 2.604 -20.514 1.00 72.31 420 GLY A N 1
ATOM 3136 C CA . GLY A 1 420 ? -1.467 2.197 -19.349 1.00 72.31 420 GLY A CA 1
ATOM 3137 C C . GLY A 1 420 ? -0.720 0.866 -19.481 1.00 72.31 420 GLY A C 1
ATOM 3138 O O . GLY A 1 420 ? -0.011 0.487 -18.557 1.00 72.31 420 GLY A O 1
ATOM 3139 N N . ASP A 1 421 ? -0.824 0.172 -20.616 1.00 79.44 421 ASP A N 1
ATOM 3140 C CA . ASP A 1 421 ? -0.146 -1.107 -20.838 1.00 79.44 421 ASP A CA 1
ATOM 3141 C C . ASP A 1 421 ? 1.204 -0.905 -21.535 1.00 79.44 421 ASP A C 1
ATOM 3143 O O . ASP A 1 421 ? 1.294 -0.674 -22.753 1.00 79.44 421 ASP A O 1
ATOM 3147 N N . PHE A 1 422 ? 2.255 -1.002 -20.726 1.00 91.12 422 PHE A N 1
ATOM 3148 C CA . PHE A 1 422 ? 3.648 -0.836 -21.128 1.00 91.12 422 PHE A CA 1
ATOM 3149 C C . PHE A 1 422 ? 4.400 -2.160 -21.273 1.00 91.12 422 PHE A C 1
ATOM 3151 O O . PHE A 1 422 ? 5.631 -2.145 -21.365 1.00 91.12 422 PHE A O 1
ATOM 3158 N N . HIS A 1 423 ? 3.692 -3.287 -21.369 1.00 90.38 423 HIS A N 1
ATOM 3159 C CA . HIS A 1 423 ? 4.323 -4.537 -21.771 1.00 90.38 423 HIS A CA 1
ATOM 3160 C C . HIS A 1 423 ? 4.904 -4.393 -23.177 1.00 90.38 423 HIS A C 1
ATOM 3162 O O . HIS A 1 423 ? 4.355 -3.705 -24.051 1.00 90.38 423 HIS A O 1
ATOM 3168 N N . LEU A 1 424 ? 6.040 -5.046 -23.409 1.00 92.38 424 LEU A N 1
ATOM 3169 C CA . LEU A 1 424 ? 6.743 -4.961 -24.679 1.00 92.38 424 LEU A CA 1
ATOM 3170 C C . LEU A 1 424 ? 6.041 -5.805 -25.750 1.00 92.38 424 LEU A C 1
ATOM 3172 O O . LEU A 1 424 ? 5.690 -6.967 -25.554 1.00 92.38 424 LEU A O 1
ATOM 3176 N N . LYS A 1 425 ? 5.875 -5.234 -26.944 1.00 88.00 425 LYS A N 1
ATOM 3177 C CA . LYS A 1 425 ? 5.475 -5.995 -28.133 1.00 88.00 425 LYS A CA 1
ATOM 3178 C C . LYS A 1 425 ? 6.592 -6.947 -28.534 1.00 88.00 425 LYS A C 1
ATOM 3180 O O . LYS A 1 425 ? 7.755 -6.583 -28.475 1.00 88.00 425 LYS A O 1
ATOM 3185 N N . ALA A 1 426 ? 6.239 -8.077 -29.144 1.00 86.62 426 ALA A N 1
ATOM 3186 C CA . ALA A 1 426 ? 7.206 -9.015 -29.734 1.00 86.62 426 ALA A CA 1
ATOM 3187 C C . ALA A 1 426 ? 8.167 -8.389 -30.767 1.00 86.62 426 ALA A C 1
ATOM 3189 O O . ALA A 1 426 ? 9.204 -8.955 -31.097 1.00 86.62 426 ALA A O 1
ATOM 3190 N N . THR A 1 427 ? 7.794 -7.243 -31.339 1.00 89.81 427 THR A N 1
ATOM 3191 C CA . THR A 1 427 ? 8.608 -6.480 -32.295 1.00 89.81 427 THR A CA 1
ATOM 3192 C C . THR A 1 427 ? 9.382 -5.333 -31.654 1.00 89.81 427 THR A C 1
ATOM 3194 O O . THR A 1 427 ? 10.017 -4.569 -32.382 1.00 89.81 427 THR A O 1
ATOM 3197 N N . SER A 1 428 ? 9.275 -5.170 -30.337 1.00 95.75 428 SER A N 1
ATOM 3198 C CA . SER A 1 428 ? 9.897 -4.082 -29.601 1.00 95.75 428 SER A CA 1
ATOM 3199 C C . SER A 1 428 ? 11.411 -4.161 -29.723 1.00 95.75 428 SER A C 1
ATOM 3201 O O . SER A 1 428 ? 12.010 -5.228 -29.605 1.00 95.75 428 SER A O 1
ATOM 3203 N N . ILE A 1 429 ? 12.039 -3.012 -29.948 1.00 95.25 429 ILE A N 1
ATOM 3204 C CA . ILE A 1 429 ? 13.501 -2.898 -29.965 1.00 95.25 429 ILE A CA 1
ATOM 3205 C C . ILE A 1 429 ? 14.091 -2.815 -28.555 1.00 95.25 429 ILE A C 1
ATOM 3207 O O . ILE A 1 429 ? 15.308 -2.744 -28.422 1.00 95.25 429 ILE A O 1
ATOM 3211 N N . LEU A 1 430 ? 13.236 -2.753 -27.530 1.00 95.88 430 LEU A N 1
ATOM 3212 C CA . LEU A 1 430 ? 13.633 -2.692 -26.124 1.00 95.88 430 LEU A CA 1
ATOM 3213 C C . LEU A 1 430 ? 13.954 -4.076 -25.543 1.00 95.88 430 LEU A C 1
ATOM 3215 O O . LEU A 1 430 ? 14.571 -4.142 -24.482 1.00 95.88 430 LEU A O 1
ATOM 3219 N N . ILE A 1 431 ? 13.571 -5.139 -26.259 1.00 93.75 431 ILE A N 1
ATOM 3220 C CA . ILE A 1 431 ? 13.849 -6.533 -25.905 1.00 93.75 431 ILE A CA 1
ATOM 3221 C C . ILE A 1 431 ? 15.341 -6.820 -26.093 1.00 93.75 431 ILE A C 1
ATOM 3223 O O . ILE A 1 431 ? 15.909 -6.468 -27.133 1.00 93.75 431 ILE A O 1
ATOM 3227 N N . ASP A 1 432 ? 15.971 -7.455 -25.105 1.00 91.88 432 ASP A N 1
ATOM 3228 C CA . ASP A 1 432 ? 17.395 -7.793 -25.038 1.00 91.88 432 ASP A CA 1
ATOM 3229 C C . ASP A 1 432 ? 18.329 -6.583 -25.235 1.00 91.88 432 ASP A C 1
ATOM 3231 O O . ASP A 1 432 ? 19.486 -6.709 -25.659 1.00 91.88 432 ASP A O 1
ATOM 3235 N N . ALA A 1 433 ? 17.818 -5.373 -25.001 1.00 93.75 433 ALA A N 1
ATOM 3236 C CA . ALA A 1 433 ? 18.495 -4.134 -25.367 1.00 93.75 433 ALA A CA 1
ATOM 3237 C C . ALA A 1 433 ? 19.186 -3.438 -24.189 1.00 93.75 433 ALA A C 1
ATOM 3239 O O . ALA A 1 433 ? 19.912 -2.454 -24.400 1.00 93.75 433 ALA A O 1
ATOM 3240 N N . GLY A 1 434 ? 18.954 -3.916 -22.967 1.00 93.44 434 GLY A N 1
ATOM 3241 C CA . GLY A 1 434 ? 19.520 -3.380 -21.742 1.00 93.44 434 GLY A CA 1
ATOM 3242 C C . GLY A 1 434 ? 20.968 -3.804 -21.512 1.00 93.44 434 GLY A C 1
ATOM 3243 O O . GLY A 1 434 ? 21.673 -4.312 -22.387 1.00 93.44 434 GLY A O 1
ATOM 3244 N N . ASN A 1 435 ? 21.454 -3.503 -20.314 1.00 92.81 435 ASN A N 1
ATOM 3245 C CA . ASN A 1 435 ? 22.817 -3.768 -19.886 1.00 92.81 435 ASN A CA 1
ATOM 3246 C C . ASN A 1 435 ? 22.827 -4.457 -18.523 1.00 92.81 435 ASN A C 1
ATOM 3248 O O . ASN A 1 435 ? 22.595 -3.805 -17.505 1.00 92.81 435 ASN A O 1
ATOM 3252 N N . ASP A 1 436 ? 23.197 -5.735 -18.512 1.00 90.69 436 ASP A N 1
ATOM 3253 C CA . ASP A 1 436 ? 23.255 -6.585 -17.310 1.00 90.69 436 ASP A CA 1
ATOM 3254 C C . ASP A 1 436 ? 24.319 -6.152 -16.289 1.00 90.69 436 ASP A C 1
ATOM 3256 O O . ASP A 1 436 ? 24.374 -6.661 -15.174 1.00 90.69 436 ASP A O 1
ATOM 3260 N N . ASN A 1 437 ? 25.215 -5.233 -16.666 1.00 89.88 437 ASN A N 1
ATOM 3261 C CA . ASN A 1 437 ? 26.240 -4.700 -15.766 1.00 89.88 437 ASN A CA 1
ATOM 3262 C C . ASN A 1 437 ? 25.820 -3.378 -15.112 1.00 89.88 437 ASN A C 1
ATOM 3264 O O . ASN A 1 437 ? 26.648 -2.747 -14.447 1.00 89.88 437 ASN A O 1
ATOM 3268 N N . ALA A 1 438 ? 24.588 -2.912 -15.338 1.00 91.12 438 ALA A N 1
ATOM 3269 C CA . ALA A 1 438 ? 24.061 -1.768 -14.613 1.00 91.12 438 ALA A CA 1
ATOM 3270 C C . ALA A 1 438 ? 24.039 -2.070 -13.104 1.00 91.12 438 ALA A C 1
ATOM 3272 O O . ALA A 1 438 ? 23.733 -3.182 -12.676 1.00 91.12 438 ALA A O 1
ATOM 3273 N N . SER A 1 439 ? 24.419 -1.085 -12.288 1.00 91.56 439 SER A N 1
ATOM 3274 C CA . SER A 1 439 ? 24.328 -1.213 -10.834 1.00 91.56 439 SER A CA 1
ATOM 3275 C C . SER A 1 439 ? 22.866 -1.240 -10.392 1.00 91.56 439 SER A C 1
ATOM 3277 O O . SER A 1 439 ? 22.018 -0.629 -11.039 1.00 91.56 439 SER A O 1
ATOM 3279 N N . ASP A 1 440 ? 22.597 -1.929 -9.283 1.00 94.75 440 ASP A N 1
ATOM 3280 C CA . ASP A 1 440 ? 21.293 -1.967 -8.604 1.00 94.75 440 ASP A CA 1
ATOM 3281 C C . ASP A 1 440 ? 20.119 -2.452 -9.471 1.00 94.75 440 ASP A C 1
ATOM 3283 O O . ASP A 1 440 ? 18.961 -2.138 -9.178 1.00 94.75 440 ASP A O 1
ATOM 3287 N N . LEU A 1 441 ? 20.420 -3.247 -10.509 1.00 92.38 441 LEU A N 1
ATOM 3288 C CA . LEU A 1 441 ? 19.413 -3.933 -11.314 1.00 92.38 441 LEU A CA 1
ATOM 3289 C C . LEU A 1 441 ? 18.422 -4.676 -10.406 1.00 92.38 441 LEU A C 1
ATOM 3291 O O . LEU A 1 441 ? 18.861 -5.417 -9.517 1.00 92.38 441 LEU A O 1
ATOM 3295 N N . PRO A 1 442 ? 17.109 -4.468 -10.590 1.00 89.31 442 PRO A N 1
ATOM 3296 C CA . PRO A 1 442 ? 16.110 -5.240 -9.869 1.00 89.31 442 PRO A CA 1
ATOM 3297 C C . PRO A 1 442 ? 16.164 -6.707 -10.324 1.00 89.31 442 PRO A C 1
ATOM 3299 O O . PRO A 1 442 ? 16.508 -6.999 -11.470 1.00 89.31 442 PRO A O 1
ATOM 3302 N N . THR A 1 443 ? 15.877 -7.632 -9.408 1.00 85.81 443 THR A N 1
ATOM 3303 C CA . THR A 1 443 ? 15.813 -9.073 -9.707 1.00 85.81 443 THR A CA 1
ATOM 3304 C C . THR A 1 443 ? 14.541 -9.445 -10.454 1.00 85.81 443 THR A C 1
ATOM 3306 O O . THR A 1 443 ? 14.550 -10.411 -11.210 1.00 85.81 443 THR A O 1
ATOM 3309 N N . GLU A 1 444 ? 13.485 -8.658 -10.267 1.00 85.88 444 GLU A N 1
ATOM 3310 C CA . GLU A 1 444 ? 12.170 -8.828 -10.877 1.00 85.88 444 GLU A CA 1
ATOM 3311 C C . GLU A 1 444 ? 11.763 -7.571 -11.659 1.00 85.88 444 GLU A C 1
ATOM 3313 O O . GLU A 1 444 ? 12.298 -6.473 -11.452 1.00 85.88 444 GLU A O 1
ATOM 3318 N N . ASP A 1 445 ? 10.868 -7.740 -12.622 1.00 90.38 445 ASP A N 1
ATOM 3319 C CA . ASP A 1 445 ? 10.242 -6.666 -13.375 1.00 90.38 445 ASP A CA 1
ATOM 3320 C C . ASP A 1 445 ? 9.007 -6.134 -12.643 1.00 90.38 445 ASP A C 1
ATOM 3322 O O . ASP A 1 445 ? 8.809 -6.392 -11.455 1.00 90.38 445 ASP A O 1
ATOM 3326 N N . TYR A 1 446 ? 8.259 -5.242 -13.283 1.00 90.06 446 TYR A N 1
ATOM 3327 C CA . TYR A 1 446 ? 7.124 -4.575 -12.656 1.00 90.06 446 TYR A CA 1
ATOM 3328 C C . TYR A 1 446 ? 6.001 -5.545 -12.268 1.00 90.06 446 TYR A C 1
ATOM 3330 O O . TYR A 1 446 ? 5.326 -5.302 -11.272 1.00 90.06 446 TYR A O 1
ATOM 3338 N N . ASP A 1 447 ? 5.850 -6.649 -13.000 1.00 79.50 447 ASP A N 1
ATOM 3339 C CA . ASP A 1 447 ? 4.830 -7.670 -12.747 1.00 79.50 447 ASP A CA 1
ATOM 3340 C C . ASP A 1 447 ? 5.313 -8.748 -11.762 1.00 79.50 447 ASP A C 1
ATOM 3342 O O . ASP A 1 447 ? 4.599 -9.712 -11.499 1.00 79.50 447 ASP A O 1
ATOM 3346 N N . GLY A 1 448 ? 6.527 -8.605 -11.217 1.00 81.19 448 GLY A N 1
ATOM 3347 C CA . GLY A 1 448 ? 7.144 -9.602 -10.341 1.00 81.19 448 GLY A CA 1
ATOM 3348 C C . GLY A 1 448 ? 7.843 -10.736 -11.095 1.00 81.19 448 GLY A C 1
ATOM 3349 O O . GLY A 1 448 ? 8.310 -11.691 -10.479 1.00 81.19 448 GLY A O 1
ATOM 3350 N N . ASN A 1 449 ? 7.973 -10.653 -12.422 1.00 79.50 449 ASN A N 1
ATOM 3351 C CA . ASN A 1 449 ? 8.679 -11.677 -13.177 1.00 79.50 449 ASN A CA 1
ATOM 3352 C C . ASN A 1 449 ? 10.190 -11.539 -13.021 1.00 79.50 449 ASN A C 1
ATOM 3354 O O . ASN A 1 449 ? 10.733 -10.440 -13.107 1.00 79.50 449 ASN A O 1
ATOM 3358 N N . ILE A 1 450 ? 10.909 -12.656 -12.911 1.00 79.69 450 ILE A N 1
ATOM 3359 C CA . ILE A 1 450 ? 12.375 -12.640 -12.866 1.00 79.69 450 ILE A CA 1
ATOM 3360 C C . ILE A 1 450 ? 12.942 -11.961 -14.119 1.00 79.69 450 ILE A C 1
ATOM 3362 O O . ILE A 1 450 ? 12.684 -12.375 -15.252 1.00 79.69 450 ILE A O 1
ATOM 3366 N N . ARG A 1 451 ? 13.816 -10.971 -13.915 1.00 80.62 451 ARG A N 1
ATOM 3367 C CA . ARG A 1 451 ? 14.557 -10.304 -14.990 1.00 80.62 451 ARG A CA 1
ATOM 3368 C C . ARG A 1 451 ? 15.668 -11.193 -15.504 1.00 80.62 451 ARG A C 1
ATOM 3370 O O . ARG A 1 451 ? 16.811 -11.122 -15.048 1.00 80.62 451 ARG A O 1
ATOM 3377 N N . SER A 1 452 ? 15.303 -12.094 -16.407 1.00 66.00 452 SER A N 1
ATOM 3378 C CA . SER A 1 452 ? 16.154 -12.627 -17.475 1.00 66.00 452 SER A CA 1
ATOM 3379 C C . SER A 1 452 ? 15.441 -13.745 -18.236 1.00 66.00 452 SER A C 1
ATOM 3381 O O . SER A 1 452 ? 15.501 -14.905 -17.829 1.00 66.00 452 SER A O 1
ATOM 3383 N N . ILE A 1 453 ? 14.881 -13.435 -19.413 1.00 53.53 453 ILE A N 1
ATOM 3384 C CA . ILE A 1 453 ? 14.606 -14.444 -20.452 1.00 53.53 453 ILE A CA 1
ATOM 3385 C C . ILE A 1 453 ? 15.078 -13.920 -21.811 1.00 53.53 453 ILE A C 1
ATOM 3387 O O . ILE A 1 453 ? 14.317 -13.388 -22.608 1.00 53.53 453 ILE A O 1
ATOM 3391 N N . GLY A 1 454 ? 16.370 -14.118 -22.086 1.00 57.78 454 GLY A N 1
ATOM 3392 C CA . GLY A 1 454 ? 16.996 -13.636 -23.312 1.00 57.78 454 GLY A CA 1
ATOM 3393 C C . GLY A 1 454 ? 18.525 -13.611 -23.257 1.00 57.78 454 GLY A C 1
ATOM 3394 O O . GLY A 1 454 ? 19.155 -14.387 -22.534 1.00 57.78 454 GLY A O 1
ATOM 3395 N N . ALA A 1 455 ? 19.135 -12.755 -24.073 1.00 75.62 455 ALA A N 1
ATOM 3396 C CA . ALA A 1 455 ? 20.575 -12.511 -24.115 1.00 75.62 455 ALA A CA 1
ATOM 3397 C C . ALA A 1 455 ? 21.034 -11.363 -23.194 1.00 75.62 455 ALA A C 1
ATOM 3399 O O . ALA A 1 455 ? 22.229 -11.316 -22.890 1.00 75.62 455 ALA A O 1
ATOM 3400 N N . ALA A 1 456 ? 20.128 -10.463 -22.796 1.00 86.06 456 ALA A N 1
ATOM 3401 C CA . ALA A 1 456 ? 20.344 -9.375 -21.837 1.00 86.06 456 ALA A CA 1
ATOM 3402 C C . ALA A 1 456 ? 18.997 -8.934 -21.229 1.00 86.06 456 ALA A C 1
ATOM 3404 O O . ALA A 1 456 ? 17.958 -9.269 -21.784 1.00 86.06 456 ALA A O 1
ATOM 3405 N N . VAL A 1 457 ? 19.009 -8.168 -20.134 1.00 90.44 457 VAL A N 1
ATOM 3406 C CA . VAL A 1 457 ? 17.787 -7.570 -19.561 1.00 90.44 457 VAL A CA 1
ATOM 3407 C C . VAL A 1 457 ? 17.108 -6.614 -20.540 1.00 90.44 457 VAL A C 1
ATOM 3409 O O . VAL A 1 457 ? 17.776 -5.916 -21.316 1.00 90.44 457 VAL A O 1
ATOM 3412 N N . ASP A 1 458 ? 15.790 -6.504 -20.444 1.00 94.19 458 ASP A N 1
ATOM 3413 C CA . ASP A 1 458 ? 15.027 -5.556 -21.247 1.00 94.19 458 ASP A CA 1
ATOM 3414 C C . ASP A 1 458 ? 15.127 -4.121 -20.719 1.00 94.19 458 ASP A C 1
ATOM 3416 O O . ASP A 1 458 ? 15.497 -3.848 -19.572 1.00 94.19 458 ASP A O 1
ATOM 3420 N N . VAL A 1 459 ? 14.823 -3.159 -21.593 1.00 96.38 459 VAL A N 1
ATOM 3421 C CA . VAL A 1 459 ? 14.800 -1.733 -21.245 1.00 96.38 459 VAL A CA 1
ATOM 3422 C C . VAL A 1 459 ? 13.405 -1.327 -20.778 1.00 96.38 459 VAL A C 1
ATOM 3424 O O . VAL A 1 459 ? 12.430 -1.449 -21.515 1.00 96.38 459 VAL A O 1
ATOM 3427 N N . GLY A 1 460 ? 13.340 -0.706 -19.602 1.00 96.88 460 GLY A N 1
ATOM 3428 C CA . GLY A 1 460 ? 12.102 -0.271 -18.958 1.00 96.88 460 GLY A CA 1
ATOM 3429 C C . GLY A 1 460 ? 11.693 -1.165 -17.790 1.00 96.88 460 GLY A C 1
ATOM 3430 O O . GLY A 1 460 ? 12.447 -2.038 -17.354 1.00 96.88 460 GLY A O 1
ATOM 3431 N N . ALA A 1 461 ? 10.499 -0.901 -17.264 1.00 95.94 461 ALA A N 1
ATOM 3432 C CA . ALA A 1 461 ? 9.949 -1.567 -16.085 1.00 95.94 461 ALA A CA 1
ATOM 3433 C C . ALA A 1 461 ? 9.439 -2.997 -16.353 1.00 95.94 461 ALA A C 1
ATOM 3435 O O . ALA A 1 461 ? 9.341 -3.769 -15.417 1.00 95.94 461 ALA A O 1
ATOM 3436 N N . PHE A 1 462 ? 9.204 -3.385 -17.605 1.00 92.38 462 PHE A N 1
ATOM 3437 C CA . PHE A 1 462 ? 8.640 -4.693 -17.966 1.00 92.38 462 PHE A CA 1
ATOM 3438 C C . PHE A 1 462 ? 9.670 -5.541 -18.713 1.00 92.38 462 PHE A C 1
ATOM 3440 O O . PHE A 1 462 ? 10.426 -4.994 -19.522 1.00 92.38 462 PHE A O 1
ATOM 3447 N N . GLU A 1 463 ? 9.690 -6.846 -18.453 1.00 88.62 463 GLU A N 1
ATOM 3448 C CA . GLU A 1 463 ? 10.495 -7.840 -19.164 1.00 88.62 463 GLU A CA 1
ATOM 3449 C C . GLU A 1 463 ? 9.620 -8.609 -20.171 1.00 88.62 463 GLU A C 1
ATOM 3451 O O . GLU A 1 463 ? 8.452 -8.917 -19.941 1.00 88.62 463 GLU A O 1
ATOM 3456 N N . TYR A 1 464 ? 10.173 -8.922 -21.335 1.00 85.69 464 TYR A N 1
ATOM 3457 C CA . TYR A 1 464 ? 9.527 -9.699 -22.377 1.00 85.69 464 TYR A CA 1
ATOM 3458 C C . TYR A 1 464 ? 9.919 -11.173 -22.261 1.00 85.69 464 TYR A C 1
ATOM 3460 O O . TYR A 1 464 ? 11.078 -11.538 -22.422 1.00 85.69 464 TYR A O 1
ATOM 3468 N N . GLY A 1 465 ? 8.937 -12.060 -22.092 1.00 65.38 465 GLY A N 1
ATOM 3469 C CA . GLY A 1 465 ? 9.134 -13.501 -22.291 1.00 65.38 465 GLY A CA 1
ATOM 3470 C C . GLY A 1 465 ? 9.120 -14.379 -21.039 1.00 65.38 465 GLY A C 1
ATOM 3471 O O . GLY A 1 465 ? 9.119 -15.599 -21.198 1.00 65.38 465 GLY A O 1
ATOM 3472 N N . SER A 1 466 ? 9.009 -13.827 -19.833 1.00 49.66 466 SER A N 1
ATOM 3473 C CA . SER A 1 466 ? 8.513 -14.528 -18.636 1.00 49.66 466 SER A CA 1
ATOM 3474 C C . SER A 1 466 ? 6.992 -14.534 -18.676 1.00 49.66 466 SER A C 1
ATOM 3476 O O . SER A 1 466 ? 6.384 -13.481 -18.569 1.00 49.66 466 SER A O 1
ATOM 3478 N N . GLY A 1 467 ? 6.373 -15.687 -18.949 1.00 46.62 467 GLY A N 1
ATOM 3479 C CA . GLY A 1 467 ? 4.912 -15.804 -18.880 1.00 46.62 467 GLY A CA 1
ATOM 3480 C C . GLY A 1 467 ? 4.159 -14.803 -19.762 1.00 46.62 467 GLY A C 1
ATOM 3481 O O . GLY A 1 467 ? 3.296 -14.084 -19.283 1.00 46.62 467 GLY A O 1
ATOM 3482 N N . SER A 1 468 ? 4.450 -14.745 -21.069 1.00 44.62 468 SER A N 1
ATOM 3483 C CA . SER A 1 468 ? 3.567 -14.012 -21.997 1.00 44.62 468 SER A CA 1
ATOM 3484 C C . SER A 1 468 ? 2.228 -14.753 -22.195 1.00 44.62 468 SER A C 1
ATOM 3486 O O . SER A 1 468 ? 1.972 -15.348 -23.243 1.00 44.62 468 SER A O 1
ATOM 3488 N N . GLY A 1 469 ? 1.404 -14.715 -21.144 1.00 41.19 469 GLY A N 1
ATOM 3489 C CA . GLY A 1 469 ? -0.000 -15.100 -21.004 1.00 41.19 469 GLY A CA 1
ATOM 3490 C C . GLY A 1 469 ? -0.488 -14.658 -19.606 1.00 41.19 469 GLY A C 1
ATOM 3491 O O . GLY A 1 469 ? 0.250 -14.901 -18.662 1.00 41.19 469 GLY A O 1
ATOM 3492 N N . PRO A 1 470 ? -1.595 -13.897 -19.519 1.00 45.62 470 PRO A N 1
ATOM 3493 C CA . PRO A 1 470 ? -1.540 -12.444 -19.361 1.00 45.62 470 PRO A CA 1
ATOM 3494 C C . PRO A 1 470 ? -1.325 -11.873 -17.957 1.00 45.62 470 PRO A C 1
ATOM 3496 O O . PRO A 1 470 ? -1.707 -12.427 -16.940 1.00 45.62 470 PRO A O 1
ATOM 3499 N N . SER A 1 471 ? -0.805 -10.642 -17.940 1.00 61.94 471 SER A N 1
ATOM 3500 C CA . SER A 1 471 ? -0.984 -9.731 -16.812 1.00 61.94 471 SER A CA 1
ATOM 3501 C C . SER A 1 471 ? -2.464 -9.592 -16.475 1.00 61.94 471 SER A C 1
ATOM 3503 O O . SER A 1 471 ? -3.305 -9.548 -17.380 1.00 61.94 471 SER A O 1
ATOM 3505 N N . ASN A 1 472 ? -2.786 -9.453 -15.189 1.00 59.41 472 ASN A N 1
ATOM 3506 C CA . ASN A 1 472 ? -4.103 -8.976 -14.785 1.00 59.41 472 ASN A CA 1
ATOM 3507 C C . ASN A 1 472 ? -4.480 -7.751 -15.640 1.00 59.41 472 ASN A C 1
ATOM 3509 O O . ASN A 1 472 ? -3.603 -6.951 -15.991 1.00 59.41 472 ASN A O 1
ATOM 3513 N N . PRO A 1 473 ? -5.757 -7.578 -16.007 1.00 68.94 473 PRO A N 1
ATOM 3514 C CA . PRO A 1 473 ? -6.175 -6.460 -16.841 1.00 68.94 473 PRO A CA 1
ATOM 3515 C C . PRO A 1 473 ? -5.620 -5.125 -16.346 1.00 68.94 473 PRO A C 1
ATOM 3517 O O . PRO A 1 473 ? -5.795 -4.793 -15.182 1.00 68.94 473 PRO A O 1
ATOM 3520 N N . VAL A 1 474 ? -4.975 -4.309 -17.176 1.00 66.44 474 VAL A N 1
ATOM 3521 C CA . VAL A 1 474 ? -4.561 -2.979 -16.701 1.00 66.44 474 VAL A CA 1
ATOM 3522 C C . VAL A 1 474 ? -5.755 -2.048 -16.836 1.00 66.44 474 VAL A C 1
ATOM 3524 O O . VAL A 1 474 ? -6.237 -1.775 -17.943 1.00 66.44 474 VAL A O 1
ATOM 3527 N N . VAL A 1 475 ? -6.243 -1.598 -15.682 1.00 71.31 475 VAL A N 1
ATOM 3528 C CA . VAL A 1 475 ? -7.395 -0.711 -15.552 1.00 71.31 475 VAL A CA 1
ATOM 3529 C C . VAL A 1 475 ? -6.940 0.584 -14.902 1.00 71.31 475 VAL A C 1
ATOM 3531 O O . VAL A 1 475 ? -6.293 0.565 -13.857 1.00 71.31 475 VAL A O 1
ATOM 3534 N N . THR A 1 476 ? -7.321 1.714 -15.488 1.00 71.44 476 THR A N 1
ATOM 3535 C CA . THR A 1 476 ? -7.370 2.987 -14.765 1.00 71.44 476 THR A CA 1
ATOM 3536 C C . THR A 1 476 ? -8.819 3.411 -14.625 1.00 71.44 476 THR A C 1
ATOM 3538 O O . THR A 1 476 ? -9.620 3.208 -15.540 1.00 71.44 476 THR A O 1
ATOM 3541 N N . LEU A 1 477 ? -9.153 4.011 -13.489 1.00 79.06 477 LEU A N 1
ATOM 3542 C CA . LEU A 1 477 ? -10.447 4.627 -13.245 1.00 79.06 477 LEU A CA 1
ATOM 3543 C C . LEU A 1 477 ? -10.185 5.986 -12.604 1.00 79.06 477 LEU A C 1
ATOM 3545 O O . LEU A 1 477 ? -9.536 6.073 -11.569 1.00 79.06 477 LEU A O 1
ATOM 3549 N N . SER A 1 478 ? -10.636 7.051 -13.252 1.00 62.56 478 SER A N 1
ATOM 3550 C CA . SER A 1 478 ? -10.500 8.414 -12.754 1.00 62.56 478 SER A CA 1
ATOM 3551 C C . SER A 1 478 ? -11.810 9.170 -12.894 1.00 62.56 478 SER A C 1
ATOM 3553 O O . SER A 1 478 ? -12.690 8.796 -13.675 1.00 62.56 478 SER A O 1
ATOM 3555 N N . ILE A 1 479 ? -11.933 10.247 -12.128 1.00 69.25 479 ILE A N 1
ATOM 3556 C CA . ILE A 1 479 ? -13.095 11.124 -12.132 1.00 69.25 479 ILE A CA 1
ATOM 3557 C C . ILE A 1 479 ? -12.659 12.567 -12.364 1.00 69.25 479 ILE A C 1
ATOM 3559 O O . ILE A 1 479 ? -11.549 12.951 -11.995 1.00 69.25 479 ILE A O 1
ATOM 3563 N N . ASP A 1 480 ? -13.495 13.343 -13.048 1.00 63.53 480 ASP A N 1
ATOM 3564 C CA . ASP A 1 480 ? -13.239 14.758 -13.320 1.00 63.53 480 ASP A CA 1
ATOM 3565 C C . ASP A 1 480 ? -13.405 15.645 -12.080 1.00 63.53 480 ASP A C 1
ATOM 3567 O O . ASP A 1 480 ? -12.693 16.643 -11.966 1.00 63.53 480 ASP A O 1
ATOM 3571 N N . ASP A 1 481 ? -14.295 15.262 -11.161 1.00 61.12 481 ASP A N 1
ATOM 3572 C CA . ASP A 1 481 ? -14.500 15.920 -9.874 1.00 61.12 481 ASP A CA 1
ATOM 3573 C C . ASP A 1 481 ? -14.786 14.895 -8.762 1.00 61.12 481 ASP A C 1
ATOM 3575 O O . ASP A 1 481 ? -15.787 14.178 -8.797 1.00 61.12 481 ASP A O 1
ATOM 3579 N N . SER A 1 482 ? -13.888 14.798 -7.780 1.00 58.09 482 SER A N 1
ATOM 3580 C CA . SER A 1 482 ? -14.028 13.893 -6.631 1.00 58.09 482 SER A CA 1
ATOM 3581 C C . SER A 1 482 ? -14.860 14.494 -5.490 1.00 58.09 482 SER A C 1
ATOM 3583 O O . SER A 1 482 ? -15.124 13.806 -4.504 1.00 58.09 482 SER A O 1
ATOM 3585 N N . SER A 1 483 ? -15.310 15.750 -5.611 1.00 59.19 483 SER A N 1
ATOM 3586 C CA . SER A 1 483 ? -16.115 16.434 -4.595 1.00 59.19 483 SER A CA 1
ATOM 3587 C C . SER A 1 483 ? -17.169 17.338 -5.235 1.00 59.19 483 SER A C 1
ATOM 3589 O O . SER A 1 483 ? -16.871 18.457 -5.647 1.00 59.19 483 SER A O 1
ATOM 3591 N N . VAL A 1 484 ? -18.432 16.913 -5.212 1.00 60.03 484 VAL A N 1
ATOM 3592 C CA . VAL A 1 484 ? -19.544 17.639 -5.851 1.00 60.03 484 VAL A CA 1
ATOM 3593 C C . VAL A 1 484 ? -20.678 17.969 -4.874 1.00 60.03 484 VAL A C 1
ATOM 3595 O O . VAL A 1 484 ? -20.649 17.568 -3.706 1.00 60.03 484 VAL A O 1
ATOM 3598 N N . THR A 1 485 ? -21.685 18.722 -5.330 1.00 58.66 485 THR A N 1
ATOM 3599 C CA . THR A 1 485 ? -22.906 19.000 -4.556 1.00 58.66 485 THR A CA 1
ATOM 3600 C C . THR A 1 485 ? -24.082 18.097 -4.959 1.00 58.66 485 THR A C 1
ATOM 3602 O O . THR A 1 485 ? -24.133 17.606 -6.088 1.00 58.66 485 THR A O 1
ATOM 3605 N N . THR A 1 486 ? -25.056 17.849 -4.072 1.00 65.88 486 THR A N 1
ATOM 3606 C CA . THR A 1 486 ? -26.212 16.989 -4.382 1.00 65.88 486 THR A CA 1
ATOM 3607 C C . THR A 1 486 ? -26.978 17.576 -5.566 1.00 65.88 486 THR A C 1
ATOM 3609 O O . THR A 1 486 ? -27.516 18.685 -5.516 1.00 65.88 486 THR A O 1
ATOM 3612 N N . GLY A 1 487 ? -27.057 16.787 -6.634 1.00 71.62 487 GLY A N 1
ATOM 3613 C CA . GLY A 1 487 ? -27.640 17.151 -7.920 1.00 71.62 487 GLY A CA 1
ATOM 3614 C C . GLY A 1 487 ? -26.620 17.369 -9.037 1.00 71.62 487 GLY A C 1
ATOM 3615 O O . GLY A 1 487 ? -27.043 17.443 -10.190 1.00 71.62 487 GLY A O 1
ATOM 3616 N N . ASP A 1 488 ? -25.324 17.425 -8.727 1.00 70.88 488 ASP A N 1
ATOM 3617 C CA . ASP A 1 488 ? -24.265 17.559 -9.726 1.00 70.88 488 ASP A CA 1
ATOM 3618 C C . ASP A 1 488 ? -23.992 16.248 -10.475 1.00 70.88 488 ASP A C 1
ATOM 3620 O O . ASP A 1 488 ? -24.355 15.144 -10.049 1.00 70.88 488 ASP A O 1
ATOM 3624 N N . ASP A 1 489 ? -23.341 16.400 -11.626 1.00 84.88 489 ASP A N 1
ATOM 3625 C CA . ASP A 1 489 ? -22.937 15.318 -12.513 1.00 84.88 489 ASP A CA 1
ATOM 3626 C C . ASP A 1 489 ? -21.415 15.142 -12.432 1.00 84.88 489 ASP A C 1
ATOM 3628 O O . ASP A 1 489 ? -20.681 16.125 -12.354 1.00 84.88 489 ASP A O 1
ATOM 3632 N N . VAL A 1 490 ? -20.943 13.902 -12.532 1.00 78.19 490 VAL A N 1
ATOM 3633 C CA . VAL A 1 490 ? -19.513 13.569 -12.632 1.00 78.19 490 VAL A CA 1
ATOM 3634 C C . VAL A 1 490 ? -19.247 12.725 -13.868 1.00 78.19 490 VAL A C 1
ATOM 3636 O O . VAL A 1 490 ? -20.103 11.962 -14.324 1.00 78.19 490 VAL A O 1
ATOM 3639 N N . THR A 1 491 ? -18.048 12.833 -14.419 1.00 79.62 491 THR A N 1
ATOM 3640 C CA . THR A 1 491 ? -17.590 12.077 -15.579 1.00 79.62 491 THR A CA 1
ATOM 3641 C C . THR A 1 491 ? -16.478 11.119 -15.177 1.00 79.62 491 THR A C 1
ATOM 3643 O O . THR A 1 491 ? -15.332 11.511 -14.969 1.00 79.62 491 THR A O 1
ATOM 3646 N N . LEU A 1 492 ? -16.795 9.826 -15.167 1.00 84.44 492 LEU A N 1
ATOM 3647 C CA . LEU A 1 492 ? -15.802 8.766 -15.050 1.00 84.44 492 LEU A CA 1
ATOM 3648 C C . LEU A 1 492 ? -15.044 8.633 -16.369 1.00 84.44 492 LEU A C 1
ATOM 3650 O O . LEU A 1 492 ? -15.644 8.626 -17.450 1.00 84.44 492 LEU A O 1
ATOM 3654 N N . THR A 1 493 ? -13.729 8.493 -16.286 1.00 72.25 493 THR A N 1
ATOM 3655 C CA . THR A 1 493 ? -12.858 8.145 -17.408 1.00 72.25 493 THR A CA 1
ATOM 3656 C C . THR A 1 493 ? -12.088 6.893 -17.036 1.00 72.25 493 THR A C 1
ATOM 3658 O O . THR A 1 493 ? -11.490 6.823 -15.969 1.00 72.25 493 THR A O 1
ATOM 3661 N N . TYR A 1 494 ? -12.110 5.892 -17.909 1.00 80.50 494 TYR A N 1
ATOM 3662 C CA . TYR A 1 494 ? -11.408 4.640 -17.668 1.00 80.50 494 TYR A CA 1
ATOM 3663 C C . TYR A 1 494 ? -10.627 4.200 -18.893 1.00 80.50 494 TYR A C 1
ATOM 3665 O O . TYR A 1 494 ? -11.068 4.346 -20.042 1.00 80.50 494 TYR A O 1
ATOM 3673 N N . THR A 1 495 ? -9.456 3.631 -18.636 1.00 73.88 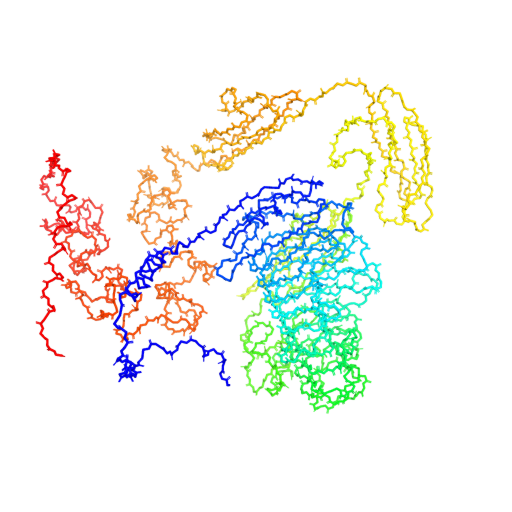495 THR A N 1
ATOM 3674 C CA . THR A 1 495 ? -8.701 2.900 -19.647 1.00 73.88 495 THR A CA 1
ATOM 3675 C C . THR A 1 495 ? -8.665 1.434 -19.271 1.00 73.88 495 THR A C 1
ATOM 3677 O O . THR A 1 495 ? -8.541 1.096 -18.099 1.00 73.88 495 THR A O 1
ATOM 3680 N N . ILE A 1 496 ? -8.878 0.576 -20.263 1.00 79.94 496 ILE A N 1
ATOM 3681 C CA . ILE A 1 496 ? -8.933 -0.870 -20.086 1.00 79.94 496 ILE A CA 1
ATOM 3682 C C . ILE A 1 496 ? -8.025 -1.472 -21.139 1.00 79.94 496 ILE A C 1
ATOM 3684 O O . ILE A 1 496 ? -8.160 -1.204 -22.339 1.00 79.94 496 ILE A O 1
ATOM 3688 N N . SER A 1 497 ? -7.120 -2.321 -20.688 1.00 75.75 497 SER A N 1
ATOM 3689 C CA . SER A 1 497 ? -6.282 -3.130 -21.552 1.00 75.75 497 SER A CA 1
ATOM 3690 C C . SER A 1 497 ? -6.160 -4.531 -20.984 1.00 75.75 497 SER A C 1
ATOM 3692 O O . SER A 1 497 ? -6.287 -4.741 -19.781 1.00 75.75 497 SER A O 1
ATOM 3694 N N . ASN A 1 498 ? -5.970 -5.491 -21.885 1.00 74.75 498 ASN A N 1
ATOM 3695 C CA . ASN A 1 498 ? -5.792 -6.891 -21.529 1.00 74.75 498 ASN A CA 1
ATOM 3696 C C . ASN A 1 498 ? -6.942 -7.498 -20.692 1.00 74.75 498 ASN A C 1
ATOM 3698 O O . ASN A 1 498 ? -6.692 -8.355 -19.862 1.00 74.75 498 ASN A O 1
ATOM 3702 N N . ALA A 1 499 ? -8.196 -7.067 -20.889 1.00 80.06 499 ALA A N 1
ATOM 3703 C CA . ALA A 1 499 ? -9.365 -7.665 -20.234 1.00 80.06 499 ALA A CA 1
ATOM 3704 C C . ALA A 1 499 ? -10.248 -8.421 -21.233 1.00 80.06 499 ALA A C 1
ATOM 3706 O O . ALA A 1 499 ? -10.567 -7.893 -22.303 1.00 80.06 499 ALA A O 1
ATOM 3707 N N . ASP A 1 500 ? -10.710 -9.608 -20.850 1.00 87.19 500 ASP A N 1
ATOM 3708 C CA . ASP A 1 500 ? -11.746 -10.354 -21.570 1.00 87.19 500 ASP A CA 1
ATOM 3709 C C . ASP A 1 500 ? -13.148 -9.892 -21.172 1.00 87.19 500 ASP A C 1
ATOM 3711 O O . ASP A 1 500 ? -14.080 -9.899 -21.983 1.00 87.19 500 ASP A O 1
ATOM 3715 N N . SER A 1 501 ? -13.306 -9.460 -19.921 1.00 89.12 501 SER A N 1
ATOM 3716 C CA . SER A 1 501 ? -14.566 -8.957 -19.396 1.00 89.12 501 SER A CA 1
ATOM 3717 C C . SER A 1 501 ? -14.334 -7.838 -18.389 1.00 89.12 501 SER A C 1
ATOM 3719 O O . SER A 1 501 ? -13.301 -7.791 -17.732 1.00 89.12 501 SER A O 1
ATOM 3721 N N . CYS A 1 502 ? -15.288 -6.919 -18.274 1.00 92.50 502 CYS A N 1
ATOM 3722 C CA . CYS A 1 502 ? -15.292 -5.919 -17.216 1.00 92.50 502 CYS A CA 1
ATOM 3723 C C . CYS A 1 502 ? -16.703 -5.748 -16.672 1.00 92.50 502 CYS A C 1
ATOM 3725 O O . CYS A 1 502 ? -17.683 -5.818 -17.418 1.00 92.50 502 CYS A O 1
ATOM 3727 N N . ASN A 1 503 ? -16.804 -5.483 -15.380 1.00 95.00 503 ASN A N 1
ATOM 3728 C CA . ASN A 1 503 ? -18.039 -5.213 -14.677 1.00 95.00 503 ASN A CA 1
ATOM 3729 C C . ASN A 1 503 ? -17.860 -3.953 -13.829 1.00 95.00 503 ASN A C 1
ATOM 3731 O O . ASN A 1 503 ? -16.949 -3.870 -13.006 1.00 95.00 503 ASN A O 1
ATOM 3735 N N . ALA A 1 504 ? -18.725 -2.971 -14.052 1.00 94.19 504 ALA A N 1
ATOM 3736 C CA . ALA A 1 504 ? -18.822 -1.797 -13.207 1.00 94.19 504 ALA A CA 1
ATOM 3737 C C . ALA A 1 504 ? -19.815 -2.048 -12.070 1.00 94.19 504 ALA A C 1
ATOM 3739 O O . ALA A 1 504 ? -20.858 -2.684 -12.253 1.00 94.19 504 ALA A O 1
ATOM 3740 N N . SER A 1 505 ? -19.539 -1.474 -10.914 1.00 90.19 505 SER A N 1
ATOM 3741 C CA . SER A 1 505 ? -20.488 -1.354 -9.815 1.00 90.19 505 SER A CA 1
ATOM 3742 C C . SER A 1 505 ? -20.326 -0.006 -9.135 1.00 90.19 505 SER A C 1
ATOM 3744 O O . SER A 1 505 ? -19.353 0.712 -9.351 1.00 90.19 505 SER A O 1
ATOM 3746 N N . SER A 1 506 ? -21.299 0.355 -8.310 1.00 90.00 506 SER A N 1
ATOM 3747 C CA . SER A 1 506 ? -21.151 1.491 -7.417 1.00 90.00 506 SER A CA 1
ATOM 3748 C C . SER A 1 506 ? -21.937 1.275 -6.134 1.00 90.00 506 SER A C 1
ATOM 3750 O O . SER A 1 506 ? -22.968 0.594 -6.145 1.00 90.00 506 SER A O 1
ATOM 3752 N N . SER A 1 507 ? -21.470 1.884 -5.051 1.00 82.44 507 SER A N 1
ATOM 3753 C CA . SER A 1 507 ? -22.159 1.918 -3.765 1.00 82.44 507 SER A CA 1
ATOM 3754 C C . SER A 1 507 ? -22.292 3.373 -3.307 1.00 82.44 507 SER A C 1
ATOM 3756 O O . SER A 1 507 ? -21.261 4.003 -3.080 1.00 82.44 507 SER A O 1
ATOM 3758 N N . PRO A 1 508 ? -23.514 3.934 -3.210 1.00 83.44 508 PRO A N 1
ATOM 3759 C CA . PRO A 1 508 ? -24.796 3.359 -3.621 1.00 83.44 508 PRO A CA 1
ATOM 3760 C C . PRO A 1 508 ? -24.906 3.148 -5.148 1.00 83.44 508 PRO A C 1
ATOM 3762 O O . PRO A 1 508 ? -24.111 3.651 -5.944 1.00 83.44 508 PRO A O 1
ATOM 3765 N N . ALA A 1 509 ? -25.906 2.371 -5.578 1.00 87.50 509 ALA A N 1
ATOM 3766 C CA . ALA A 1 509 ? -26.078 1.989 -6.983 1.00 87.50 509 ALA A CA 1
ATOM 3767 C C . ALA A 1 509 ? -26.348 3.194 -7.906 1.00 87.50 509 ALA A C 1
ATOM 3769 O O . ALA A 1 509 ? -27.186 4.048 -7.614 1.00 87.50 509 ALA A O 1
ATOM 3770 N N . SER A 1 510 ? -25.693 3.216 -9.069 1.00 89.88 510 SER A N 1
ATOM 3771 C CA . SER A 1 510 ? -25.776 4.299 -10.055 1.00 89.88 510 SER A CA 1
ATOM 3772 C C . SER A 1 510 ? -25.882 3.785 -11.493 1.00 89.88 510 SER A C 1
ATOM 3774 O O . SER A 1 510 ? -25.960 2.582 -11.761 1.00 89.88 510 SER A O 1
ATOM 3776 N N . SER A 1 511 ? -25.865 4.717 -12.453 1.00 90.25 511 SER A N 1
ATOM 3777 C CA . SER A 1 511 ? -25.789 4.384 -13.877 1.00 90.25 511 SER A CA 1
ATOM 3778 C C . SER A 1 511 ? -24.461 3.749 -14.295 1.00 90.25 511 SER A C 1
ATOM 3780 O O . SER A 1 511 ? -24.408 3.171 -15.379 1.00 90.25 511 SER A O 1
ATOM 3782 N N . PHE A 1 512 ? -23.398 3.862 -13.491 1.00 93.12 512 PHE A N 1
ATOM 3783 C CA . PHE A 1 512 ? -22.131 3.171 -13.732 1.00 93.12 512 PHE A CA 1
ATOM 3784 C C . PHE A 1 512 ? -22.191 1.773 -13.107 1.00 93.12 512 PHE A C 1
ATOM 3786 O O . PHE A 1 512 ? -21.722 1.541 -11.997 1.00 93.12 512 PHE A O 1
ATOM 3793 N N . SER A 1 513 ? -22.881 0.859 -13.788 1.00 92.38 513 SER A N 1
ATOM 3794 C CA . SER A 1 513 ? -23.115 -0.498 -13.296 1.00 92.38 513 SER A CA 1
ATOM 3795 C C . SER A 1 513 ? -23.270 -1.517 -14.428 1.00 92.38 513 SER A C 1
ATOM 3797 O O . SER A 1 513 ? -23.720 -1.192 -15.531 1.00 92.38 513 SER A O 1
ATOM 3799 N N . GLY A 1 514 ? -22.929 -2.770 -14.132 1.00 92.69 514 GLY A N 1
ATOM 3800 C CA . GLY A 1 514 ? -23.049 -3.907 -15.037 1.00 92.69 514 GLY A CA 1
ATOM 3801 C C . GLY A 1 514 ? -21.872 -4.065 -16.001 1.00 92.69 514 GLY A C 1
ATOM 3802 O O . GLY A 1 514 ? -20.843 -3.400 -15.892 1.00 92.69 514 GLY A O 1
ATOM 3803 N N . ALA A 1 515 ? -22.033 -4.976 -16.964 1.00 93.19 515 ALA A N 1
ATOM 3804 C CA . ALA A 1 515 ? -20.969 -5.338 -17.893 1.00 93.19 515 ALA A CA 1
ATOM 3805 C C . ALA A 1 515 ? -20.522 -4.144 -18.758 1.00 93.19 515 ALA A C 1
ATOM 3807 O O . ALA A 1 515 ? -21.301 -3.594 -19.544 1.00 93.19 515 ALA A O 1
ATOM 3808 N N . ILE A 1 516 ? -19.242 -3.795 -18.654 1.00 89.88 516 ILE A N 1
ATOM 3809 C CA . ILE A 1 516 ? -18.559 -2.789 -19.468 1.00 89.88 516 ILE A CA 1
ATOM 3810 C C . ILE A 1 516 ? -17.822 -3.518 -20.594 1.00 89.88 516 ILE A C 1
ATOM 3812 O O . ILE A 1 516 ? -17.204 -4.560 -20.391 1.00 89.88 516 ILE A O 1
ATOM 3816 N N . THR A 1 517 ? -17.882 -2.974 -21.812 1.00 89.69 517 THR A N 1
ATOM 3817 C CA . THR A 1 517 ? -17.062 -3.500 -22.914 1.00 89.69 517 THR A CA 1
ATOM 3818 C C . THR A 1 517 ? -15.585 -3.220 -22.611 1.00 89.69 517 THR A C 1
ATOM 3820 O O . THR A 1 517 ? -15.288 -2.056 -22.352 1.00 89.69 517 THR A O 1
ATOM 3823 N N . PRO A 1 518 ? -14.673 -4.213 -22.692 1.00 85.44 518 PRO A N 1
ATOM 3824 C CA . PRO A 1 518 ? -13.228 -4.046 -22.481 1.00 85.44 518 PRO A CA 1
ATOM 3825 C C . PRO A 1 518 ? -12.536 -3.085 -23.463 1.00 85.44 518 PRO A C 1
ATOM 3827 O O . PRO A 1 518 ? -11.833 -3.485 -24.390 1.00 85.44 518 PRO A O 1
ATOM 3830 N N . ALA A 1 519 ? -12.788 -1.792 -23.314 1.00 80.00 519 ALA A N 1
ATOM 3831 C CA . ALA A 1 519 ? -12.252 -0.730 -24.145 1.00 80.00 519 ALA A CA 1
ATOM 3832 C C . ALA A 1 519 ? -12.250 0.583 -23.363 1.00 80.00 519 ALA A C 1
ATOM 3834 O O . ALA A 1 519 ? -13.123 0.819 -22.531 1.00 80.00 519 ALA A O 1
ATOM 3835 N N . ASN A 1 520 ? -11.307 1.467 -23.689 1.00 79.75 520 ASN A N 1
ATOM 3836 C CA . ASN A 1 520 ? -11.259 2.806 -23.109 1.00 79.75 520 ASN A CA 1
ATOM 3837 C C . ASN A 1 520 ? -12.589 3.533 -23.314 1.00 79.75 520 ASN A C 1
ATOM 3839 O O . ASN A 1 520 ? -13.161 3.525 -24.411 1.00 79.75 520 ASN A O 1
ATOM 3843 N N . GLY A 1 521 ? -13.042 4.208 -22.269 1.00 85.81 521 GLY A N 1
ATOM 3844 C CA . GLY A 1 521 ? -14.345 4.833 -22.264 1.00 85.81 521 GLY A CA 1
ATOM 3845 C C . GLY A 1 521 ? -14.435 5.972 -21.272 1.00 85.81 521 GLY A C 1
ATOM 3846 O O . GLY A 1 521 ? -13.533 6.255 -20.487 1.00 85.81 521 GLY A O 1
ATOM 3847 N N . SER A 1 522 ? -15.558 6.663 -21.360 1.00 86.62 522 SER A N 1
ATOM 3848 C CA . SER A 1 522 ? -15.940 7.675 -20.400 1.00 86.62 522 SER A CA 1
ATOM 3849 C C . SER A 1 522 ? -17.448 7.625 -20.238 1.00 86.62 522 SER A C 1
ATOM 3851 O O . SER A 1 522 ? -18.178 7.401 -21.211 1.00 86.62 522 SER A O 1
ATOM 3853 N N . GLN A 1 523 ? -17.907 7.791 -19.005 1.00 91.12 523 GLN A N 1
ATOM 3854 C CA . GLN A 1 523 ? -19.314 7.747 -18.668 1.00 91.12 523 GLN A CA 1
ATOM 3855 C C . GLN A 1 523 ? -19.656 8.838 -17.663 1.00 91.12 523 GLN A C 1
ATOM 3857 O O . GLN A 1 523 ? -19.083 8.914 -16.584 1.00 91.12 523 GLN A O 1
ATOM 3862 N N . MET A 1 524 ? -20.647 9.647 -18.020 1.00 90.94 524 MET A N 1
ATOM 3863 C CA . MET A 1 524 ? -21.243 10.618 -17.115 1.00 90.94 524 MET A CA 1
ATOM 3864 C C . MET A 1 524 ? -22.258 9.921 -16.206 1.00 90.94 524 MET A C 1
ATOM 3866 O O . MET A 1 524 ? -23.151 9.217 -16.692 1.00 90.94 524 MET A O 1
ATOM 3870 N N . VAL A 1 525 ? -22.126 10.128 -14.903 1.00 91.50 525 VAL A N 1
ATOM 3871 C CA . VAL A 1 525 ? -23.100 9.750 -13.883 1.00 91.50 525 VAL A CA 1
ATOM 3872 C C . VAL A 1 525 ? -23.760 11.039 -13.425 1.00 91.50 525 VAL A C 1
ATOM 3874 O O . VAL A 1 525 ? -23.091 11.942 -12.938 1.00 91.50 525 VAL A O 1
ATOM 3877 N N . ASN A 1 526 ? -25.066 11.151 -13.663 1.00 88.19 526 ASN A N 1
ATOM 3878 C CA . ASN A 1 526 ? -25.788 12.402 -13.442 1.00 88.19 526 ASN A CA 1
ATOM 3879 C C . ASN A 1 526 ? -26.467 12.417 -12.076 1.00 88.19 526 ASN A C 1
ATOM 3881 O O . ASN A 1 526 ? -26.936 11.368 -11.621 1.00 88.19 526 ASN A O 1
ATOM 3885 N N . ASN A 1 527 ? -26.657 13.614 -11.525 1.00 83.06 527 ASN A N 1
ATOM 3886 C CA . ASN A 1 527 ? -27.506 13.869 -10.368 1.00 83.06 527 ASN A CA 1
ATOM 3887 C C . ASN A 1 527 ? -27.130 12.995 -9.157 1.00 83.06 527 ASN A C 1
ATOM 3889 O O . ASN A 1 527 ? -27.969 12.268 -8.615 1.00 83.06 527 ASN A O 1
ATOM 3893 N N . LEU A 1 528 ? -25.867 13.056 -8.740 1.00 80.06 528 LEU A N 1
ATOM 3894 C CA . LEU A 1 528 ? -25.376 12.388 -7.534 1.00 80.06 528 LEU A CA 1
ATOM 3895 C C . LEU A 1 528 ? -26.124 12.922 -6.298 1.00 80.06 528 LEU A C 1
ATOM 3897 O O . LEU A 1 528 ? -26.472 14.098 -6.250 1.00 80.06 528 LEU A O 1
ATOM 3901 N N . GLN A 1 529 ? -26.467 12.055 -5.339 1.00 79.06 529 GLN A N 1
ATOM 3902 C CA . GLN A 1 529 ? -27.320 12.412 -4.183 1.00 79.06 529 GLN A CA 1
ATOM 3903 C C . GLN A 1 529 ? -26.687 12.129 -2.817 1.00 79.06 529 GLN A C 1
ATOM 3905 O O . GLN A 1 529 ? -27.244 12.529 -1.803 1.00 79.06 529 GLN A O 1
ATOM 3910 N N . ALA A 1 530 ? -25.605 11.362 -2.791 1.00 71.81 530 ALA A N 1
ATOM 3911 C CA . ALA A 1 530 ? -24.897 10.932 -1.595 1.00 71.81 530 ALA A CA 1
ATOM 3912 C C . ALA A 1 530 ? -23.514 10.436 -2.020 1.00 71.81 530 ALA A C 1
ATOM 3914 O O . ALA A 1 530 ? -23.350 10.074 -3.193 1.00 71.81 530 ALA A O 1
ATOM 3915 N N . ASP A 1 531 ? -22.569 10.414 -1.077 1.00 68.31 531 ASP A N 1
ATOM 3916 C CA . ASP A 1 531 ? -21.230 9.859 -1.277 1.00 68.31 531 ASP A CA 1
ATOM 3917 C C . ASP A 1 531 ? -21.313 8.522 -2.005 1.00 68.31 531 ASP A C 1
ATOM 3919 O O . ASP A 1 531 ? -22.156 7.675 -1.688 1.00 68.31 531 ASP A O 1
ATOM 3923 N N . ILE A 1 532 ? -20.476 8.363 -3.022 1.00 81.62 532 ILE A N 1
ATOM 3924 C CA . ILE A 1 532 ? -20.549 7.221 -3.920 1.00 81.62 532 ILE A CA 1
ATOM 3925 C C . ILE A 1 532 ? -19.164 6.745 -4.321 1.00 81.62 532 ILE A C 1
ATOM 3927 O O . ILE A 1 532 ? -18.345 7.516 -4.810 1.00 81.62 532 ILE A O 1
ATOM 3931 N N . THR A 1 533 ? -18.932 5.445 -4.175 1.00 77.19 533 THR A N 1
ATOM 3932 C CA . THR A 1 533 ? -17.750 4.765 -4.707 1.00 77.19 533 THR A CA 1
ATOM 3933 C C . THR A 1 533 ? -18.124 4.036 -5.984 1.00 77.19 533 THR A C 1
ATOM 3935 O O . THR A 1 533 ? -19.099 3.284 -6.015 1.00 77.19 533 THR A O 1
ATOM 3938 N N . PHE A 1 534 ? -17.361 4.269 -7.044 1.00 86.00 534 PHE A N 1
ATOM 3939 C CA . PHE A 1 534 ? -17.452 3.575 -8.318 1.00 86.00 534 PHE A CA 1
ATOM 3940 C C . PHE A 1 534 ? -16.336 2.554 -8.412 1.00 86.00 534 PHE A C 1
ATOM 3942 O O . PHE A 1 534 ? -15.175 2.912 -8.274 1.00 86.00 534 PHE A O 1
ATOM 3949 N N . THR A 1 535 ? -16.698 1.323 -8.732 1.00 83.94 535 THR A N 1
ATOM 3950 C CA . THR A 1 535 ? -15.787 0.195 -8.884 1.00 83.94 535 THR A CA 1
ATOM 3951 C C . THR A 1 535 ? -15.811 -0.273 -10.327 1.00 83.94 535 THR A C 1
ATOM 3953 O O . THR A 1 535 ? -16.878 -0.440 -10.922 1.00 83.94 535 THR A O 1
ATOM 3956 N N . LEU A 1 536 ? -14.642 -0.522 -10.900 1.00 90.88 536 LEU A N 1
ATOM 3957 C CA . LEU A 1 536 ? -14.478 -1.185 -12.183 1.00 90.88 536 LEU A CA 1
ATOM 3958 C C . LEU A 1 536 ? -13.579 -2.399 -11.988 1.00 90.88 536 LEU A C 1
ATOM 3960 O O . LEU A 1 536 ? -12.374 -2.259 -11.794 1.00 90.88 536 LEU A O 1
ATOM 3964 N N . MET A 1 537 ? -14.177 -3.585 -12.062 1.00 90.06 537 MET A N 1
ATOM 3965 C CA . MET A 1 537 ? -13.453 -4.848 -12.052 1.00 90.06 537 MET A CA 1
ATOM 3966 C C . MET A 1 537 ? -13.340 -5.360 -13.479 1.00 90.06 537 MET A C 1
ATOM 3968 O O . MET A 1 537 ? -14.349 -5.567 -14.148 1.00 90.06 537 MET A O 1
ATOM 3972 N N . CYS A 1 538 ? -12.127 -5.590 -13.948 1.00 85.88 538 CYS A N 1
ATOM 3973 C CA . CYS A 1 538 ? -11.869 -6.256 -15.212 1.00 85.88 538 CYS A CA 1
ATOM 3974 C C . CYS A 1 538 ? -11.180 -7.586 -14.955 1.00 85.88 538 CYS A C 1
ATOM 3976 O O . CYS A 1 538 ? -10.322 -7.670 -14.084 1.00 85.88 538 CYS A O 1
ATOM 3978 N N . SER A 1 539 ? -11.531 -8.604 -15.732 1.00 81.75 539 SER A N 1
ATOM 3979 C CA . SER A 1 539 ? -10.889 -9.913 -15.696 1.00 81.75 539 SER A CA 1
ATOM 3980 C C . SER A 1 539 ? -10.457 -10.366 -17.082 1.00 81.75 539 SER A C 1
ATOM 3982 O O . SER A 1 539 ? -11.045 -9.992 -18.104 1.00 81.75 539 SER A O 1
ATOM 3984 N N . ASN A 1 540 ? -9.419 -11.184 -17.108 1.00 76.69 540 ASN A N 1
ATOM 3985 C CA . ASN A 1 540 ? -9.064 -12.051 -18.221 1.00 76.69 540 ASN A CA 1
ATOM 3986 C C . ASN A 1 540 ? -8.872 -13.477 -17.685 1.00 76.69 540 ASN A C 1
ATOM 3988 O O . ASN A 1 540 ? -9.237 -13.762 -16.545 1.00 76.69 540 ASN A O 1
ATOM 3992 N N . THR A 1 541 ? -8.349 -14.382 -18.504 1.00 65.06 541 THR A N 1
ATOM 3993 C CA . THR A 1 541 ? -8.060 -15.765 -18.100 1.00 65.06 541 THR A CA 1
ATOM 3994 C C . THR A 1 541 ? -7.044 -15.917 -16.960 1.00 65.06 541 THR A C 1
ATOM 3996 O O . THR A 1 541 ? -6.885 -17.031 -16.472 1.00 65.06 541 THR A O 1
ATOM 3999 N N . ASP A 1 542 ? -6.391 -14.837 -16.528 1.00 59.19 542 ASP A N 1
ATOM 4000 C CA . ASP A 1 542 ? -5.182 -14.882 -15.695 1.00 59.19 542 ASP A CA 1
ATOM 4001 C C . ASP A 1 542 ? -5.326 -14.057 -14.413 1.00 59.19 542 ASP A C 1
ATOM 4003 O O . ASP A 1 542 ? -4.500 -14.156 -13.512 1.00 59.19 542 ASP A O 1
ATOM 4007 N N . GLY A 1 543 ? -6.428 -13.317 -14.294 1.00 61.97 543 GLY A N 1
ATOM 4008 C CA . GLY A 1 543 ? -6.910 -12.784 -13.032 1.00 61.97 543 GLY A CA 1
ATOM 4009 C C . GLY A 1 543 ? -7.679 -11.480 -13.188 1.00 61.97 543 GLY A C 1
ATOM 4010 O O . GLY A 1 543 ? -8.224 -11.152 -14.251 1.00 61.97 543 GLY A O 1
ATOM 4011 N N . ASN A 1 544 ? -7.780 -10.752 -12.077 1.00 70.56 544 ASN A N 1
ATOM 4012 C CA . ASN A 1 544 ? -8.740 -9.674 -11.897 1.00 70.56 544 ASN A CA 1
ATOM 4013 C C . ASN A 1 544 ? -7.997 -8.397 -11.504 1.00 70.56 544 ASN A C 1
ATOM 4015 O O . ASN A 1 544 ? -7.161 -8.408 -10.605 1.00 70.56 544 ASN A O 1
ATOM 4019 N N . THR A 1 545 ? -8.376 -7.274 -12.103 1.00 71.19 545 THR A N 1
ATOM 4020 C CA . THR A 1 545 ? -7.985 -5.947 -11.628 1.00 71.19 545 THR A CA 1
ATOM 4021 C C . THR A 1 545 ? -9.221 -5.161 -11.275 1.00 71.19 545 THR A C 1
ATOM 4023 O O . THR A 1 545 ? -10.078 -4.918 -12.126 1.00 71.19 545 THR A O 1
ATOM 4026 N N . THR A 1 546 ? -9.267 -4.710 -10.030 1.00 76.62 546 THR A N 1
ATOM 4027 C CA . THR A 1 546 ? -10.303 -3.816 -9.529 1.00 76.62 546 THR A CA 1
ATOM 4028 C C . THR A 1 546 ? -9.724 -2.417 -9.355 1.00 76.62 546 THR A C 1
ATOM 4030 O O . THR A 1 546 ? -8.582 -2.243 -8.917 1.00 76.62 546 THR A O 1
ATOM 4033 N N . ARG A 1 547 ? -10.493 -1.404 -9.746 1.00 78.75 547 ARG A N 1
ATOM 4034 C CA . ARG A 1 547 ? -10.199 0.003 -9.477 1.00 78.75 547 ARG A CA 1
ATOM 4035 C C . ARG A 1 547 ? -11.417 0.678 -8.898 1.00 78.75 547 ARG A C 1
ATOM 4037 O O . ARG A 1 547 ? -12.501 0.528 -9.456 1.00 78.75 547 ARG A O 1
ATOM 4044 N N . ASP A 1 548 ? -11.190 1.470 -7.862 1.00 73.69 548 ASP A N 1
ATOM 4045 C CA . ASP A 1 548 ? -12.220 2.251 -7.201 1.00 73.69 548 ASP A CA 1
ATOM 4046 C C . ASP A 1 548 ? -11.923 3.744 -7.320 1.00 73.69 548 ASP A C 1
ATOM 4048 O O . ASP A 1 548 ? -10.774 4.174 -7.248 1.00 73.69 548 ASP A O 1
ATOM 4052 N N . VAL A 1 549 ? -12.967 4.547 -7.493 1.00 58.22 549 VAL A N 1
ATOM 4053 C CA . VAL A 1 549 ? -12.903 5.998 -7.320 1.00 58.22 549 VAL A CA 1
ATOM 4054 C C . VAL A 1 549 ? -14.127 6.455 -6.545 1.00 58.22 549 VAL A C 1
ATOM 4056 O O . VAL A 1 549 ? -15.253 6.085 -6.873 1.00 58.22 549 VAL A O 1
ATOM 4059 N N . SER A 1 550 ? -13.909 7.253 -5.508 1.00 67.06 550 SER A N 1
ATOM 4060 C CA . SER A 1 550 ? -14.981 7.786 -4.668 1.00 67.06 550 SER A CA 1
ATOM 4061 C C . SER A 1 550 ? -15.264 9.244 -5.003 1.00 67.06 550 SER A C 1
ATOM 4063 O O . SER A 1 550 ? -14.362 10.000 -5.359 1.00 67.06 550 SER A O 1
ATOM 4065 N N . VAL A 1 551 ? -16.530 9.627 -4.873 1.00 60.56 551 VAL A N 1
ATOM 4066 C CA . VAL A 1 551 ? -16.997 11.009 -4.919 1.00 60.56 551 VAL A CA 1
ATOM 4067 C C . VAL A 1 551 ? -17.668 11.322 -3.605 1.00 60.56 551 VAL A C 1
ATOM 4069 O O . VAL A 1 551 ? -18.633 10.654 -3.228 1.00 60.56 551 VAL A O 1
ATOM 4072 N N . THR A 1 552 ? -17.202 12.379 -2.957 1.00 59.31 552 THR A N 1
ATOM 4073 C CA . THR A 1 552 ? -17.915 12.982 -1.839 1.00 59.31 552 THR A CA 1
ATOM 4074 C C . THR A 1 552 ? -19.007 13.887 -2.400 1.00 59.31 552 THR A C 1
ATOM 4076 O O . THR A 1 552 ? -18.737 14.785 -3.200 1.00 59.31 552 THR A O 1
ATOM 4079 N N . VAL A 1 553 ? -20.255 13.647 -2.011 1.00 58.78 553 VAL A N 1
ATOM 4080 C CA . VAL A 1 553 ? -21.420 14.419 -2.439 1.00 58.78 553 VAL A CA 1
ATOM 4081 C C . VAL A 1 553 ? -21.929 15.179 -1.234 1.00 58.78 553 VAL A C 1
ATOM 4083 O O . VAL A 1 553 ? -22.667 14.676 -0.389 1.00 58.78 553 VAL A O 1
ATOM 4086 N N . SER A 1 554 ? -21.514 16.432 -1.169 1.00 45.16 554 SER A N 1
ATOM 4087 C CA . SER A 1 554 ? -22.044 17.370 -0.192 1.00 45.16 554 SER A CA 1
ATOM 4088 C C . SER A 1 554 ? -23.471 17.755 -0.578 1.00 45.16 554 SER A C 1
ATOM 4090 O O . SER A 1 554 ? -23.734 18.039 -1.736 1.00 45.16 554 SER A O 1
ATOM 4092 N N . ASP A 1 555 ? -24.426 17.816 0.347 1.00 44.34 555 ASP A N 1
ATOM 4093 C CA . ASP A 1 555 ? -25.723 18.430 0.025 1.00 44.34 555 ASP A CA 1
ATOM 4094 C C . ASP A 1 555 ? -25.542 19.875 -0.477 1.00 44.34 555 ASP A C 1
ATOM 4096 O O . ASP A 1 555 ? -24.531 20.496 -0.132 1.00 44.34 555 ASP A O 1
ATOM 4100 N N . PRO A 1 556 ? -26.481 20.467 -1.257 1.00 40.75 556 PRO A N 1
ATOM 4101 C CA . PRO A 1 556 ? -26.536 21.902 -1.490 1.00 40.75 556 PRO A CA 1
ATOM 4102 C C . PRO A 1 556 ? -26.779 22.591 -0.144 1.00 40.75 556 PRO A C 1
ATOM 4104 O O . PRO A 1 556 ? -27.897 22.935 0.222 1.00 40.75 556 PRO A O 1
ATOM 4107 N N . ILE A 1 557 ? -25.675 22.739 0.575 1.00 41.38 557 ILE A N 1
ATOM 4108 C CA . ILE A 1 557 ? -25.379 23.513 1.763 1.00 41.38 557 ILE A CA 1
ATOM 4109 C C . ILE A 1 557 ? -26.463 23.423 2.848 1.00 41.38 557 ILE A C 1
ATOM 4111 O O . ILE A 1 557 ? -27.444 24.170 2.860 1.00 41.38 557 ILE A O 1
ATOM 4115 N N . ASP A 1 558 ? -26.207 22.568 3.841 1.00 36.09 558 ASP A N 1
ATOM 4116 C CA . ASP A 1 558 ? -26.864 22.604 5.148 1.00 36.09 558 ASP A CA 1
ATOM 4117 C C . ASP A 1 558 ? -26.432 23.877 5.904 1.00 36.09 558 ASP A C 1
ATOM 4119 O O . ASP A 1 558 ? -25.382 23.954 6.547 1.00 36.09 558 ASP A O 1
ATOM 4123 N N . TYR A 1 559 ? -27.207 24.951 5.762 1.00 41.47 559 TYR A N 1
ATOM 4124 C CA . TYR A 1 559 ? -27.006 26.171 6.535 1.00 41.47 559 TYR A CA 1
ATOM 4125 C C . TYR A 1 559 ? -27.566 25.980 7.951 1.00 41.47 559 TYR A C 1
ATOM 4127 O O . TYR A 1 559 ? -28.778 25.935 8.156 1.00 41.47 559 TYR A O 1
ATOM 4135 N N . GLN A 1 560 ? -26.694 25.948 8.952 1.00 38.31 560 GLN A N 1
ATOM 4136 C CA . GLN A 1 560 ? -27.086 25.730 10.346 1.00 38.31 560 GLN A CA 1
ATOM 4137 C C . GLN A 1 560 ? -27.005 27.034 11.169 1.00 38.31 560 GLN A C 1
ATOM 4139 O O . GLN A 1 560 ? -26.056 27.816 11.060 1.00 38.31 560 GLN A O 1
ATOM 4144 N N . LEU A 1 561 ? -28.029 27.279 11.997 1.00 34.94 561 LEU A N 1
ATOM 4145 C CA . LEU A 1 561 ? -28.078 28.355 12.999 1.00 34.94 561 LEU A CA 1
ATOM 4146 C C . LEU A 1 561 ? -27.605 27.796 14.346 1.00 34.94 561 LEU A C 1
ATOM 4148 O O . LEU A 1 561 ? -28.303 26.978 14.948 1.00 34.94 561 LEU A O 1
ATOM 4152 N N . TYR A 1 562 ? -26.463 28.271 14.844 1.00 42.31 562 TYR A N 1
ATOM 4153 C CA . TYR A 1 562 ? -25.910 27.820 16.123 1.00 42.31 562 TYR A CA 1
ATOM 4154 C C . TYR A 1 562 ? -26.095 28.875 17.212 1.00 42.31 562 TYR A C 1
ATOM 4156 O O . TYR A 1 562 ? -25.674 30.023 17.051 1.00 42.31 562 TYR A O 1
ATOM 4164 N N . ASN A 1 563 ? -26.673 28.469 18.343 1.00 37.69 563 ASN A N 1
ATOM 4165 C CA . ASN A 1 563 ? -26.602 29.221 19.590 1.00 37.69 563 ASN A CA 1
ATOM 4166 C C . ASN A 1 563 ? -25.540 28.555 20.470 1.00 37.69 563 ASN A C 1
ATOM 4168 O O . ASN A 1 563 ? -25.717 27.405 20.875 1.00 37.69 563 ASN A O 1
ATOM 4172 N N . ASP A 1 564 ? -24.424 29.242 20.700 1.00 36.16 564 ASP A N 1
ATOM 4173 C CA . ASP A 1 564 ? -23.341 28.718 21.529 1.00 36.16 564 ASP A CA 1
ATOM 4174 C C . ASP A 1 564 ? -23.723 28.865 22.999 1.00 36.16 564 ASP A C 1
ATOM 4176 O O . ASP A 1 564 ? -23.647 29.961 23.552 1.00 36.16 564 ASP A O 1
ATOM 4180 N N . ASP A 1 565 ? -24.181 27.766 23.598 1.00 38.50 565 ASP A N 1
ATOM 4181 C CA . ASP A 1 565 ? -24.065 27.599 25.045 1.00 38.50 565 ASP A CA 1
ATOM 4182 C C . ASP A 1 565 ? -23.790 26.157 25.514 1.00 38.50 565 ASP A C 1
ATOM 4184 O O . ASP A 1 565 ? -23.468 26.026 26.682 1.00 38.50 565 ASP A O 1
ATOM 4188 N N . ASP A 1 566 ? -23.832 25.086 24.692 1.00 33.59 566 ASP A N 1
ATOM 4189 C CA . ASP A 1 566 ? -23.527 23.717 25.194 1.00 33.59 566 ASP A CA 1
ATOM 4190 C C . ASP A 1 566 ? -23.088 22.669 24.128 1.00 33.59 566 ASP A C 1
ATOM 4192 O O . ASP A 1 566 ? -23.344 21.477 24.281 1.00 33.59 566 ASP A O 1
ATOM 4196 N N . GLY A 1 567 ? -22.411 23.059 23.037 1.00 40.59 567 GLY A N 1
ATOM 4197 C CA . GLY A 1 567 ? -21.599 22.120 22.226 1.00 40.59 567 GLY A CA 1
ATOM 4198 C C . GLY A 1 567 ? -22.270 20.858 21.640 1.00 40.59 567 GLY A C 1
ATOM 4199 O O . GLY A 1 567 ? -21.559 19.927 21.274 1.00 40.59 567 GLY A O 1
ATOM 4200 N N . ASN A 1 568 ? -23.601 20.795 21.521 1.00 32.91 568 ASN A N 1
ATOM 4201 C CA . ASN A 1 568 ? -24.309 19.597 21.059 1.00 32.91 568 ASN A CA 1
ATOM 4202 C C . ASN A 1 568 ? -24.856 19.793 19.634 1.00 32.91 568 ASN A C 1
ATOM 4204 O O . ASN A 1 568 ? -25.790 20.569 19.421 1.00 32.91 568 ASN A O 1
ATOM 4208 N N . TYR A 1 569 ? -24.280 19.092 18.654 1.00 31.78 569 TYR A N 1
ATOM 4209 C CA . TYR A 1 569 ? -24.805 19.025 17.289 1.00 31.78 569 TYR A CA 1
ATOM 4210 C C . TYR A 1 569 ? -25.836 17.897 17.220 1.00 31.78 569 TYR A C 1
ATOM 4212 O O . TYR A 1 569 ? -25.507 16.736 17.005 1.00 31.78 569 TYR A O 1
ATOM 4220 N N . GLY A 1 570 ? -27.097 18.250 17.449 1.00 26.09 570 GLY A N 1
ATOM 4221 C CA . GLY A 1 570 ? -28.234 17.354 17.296 1.00 26.09 570 GLY A CA 1
ATOM 4222 C C . GLY A 1 570 ? -29.515 18.160 17.145 1.00 26.09 570 GLY A C 1
ATOM 4223 O O . GLY A 1 570 ? -29.775 19.101 17.894 1.00 26.09 570 GLY A O 1
ATOM 4224 N N . SER A 1 571 ? -30.318 17.815 16.145 1.00 29.55 571 SER A N 1
ATOM 4225 C CA . SER A 1 571 ? -31.614 18.427 15.882 1.00 29.55 571 SER A CA 1
ATOM 4226 C C . SER A 1 571 ? -32.547 18.306 17.098 1.00 29.55 571 SER A C 1
ATOM 4228 O O . SER A 1 571 ? -33.062 17.226 17.377 1.00 29.55 571 SER A O 1
ATOM 4230 N N . GLY A 1 572 ? -32.824 19.423 17.779 1.00 28.08 572 GLY A N 1
ATOM 4231 C CA . GLY A 1 572 ? -33.965 19.553 18.694 1.00 28.08 572 GLY A CA 1
ATOM 4232 C C . GLY A 1 572 ? -33.634 19.988 20.127 1.00 28.08 572 GLY A C 1
ATOM 4233 O O . GLY A 1 572 ? -33.095 19.222 20.909 1.00 28.08 572 GLY A O 1
ATOM 4234 N N . ALA A 1 573 ? -34.104 21.194 20.472 1.00 24.80 573 ALA A N 1
ATOM 4235 C CA . ALA A 1 573 ? -34.293 21.764 21.816 1.00 24.80 573 ALA A CA 1
ATOM 4236 C C . ALA A 1 573 ? -33.047 21.977 22.712 1.00 24.80 573 ALA A C 1
ATOM 4238 O O . ALA A 1 573 ? -32.548 21.068 23.365 1.00 24.80 573 ALA A O 1
ATOM 4239 N N . VAL A 1 574 ? -32.649 23.248 22.869 1.00 28.58 574 VAL A N 1
ATOM 4240 C CA . VAL A 1 574 ? -31.697 23.710 23.898 1.00 28.58 574 VAL A CA 1
ATOM 4241 C C . VAL A 1 574 ? -32.443 24.042 25.200 1.00 28.58 574 VAL A C 1
ATOM 4243 O O . VAL A 1 574 ? -33.392 24.831 25.194 1.00 28.58 574 VAL A O 1
ATOM 4246 N N . LEU A 1 575 ? -31.989 23.484 26.328 1.00 27.38 575 LEU A N 1
ATOM 4247 C CA . LEU A 1 575 ? -32.322 23.912 27.694 1.00 27.38 575 LEU A CA 1
ATOM 4248 C C . LEU A 1 575 ? -31.081 24.578 28.311 1.00 27.38 575 LEU A C 1
ATOM 4250 O O . LEU A 1 575 ? -30.101 23.903 28.596 1.00 27.38 575 LEU A O 1
ATOM 4254 N N . LEU A 1 576 ? -31.141 25.896 28.524 1.00 32.56 576 LEU A N 1
ATOM 4255 C CA . LEU A 1 576 ? -30.034 26.719 29.035 1.00 32.56 576 LEU A CA 1
ATOM 4256 C C . LEU A 1 576 ? -29.806 26.518 30.545 1.00 32.56 576 LEU A C 1
ATOM 4258 O O . LEU A 1 576 ? -30.762 26.550 31.329 1.00 32.56 576 LEU A O 1
ATOM 4262 N N . SER A 1 577 ? -28.543 26.394 30.972 1.00 26.80 577 SER A N 1
ATOM 4263 C CA . SER A 1 577 ? -28.153 26.345 32.389 1.00 26.80 577 SER A CA 1
ATOM 4264 C C . SER A 1 577 ? -27.460 27.637 32.867 1.00 26.80 577 SER A C 1
ATOM 4266 O O . SER A 1 577 ? -26.881 28.402 32.108 1.00 26.80 577 SER A O 1
ATOM 4268 N N . SER A 1 578 ? -27.637 27.954 34.151 1.00 32.16 578 SER A N 1
ATOM 4269 C CA . SER A 1 578 ? -27.539 29.307 34.712 1.00 32.16 578 SER A CA 1
ATOM 4270 C C . SER A 1 578 ? -26.145 29.728 35.191 1.00 32.16 578 SER A C 1
ATOM 4272 O O . SER A 1 578 ? -25.570 29.023 36.018 1.00 32.16 578 SER A O 1
ATOM 4274 N N . LEU A 1 579 ? -25.733 30.967 34.890 1.00 25.98 579 LEU A N 1
ATOM 4275 C CA . LEU A 1 579 ? -25.144 31.935 35.838 1.00 25.98 579 LEU A CA 1
ATOM 4276 C C . LEU A 1 579 ? -25.160 33.346 35.211 1.00 25.98 579 LEU A C 1
ATOM 4278 O O . LEU A 1 579 ? -25.073 33.495 34.003 1.00 25.98 579 LEU A O 1
ATOM 4282 N N . GLY A 1 580 ? -25.378 34.371 36.040 1.00 31.58 580 GLY A N 1
ATOM 4283 C CA . GLY A 1 580 ? -25.769 35.725 35.622 1.00 31.58 580 GLY A CA 1
ATOM 4284 C C . GLY A 1 580 ? -24.844 36.428 34.619 1.00 31.58 580 GLY A C 1
ATOM 4285 O O . GLY A 1 580 ? -23.635 36.226 34.632 1.00 31.58 580 GLY A O 1
ATOM 4286 N N . ASP A 1 581 ? -25.467 37.304 33.824 1.00 35.09 581 ASP A N 1
ATOM 4287 C CA . ASP A 1 581 ? -24.918 38.066 32.691 1.00 35.09 581 ASP A CA 1
ATOM 4288 C C . ASP A 1 581 ? -24.463 37.199 31.498 1.00 35.09 581 ASP A C 1
ATOM 4290 O O . ASP A 1 581 ? -23.294 37.196 31.125 1.00 35.09 581 ASP A O 1
ATOM 4294 N N . LEU A 1 582 ? -25.402 36.488 30.859 1.00 33.38 582 LEU A N 1
ATOM 4295 C CA . LEU A 1 582 ? -25.145 35.768 29.605 1.00 33.38 582 LEU A CA 1
ATOM 4296 C C . LEU A 1 582 ? -25.394 36.671 28.388 1.00 33.38 582 LEU A C 1
ATOM 4298 O O . LEU A 1 582 ? -26.525 37.045 28.074 1.00 33.38 582 LEU A O 1
ATOM 4302 N N . LEU A 1 583 ? -24.298 37.031 27.720 1.00 36.12 583 LEU A N 1
ATOM 4303 C CA . LEU A 1 583 ? -24.269 37.525 26.347 1.00 36.12 583 LEU A CA 1
ATOM 4304 C C . LEU A 1 583 ? -24.308 36.299 25.421 1.00 36.12 583 LEU A C 1
ATOM 4306 O O . LEU A 1 583 ? -23.256 35.748 25.110 1.00 36.12 583 LEU A O 1
ATOM 4310 N N . GLY A 1 584 ? -25.498 35.861 25.005 1.00 39.72 584 GLY A N 1
ATOM 4311 C CA . GLY A 1 584 ? -25.623 34.830 23.970 1.00 39.72 584 GLY A CA 1
ATOM 4312 C C . GLY A 1 584 ? -25.088 35.358 22.638 1.00 39.72 584 GLY A C 1
ATOM 4313 O O . GLY A 1 584 ? -25.412 36.480 22.238 1.00 39.72 584 GLY A O 1
ATOM 4314 N N . THR A 1 585 ? -24.237 34.578 21.977 1.00 39.53 585 THR A N 1
ATOM 4315 C CA . THR A 1 585 ? -23.649 34.925 20.682 1.00 39.53 585 THR A CA 1
ATOM 4316 C C . THR A 1 585 ? -24.232 34.025 19.598 1.00 39.53 585 THR A C 1
ATOM 4318 O O . THR A 1 585 ? -24.091 32.809 19.658 1.00 39.53 585 THR A O 1
ATOM 4321 N N . LEU A 1 586 ? -24.859 34.628 18.586 1.00 41.41 586 LEU A N 1
ATOM 4322 C CA . LEU A 1 586 ? -25.348 33.908 17.414 1.00 41.41 586 LEU A CA 1
ATOM 4323 C C . LEU A 1 586 ? -24.240 33.799 16.359 1.00 41.41 586 LEU A C 1
ATOM 4325 O O . LEU A 1 586 ? -23.741 34.827 15.893 1.00 41.41 586 LEU A O 1
ATOM 4329 N N . TYR A 1 587 ? -23.900 32.578 15.946 1.00 40.16 587 TYR A N 1
ATOM 4330 C CA . TYR A 1 587 ? -22.993 32.331 14.826 1.00 40.16 587 TYR A CA 1
ATOM 4331 C C . TYR A 1 587 ? -23.766 31.806 13.614 1.00 40.16 587 TYR A C 1
ATOM 4333 O O . TYR A 1 587 ? -24.628 30.938 13.730 1.00 40.16 587 TYR A O 1
ATOM 4341 N N . VAL A 1 588 ? -23.411 32.309 12.433 1.00 40.22 588 VAL A N 1
ATOM 4342 C CA . VAL A 1 588 ? -23.718 31.656 11.156 1.00 40.22 588 VAL A CA 1
ATOM 4343 C C . VAL A 1 588 ? -22.378 31.225 10.592 1.00 40.22 588 VAL A C 1
ATOM 4345 O O . VAL A 1 588 ? -21.547 32.072 10.255 1.00 40.22 588 VAL A O 1
ATOM 4348 N N . GLN A 1 589 ? -22.137 29.917 10.559 1.00 40.59 589 GLN A N 1
ATOM 4349 C CA . GLN A 1 589 ? -20.950 29.377 9.916 1.00 40.59 589 GLN A CA 1
ATOM 4350 C C . GLN A 1 589 ? -21.180 29.395 8.409 1.00 40.59 589 GLN A C 1
ATOM 4352 O O . GLN A 1 589 ? -22.122 28.803 7.895 1.00 40.59 589 GLN A O 1
ATOM 4357 N N . VAL A 1 590 ? -20.317 30.125 7.717 1.00 42.28 590 VAL A N 1
ATOM 4358 C CA . VAL A 1 590 ? -20.293 30.217 6.264 1.00 42.28 590 VAL A CA 1
ATOM 4359 C C . VAL A 1 590 ? -19.026 29.501 5.819 1.00 42.28 590 VAL A C 1
ATOM 4361 O O . VAL A 1 590 ? -17.927 29.994 6.082 1.00 42.28 590 VAL A O 1
ATOM 4364 N N . LEU A 1 591 ? -19.164 28.326 5.202 1.00 39.34 591 LEU A N 1
ATOM 4365 C CA . LEU A 1 591 ? -18.048 27.699 4.493 1.00 39.34 591 LEU A CA 1
ATOM 4366 C C . LEU A 1 591 ? -17.650 28.601 3.310 1.00 39.34 591 LEU A C 1
ATOM 4368 O O . LEU A 1 591 ? -18.499 29.335 2.796 1.00 39.34 591 LEU A O 1
ATOM 4372 N N . PRO A 1 592 ? -16.360 28.660 2.939 1.00 38.16 592 PRO A N 1
ATOM 4373 C CA . PRO A 1 592 ? -15.841 29.729 2.101 1.00 38.16 592 PRO A CA 1
ATOM 4374 C C . PRO A 1 592 ? -16.268 29.555 0.640 1.00 38.16 592 PRO A C 1
ATOM 4376 O O . PRO A 1 592 ? -15.501 29.076 -0.184 1.00 38.16 592 PRO A O 1
ATOM 4379 N N . GLU A 1 593 ? -17.459 30.039 0.303 1.00 40.94 593 GLU A N 1
ATOM 4380 C CA . GLU A 1 593 ? -17.837 30.355 -1.071 1.00 40.94 593 GLU A CA 1
ATOM 4381 C C . GLU A 1 593 ? -17.884 31.870 -1.291 1.00 40.94 593 GLU A C 1
ATOM 4383 O O . GLU A 1 593 ? -18.271 32.663 -0.428 1.00 40.94 593 GLU A O 1
ATOM 4388 N N . THR A 1 594 ? -17.478 32.301 -2.483 1.00 46.41 594 THR A N 1
ATOM 4389 C CA . THR A 1 594 ? -17.318 33.711 -2.867 1.00 46.41 594 THR A CA 1
ATOM 4390 C C . THR A 1 594 ? -18.628 34.447 -3.199 1.00 46.41 594 THR A C 1
ATOM 4392 O O . THR A 1 594 ? -18.569 35.564 -3.715 1.00 46.41 594 THR A O 1
ATOM 4395 N N . ASP A 1 595 ? -19.798 33.870 -2.898 1.00 53.41 595 ASP A N 1
ATOM 4396 C CA . ASP A 1 595 ? -21.067 34.224 -3.561 1.00 53.41 595 ASP A CA 1
ATOM 4397 C C . ASP A 1 595 ? -22.215 34.714 -2.648 1.00 53.41 595 ASP A C 1
ATOM 4399 O O . ASP A 1 595 ? -23.331 34.981 -3.115 1.00 53.41 595 ASP A O 1
ATOM 4403 N N . ILE A 1 596 ? -21.951 34.928 -1.353 1.00 54.41 596 ILE A N 1
ATOM 4404 C CA . ILE A 1 596 ? -22.918 35.544 -0.425 1.00 54.41 596 ILE A CA 1
ATOM 4405 C C . ILE A 1 596 ? -22.868 37.070 -0.538 1.00 54.41 596 ILE A C 1
ATOM 4407 O O . ILE A 1 596 ? -21.817 37.692 -0.391 1.00 54.41 596 ILE A O 1
ATOM 4411 N N . GLN A 1 597 ? -24.032 37.685 -0.754 1.00 60.31 597 GLN A N 1
ATOM 4412 C CA . GLN A 1 597 ? -24.189 39.135 -0.909 1.00 60.31 597 GLN A CA 1
ATOM 4413 C C . GLN A 1 597 ? -24.438 39.839 0.433 1.00 60.31 597 GLN A C 1
ATOM 4415 O O . GLN A 1 597 ? -23.869 40.899 0.701 1.00 60.31 597 GLN A O 1
ATOM 4420 N N . SER A 1 598 ? -25.276 39.262 1.298 1.00 64.69 598 SER A N 1
ATOM 4421 C CA . SER A 1 598 ? -25.563 39.818 2.628 1.00 64.69 598 SER A CA 1
ATOM 4422 C C . SER A 1 598 ? -26.177 38.786 3.567 1.00 64.69 598 SER A C 1
ATOM 4424 O O . SER A 1 598 ? -26.870 37.882 3.108 1.00 64.69 598 SER A O 1
ATOM 4426 N N . VAL A 1 599 ? -26.027 38.983 4.876 1.00 59.94 599 VAL A N 1
ATOM 4427 C CA . VAL A 1 599 ? -26.751 38.232 5.915 1.00 59.94 599 VAL A CA 1
ATOM 4428 C C . VAL A 1 599 ? -27.491 39.213 6.824 1.00 59.94 599 VAL A C 1
ATOM 4430 O O . VAL A 1 599 ? -26.907 40.192 7.283 1.00 59.94 599 VAL A O 1
ATOM 4433 N N . THR A 1 600 ? -28.776 38.969 7.083 1.00 67.88 600 THR A N 1
ATOM 4434 C CA . THR A 1 600 ? -29.628 39.773 7.976 1.00 67.88 600 THR A CA 1
ATOM 4435 C C . THR A 1 600 ? -30.130 38.924 9.135 1.00 67.88 600 THR A C 1
ATOM 4437 O O . THR A 1 600 ? -30.576 37.810 8.906 1.00 67.88 600 THR A O 1
ATOM 4440 N N . PHE A 1 601 ? -30.098 39.451 10.357 1.00 64.69 601 PHE A N 1
ATOM 4441 C CA . PHE A 1 601 ? -30.545 38.770 11.573 1.00 64.69 601 PHE A CA 1
ATOM 4442 C C . PHE A 1 601 ? -31.804 39.426 12.133 1.00 64.69 601 PHE A C 1
ATOM 4444 O O . PHE A 1 601 ? -31.843 40.654 12.265 1.00 64.69 601 PHE A O 1
ATOM 4451 N N . GLU A 1 602 ? -32.795 38.629 12.523 1.00 69.62 602 GLU A N 1
ATOM 4452 C CA . GLU A 1 602 ? -34.041 39.100 13.131 1.00 69.62 602 GLU A CA 1
ATOM 4453 C C . GLU A 1 602 ? -34.409 38.289 14.383 1.00 69.62 602 GLU A C 1
ATOM 4455 O O . GLU A 1 602 ? -34.018 37.132 14.546 1.00 69.62 602 GLU A O 1
ATOM 4460 N N . ILE A 1 603 ? -35.160 38.922 15.287 1.00 69.56 603 ILE A N 1
ATOM 4461 C CA . ILE A 1 603 ? -35.816 38.278 16.431 1.00 69.56 603 ILE A CA 1
ATOM 4462 C C . ILE A 1 603 ? -37.288 38.677 16.406 1.00 69.56 603 ILE A C 1
ATOM 4464 O O . ILE A 1 603 ? -37.591 39.869 16.380 1.00 69.56 603 ILE A O 1
ATOM 4468 N N . ASP A 1 604 ? -38.193 37.700 16.402 1.00 76.44 604 ASP A N 1
ATOM 4469 C CA . ASP A 1 604 ? -39.640 37.883 16.232 1.00 76.44 604 ASP A CA 1
ATOM 4470 C C . ASP A 1 604 ? -39.961 38.838 15.071 1.00 76.44 604 ASP A C 1
ATOM 4472 O O . ASP A 1 604 ? -40.651 39.849 15.239 1.00 76.44 604 ASP A O 1
ATOM 4476 N N . ASP A 1 605 ? -39.373 38.557 13.904 1.00 74.81 605 ASP A N 1
ATOM 4477 C CA . ASP A 1 605 ? -39.500 39.346 12.670 1.00 74.81 605 ASP A CA 1
ATOM 4478 C C . ASP A 1 605 ? -39.015 40.810 12.793 1.00 74.81 605 ASP A C 1
ATOM 4480 O O . ASP A 1 605 ? -39.349 41.675 11.978 1.00 74.81 605 ASP A O 1
ATOM 4484 N N . THR A 1 606 ? -38.237 41.129 13.833 1.00 71.69 606 THR A N 1
ATOM 4485 C CA . THR A 1 606 ? -37.621 42.445 14.029 1.00 71.69 606 THR A CA 1
ATOM 4486 C C . THR A 1 606 ? -36.126 42.355 13.770 1.00 71.69 606 THR A C 1
ATOM 4488 O O . THR A 1 606 ? -35.406 41.691 14.509 1.00 71.69 606 THR A O 1
ATOM 4491 N N . GLN A 1 607 ? -35.642 43.052 12.742 1.00 74.81 607 GLN A N 1
ATOM 4492 C CA . GLN A 1 607 ? -34.223 43.083 12.398 1.00 74.81 607 GLN A CA 1
ATOM 4493 C C . GLN A 1 607 ? -33.369 43.624 13.556 1.00 74.81 607 GLN A C 1
ATOM 4495 O O . GLN A 1 607 ? -33.571 44.748 14.022 1.00 74.81 607 GLN A O 1
ATOM 4500 N N . VAL A 1 608 ? -32.386 42.832 13.980 1.00 64.56 608 VAL A N 1
ATOM 4501 C CA . VAL A 1 608 ? -31.442 43.156 15.061 1.00 64.56 608 VAL A CA 1
ATOM 4502 C C . VAL A 1 608 ? -30.008 43.347 14.563 1.00 64.56 608 VAL A C 1
ATOM 4504 O O . VAL A 1 608 ? -29.190 43.915 15.280 1.00 64.56 608 VAL A O 1
ATOM 4507 N N . GLY A 1 609 ? -29.701 42.937 13.326 1.00 64.88 609 GLY A N 1
ATOM 4508 C CA . GLY A 1 609 ? -28.392 43.151 12.703 1.00 64.88 609 GLY A CA 1
ATOM 4509 C C . GLY A 1 609 ? -28.376 42.833 11.205 1.00 64.88 609 GLY A C 1
ATOM 4510 O O . GLY A 1 609 ? -29.250 42.134 10.700 1.00 64.88 609 GLY A O 1
ATOM 4511 N N . ALA A 1 610 ? -27.390 43.358 10.477 1.00 61.81 610 ALA A N 1
ATOM 4512 C CA . ALA A 1 610 ? -27.111 42.978 9.091 1.00 61.81 610 ALA A CA 1
ATOM 4513 C C . ALA A 1 610 ? -25.633 43.171 8.746 1.00 61.81 610 ALA A C 1
ATOM 4515 O O . ALA A 1 610 ? -24.985 44.097 9.239 1.00 61.81 610 ALA A O 1
ATOM 4516 N N . VAL A 1 611 ? -25.124 42.310 7.869 1.00 60.47 611 VAL A N 1
ATOM 4517 C CA . VAL A 1 611 ? -23.758 42.335 7.347 1.00 60.47 611 VAL A CA 1
ATOM 4518 C C . VAL A 1 611 ? -23.833 42.262 5.822 1.00 60.47 611 VAL A C 1
ATOM 4520 O O . VAL A 1 611 ? -24.289 41.262 5.273 1.00 60.47 611 VAL A O 1
ATOM 4523 N N . GLU A 1 612 ? -23.398 43.316 5.128 1.00 57.16 612 GLU A N 1
ATOM 4524 C CA . GLU A 1 612 ? -23.174 43.270 3.675 1.00 57.16 612 GLU A CA 1
ATOM 4525 C C . GLU A 1 612 ? -21.751 42.778 3.395 1.00 57.16 612 GLU A C 1
ATOM 4527 O O . GLU A 1 612 ? -20.793 43.276 3.992 1.00 57.16 612 GLU A O 1
ATOM 4532 N N . LEU A 1 613 ? -21.607 41.800 2.498 1.00 54.47 613 LEU A N 1
ATOM 4533 C CA . LEU A 1 613 ? -20.322 41.177 2.191 1.00 54.47 613 LEU A CA 1
ATOM 4534 C C . LEU A 1 613 ? -19.825 41.647 0.817 1.00 54.47 613 LEU A C 1
ATOM 4536 O O . LEU A 1 613 ? -20.426 41.373 -0.217 1.00 54.47 613 LEU A O 1
ATOM 4540 N N . THR A 1 614 ? -18.692 42.355 0.794 1.00 45.94 614 THR A N 1
ATOM 4541 C CA . THR A 1 614 ? -17.900 42.578 -0.427 1.00 45.94 614 THR A CA 1
ATOM 4542 C C . THR A 1 614 ? -16.675 41.667 -0.379 1.00 45.94 614 THR A C 1
ATOM 4544 O O . THR A 1 614 ? -15.846 41.824 0.517 1.00 45.94 614 THR A O 1
ATOM 4547 N N . ALA A 1 615 ? -16.579 40.714 -1.308 1.00 38.59 615 ALA A N 1
ATOM 4548 C CA . ALA A 1 615 ? -15.555 39.666 -1.348 1.00 38.59 615 ALA A CA 1
ATOM 4549 C C . ALA A 1 615 ? -14.093 40.166 -1.227 1.00 38.59 615 ALA A C 1
ATOM 4551 O O . ALA A 1 615 ? -13.788 41.264 -1.708 1.00 38.59 615 ALA A O 1
ATOM 4552 N N . PRO A 1 616 ? -13.145 39.333 -0.742 1.00 40.28 616 PRO A N 1
ATOM 4553 C CA . PRO A 1 616 ? -13.271 38.184 0.165 1.00 40.28 616 PRO A CA 1
ATOM 4554 C C . PRO A 1 616 ? -12.843 38.577 1.596 1.00 40.28 616 PRO A C 1
ATOM 4556 O O . PRO A 1 616 ? -11.802 39.210 1.790 1.00 40.28 616 PRO A O 1
ATOM 4559 N N . TYR A 1 617 ? -13.631 38.211 2.611 1.00 35.53 617 TYR A N 1
ATOM 4560 C CA . TYR A 1 617 ? -13.331 38.495 4.021 1.00 35.53 617 TYR A CA 1
ATOM 4561 C C . TYR A 1 617 ? -13.431 37.221 4.866 1.00 35.53 617 TYR A C 1
ATOM 4563 O O . TYR A 1 617 ? -14.358 36.436 4.701 1.00 35.53 617 TYR A O 1
ATOM 4571 N N . VAL A 1 618 ? -12.480 37.052 5.786 1.00 32.06 618 VAL A N 1
ATOM 4572 C CA . VAL A 1 618 ? -12.464 36.014 6.827 1.00 32.06 618 VAL A CA 1
ATOM 4573 C C . VAL A 1 618 ? -13.163 36.587 8.057 1.00 32.06 618 VAL A C 1
ATOM 4575 O O . VAL A 1 618 ? -12.755 37.649 8.528 1.00 32.06 618 VAL A O 1
ATOM 4578 N N . LEU A 1 619 ? -14.186 35.917 8.601 1.00 34.69 619 LEU A N 1
ATOM 4579 C CA . LEU A 1 619 ? -14.880 36.351 9.823 1.00 34.69 619 LEU A CA 1
ATOM 4580 C C . LEU A 1 619 ? -13.960 36.246 11.058 1.00 34.69 619 LEU A C 1
ATOM 4582 O O . LEU A 1 619 ? -14.035 35.318 11.853 1.00 34.69 619 LEU A O 1
ATOM 4586 N N . GLY A 1 620 ? -13.085 37.238 11.229 1.00 30.36 620 GLY A N 1
ATOM 4587 C CA . GLY A 1 620 ? -12.472 37.606 12.502 1.00 30.36 620 GLY A CA 1
ATOM 4588 C C . GLY A 1 620 ? -13.355 38.643 13.195 1.00 30.36 620 GLY A C 1
ATOM 4589 O O . GLY A 1 620 ? -13.673 39.675 12.605 1.00 30.36 620 GLY A O 1
ATOM 4590 N N . GLY A 1 621 ? -13.783 38.335 14.420 1.00 38.94 621 GLY A N 1
ATOM 4591 C CA . GLY A 1 621 ? -14.920 38.954 15.102 1.00 38.94 621 GLY A CA 1
ATOM 4592 C C . GLY A 1 621 ? -14.956 40.484 15.185 1.00 38.94 621 GLY A C 1
ATOM 4593 O O . GLY A 1 621 ? -13.932 41.143 15.343 1.00 38.94 621 GLY A O 1
ATOM 4594 N N . SER A 1 622 ? -16.171 41.044 15.140 1.00 34.84 622 SER A N 1
ATOM 4595 C CA . SER A 1 622 ? -16.766 41.924 16.171 1.00 34.84 622 SER A CA 1
ATOM 4596 C C . SER A 1 622 ? -18.012 42.663 15.652 1.00 34.84 622 SER A C 1
ATOM 4598 O O . SER A 1 622 ? -17.909 43.517 14.778 1.00 34.84 622 SER A O 1
ATOM 4600 N N . SER A 1 623 ? -19.178 42.387 16.252 1.00 34.75 623 SER A N 1
ATOM 4601 C CA . SER A 1 623 ? -20.302 43.323 16.447 1.00 34.75 623 SER A CA 1
ATOM 4602 C C . SER A 1 623 ? -21.411 42.610 17.236 1.00 34.75 623 SER A C 1
ATOM 4604 O O . SER A 1 623 ? -21.945 41.627 16.742 1.00 34.75 623 SER A O 1
ATOM 4606 N N . TYR A 1 624 ? -21.771 43.097 18.431 1.00 43.69 624 TYR A N 1
ATOM 4607 C CA . TYR A 1 624 ? -23.047 42.737 19.063 1.00 43.69 624 TYR A CA 1
ATOM 4608 C C . TYR A 1 624 ? -23.757 44.009 19.525 1.00 43.69 624 TYR A C 1
ATOM 4610 O O . TYR A 1 624 ? -23.251 44.729 20.391 1.00 43.69 624 TYR A O 1
ATOM 4618 N N . ASP A 1 625 ? -24.927 44.275 18.942 1.00 50.72 625 ASP A N 1
ATOM 4619 C CA . ASP A 1 625 ? -25.997 45.007 19.618 1.00 50.72 625 ASP A CA 1
ATOM 4620 C C . ASP A 1 625 ? -26.684 44.028 20.585 1.00 50.72 625 ASP A C 1
ATOM 4622 O O . ASP A 1 625 ? -26.903 42.865 20.256 1.00 50.72 625 ASP A O 1
ATOM 4626 N N . SER A 1 626 ? -26.991 44.477 21.803 1.00 49.66 626 SER A N 1
ATOM 4627 C CA . SER A 1 626 ? -27.651 43.641 22.819 1.00 49.66 626 SER A CA 1
ATOM 4628 C C . SER A 1 626 ? -29.150 43.930 22.858 1.00 49.66 626 SER A C 1
ATOM 4630 O O . SER A 1 626 ? -29.564 45.089 22.905 1.00 49.66 626 SER A O 1
ATOM 4632 N N . VAL A 1 627 ? -29.971 42.876 22.866 1.00 51.97 627 VAL A N 1
ATOM 4633 C CA . VAL A 1 627 ? -31.438 42.963 22.934 1.00 51.97 627 VAL A CA 1
ATOM 4634 C C . VAL A 1 627 ? -31.931 42.183 24.151 1.00 51.97 627 VAL A C 1
ATOM 4636 O O . VAL A 1 627 ? -31.517 41.053 24.385 1.00 51.97 627 VAL A O 1
ATOM 4639 N N . SER A 1 628 ? -32.797 42.793 24.964 1.00 53.22 628 SER A N 1
ATOM 4640 C CA . SER A 1 628 ? -33.420 42.126 26.117 1.00 53.22 628 SER A CA 1
ATOM 4641 C C . SER A 1 628 ? -34.730 41.456 25.706 1.00 53.22 628 SER A C 1
ATOM 4643 O O . SER A 1 628 ? -35.605 42.127 25.159 1.00 53.22 628 SER A O 1
ATOM 4645 N N . LEU A 1 629 ? -34.880 40.166 26.015 1.00 56.81 629 LEU A N 1
ATOM 4646 C CA . LEU A 1 629 ? -36.080 39.374 25.727 1.00 56.81 629 LEU A CA 1
ATOM 4647 C C . LEU A 1 629 ? -36.903 39.112 26.995 1.00 56.81 629 LEU A C 1
ATOM 4649 O O . LEU A 1 629 ? -36.408 39.233 28.117 1.00 56.81 629 LEU A O 1
ATOM 4653 N N . THR A 1 630 ? -38.184 38.808 26.811 1.00 56.50 630 THR A N 1
ATOM 4654 C CA . THR A 1 630 ? -39.125 38.491 27.896 1.00 56.50 630 THR A CA 1
ATOM 4655 C C . THR A 1 630 ? -39.267 36.980 28.082 1.00 56.50 630 THR A C 1
ATOM 4657 O O . THR A 1 630 ? -38.875 36.211 27.219 1.00 56.50 630 THR A O 1
ATOM 4660 N N . ASP A 1 631 ? -39.860 36.537 29.191 1.00 50.56 631 ASP A N 1
ATOM 4661 C CA . ASP A 1 631 ? -40.210 35.122 29.363 1.00 50.56 631 ASP A CA 1
ATOM 4662 C C . ASP A 1 631 ? -41.238 34.696 28.296 1.00 50.56 631 ASP A C 1
ATOM 4664 O O . ASP A 1 631 ? -42.274 35.351 28.127 1.00 50.56 631 ASP A O 1
ATOM 4668 N N . GLY A 1 632 ? -40.969 33.599 27.586 1.00 52.41 632 GLY A N 1
ATOM 4669 C CA . GLY A 1 632 ? -41.781 33.138 26.458 1.00 52.41 632 GLY A CA 1
ATOM 4670 C C . GLY A 1 632 ? -40.959 32.562 25.305 1.00 52.41 632 GLY A C 1
ATOM 4671 O O . GLY A 1 632 ? -39.732 32.518 25.368 1.00 52.41 632 GLY A O 1
ATOM 4672 N N . ALA A 1 633 ? -41.652 32.079 24.271 1.00 57.28 633 ALA A N 1
ATOM 4673 C CA . ALA A 1 633 ? -41.028 31.615 23.037 1.00 57.28 633 ALA A CA 1
ATOM 4674 C C . ALA A 1 633 ? -40.763 32.801 22.097 1.00 57.28 633 ALA A C 1
ATOM 4676 O O . ALA A 1 633 ? -41.665 33.604 21.860 1.00 57.28 633 ALA A O 1
ATOM 4677 N N . HIS A 1 634 ? -39.552 32.870 21.560 1.00 65.38 634 HIS A N 1
ATOM 4678 C CA . HIS A 1 634 ? -39.068 33.873 20.620 1.00 65.38 634 HIS A CA 1
ATOM 4679 C C . HIS A 1 634 ? -38.492 33.174 19.385 1.00 65.38 634 HIS A C 1
ATOM 4681 O O . HIS A 1 634 ? -37.903 32.100 19.501 1.00 65.38 634 HIS A O 1
ATOM 4687 N N . THR A 1 635 ? -38.655 33.760 18.203 1.00 68.62 635 THR A N 1
ATOM 4688 C CA . THR A 1 635 ? -38.127 33.217 16.943 1.00 68.62 635 THR A CA 1
ATOM 4689 C C . THR A 1 635 ? -36.918 34.022 16.505 1.00 68.62 635 THR A C 1
ATOM 4691 O O . THR A 1 635 ? -37.038 35.199 16.195 1.00 68.62 635 THR A O 1
ATOM 4694 N N . LEU A 1 636 ? -35.756 33.391 16.467 1.00 64.31 636 LEU A N 1
ATOM 4695 C CA . LEU A 1 636 ? -34.552 33.915 15.844 1.00 64.31 636 LEU A CA 1
ATOM 4696 C C . LEU A 1 636 ? -34.569 33.573 14.355 1.00 64.31 636 LEU A C 1
ATOM 4698 O O . LEU A 1 636 ? -34.900 32.443 14.000 1.00 64.31 636 LEU A O 1
ATOM 4702 N N . SER A 1 637 ? -34.180 34.497 13.484 1.00 62.38 637 SER A N 1
ATOM 4703 C CA . SER A 1 637 ? -34.012 34.205 12.062 1.00 62.38 637 SER A CA 1
ATOM 4704 C C . SER A 1 637 ? -32.748 34.834 11.481 1.00 62.38 637 SER A C 1
ATOM 4706 O O . SER A 1 637 ? -32.312 35.908 11.896 1.00 62.38 637 SER A O 1
ATOM 4708 N N . ALA A 1 638 ? -32.142 34.148 10.512 1.00 61.19 638 ALA A N 1
ATOM 4709 C CA . ALA A 1 638 ? -31.055 34.661 9.693 1.00 61.19 638 ALA A CA 1
ATOM 4710 C C . ALA A 1 638 ? -31.423 34.511 8.215 1.00 61.19 638 ALA A C 1
ATOM 4712 O O . ALA A 1 638 ? -31.635 33.409 7.720 1.00 61.19 638 ALA A O 1
ATOM 4713 N N . THR A 1 639 ? -31.501 35.627 7.502 1.00 65.94 639 THR A N 1
ATOM 4714 C CA . THR A 1 639 ? -31.755 35.667 6.062 1.00 65.94 639 THR A CA 1
ATOM 4715 C C . THR A 1 639 ? -30.439 35.867 5.324 1.00 65.94 639 THR A C 1
ATOM 4717 O O . THR A 1 639 ? -29.821 36.927 5.426 1.00 65.94 639 THR A O 1
ATOM 4720 N N . VAL A 1 640 ? -30.015 34.858 4.570 1.00 62.25 640 VAL A N 1
ATOM 4721 C CA . VAL A 1 640 ? -28.809 34.858 3.741 1.00 62.25 640 VAL A CA 1
ATOM 4722 C C . VAL A 1 640 ? -29.204 35.150 2.294 1.00 62.25 640 VAL A C 1
ATOM 4724 O O . VAL A 1 640 ? -29.997 34.434 1.684 1.00 62.25 640 VAL A O 1
ATOM 4727 N N . GLN A 1 641 ? -28.653 36.220 1.727 1.00 64.94 641 GLN A N 1
ATOM 4728 C CA . GLN A 1 641 ? -28.848 36.587 0.329 1.00 64.94 641 GLN A CA 1
ATOM 4729 C C . GLN A 1 641 ? -27.688 36.049 -0.507 1.00 64.94 641 GLN A C 1
ATOM 4731 O O . GLN A 1 641 ? -26.559 36.527 -0.389 1.00 64.94 641 GLN A O 1
ATOM 4736 N N . HIS A 1 642 ? -27.982 35.081 -1.369 1.00 60.91 642 HIS A N 1
ATOM 4737 C CA . HIS A 1 642 ? -27.054 34.477 -2.319 1.00 60.91 642 HIS A CA 1
ATOM 4738 C C . HIS A 1 642 ? -27.269 35.053 -3.732 1.00 60.91 642 HIS A C 1
ATOM 4740 O O . HIS A 1 642 ? -28.311 35.658 -4.016 1.00 60.91 642 HIS A O 1
ATOM 4746 N N . LYS A 1 643 ? -26.296 34.873 -4.639 1.00 54.62 643 LYS A N 1
ATOM 4747 C CA . LYS A 1 643 ? -26.435 35.278 -6.054 1.00 54.62 643 LYS A CA 1
ATOM 4748 C C . LYS A 1 643 ? -27.572 34.545 -6.784 1.00 54.62 643 LYS A C 1
ATOM 4750 O O . LYS A 1 643 ? -28.195 35.143 -7.660 1.00 54.62 643 LYS A O 1
ATOM 4755 N N . ASP A 1 644 ? -27.885 33.320 -6.357 1.00 49.97 644 ASP A N 1
ATOM 4756 C CA . ASP A 1 644 ? -28.877 32.441 -6.995 1.00 49.97 644 ASP A CA 1
ATOM 4757 C C . ASP A 1 644 ? -30.210 32.341 -6.224 1.00 49.97 644 ASP A C 1
ATOM 4759 O O . ASP A 1 644 ? -31.145 31.683 -6.679 1.00 49.97 644 ASP A O 1
ATOM 4763 N N . GLY A 1 645 ? -30.349 33.022 -5.076 1.00 55.53 645 GLY A N 1
ATOM 4764 C CA . GLY A 1 645 ? -31.577 32.978 -4.274 1.00 55.53 645 GLY A CA 1
ATOM 4765 C C . GLY A 1 645 ? -31.448 33.560 -2.864 1.00 55.53 645 GLY A C 1
ATOM 4766 O O . GLY A 1 645 ? -30.408 34.087 -2.481 1.00 55.53 645 GLY A O 1
ATOM 4767 N N . THR A 1 646 ? -32.527 33.481 -2.084 1.00 63.66 646 THR A N 1
ATOM 4768 C CA . THR A 1 646 ? -32.561 33.907 -0.675 1.00 63.66 646 THR A CA 1
ATOM 4769 C C . THR A 1 646 ? -32.847 32.693 0.201 1.00 63.66 646 THR A C 1
ATOM 4771 O O . THR A 1 646 ? -33.838 32.002 -0.027 1.00 63.66 646 THR A O 1
ATOM 4774 N N . VAL A 1 647 ? -32.014 32.465 1.213 1.00 57.66 647 VAL A N 1
ATOM 4775 C CA . VAL A 1 647 ? -32.184 31.407 2.216 1.00 57.66 647 VAL A CA 1
ATOM 4776 C C . VAL A 1 647 ? -32.589 32.052 3.538 1.00 57.66 647 VAL A C 1
ATOM 4778 O O . VAL A 1 647 ? -31.998 33.050 3.942 1.00 57.66 647 VAL A O 1
ATOM 4781 N N . VAL A 1 648 ? -33.606 31.509 4.211 1.00 63.66 648 VAL A N 1
ATOM 4782 C CA . VAL A 1 648 ? -34.053 31.983 5.529 1.00 63.66 648 VAL A CA 1
ATOM 4783 C C . VAL A 1 648 ? -33.938 30.837 6.519 1.00 63.66 648 VAL A C 1
ATOM 4785 O O . VAL A 1 648 ? -34.599 29.814 6.373 1.00 63.66 648 VAL A O 1
ATOM 4788 N N . LEU A 1 649 ? -33.108 31.035 7.531 1.00 57.88 649 LEU A N 1
ATOM 4789 C CA . LEU A 1 649 ? -32.905 30.119 8.641 1.00 57.88 649 LEU A CA 1
ATOM 4790 C C . LEU A 1 649 ? -33.719 30.629 9.824 1.00 57.88 649 LEU A C 1
ATOM 4792 O O . LEU A 1 649 ? -33.705 31.829 10.093 1.00 57.88 649 LEU A O 1
ATOM 4796 N N . THR A 1 650 ? -34.420 29.748 10.536 1.00 55.66 650 THR A N 1
ATOM 4797 C CA . THR A 1 650 ? -35.216 30.124 11.715 1.00 55.66 650 THR A CA 1
ATOM 4798 C C . THR A 1 650 ? -35.010 29.147 12.862 1.00 55.66 650 THR A C 1
ATOM 4800 O O . THR A 1 650 ? -35.007 27.939 12.640 1.00 55.66 650 THR A O 1
ATOM 4803 N N . GLN A 1 651 ? -34.928 29.651 14.092 1.00 56.69 651 GLN A N 1
ATOM 4804 C CA . GLN A 1 651 ? -34.836 28.855 15.313 1.00 56.69 651 GLN A CA 1
ATOM 4805 C C . GLN A 1 651 ? -35.732 29.445 16.407 1.00 56.69 651 GLN A C 1
ATOM 4807 O O . GLN A 1 651 ? -35.728 30.650 16.636 1.00 56.69 651 GLN A O 1
ATOM 4812 N N . THR A 1 652 ? -36.494 28.612 17.116 1.00 55.72 652 THR A N 1
ATOM 4813 C CA . THR A 1 652 ? -37.303 29.060 18.261 1.00 55.72 652 THR A CA 1
ATOM 4814 C C . THR A 1 652 ? -36.548 28.840 19.570 1.00 55.72 652 THR A C 1
ATOM 4816 O O . THR A 1 652 ? -36.128 27.723 19.860 1.00 55.72 652 THR A O 1
ATOM 4819 N N . ILE A 1 653 ? -36.432 29.883 20.392 1.00 52.97 653 ILE A N 1
ATOM 4820 C CA . ILE A 1 653 ? -35.873 29.833 21.751 1.00 52.97 653 ILE A CA 1
ATOM 4821 C C . ILE A 1 653 ? -36.980 30.098 22.775 1.00 52.97 653 ILE A C 1
ATOM 4823 O O . ILE A 1 653 ? -37.885 30.880 22.506 1.00 52.97 653 ILE A O 1
ATOM 4827 N N . THR A 1 654 ? -36.949 29.460 23.949 1.00 49.56 654 THR A N 1
ATOM 4828 C CA . THR A 1 654 ? -37.951 29.683 25.012 1.00 49.56 654 THR A CA 1
ATOM 4829 C C . THR A 1 654 ? -37.279 30.065 26.326 1.00 49.56 654 THR A C 1
ATOM 4831 O O . THR A 1 654 ? -36.424 29.335 26.816 1.00 49.56 654 THR A O 1
ATOM 4834 N N . ILE A 1 655 ? -37.690 31.187 26.923 1.00 51.03 655 ILE A N 1
ATOM 4835 C CA . ILE A 1 655 ? -37.138 31.708 28.182 1.00 51.03 655 ILE A CA 1
ATOM 4836 C C . ILE A 1 655 ? -38.103 31.408 29.346 1.00 51.03 655 ILE A C 1
ATOM 4838 O O . ILE A 1 655 ? -39.251 31.857 29.320 1.00 51.03 655 ILE A O 1
ATOM 4842 N N . ALA A 1 656 ? -37.662 30.646 30.363 1.00 41.28 656 ALA A N 1
ATOM 4843 C CA . ALA A 1 656 ? -38.461 30.302 31.551 1.00 41.28 656 ALA A CA 1
ATOM 4844 C C . ALA A 1 656 ? -37.618 30.133 32.837 1.00 41.28 656 ALA A C 1
ATOM 4846 O O . ALA A 1 656 ? -36.468 29.703 32.801 1.00 41.28 656 ALA A O 1
ATOM 4847 N N . ASN A 1 657 ? -38.205 30.442 34.001 1.00 37.62 657 ASN A N 1
ATOM 4848 C CA . ASN A 1 657 ? -37.503 30.542 35.288 1.00 37.62 657 ASN A CA 1
ATOM 4849 C C . ASN A 1 657 ? -37.761 29.318 36.213 1.00 37.62 657 ASN A C 1
ATOM 4851 O O . ASN A 1 657 ? -38.829 29.220 36.815 1.00 37.62 657 ASN A O 1
ATOM 4855 N N . GLY A 1 658 ? -36.760 28.436 36.379 1.00 32.47 658 GLY A N 1
ATOM 4856 C CA . GLY A 1 658 ? -36.520 27.594 37.574 1.00 32.47 658 GLY A CA 1
ATOM 4857 C C . GLY A 1 658 ? -37.157 26.188 37.689 1.00 32.47 658 GLY A C 1
ATOM 4858 O O . GLY A 1 658 ? -38.361 26.063 37.891 1.00 32.47 658 GLY A O 1
ATOM 4859 N N . GLY A 1 659 ? -36.310 25.142 37.766 1.00 30.80 659 GLY A N 1
ATOM 4860 C CA . GLY A 1 659 ? -36.623 23.818 38.351 1.00 30.80 659 GLY A CA 1
ATOM 4861 C C . GLY A 1 659 ? -36.077 22.607 37.570 1.00 30.80 659 GLY A C 1
ATOM 4862 O O . GLY A 1 659 ? -36.499 22.372 36.451 1.00 30.80 659 GLY A O 1
ATOM 4863 N N . LYS A 1 660 ? -35.159 21.844 38.185 1.00 31.39 660 LYS A N 1
ATOM 4864 C CA . LYS A 1 660 ? -34.446 20.644 37.683 1.00 31.39 660 LYS A CA 1
ATOM 4865 C C . LYS A 1 660 ? -35.367 19.634 36.955 1.00 31.39 660 LYS A C 1
ATOM 4867 O O . LYS A 1 660 ? -36.315 19.159 37.575 1.00 31.39 660 LYS A O 1
ATOM 4872 N N . GLY A 1 661 ? -35.070 19.299 35.695 1.00 39.56 661 GLY A N 1
ATOM 4873 C CA . GLY A 1 661 ? -35.699 18.199 34.949 1.00 39.56 661 GLY A CA 1
ATOM 4874 C C . GLY A 1 661 ? -34.736 17.017 34.844 1.00 39.56 661 GLY A C 1
ATOM 4875 O O . GLY A 1 661 ? -33.552 17.221 34.591 1.00 39.56 661 GLY A O 1
ATOM 4876 N N . ASP A 1 662 ? -35.215 15.812 35.126 1.00 46.50 662 ASP A N 1
ATOM 4877 C CA . ASP A 1 662 ? -34.423 14.583 35.058 1.00 46.50 662 ASP A CA 1
ATOM 4878 C C . ASP A 1 662 ? -34.191 14.153 33.585 1.00 46.50 662 ASP A C 1
ATOM 4880 O O . ASP A 1 662 ? -35.024 14.474 32.734 1.00 46.50 662 ASP A O 1
ATOM 4884 N N . PRO A 1 663 ? -33.072 13.471 33.261 1.00 51.94 663 PRO A N 1
ATOM 4885 C CA . PRO A 1 663 ? -32.716 13.066 31.892 1.00 51.94 663 PRO A CA 1
ATOM 4886 C C . PRO A 1 663 ? -33.730 12.098 31.257 1.00 51.94 663 PRO A C 1
ATOM 4888 O O . PRO A 1 663 ? -34.339 11.274 31.948 1.00 51.94 663 PRO A O 1
ATOM 4891 N N . LEU A 1 664 ? -33.918 12.214 29.933 1.00 58.31 664 LEU A N 1
ATOM 4892 C CA . LEU A 1 664 ? -34.756 11.302 29.144 1.00 58.31 664 LEU A CA 1
ATOM 4893 C C . LEU A 1 664 ? -34.126 9.894 29.168 1.00 58.31 664 LEU A C 1
ATOM 4895 O O . LEU A 1 664 ? -32.911 9.797 28.997 1.00 58.31 664 LEU A O 1
ATOM 4899 N N . PRO A 1 665 ? -34.900 8.814 29.364 1.00 75.25 665 PRO A N 1
ATOM 4900 C CA . PRO A 1 665 ? -34.337 7.471 29.366 1.00 75.25 665 PRO A CA 1
ATOM 4901 C C . PRO A 1 665 ? -33.725 7.081 28.019 1.00 75.25 665 PRO A C 1
ATOM 4903 O O . PRO A 1 665 ? -34.280 7.425 26.977 1.00 75.25 665 PRO A O 1
ATOM 4906 N N . THR A 1 666 ? -32.644 6.302 28.040 1.00 82.00 666 THR A N 1
ATOM 4907 C CA . THR A 1 666 ? -32.116 5.618 26.847 1.00 82.00 666 THR A CA 1
ATOM 4908 C C . THR A 1 666 ? -32.521 4.150 26.863 1.00 82.00 666 THR A C 1
ATOM 4910 O O . THR A 1 666 ? -32.753 3.577 27.931 1.00 82.00 666 THR A O 1
ATOM 4913 N N . LEU A 1 667 ? -32.623 3.538 25.686 1.00 87.56 667 LEU A N 1
ATOM 4914 C CA . LEU A 1 667 ? -32.908 2.119 25.529 1.00 87.56 667 LEU A CA 1
ATOM 4915 C C . LEU A 1 667 ? -32.154 1.590 24.310 1.00 87.56 667 LEU A C 1
ATOM 4917 O O . LEU A 1 667 ? -32.187 2.199 23.251 1.00 87.56 667 LEU A O 1
ATOM 4921 N N . THR A 1 668 ? -31.489 0.453 24.479 1.00 84.12 668 THR A N 1
ATOM 4922 C CA . THR A 1 668 ? -30.932 -0.369 23.400 1.00 84.12 668 THR A CA 1
ATOM 4923 C C . THR A 1 668 ? -31.586 -1.739 23.470 1.00 84.12 668 THR A C 1
ATOM 4925 O O . THR A 1 668 ? -31.745 -2.279 24.565 1.00 84.12 668 THR A O 1
ATOM 4928 N N . LEU A 1 669 ? -31.986 -2.288 22.325 1.00 89.56 669 LEU A N 1
ATOM 4929 C CA . LEU A 1 669 ? -32.584 -3.616 22.206 1.00 89.56 669 LEU A CA 1
ATOM 4930 C C . LEU A 1 669 ? -31.983 -4.314 20.982 1.00 89.56 669 LEU A C 1
ATOM 4932 O O . LEU A 1 669 ? -32.164 -3.848 19.862 1.00 89.56 669 LEU A O 1
ATOM 4936 N N . THR A 1 670 ? -31.282 -5.424 21.194 1.00 85.38 670 THR A N 1
ATOM 4937 C CA . THR A 1 670 ? -30.641 -6.222 20.138 1.00 85.38 670 THR A CA 1
ATOM 4938 C C . THR A 1 670 ? -31.151 -7.660 20.154 1.00 85.38 670 THR A C 1
ATOM 4940 O O . THR A 1 670 ? -31.717 -8.109 21.152 1.00 85.38 670 THR A O 1
ATOM 4943 N N . ALA A 1 671 ? -30.972 -8.375 19.042 1.00 88.19 671 ALA A N 1
ATOM 4944 C CA . ALA A 1 671 ? -31.320 -9.784 18.885 1.00 88.19 671 ALA A CA 1
ATOM 4945 C C . ALA A 1 671 ? -30.140 -10.538 18.267 1.00 88.19 671 ALA A C 1
ATOM 4947 O O . ALA A 1 671 ? -29.582 -10.085 17.269 1.00 88.19 671 ALA A O 1
ATOM 4948 N N . THR A 1 672 ? -29.762 -11.678 18.843 1.00 83.56 672 THR A N 1
ATOM 4949 C CA . THR A 1 672 ? -28.613 -12.459 18.368 1.00 83.56 672 THR A CA 1
ATOM 4950 C C . THR A 1 672 ? -28.930 -13.956 18.402 1.00 83.56 672 THR A C 1
ATOM 4952 O O . THR A 1 672 ? -29.168 -14.485 19.490 1.00 83.56 672 THR A O 1
ATOM 4955 N N . PRO A 1 673 ? -28.935 -14.652 17.251 1.00 82.12 673 PRO A N 1
ATOM 4956 C CA . PRO A 1 673 ? -28.887 -14.114 15.880 1.00 82.12 673 PRO A CA 1
ATOM 4957 C C . PRO A 1 673 ? -30.178 -13.356 15.493 1.00 82.12 673 PRO A C 1
ATOM 4959 O O . PRO A 1 673 ? -31.251 -13.613 16.044 1.00 82.12 673 PRO A O 1
ATOM 4962 N N . GLN A 1 674 ? -30.085 -12.396 14.564 1.00 85.06 674 GLN A N 1
ATOM 4963 C CA . GLN A 1 674 ? -31.227 -11.575 14.110 1.00 85.06 674 GLN A CA 1
ATOM 4964 C C . GLN A 1 674 ? -32.030 -12.230 12.967 1.00 85.06 674 GLN A C 1
ATOM 4966 O O . GLN A 1 674 ? -33.178 -11.858 12.715 1.00 85.06 674 GLN A O 1
ATOM 4971 N N . SER A 1 675 ? -31.452 -13.244 12.327 1.00 82.06 675 SER A N 1
ATOM 4972 C CA . SER A 1 675 ? -32.115 -14.138 11.379 1.00 82.06 675 SER A CA 1
ATOM 4973 C C . SER A 1 675 ? -32.043 -15.558 11.922 1.00 82.06 675 SER A C 1
ATOM 4975 O O . SER A 1 675 ? -30.971 -15.998 12.328 1.00 82.06 675 SER A O 1
ATOM 4977 N N . ILE A 1 676 ? -33.176 -16.250 11.958 1.00 80.00 676 ILE A N 1
ATOM 4978 C CA . ILE A 1 676 ? -33.287 -17.627 12.445 1.00 80.00 676 ILE A CA 1
ATOM 4979 C C . ILE A 1 676 ? -34.176 -18.454 11.521 1.00 80.00 676 ILE A C 1
ATOM 4981 O O . ILE A 1 676 ? -34.998 -17.909 10.782 1.00 80.00 676 ILE A O 1
ATOM 4985 N N . THR A 1 677 ? -34.078 -19.771 11.615 1.00 80.12 677 THR A N 1
ATOM 4986 C CA . THR A 1 677 ? -35.056 -20.695 11.028 1.00 80.12 677 THR A CA 1
ATOM 4987 C C . THR A 1 677 ? -36.257 -20.857 11.974 1.00 80.12 677 THR A C 1
ATOM 4989 O O . THR A 1 677 ? -36.145 -20.627 13.183 1.00 80.12 677 THR A O 1
ATOM 4992 N N . ALA A 1 678 ? -37.449 -21.174 11.456 1.00 77.00 678 ALA A N 1
ATOM 4993 C CA . ALA A 1 678 ? -38.663 -21.255 12.277 1.00 77.00 678 ALA A CA 1
ATOM 4994 C C . ALA A 1 678 ? -38.504 -22.228 13.458 1.00 77.00 678 ALA A C 1
ATOM 4996 O O . ALA A 1 678 ? -38.255 -23.406 13.262 1.00 77.00 678 ALA A O 1
ATOM 4997 N N . GLY A 1 679 ? -38.676 -21.736 14.691 1.00 65.75 679 GLY A N 1
ATOM 4998 C CA . GLY A 1 679 ? -38.548 -22.556 15.904 1.00 65.75 679 GLY A CA 1
ATOM 4999 C C . GLY A 1 679 ? -37.175 -22.497 16.582 1.00 65.75 679 GLY A C 1
ATOM 5000 O O . GLY A 1 679 ? -37.088 -22.829 17.766 1.00 65.75 679 GLY A O 1
ATOM 5001 N N . GLN A 1 680 ? -36.143 -21.976 15.908 1.00 82.25 680 GLN A N 1
ATOM 5002 C CA . GLN A 1 680 ? -34.861 -21.678 16.545 1.00 82.25 680 GLN A CA 1
ATOM 5003 C C . GLN A 1 680 ? -34.977 -20.536 17.568 1.00 82.25 680 GLN A C 1
ATOM 5005 O O . GLN A 1 680 ? -35.985 -19.827 17.669 1.00 82.25 680 GLN A O 1
ATOM 5010 N N . THR A 1 681 ? -33.931 -20.383 18.381 1.00 82.69 681 THR A N 1
ATOM 5011 C CA . THR A 1 681 ? -33.872 -19.363 19.431 1.00 82.69 681 THR A CA 1
ATOM 5012 C C . THR A 1 681 ? -33.096 -18.130 18.975 1.00 82.69 681 THR A C 1
ATOM 5014 O O . THR A 1 681 ? -32.071 -18.239 18.314 1.00 82.69 681 THR A O 1
ATOM 5017 N N . SER A 1 682 ? -33.556 -16.949 19.378 1.00 86.12 682 SER A N 1
ATOM 5018 C CA . SER A 1 682 ? -32.790 -15.702 19.320 1.00 86.12 682 SER A CA 1
ATOM 5019 C C . SER A 1 682 ? -32.687 -15.126 20.731 1.00 86.12 682 SER A C 1
ATOM 5021 O O . SER A 1 682 ? -33.661 -15.151 21.491 1.00 86.12 682 SER A O 1
ATOM 5023 N N . LEU A 1 683 ? -31.510 -14.645 21.128 1.00 89.44 683 LEU A N 1
ATOM 5024 C CA . LEU A 1 683 ? -31.310 -13.978 22.409 1.00 89.44 683 LEU A CA 1
ATOM 5025 C C . LEU A 1 683 ? -31.560 -12.480 22.246 1.00 89.44 683 LEU A C 1
ATOM 5027 O O . LEU A 1 683 ? -30.786 -11.789 21.587 1.00 89.44 683 LEU A O 1
ATOM 5031 N N . LEU A 1 684 ? -32.613 -11.970 22.882 1.00 88.81 684 LEU A N 1
ATOM 5032 C CA . LEU A 1 684 ? -32.832 -10.533 22.996 1.00 88.81 684 LEU A CA 1
ATOM 5033 C C . LEU A 1 684 ? -32.010 -9.984 24.158 1.00 88.81 684 LEU A C 1
ATOM 5035 O O . LEU A 1 684 ? -32.122 -10.499 25.270 1.00 88.81 684 LEU A O 1
ATOM 5039 N N . ASN A 1 685 ? -31.236 -8.927 23.930 1.00 86.56 685 ASN A N 1
ATOM 5040 C CA . ASN A 1 685 ? -30.496 -8.209 24.968 1.00 86.56 685 ASN A CA 1
ATOM 5041 C C . ASN A 1 685 ? -30.948 -6.752 25.010 1.00 86.56 685 ASN A C 1
ATOM 5043 O O . ASN A 1 685 ? -31.129 -6.131 23.965 1.00 86.56 685 ASN A O 1
ATOM 5047 N N . TRP A 1 686 ? -31.111 -6.189 26.208 1.00 91.62 686 TRP A N 1
ATOM 5048 C CA . TRP A 1 686 ? -31.405 -4.766 26.354 1.00 91.62 686 TRP A CA 1
ATOM 5049 C C . TRP A 1 686 ? -30.665 -4.106 27.508 1.00 91.62 686 TRP A C 1
ATOM 5051 O O . TRP A 1 686 ? -30.374 -4.716 28.544 1.00 91.62 686 TRP A O 1
ATOM 5061 N N . SER A 1 687 ? -30.422 -2.809 27.344 1.00 84.81 687 SER A N 1
ATOM 5062 C CA . SER A 1 687 ? -29.892 -1.946 28.394 1.00 84.81 687 SER A CA 1
ATOM 5063 C C . SER A 1 687 ? -30.533 -0.561 28.340 1.00 84.81 687 SER A C 1
ATOM 5065 O O . SER A 1 687 ? -30.916 -0.084 27.272 1.00 84.81 687 SER A O 1
ATOM 5067 N N . THR A 1 688 ? -30.675 0.074 29.504 1.00 82.38 688 THR A N 1
ATOM 5068 C CA . THR A 1 688 ? -31.259 1.413 29.636 1.00 82.38 688 THR A CA 1
ATOM 5069 C C . THR A 1 688 ? -30.460 2.284 30.596 1.00 82.38 688 THR A C 1
ATOM 5071 O O . THR A 1 688 ? -29.887 1.787 31.570 1.00 82.38 688 THR A O 1
ATOM 5074 N N . THR A 1 689 ? -30.483 3.598 30.374 1.00 77.94 689 THR A N 1
ATOM 5075 C CA . THR A 1 689 ? -30.122 4.607 31.383 1.00 77.94 689 THR A CA 1
ATOM 5076 C C . THR A 1 689 ? -31.340 5.456 31.713 1.00 77.94 689 THR A C 1
ATOM 5078 O O . THR A 1 689 ? -32.203 5.665 30.866 1.00 77.94 689 THR A O 1
ATOM 5081 N N . ASP A 1 690 ? -31.445 5.910 32.962 1.00 71.75 690 ASP A N 1
ATOM 5082 C CA . ASP A 1 690 ? -32.500 6.812 33.455 1.00 71.75 690 ASP A CA 1
ATOM 5083 C C . ASP A 1 690 ? -33.958 6.311 33.315 1.00 71.75 690 ASP A C 1
ATOM 5085 O O . ASP A 1 690 ? -34.896 6.998 33.724 1.00 71.75 690 ASP A O 1
ATOM 5089 N N . ALA A 1 691 ? -34.168 5.075 32.846 1.00 76.50 691 ALA A N 1
ATOM 5090 C CA . ALA A 1 691 ? -35.445 4.370 32.879 1.00 76.50 691 ALA A CA 1
ATOM 5091 C C . ALA A 1 691 ? -35.744 3.828 34.286 1.00 76.50 691 ALA A C 1
ATOM 5093 O O . ALA A 1 691 ? -34.887 3.287 34.981 1.00 76.50 691 ALA A O 1
ATOM 5094 N N . THR A 1 692 ? -36.996 3.950 34.720 1.00 76.38 692 THR A N 1
ATOM 5095 C CA . THR A 1 692 ? -37.494 3.409 35.996 1.00 76.38 692 THR A CA 1
ATOM 5096 C C . THR A 1 692 ? -38.266 2.100 35.812 1.00 76.38 692 THR A C 1
ATOM 5098 O O . THR A 1 692 ? -38.277 1.269 36.718 1.00 76.38 692 THR A O 1
ATOM 5101 N N . ILE A 1 693 ? -38.948 1.923 34.677 1.00 80.75 693 ILE A N 1
ATOM 5102 C CA . ILE A 1 693 ? -39.806 0.768 34.369 1.00 80.75 693 ILE A CA 1
ATOM 5103 C C . ILE A 1 693 ? -39.685 0.464 32.872 1.00 80.75 693 ILE A C 1
ATOM 5105 O O . ILE A 1 693 ? -39.779 1.400 32.084 1.00 80.75 693 ILE A O 1
ATOM 5109 N N . CYS A 1 694 ? -39.544 -0.808 32.490 1.00 82.88 694 CYS A N 1
ATOM 5110 C CA . CYS A 1 694 ? -39.647 -1.262 31.101 1.00 82.88 694 CYS A CA 1
ATOM 5111 C C . CYS A 1 694 ? -40.773 -2.291 30.941 1.00 82.88 694 CYS A C 1
ATOM 5113 O O . CYS A 1 694 ? -40.941 -3.159 31.803 1.00 82.88 694 CYS A O 1
ATOM 5115 N N . ASP A 1 695 ? -41.536 -2.193 29.855 1.00 82.44 695 ASP A N 1
ATOM 5116 C CA . ASP A 1 695 ? -42.643 -3.088 29.514 1.00 82.44 695 ASP A CA 1
ATOM 5117 C C . ASP A 1 695 ? -42.466 -3.623 28.086 1.00 82.44 695 ASP A C 1
ATOM 5119 O O . ASP A 1 695 ? -42.326 -2.859 27.127 1.00 82.44 695 ASP A O 1
ATOM 5123 N N . GLY A 1 696 ? -42.409 -4.948 27.958 1.00 80.94 696 GLY A N 1
ATOM 5124 C CA . GLY A 1 696 ? -42.162 -5.629 26.689 1.00 80.94 696 GLY A CA 1
ATOM 5125 C C . GLY A 1 696 ? -43.454 -6.043 25.982 1.00 80.94 696 GLY A C 1
ATOM 5126 O O . GLY A 1 696 ? -44.466 -6.330 26.619 1.00 80.94 696 GLY A O 1
ATOM 5127 N N . GLN A 1 697 ? -43.422 -6.094 24.650 1.00 76.75 697 GLN A N 1
ATOM 5128 C CA . GLN A 1 697 ? -44.518 -6.589 23.807 1.00 76.75 697 GLN A CA 1
ATOM 5129 C C . GLN A 1 697 ? -44.104 -7.847 23.013 1.00 76.75 697 GLN A C 1
ATOM 5131 O O . GLN A 1 697 ? -42.940 -8.242 23.000 1.00 76.75 697 GLN A O 1
ATOM 5136 N N . ALA A 1 698 ? -45.077 -8.491 22.350 1.00 60.34 698 ALA A N 1
ATOM 5137 C CA . ALA A 1 698 ? -44.872 -9.590 21.390 1.00 60.34 698 ALA A CA 1
ATOM 5138 C C . ALA A 1 698 ? -44.104 -10.832 21.910 1.00 60.34 698 ALA A C 1
ATOM 5140 O O . ALA A 1 698 ? -43.349 -11.445 21.170 1.00 60.34 698 ALA A O 1
ATOM 5141 N N . GLY A 1 699 ? -44.329 -11.248 23.163 1.00 60.47 699 GLY A N 1
ATOM 5142 C CA . GLY A 1 699 ? -43.715 -12.459 23.750 1.00 60.47 699 GLY A CA 1
ATOM 5143 C C . GLY A 1 699 ? -42.727 -12.173 24.885 1.00 60.47 699 GLY A C 1
ATOM 5144 O O . GLY A 1 699 ? -42.426 -13.060 25.684 1.00 60.47 699 GLY A O 1
ATOM 5145 N N . LEU A 1 700 ? -42.316 -10.914 25.038 1.00 69.12 700 LEU A N 1
ATOM 5146 C CA . LEU A 1 700 ? -41.739 -10.390 26.274 1.00 69.12 700 LEU A CA 1
ATOM 5147 C C . LEU A 1 700 ? -42.875 -10.244 27.308 1.00 69.12 700 LEU A C 1
ATOM 5149 O O . LEU A 1 700 ? -43.856 -9.550 27.044 1.00 69.12 700 LEU A O 1
ATOM 5153 N N . LEU A 1 701 ? -42.811 -10.935 28.453 1.00 55.12 701 LEU A N 1
ATOM 5154 C CA . LEU A 1 701 ? -43.880 -10.913 29.465 1.00 55.12 701 LEU A CA 1
ATOM 5155 C C . LEU A 1 701 ? -43.427 -10.239 30.767 1.00 55.12 701 LEU A C 1
ATOM 5157 O O . LEU A 1 701 ? -42.610 -10.784 31.505 1.00 55.12 701 LEU A O 1
ATOM 5161 N N . GLY A 1 702 ? -44.086 -9.126 31.108 1.00 60.72 702 GLY A N 1
ATOM 5162 C CA . GLY A 1 702 ? -44.047 -8.492 32.429 1.00 60.72 702 GLY A CA 1
ATOM 5163 C C . GLY A 1 702 ? -43.180 -7.235 32.513 1.00 60.72 702 GLY A C 1
ATOM 5164 O O . GLY A 1 702 ? -42.564 -6.813 31.545 1.00 60.72 702 GLY A O 1
ATOM 5165 N N . THR A 1 703 ? -43.139 -6.635 33.708 1.00 66.44 703 THR A N 1
ATOM 5166 C CA . THR A 1 703 ? -42.217 -5.534 34.013 1.00 66.44 703 THR A CA 1
ATOM 5167 C C . THR A 1 703 ? -40.785 -6.059 34.010 1.00 66.44 703 THR A C 1
ATOM 5169 O O . THR A 1 703 ? -40.422 -6.863 34.872 1.00 66.44 703 THR A O 1
ATOM 5172 N N . LEU A 1 704 ? -39.988 -5.598 33.051 1.00 70.25 704 LEU A N 1
ATOM 5173 C CA . LEU A 1 704 ? -38.604 -6.012 32.859 1.00 70.25 704 LEU A CA 1
ATOM 5174 C C . LEU A 1 704 ? -37.646 -5.096 33.632 1.00 70.25 704 LEU A C 1
ATOM 5176 O O . LEU A 1 704 ? -37.942 -3.930 33.909 1.00 70.25 704 LEU A O 1
ATOM 5180 N N . ALA A 1 705 ? -36.499 -5.651 34.027 1.00 70.81 705 ALA A N 1
ATOM 5181 C CA . ALA A 1 705 ? -35.432 -4.892 34.669 1.00 70.81 705 ALA A CA 1
ATOM 5182 C C . ALA A 1 705 ? -34.787 -3.903 33.679 1.00 70.81 705 ALA A C 1
ATOM 5184 O O . ALA A 1 705 ? -34.868 -4.089 32.467 1.00 70.81 705 ALA A O 1
ATOM 5185 N N . ALA A 1 706 ? -34.114 -2.873 34.204 1.00 66.06 706 ALA A N 1
ATOM 5186 C CA . ALA A 1 706 ? -33.448 -1.829 33.413 1.00 66.06 706 ALA A CA 1
ATOM 5187 C C . ALA A 1 706 ? -32.361 -2.366 32.456 1.00 66.06 706 ALA A C 1
ATOM 5189 O O . ALA A 1 706 ? -32.015 -1.718 31.474 1.00 66.06 706 ALA A O 1
ATOM 5190 N N . PHE A 1 707 ? -31.832 -3.552 32.734 1.00 79.75 707 PHE A N 1
ATOM 5191 C CA . PHE A 1 707 ? -30.972 -4.319 31.845 1.00 79.75 707 PHE A CA 1
ATOM 5192 C C . PHE A 1 707 ? -31.353 -5.789 31.981 1.00 79.75 707 PHE A C 1
ATOM 5194 O O . PHE A 1 707 ? -31.750 -6.236 33.065 1.00 79.75 707 PHE A O 1
ATOM 5201 N N . GLY A 1 708 ? -31.243 -6.540 30.898 1.00 80.50 708 GLY A N 1
ATOM 5202 C CA . GLY A 1 708 ? -31.585 -7.949 30.913 1.00 80.50 708 GLY A CA 1
ATOM 5203 C C . GLY A 1 708 ? -31.433 -8.598 29.554 1.00 80.50 708 GLY A C 1
ATOM 5204 O O . GLY A 1 708 ? -31.136 -7.946 28.555 1.00 80.50 708 GLY A O 1
ATOM 5205 N N . SER A 1 709 ? -31.640 -9.905 29.555 1.00 84.06 709 SER A N 1
ATOM 5206 C CA . SER A 1 709 ? -31.695 -10.705 28.350 1.00 84.06 709 SER A CA 1
ATOM 5207 C C . SER A 1 709 ? -32.857 -11.683 28.430 1.00 84.06 709 SER A C 1
ATOM 5209 O O . SER A 1 709 ? -33.267 -12.101 29.520 1.00 84.06 709 SER A O 1
ATOM 5211 N N . GLN A 1 710 ? -33.429 -12.021 27.280 1.00 84.38 710 GLN A N 1
ATOM 5212 C CA . GLN A 1 710 ? -34.495 -13.003 27.175 1.00 84.38 710 GLN A CA 1
ATOM 5213 C C . GLN A 1 710 ? -34.374 -13.760 25.856 1.00 84.38 710 GLN A C 1
ATOM 5215 O O . GLN A 1 710 ? -34.403 -13.172 24.780 1.00 84.38 710 GLN A O 1
ATOM 5220 N N . THR A 1 711 ? -34.291 -15.082 25.946 1.00 86.38 711 THR A N 1
ATOM 5221 C CA . THR A 1 711 ? -34.364 -15.963 24.781 1.00 86.38 711 THR A CA 1
ATOM 5222 C C . THR A 1 711 ? -35.800 -16.038 24.263 1.00 86.38 711 THR A C 1
ATOM 5224 O O . THR A 1 711 ? -36.742 -16.200 25.046 1.00 86.38 711 THR A O 1
ATOM 5227 N N . VAL A 1 712 ? -35.970 -15.937 22.947 1.00 86.31 712 VAL A N 1
ATOM 5228 C CA . VAL A 1 712 ? -37.256 -16.025 22.244 1.00 86.31 712 VAL A CA 1
ATOM 5229 C C . VAL A 1 712 ? -37.195 -17.058 21.120 1.00 86.31 712 VAL A C 1
ATOM 5231 O O . VAL A 1 712 ? -36.137 -17.254 20.535 1.00 86.31 712 VAL A O 1
ATOM 5234 N N . THR A 1 713 ? -38.322 -17.706 20.809 1.00 86.75 713 THR A N 1
ATOM 5235 C CA . THR A 1 713 ? -38.437 -18.757 19.774 1.00 86.75 713 THR A CA 1
ATOM 5236 C C . THR A 1 713 ? -39.538 -18.452 18.745 1.00 86.75 713 THR A C 1
ATOM 5238 O O . THR A 1 713 ? -40.567 -19.136 18.707 1.00 86.75 713 THR A O 1
ATOM 5241 N N . PRO A 1 714 ? -39.419 -17.374 17.946 1.00 84.06 714 PRO A N 1
ATOM 5242 C CA . PRO A 1 714 ? -40.454 -17.037 16.976 1.00 84.06 714 PRO A CA 1
ATOM 5243 C C . PRO A 1 714 ? -40.490 -18.042 15.811 1.00 84.06 714 PRO A C 1
ATOM 5245 O O . PRO A 1 714 ? -39.466 -18.399 15.243 1.00 84.06 714 PRO A O 1
ATOM 5248 N N . THR A 1 715 ? -41.691 -18.474 15.418 1.00 80.06 715 THR A N 1
ATOM 5249 C CA . THR A 1 715 ? -41.918 -19.361 14.253 1.00 80.06 715 THR A CA 1
ATOM 5250 C C . THR A 1 715 ? -42.291 -18.605 12.976 1.00 80.06 715 THR A C 1
ATOM 5252 O O . THR A 1 715 ? -42.442 -19.194 11.913 1.00 80.06 715 THR A O 1
ATOM 5255 N N . VAL A 1 716 ? -42.452 -17.286 13.073 1.00 79.06 716 VAL A N 1
ATOM 5256 C CA . VAL A 1 716 ? -42.653 -16.354 11.958 1.00 79.06 716 VAL A CA 1
ATOM 5257 C C . VAL A 1 716 ? -41.883 -15.076 12.259 1.00 79.06 716 VAL A C 1
ATOM 5259 O O . VAL A 1 716 ? -41.695 -14.756 13.435 1.00 79.06 716 VAL A O 1
ATOM 5262 N N . THR A 1 717 ? -41.469 -14.328 11.232 1.00 85.00 717 THR A N 1
ATOM 5263 C CA . THR A 1 717 ? -40.760 -13.052 11.413 1.00 85.00 717 THR A CA 1
ATOM 5264 C C . THR A 1 717 ? -41.516 -12.175 12.403 1.00 85.00 717 THR A C 1
ATOM 5266 O O . THR A 1 717 ? -42.669 -11.805 12.166 1.00 85.00 717 THR A O 1
ATOM 5269 N N . THR A 1 718 ? -40.881 -11.894 13.540 1.00 86.88 718 THR A N 1
ATOM 5270 C CA . THR A 1 718 ? -41.516 -11.249 14.693 1.00 86.88 718 THR A CA 1
ATOM 5271 C C . THR A 1 718 ? -40.724 -10.011 15.082 1.00 86.88 718 THR A C 1
ATOM 5273 O O . THR A 1 718 ? -39.508 -10.058 15.257 1.00 86.88 718 THR A O 1
ATOM 5276 N N . THR A 1 719 ? -41.425 -8.890 15.233 1.00 90.19 719 THR A N 1
ATOM 5277 C CA . THR A 1 719 ? -40.868 -7.649 15.779 1.00 90.19 719 THR A CA 1
ATOM 5278 C C . THR A 1 719 ? -41.097 -7.624 17.287 1.00 90.19 719 THR A C 1
ATOM 5280 O O . THR A 1 719 ? -42.244 -7.641 17.739 1.00 90.19 719 THR A O 1
ATOM 5283 N N . TYR A 1 720 ? -40.015 -7.563 18.057 1.00 89.69 720 TYR A N 1
ATOM 5284 C CA . TYR A 1 720 ? -40.048 -7.370 19.502 1.00 89.69 720 TYR A CA 1
ATOM 5285 C C . TYR A 1 720 ? -39.869 -5.895 19.815 1.00 89.69 720 TYR A C 1
ATOM 5287 O O . TYR A 1 720 ? -38.921 -5.276 19.343 1.00 89.69 720 TYR A O 1
ATOM 5295 N N . THR A 1 721 ? -40.772 -5.344 20.621 1.00 87.50 721 THR A N 1
ATOM 5296 C CA . THR A 1 721 ? -40.757 -3.935 21.023 1.00 87.50 721 THR A CA 1
ATOM 5297 C C . THR A 1 721 ? -40.642 -3.843 22.537 1.00 87.50 721 THR A C 1
ATOM 5299 O O . THR A 1 721 ? -41.360 -4.545 23.257 1.00 87.50 721 THR A O 1
ATOM 5302 N N . LEU A 1 722 ? -39.767 -2.961 23.012 1.00 87.69 722 LEU A N 1
ATOM 5303 C CA . LEU A 1 722 ? -39.582 -2.658 24.425 1.00 87.69 722 LEU A CA 1
ATOM 5304 C C . LEU A 1 722 ? -39.808 -1.161 24.654 1.00 87.69 722 LEU A C 1
ATOM 5306 O O . LEU A 1 722 ? -39.248 -0.327 23.949 1.00 87.69 722 LEU A O 1
ATOM 5310 N N . GLU A 1 723 ? -40.651 -0.823 25.627 1.00 89.38 723 GLU A N 1
ATOM 5311 C CA . GLU A 1 723 ? -40.946 0.556 26.018 1.00 89.38 723 GLU A CA 1
ATOM 5312 C C . GLU A 1 723 ? -40.454 0.796 27.444 1.00 89.38 723 GLU A C 1
ATOM 5314 O O . GLU A 1 723 ? -40.832 0.078 28.368 1.00 89.38 723 GLU A O 1
ATOM 5319 N N . CYS A 1 724 ? -39.625 1.815 27.644 1.00 85.44 724 CYS A N 1
ATOM 5320 C CA . CYS A 1 724 ? -39.032 2.142 28.932 1.00 85.44 724 CYS A CA 1
ATOM 5321 C C . CYS A 1 724 ? -39.381 3.574 29.348 1.00 85.44 724 CYS A C 1
ATOM 5323 O O . CYS A 1 724 ? -39.225 4.523 28.587 1.00 85.44 724 CYS A O 1
ATOM 5325 N N . THR A 1 725 ? -39.860 3.746 30.581 1.00 82.38 725 THR A N 1
ATOM 5326 C CA . THR A 1 725 ? -40.281 5.034 31.155 1.00 82.38 725 THR A CA 1
ATOM 5327 C C . THR A 1 725 ? -39.416 5.405 32.349 1.00 82.38 725 THR A C 1
ATOM 5329 O O . THR A 1 725 ? -39.196 4.578 33.234 1.00 82.38 725 THR A O 1
ATOM 5332 N N . GLY A 1 726 ? -38.995 6.664 32.430 1.00 79.06 726 GLY A N 1
ATOM 5333 C CA . GLY A 1 726 ? -38.265 7.242 33.553 1.00 79.06 726 GLY A CA 1
ATOM 5334 C C . GLY A 1 726 ? -38.638 8.701 33.828 1.00 79.06 726 GLY A C 1
ATOM 5335 O O . GLY A 1 726 ? -39.563 9.232 33.211 1.00 79.06 726 GLY A O 1
ATOM 5336 N N . PRO A 1 727 ? -37.973 9.368 34.785 1.00 55.62 727 PRO A N 1
ATOM 5337 C CA . PRO A 1 727 ? -38.406 10.673 35.281 1.00 55.62 727 PRO A CA 1
ATOM 5338 C C . PRO A 1 727 ? -38.313 11.796 34.232 1.00 55.62 727 PRO A C 1
ATOM 5340 O O . PRO A 1 727 ? -39.054 12.774 34.334 1.00 55.62 727 PRO A O 1
ATOM 5343 N N . GLY A 1 728 ? -37.462 11.632 33.210 1.00 63.69 728 GLY A N 1
ATOM 5344 C CA . GLY A 1 728 ? -37.366 12.542 32.068 1.00 63.69 728 GLY A CA 1
ATOM 5345 C C . GLY A 1 728 ? -38.271 12.219 30.878 1.00 63.69 728 GLY A C 1
ATOM 5346 O O . GLY A 1 728 ? -38.379 13.052 29.987 1.00 63.69 728 GLY A O 1
ATOM 5347 N N . GLY A 1 729 ? -38.952 11.067 30.833 1.00 75.25 729 GLY A N 1
ATOM 5348 C CA . GLY A 1 729 ? -39.814 10.714 29.698 1.00 75.25 729 GLY A CA 1
ATOM 5349 C C . GLY A 1 729 ? -39.918 9.217 29.418 1.00 75.25 729 GLY A C 1
ATOM 5350 O O . GLY A 1 729 ? -39.732 8.391 30.308 1.00 75.25 729 GLY A O 1
ATOM 5351 N N . MET A 1 730 ? -40.242 8.868 28.176 1.00 79.81 730 MET A N 1
ATOM 5352 C CA . MET A 1 730 ? -40.427 7.494 27.706 1.00 79.81 730 MET A CA 1
ATOM 5353 C C . MET A 1 730 ? -39.658 7.301 26.396 1.00 79.81 730 MET A C 1
ATOM 5355 O O . MET A 1 730 ? -39.639 8.213 25.571 1.00 79.81 730 MET A O 1
ATOM 5359 N N . VAL A 1 731 ? -39.046 6.131 26.225 1.00 82.75 731 VAL A N 1
ATOM 5360 C CA . VAL A 1 731 ? -38.320 5.703 25.022 1.00 82.75 731 VAL A CA 1
ATOM 5361 C C . VAL A 1 731 ? -38.824 4.324 24.599 1.00 82.75 731 VAL A C 1
ATOM 5363 O O . VAL A 1 731 ? -39.172 3.502 25.449 1.00 82.75 731 VAL A O 1
ATOM 5366 N N . THR A 1 732 ? -38.876 4.069 23.296 1.00 89.06 732 THR A N 1
ATOM 5367 C CA . THR A 1 732 ? -39.344 2.801 22.732 1.00 89.06 732 THR A CA 1
ATOM 5368 C C . THR A 1 732 ? -38.357 2.345 21.672 1.00 89.06 732 THR A C 1
ATOM 5370 O O . THR A 1 732 ? -38.030 3.130 20.792 1.00 89.06 732 THR A O 1
ATOM 5373 N N . GLU A 1 733 ? -37.944 1.082 21.725 1.00 87.94 733 GLU A N 1
ATOM 5374 C CA . GLU A 1 733 ? -37.091 0.458 20.712 1.00 87.94 733 GLU A CA 1
ATOM 5375 C C . GLU A 1 733 ? -37.700 -0.839 20.203 1.00 87.94 733 GLU A C 1
ATOM 5377 O O . GLU A 1 733 ? -38.498 -1.483 20.891 1.00 87.94 733 GLU A O 1
ATOM 5382 N N . SER A 1 734 ? -37.351 -1.219 18.974 1.00 90.69 734 SER A N 1
ATOM 5383 C CA . SER A 1 734 ? -37.809 -2.469 18.369 1.00 90.69 734 SER A CA 1
ATOM 5384 C C . SER A 1 734 ? -36.694 -3.186 17.626 1.00 90.69 734 SER A C 1
ATOM 5386 O O . SER A 1 734 ? -35.940 -2.563 16.892 1.00 90.69 734 SER A O 1
ATOM 5388 N N . VAL A 1 735 ? -36.660 -4.511 17.746 1.00 89.25 735 VAL A N 1
ATOM 5389 C CA . VAL A 1 735 ? -35.784 -5.379 16.958 1.00 89.25 735 VAL A CA 1
ATOM 5390 C C . VAL A 1 735 ? -36.620 -6.404 16.200 1.00 89.25 735 VAL A C 1
ATOM 5392 O O . VAL A 1 735 ? -37.591 -6.954 16.725 1.00 89.25 735 VAL A O 1
ATOM 5395 N N . ILE A 1 736 ? -36.276 -6.636 14.935 1.00 90.44 736 ILE A N 1
ATOM 5396 C CA . ILE A 1 736 ? -36.926 -7.643 14.093 1.00 90.44 736 ILE A CA 1
ATOM 5397 C C . ILE A 1 736 ? -36.069 -8.897 14.126 1.00 90.44 736 ILE A C 1
ATOM 5399 O O . ILE A 1 736 ? -34.908 -8.833 13.738 1.00 90.44 736 ILE A O 1
ATOM 5403 N N . VAL A 1 737 ? -36.655 -10.016 14.550 1.00 87.12 737 VAL A N 1
ATOM 5404 C CA . VAL A 1 737 ? -36.085 -11.345 14.324 1.00 87.12 737 VAL A CA 1
ATOM 5405 C C . VAL A 1 737 ? -36.714 -11.892 13.048 1.00 87.12 737 VAL A C 1
ATOM 5407 O O . VAL A 1 737 ? -37.913 -12.196 13.020 1.00 87.12 737 VAL A O 1
ATOM 5410 N N . THR A 1 738 ? -35.925 -11.946 11.978 1.00 80.50 738 THR A N 1
ATOM 5411 C CA . THR A 1 738 ? -36.338 -12.483 10.679 1.00 80.50 738 THR A CA 1
ATOM 5412 C C . THR A 1 738 ? -36.367 -13.997 10.774 1.00 80.50 738 THR A C 1
ATOM 5414 O O . THR A 1 738 ? -35.369 -14.610 11.131 1.00 80.50 738 THR A O 1
ATOM 5417 N N . VAL A 1 739 ? -37.514 -14.601 10.480 1.00 79.00 739 VAL A N 1
ATOM 5418 C CA . VAL A 1 739 ? -37.642 -16.054 10.452 1.00 79.00 739 VAL A CA 1
ATOM 5419 C C . VAL A 1 739 ? -37.701 -16.492 9.002 1.00 79.00 739 VAL A C 1
ATOM 5421 O O . VAL A 1 739 ? -38.684 -16.214 8.307 1.00 79.00 739 VAL A O 1
ATOM 5424 N N . THR A 1 740 ? -36.652 -17.165 8.547 1.00 61.19 740 THR A N 1
ATOM 5425 C CA . THR A 1 740 ? -36.678 -17.877 7.274 1.00 61.19 740 THR A CA 1
ATOM 5426 C C . THR A 1 740 ? -37.603 -19.071 7.462 1.00 61.19 740 THR A C 1
ATOM 5428 O O . THR A 1 740 ? -37.407 -19.894 8.359 1.00 61.19 740 THR A O 1
ATOM 5431 N N . ALA A 1 741 ? -38.675 -19.127 6.668 1.00 54.53 741 ALA A N 1
ATOM 5432 C CA . ALA A 1 741 ? -39.494 -20.325 6.618 1.00 54.53 741 ALA A CA 1
ATOM 5433 C C . ALA A 1 741 ? -38.598 -21.446 6.095 1.00 54.53 741 ALA A C 1
ATOM 5435 O O . ALA A 1 741 ? -38.073 -21.326 4.986 1.00 54.53 741 ALA A O 1
ATOM 5436 N N . VAL A 1 742 ? -38.415 -22.488 6.904 1.00 50.53 742 VAL A N 1
ATOM 5437 C CA . VAL A 1 742 ? -37.841 -23.747 6.435 1.00 50.53 742 VAL A CA 1
ATOM 5438 C C . VAL A 1 742 ? -38.642 -24.130 5.185 1.00 50.53 742 VAL A C 1
ATOM 5440 O O . VAL A 1 742 ? -39.878 -24.004 5.182 1.00 50.53 742 VAL A O 1
ATOM 5443 N N . GLY A 1 743 ? -37.969 -24.565 4.111 1.00 54.94 743 GLY A N 1
ATOM 5444 C CA . GLY A 1 743 ? -38.632 -25.479 3.170 1.00 54.94 743 GLY A CA 1
ATOM 5445 C C . GLY A 1 743 ? -39.320 -26.565 3.999 1.00 54.94 743 GLY A C 1
ATOM 5446 O O . GLY A 1 743 ? -38.854 -26.796 5.107 1.00 54.94 743 GLY A O 1
ATOM 5447 N N . ASN A 1 744 ? -40.469 -27.097 3.553 1.00 64.19 744 ASN A N 1
ATOM 5448 C CA . ASN A 1 744 ? -41.289 -28.006 4.373 1.00 64.19 744 ASN A CA 1
ATOM 5449 C C . ASN A 1 744 ? -40.396 -28.881 5.265 1.00 64.19 744 ASN A C 1
ATOM 5451 O O . ASN A 1 744 ? -39.481 -29.496 4.754 1.00 64.19 744 ASN A O 1
ATOM 5455 N N . ASP A 1 745 ? -40.613 -28.821 6.567 1.00 72.69 745 ASP A N 1
ATOM 5456 C CA . ASP A 1 745 ? -39.940 -29.627 7.582 1.00 72.69 745 ASP A CA 1
ATOM 5457 C C . ASP A 1 745 ? -41.117 -30.330 8.265 1.00 72.69 745 ASP A C 1
ATOM 5459 O O . ASP A 1 745 ? -41.892 -29.739 9.036 1.00 72.69 745 ASP A O 1
ATOM 5463 N N . THR A 1 746 ? -41.444 -31.500 7.721 1.00 82.38 746 THR A N 1
ATOM 5464 C CA . THR A 1 746 ? -42.714 -32.193 7.926 1.00 82.38 746 THR A CA 1
ATOM 5465 C C . THR A 1 746 ? -42.780 -32.824 9.316 1.00 82.38 746 THR A C 1
ATOM 5467 O O . THR A 1 746 ? -43.880 -32.924 9.885 1.00 82.38 746 THR A O 1
ATOM 5470 N N . ASP A 1 747 ? -41.645 -33.210 9.886 1.00 78.00 747 ASP A N 1
ATOM 5471 C CA . ASP A 1 747 ? -41.505 -33.838 11.201 1.00 78.00 747 ASP A CA 1
ATOM 5472 C C . ASP A 1 747 ? -40.964 -32.903 12.301 1.00 78.00 747 ASP A C 1
ATOM 5474 O O . ASP A 1 747 ? -41.150 -33.224 13.481 1.00 78.00 747 ASP A O 1
ATOM 5478 N N . GLN A 1 748 ? -40.531 -31.686 11.952 1.00 78.00 748 GLN A N 1
ATOM 5479 C CA . GLN A 1 748 ? -40.166 -30.587 12.859 1.00 78.00 748 GLN A CA 1
ATOM 5480 C C . GLN A 1 748 ? -38.965 -30.893 13.748 1.00 78.00 748 GLN A C 1
ATOM 5482 O O . GLN A 1 748 ? -38.943 -30.474 14.917 1.00 78.00 748 GLN A O 1
ATOM 5487 N N . ASP A 1 749 ? -37.990 -31.633 13.238 1.00 78.81 749 ASP A N 1
ATOM 5488 C CA . ASP A 1 749 ? -36.775 -31.921 13.991 1.00 78.81 749 ASP A CA 1
ATOM 5489 C C . ASP A 1 749 ? -35.662 -30.881 13.774 1.00 78.81 749 ASP A C 1
ATOM 5491 O O . ASP A 1 749 ? -34.793 -30.730 14.638 1.00 78.81 749 ASP A O 1
ATOM 5495 N N . GLY A 1 750 ? -35.785 -30.047 12.737 1.00 74.69 750 GLY A N 1
ATOM 5496 C CA . GLY A 1 750 ? -34.870 -28.952 12.429 1.00 74.69 750 GLY A CA 1
ATOM 5497 C C . GLY A 1 750 ? -34.039 -29.160 11.164 1.00 74.69 750 GLY A C 1
ATOM 5498 O O . GLY A 1 750 ? -33.309 -28.231 10.801 1.00 74.69 750 GLY A O 1
ATOM 5499 N N . LEU A 1 751 ? -34.171 -30.306 10.493 1.00 80.94 751 LEU A N 1
ATOM 5500 C CA . LEU A 1 751 ? -33.672 -30.541 9.142 1.00 80.94 751 LEU A CA 1
ATOM 5501 C C . LEU A 1 751 ? -34.771 -30.200 8.101 1.00 80.94 751 LEU A C 1
ATOM 5503 O O . LEU A 1 751 ? -35.959 -30.306 8.393 1.00 80.94 751 LEU A O 1
ATOM 5507 N N . PRO A 1 752 ? -34.442 -29.658 6.911 1.00 84.56 752 PRO A N 1
ATOM 5508 C CA . PRO A 1 752 ? -35.453 -29.419 5.870 1.00 84.56 752 PRO A CA 1
ATOM 5509 C C . PRO A 1 752 ? -35.794 -30.685 5.057 1.00 84.56 752 PRO A C 1
ATOM 5511 O O . PRO A 1 752 ? -34.866 -31.313 4.547 1.00 84.56 752 PRO A O 1
ATOM 5514 N N . ASP A 1 753 ? -37.080 -30.932 4.730 1.00 78.12 753 ASP A N 1
ATOM 5515 C CA . ASP A 1 753 ? -37.515 -32.114 3.944 1.00 78.12 753 ASP A CA 1
ATOM 5516 C C . ASP A 1 753 ? -36.726 -32.236 2.629 1.00 78.12 753 ASP A C 1
ATOM 5518 O O . ASP A 1 753 ? -36.382 -33.326 2.188 1.00 78.12 753 ASP A O 1
ATOM 5522 N N . ASP A 1 754 ? -36.479 -31.115 1.939 1.00 81.38 754 ASP A N 1
ATOM 5523 C CA . ASP A 1 754 ? -35.783 -31.126 0.645 1.00 81.38 754 ASP A CA 1
ATOM 5524 C C . ASP A 1 754 ? -34.304 -31.545 0.786 1.00 81.38 754 ASP A C 1
ATOM 5526 O O . ASP A 1 754 ? -33.746 -32.085 -0.168 1.00 81.38 754 ASP A O 1
ATOM 5530 N N . TRP A 1 755 ? -33.684 -31.305 1.946 1.00 85.88 755 TRP A N 1
ATOM 5531 C CA . TRP A 1 755 ? -32.308 -31.701 2.259 1.00 85.88 755 TRP A CA 1
ATOM 5532 C C . TRP A 1 755 ? -32.252 -33.162 2.723 1.00 85.88 755 TRP A C 1
ATOM 5534 O O . TRP A 1 755 ? -31.500 -33.953 2.161 1.00 85.88 755 TRP A O 1
ATOM 5544 N N . GLU A 1 756 ? -33.141 -33.572 3.629 1.00 88.19 756 GLU A N 1
ATOM 5545 C CA . GLU A 1 756 ? -33.230 -34.965 4.093 1.00 88.19 756 GLU A CA 1
ATOM 5546 C C . GLU A 1 756 ? -33.592 -35.933 2.957 1.00 88.19 756 GLU A C 1
ATOM 5548 O O . GLU A 1 756 ? -33.024 -37.017 2.820 1.00 88.19 756 GLU A O 1
ATOM 5553 N N . ILE A 1 757 ? -34.497 -35.527 2.061 1.00 84.19 757 ILE A N 1
ATOM 5554 C CA . ILE A 1 757 ? -34.835 -36.310 0.868 1.00 84.19 757 ILE A CA 1
ATOM 5555 C C . ILE A 1 757 ? -33.667 -36.355 -0.126 1.00 84.19 757 ILE A C 1
ATOM 5557 O O . ILE A 1 757 ? -33.568 -37.329 -0.877 1.00 84.19 757 ILE A O 1
ATOM 5561 N N . ALA A 1 758 ? -32.812 -35.330 -0.171 1.00 83.44 758 ALA A N 1
ATOM 5562 C CA . ALA A 1 758 ? -31.650 -35.318 -1.054 1.00 83.44 758 ALA A CA 1
ATOM 5563 C C . ALA A 1 758 ? -30.553 -36.279 -0.573 1.00 83.44 758 ALA A C 1
ATOM 5565 O O . ALA A 1 758 ? -30.061 -37.045 -1.400 1.00 83.44 758 ALA A O 1
ATOM 5566 N N . ASN A 1 759 ? -30.249 -36.286 0.729 1.00 87.31 759 ASN A N 1
ATOM 5567 C CA . ASN A 1 759 ? -29.148 -37.075 1.294 1.00 87.31 759 ASN A CA 1
ATOM 5568 C C . ASN A 1 759 ? -29.596 -38.479 1.738 1.00 87.31 759 ASN A C 1
ATOM 5570 O O . ASN A 1 759 ? -28.999 -39.480 1.362 1.00 87.31 759 ASN A O 1
ATOM 5574 N N . PHE A 1 760 ? -30.733 -38.598 2.432 1.00 90.25 760 PHE A N 1
ATOM 5575 C CA . PHE A 1 760 ? -31.194 -39.868 3.020 1.00 90.25 760 PHE A CA 1
ATOM 5576 C C . PHE A 1 760 ? -32.368 -40.513 2.266 1.00 90.25 760 PHE A C 1
ATOM 5578 O O . PHE A 1 760 ? -32.718 -41.682 2.477 1.00 90.25 760 PHE A O 1
ATOM 5585 N N . GLY A 1 761 ? -33.040 -39.758 1.391 1.00 85.69 761 GLY A N 1
ATOM 5586 C CA . GLY A 1 761 ? -34.193 -40.230 0.615 1.00 85.69 761 GLY A CA 1
ATOM 5587 C C . GLY A 1 761 ? -35.470 -40.469 1.435 1.00 85.69 761 GLY A C 1
ATOM 5588 O O . GLY A 1 761 ? -36.448 -41.013 0.905 1.00 85.69 761 GLY A O 1
ATOM 5589 N N . ASN A 1 762 ? -35.474 -40.085 2.711 1.00 87.50 762 ASN A N 1
ATOM 5590 C CA . ASN A 1 762 ? -36.585 -40.187 3.656 1.00 87.50 762 ASN A CA 1
ATOM 5591 C C . ASN A 1 762 ? -36.491 -39.056 4.704 1.00 87.50 762 ASN A C 1
ATOM 5593 O O . ASN A 1 762 ? -35.636 -38.195 4.560 1.00 87.50 762 ASN A O 1
ATOM 5597 N N . LEU A 1 763 ? -37.399 -39.051 5.684 1.00 85.88 763 LEU A N 1
ATOM 5598 C CA . LEU A 1 763 ? -37.491 -38.058 6.770 1.00 85.88 763 LEU A CA 1
ATOM 5599 C C . LEU A 1 763 ? -37.387 -38.760 8.141 1.00 85.88 763 LEU A C 1
ATOM 5601 O O . LEU A 1 763 ? -38.201 -38.545 9.029 1.00 85.88 763 LEU A O 1
ATOM 5605 N N . ASP A 1 764 ? -36.574 -39.813 8.243 1.00 86.50 764 ASP A N 1
ATOM 5606 C CA . ASP A 1 764 ? -36.469 -40.610 9.474 1.00 86.50 764 ASP A CA 1
ATOM 5607 C C . ASP A 1 764 ? -35.182 -40.288 10.265 1.00 86.50 764 ASP A C 1
ATOM 5609 O O . ASP A 1 764 ? -35.058 -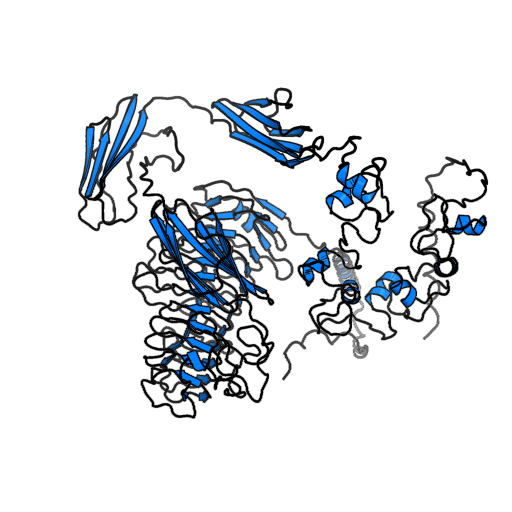40.758 11.399 1.00 86.50 764 ASP A O 1
ATOM 5613 N N . GLN A 1 765 ? -34.246 -39.524 9.683 1.00 86.44 765 GLN A N 1
ATOM 5614 C CA . GLN A 1 765 ? -32.946 -39.188 10.277 1.00 86.44 765 GLN A CA 1
ATOM 5615 C C . GLN A 1 765 ? -33.041 -37.933 11.140 1.00 86.44 765 GLN A C 1
ATOM 5617 O O . GLN A 1 765 ? -33.540 -36.914 10.687 1.00 86.44 765 GLN A O 1
ATOM 5622 N N . SER A 1 766 ? -32.521 -37.994 12.365 1.00 87.81 766 SER A N 1
ATOM 5623 C CA . SER A 1 766 ? -32.526 -36.865 13.297 1.00 87.81 766 SER A CA 1
ATOM 5624 C C . SER A 1 766 ? -31.310 -35.953 13.082 1.00 87.81 766 SER A C 1
ATOM 5626 O O . SER A 1 766 ? -30.224 -36.430 12.751 1.00 87.81 766 SER A O 1
ATOM 5628 N N . PRO A 1 767 ? -31.404 -34.652 13.408 1.00 87.44 767 PRO A N 1
ATOM 5629 C CA . PRO A 1 767 ? -30.265 -33.734 13.409 1.00 87.44 767 PRO A CA 1
ATOM 5630 C C . PRO A 1 767 ? -29.137 -34.106 14.382 1.00 87.44 767 PRO A C 1
ATOM 5632 O O . PRO A 1 767 ? -28.075 -33.497 14.339 1.00 87.44 767 PRO A O 1
ATOM 5635 N N . SER A 1 768 ? -29.377 -35.035 15.309 1.00 90.31 768 SER A N 1
ATOM 5636 C CA . SER A 1 768 ? -28.365 -35.563 16.234 1.00 90.31 768 SER A CA 1
ATOM 5637 C C . SER A 1 768 ? -27.715 -36.860 15.774 1.00 90.31 768 SER A C 1
ATOM 5639 O O . SER A 1 768 ? -26.840 -37.352 16.484 1.00 90.31 768 SER A O 1
ATOM 5641 N N . ASP A 1 769 ? -28.242 -37.462 14.713 1.00 91.38 769 ASP A N 1
ATOM 5642 C CA . ASP A 1 769 ? -27.668 -38.672 14.148 1.00 91.38 769 ASP A CA 1
ATOM 5643 C C . ASP A 1 769 ? -26.414 -38.282 13.359 1.00 91.38 769 ASP A C 1
ATOM 5645 O O . ASP A 1 769 ? -26.259 -37.127 12.964 1.00 91.38 769 ASP A O 1
ATOM 5649 N N . ASP A 1 770 ? -25.519 -39.240 13.221 1.00 89.56 770 ASP A N 1
ATOM 5650 C CA . ASP A 1 770 ? -24.226 -39.159 12.552 1.00 89.56 770 ASP A CA 1
ATOM 5651 C C . ASP A 1 770 ? -24.266 -40.349 11.594 1.00 89.56 770 ASP A C 1
ATOM 5653 O O . ASP A 1 7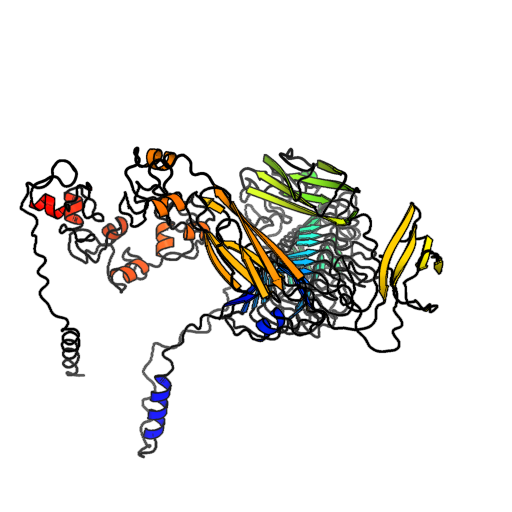70 ? -24.274 -41.499 12.039 1.00 89.56 770 ASP A O 1
ATOM 5657 N N . ALA A 1 771 ? -24.624 -40.076 10.339 1.00 89.12 771 ALA A N 1
ATOM 5658 C CA . ALA A 1 771 ? -25.128 -41.110 9.440 1.00 89.12 771 ALA A CA 1
ATOM 5659 C C . ALA A 1 771 ? -24.014 -41.855 8.694 1.00 89.12 771 ALA A C 1
ATOM 5661 O O . ALA A 1 771 ? -24.261 -42.968 8.223 1.00 89.12 771 ALA A O 1
ATOM 5662 N N . ASP A 1 772 ? -22.819 -41.280 8.632 1.00 86.69 772 ASP A N 1
ATOM 5663 C CA . ASP A 1 772 ? -21.589 -41.865 8.100 1.00 86.69 772 ASP A CA 1
ATOM 5664 C C . ASP A 1 772 ? -20.510 -42.099 9.176 1.00 86.69 772 ASP A C 1
ATOM 5666 O O . ASP A 1 772 ? -19.463 -42.660 8.864 1.00 86.69 772 ASP A O 1
ATOM 5670 N N . ASN A 1 773 ? -20.814 -41.802 10.447 1.00 89.25 773 ASN A N 1
ATOM 5671 C CA . ASN A 1 773 ? -19.990 -42.074 11.628 1.00 89.25 773 ASN A CA 1
ATOM 5672 C C . ASN A 1 773 ? -18.640 -41.336 11.641 1.00 89.25 773 ASN A C 1
ATOM 5674 O O . ASN A 1 773 ? -17.692 -41.798 12.286 1.00 89.25 773 ASN A O 1
ATOM 5678 N N . ASP A 1 774 ? -18.545 -40.177 10.991 1.00 82.56 774 ASP A N 1
ATOM 5679 C CA . ASP A 1 774 ? -17.327 -39.359 10.965 1.00 82.56 774 ASP A CA 1
ATOM 5680 C C . ASP A 1 774 ? -17.138 -38.510 12.247 1.00 82.56 774 ASP A C 1
ATOM 5682 O O . ASP A 1 774 ? -16.090 -37.897 12.485 1.00 82.56 774 ASP A O 1
ATOM 5686 N N . GLY A 1 775 ? -18.136 -38.525 13.140 1.00 83.62 775 GLY A N 1
ATOM 5687 C CA . GLY A 1 775 ? -18.148 -37.796 14.403 1.00 83.62 775 GLY A CA 1
ATOM 5688 C C . GLY A 1 775 ? -18.850 -36.437 14.341 1.00 83.62 775 GLY A C 1
ATOM 5689 O O . GLY A 1 775 ? -18.937 -35.758 15.381 1.00 83.62 775 GLY A O 1
ATOM 5690 N N . PHE A 1 776 ? -19.374 -36.039 13.183 1.00 84.62 776 PHE A N 1
ATOM 5691 C CA . PHE A 1 776 ? -20.220 -34.871 13.000 1.00 84.62 776 PHE A CA 1
ATOM 5692 C C . PHE A 1 776 ? -21.691 -35.276 12.893 1.00 84.62 776 PHE A C 1
ATOM 5694 O O . PHE A 1 776 ? -22.087 -36.277 12.324 1.00 84.62 776 PHE A O 1
ATOM 5701 N N . THR A 1 777 ? -22.557 -34.493 13.533 1.00 92.12 777 THR A N 1
ATOM 5702 C CA . THR A 1 777 ? -24.000 -34.743 13.433 1.00 92.12 777 THR A CA 1
ATOM 5703 C C . THR A 1 777 ? -24.554 -34.174 12.131 1.00 92.12 777 THR A C 1
ATOM 5705 O O . THR A 1 777 ? -24.141 -33.088 11.724 1.00 92.12 777 THR A O 1
ATOM 5708 N N . ASN A 1 778 ? -25.621 -34.775 11.603 1.00 89.38 778 ASN A N 1
ATOM 5709 C CA . ASN A 1 778 ? -26.380 -34.297 10.441 1.00 89.38 778 ASN A CA 1
ATOM 5710 C C . ASN A 1 778 ? -26.677 -32.782 10.490 1.00 89.38 778 ASN A C 1
ATOM 5712 O O . ASN A 1 778 ? -26.744 -32.107 9.465 1.00 89.38 778 ASN A O 1
ATOM 5716 N N . LEU A 1 779 ? -26.888 -32.212 11.687 1.00 88.56 779 LEU A N 1
ATOM 5717 C CA . LEU A 1 779 ? -27.099 -30.771 11.861 1.00 88.56 779 LEU A CA 1
ATOM 5718 C C . LEU A 1 779 ? -25.832 -29.933 11.651 1.00 88.56 779 LEU A C 1
ATOM 5720 O O . LEU A 1 779 ? -25.927 -28.811 11.150 1.00 88.56 779 LEU A O 1
ATOM 5724 N N . GLN A 1 780 ? -24.678 -30.419 12.108 1.00 86.12 780 GLN A N 1
ATOM 5725 C CA . GLN A 1 780 ? -23.387 -29.760 11.900 1.00 86.12 780 GLN A CA 1
ATOM 5726 C C . GLN A 1 780 ? -23.032 -29.765 10.420 1.00 86.12 780 GLN A C 1
ATOM 5728 O O . GLN A 1 780 ? -22.655 -28.727 9.888 1.00 86.12 780 GLN A O 1
ATOM 5733 N N . GLU A 1 781 ? -23.269 -30.885 9.761 1.00 86.94 781 GLU A N 1
ATOM 5734 C CA . GLU A 1 781 ? -23.003 -31.066 8.342 1.00 86.94 781 GLU A CA 1
ATOM 5735 C C . GLU A 1 781 ? -23.954 -30.258 7.467 1.00 86.94 781 GLU A C 1
ATOM 5737 O O . GLU A 1 781 ? -23.521 -29.503 6.602 1.00 86.94 781 GLU A O 1
ATOM 5742 N N . PHE A 1 782 ? -25.253 -30.250 7.784 1.00 84.50 782 PHE A N 1
ATOM 5743 C CA . PHE A 1 782 ? -26.204 -29.331 7.155 1.00 84.50 782 PHE A CA 1
ATOM 5744 C C . PHE A 1 782 ? -25.783 -27.860 7.306 1.00 84.50 782 PHE A C 1
ATOM 5746 O O . PHE A 1 782 ? -25.976 -27.053 6.392 1.00 84.50 782 PHE A O 1
ATOM 5753 N N . ALA A 1 783 ? -25.238 -27.490 8.469 1.00 80.69 783 ALA A N 1
ATOM 5754 C CA . ALA A 1 783 ? -24.790 -26.127 8.733 1.00 80.69 783 ALA A CA 1
ATOM 5755 C C . ALA A 1 783 ? -23.486 -25.773 7.999 1.00 80.69 783 ALA A C 1
ATOM 5757 O O . ALA A 1 783 ? -23.322 -24.610 7.624 1.00 80.69 783 ALA A O 1
ATOM 5758 N N . ALA A 1 784 ? -22.595 -26.748 7.805 1.00 78.25 784 ALA A N 1
ATOM 5759 C CA . ALA A 1 784 ? -21.326 -26.606 7.095 1.00 78.25 784 ALA A CA 1
ATOM 5760 C C . ALA A 1 784 ? -21.476 -26.741 5.569 1.00 78.25 784 ALA A C 1
ATOM 5762 O O . ALA A 1 784 ? -20.709 -26.150 4.817 1.00 78.25 784 ALA A O 1
ATOM 5763 N N . GLY A 1 785 ? -22.523 -27.431 5.112 1.00 81.88 785 GLY A N 1
ATOM 5764 C CA . GLY A 1 785 ? -22.733 -27.780 3.711 1.00 81.88 785 GLY A CA 1
ATOM 5765 C C . GLY A 1 785 ? -21.998 -29.046 3.261 1.00 81.88 785 GLY A C 1
ATOM 5766 O O . GLY A 1 785 ? -21.925 -29.244 2.049 1.00 81.88 785 GLY A O 1
ATOM 5767 N N . SER A 1 786 ? -21.486 -29.854 4.197 1.00 83.12 786 SER A N 1
ATOM 5768 C CA . SER A 1 786 ? -20.844 -31.150 3.939 1.00 83.12 786 SER A CA 1
ATOM 5769 C C . SER A 1 786 ? -21.880 -32.249 3.643 1.00 83.12 786 SER A C 1
ATOM 5771 O O . SER A 1 786 ? -23.089 -32.026 3.818 1.00 83.12 786 SER A O 1
ATOM 5773 N N . ASP A 1 787 ? -21.440 -33.383 3.088 1.00 86.81 787 ASP A N 1
ATOM 5774 C CA . ASP A 1 787 ? -22.321 -34.499 2.716 1.00 86.81 787 ASP A CA 1
ATOM 5775 C C . ASP A 1 787 ? -22.464 -35.498 3.880 1.00 86.81 787 ASP A C 1
ATOM 5777 O O . ASP A 1 787 ? -21.550 -36.284 4.081 1.00 86.81 787 ASP A O 1
ATOM 5781 N N . PRO A 1 788 ? -23.633 -35.567 4.555 1.00 89.94 788 PRO A N 1
ATOM 5782 C CA . PRO A 1 788 ? -23.865 -36.393 5.752 1.00 89.94 788 PRO A CA 1
ATOM 5783 C C . PRO A 1 788 ? -23.985 -37.890 5.477 1.00 89.94 788 PRO A C 1
ATOM 5785 O O . PRO A 1 788 ? -24.659 -38.633 6.191 1.00 89.94 788 PRO A O 1
ATOM 5788 N N . THR A 1 789 ? -23.499 -38.324 4.326 1.00 89.56 789 THR A N 1
ATOM 5789 C CA . THR A 1 789 ? -23.484 -39.722 3.915 1.00 89.56 789 THR A CA 1
ATOM 5790 C C . THR A 1 789 ? -22.123 -40.136 3.369 1.00 89.56 789 THR A C 1
ATOM 5792 O O . THR A 1 789 ? -21.999 -41.240 2.829 1.00 89.56 789 THR A O 1
ATOM 5795 N N . ASP A 1 790 ? -21.124 -39.263 3.482 1.00 85.38 790 ASP A N 1
ATOM 5796 C CA . ASP A 1 790 ? -19.765 -39.462 3.015 1.00 85.38 790 ASP A CA 1
ATOM 5797 C C . ASP A 1 790 ? -18.797 -39.001 4.102 1.00 85.38 790 ASP A C 1
ATOM 5799 O O . ASP A 1 790 ? -18.479 -37.822 4.186 1.00 85.38 790 ASP A O 1
ATOM 5803 N N . ALA A 1 791 ? -18.243 -39.958 4.849 1.00 83.75 791 ALA A N 1
ATOM 5804 C CA . ALA A 1 791 ? -17.305 -39.694 5.940 1.00 83.75 791 ALA A CA 1
ATOM 5805 C C . ALA A 1 791 ? -16.019 -38.952 5.516 1.00 83.75 791 ALA A C 1
ATOM 5807 O O . ALA A 1 791 ? -15.217 -38.574 6.368 1.00 83.75 791 ALA A O 1
ATOM 5808 N N . ASN A 1 792 ? -15.777 -38.775 4.209 1.00 79.94 792 ASN A N 1
ATOM 5809 C CA . ASN A 1 792 ? -14.679 -37.947 3.711 1.00 79.94 792 ASN A CA 1
ATOM 5810 C C . ASN A 1 792 ? -15.096 -36.487 3.493 1.00 79.94 792 ASN A C 1
ATOM 5812 O O . ASN A 1 792 ? -14.225 -35.639 3.419 1.00 79.94 792 ASN A O 1
ATOM 5816 N N . SER A 1 793 ? -16.388 -36.171 3.387 1.00 82.88 793 SER A N 1
ATOM 5817 C CA . SER A 1 793 ? -16.895 -34.800 3.305 1.00 82.88 793 SER A CA 1
ATOM 5818 C C . SER A 1 793 ? -17.324 -34.356 4.697 1.00 82.88 793 SER A C 1
ATOM 5820 O O . SER A 1 793 ? -18.494 -34.449 5.056 1.00 82.88 793 SER A O 1
ATOM 5822 N N . SER A 1 794 ? -16.375 -33.845 5.476 1.00 84.81 794 SER A N 1
ATOM 5823 C CA . SER A 1 794 ? -16.634 -33.392 6.845 1.00 84.81 794 SER A CA 1
ATOM 5824 C C . SER A 1 794 ? -16.684 -31.859 6.920 1.00 84.81 794 SER A C 1
ATOM 5826 O O . SER A 1 794 ? -16.211 -31.163 6.021 1.00 84.81 794 SER A O 1
ATOM 5828 N N . PRO A 1 795 ? -17.222 -31.260 7.994 1.00 83.38 795 PRO A N 1
ATOM 5829 C CA . PRO A 1 795 ? -17.201 -29.810 8.189 1.00 83.38 795 PRO A CA 1
ATOM 5830 C C . PRO A 1 795 ? -15.815 -29.142 8.196 1.00 83.38 795 PRO A C 1
ATOM 5832 O O . PRO A 1 795 ? -15.768 -27.916 8.086 1.00 83.38 795 PRO A O 1
ATOM 5835 N N . ASP A 1 796 ? -14.734 -29.912 8.365 1.00 83.06 796 ASP A N 1
ATOM 5836 C CA . ASP A 1 796 ? -13.346 -29.428 8.366 1.00 83.06 796 ASP A CA 1
ATOM 5837 C C . ASP A 1 796 ? -12.580 -29.779 7.055 1.00 83.06 796 ASP A C 1
ATOM 5839 O O . ASP A 1 796 ? -11.479 -29.267 6.856 1.00 83.06 796 ASP A O 1
ATOM 5843 N N . ASP A 1 797 ? -13.161 -30.604 6.169 1.00 83.25 797 ASP A N 1
ATOM 5844 C CA . ASP A 1 797 ? -12.644 -31.018 4.844 1.00 83.25 797 ASP A CA 1
ATOM 5845 C C . ASP A 1 797 ? -13.845 -31.170 3.887 1.00 83.25 797 ASP A C 1
ATOM 5847 O O . ASP A 1 797 ? -14.466 -32.233 3.775 1.00 83.25 797 ASP A O 1
ATOM 5851 N N . LEU A 1 798 ? -14.268 -30.055 3.283 1.00 82.31 798 LEU A N 1
ATOM 5852 C CA . LEU A 1 798 ? -15.558 -29.964 2.599 1.00 82.31 798 LEU A CA 1
ATOM 5853 C C . LEU A 1 798 ? -15.557 -30.673 1.238 1.00 82.31 798 LEU A C 1
ATOM 5855 O O . LEU A 1 798 ? -16.615 -31.137 0.791 1.00 82.31 798 LEU A O 1
ATOM 5859 N N . ASP A 1 799 ? -14.412 -30.722 0.555 1.00 81.56 799 ASP A N 1
ATOM 5860 C CA . ASP A 1 799 ? -14.273 -31.363 -0.756 1.00 81.56 799 ASP A CA 1
ATOM 5861 C C . ASP A 1 799 ? -13.699 -32.792 -0.704 1.00 81.56 799 ASP A C 1
ATOM 5863 O O . ASP A 1 799 ? -13.714 -33.489 -1.730 1.00 81.56 799 ASP A O 1
ATOM 5867 N N . GLY A 1 800 ? -13.350 -33.257 0.498 1.00 78.00 800 GLY A N 1
ATOM 5868 C CA . GLY A 1 800 ? -13.059 -34.642 0.848 1.00 78.00 800 GLY A CA 1
ATOM 5869 C C . GLY A 1 800 ? -11.797 -35.174 0.207 1.00 78.00 800 GLY A C 1
ATOM 5870 O O . GLY A 1 800 ? -11.732 -36.334 -0.225 1.00 78.00 800 GLY A O 1
ATOM 5871 N N . ASP A 1 801 ? -10.813 -34.298 0.070 1.00 81.12 801 ASP A N 1
ATOM 5872 C CA . ASP A 1 801 ? -9.565 -34.597 -0.602 1.00 81.12 801 ASP A CA 1
ATOM 5873 C C . ASP A 1 801 ? -8.417 -34.912 0.375 1.00 81.12 801 ASP A C 1
ATOM 5875 O O . ASP A 1 801 ? -7.370 -35.413 -0.058 1.00 81.12 801 ASP A O 1
ATOM 5879 N N . GLY A 1 802 ? -8.647 -34.721 1.680 1.00 80.88 802 GLY A N 1
ATOM 5880 C CA . GLY A 1 802 ? -7.707 -34.969 2.766 1.00 80.88 802 GLY A CA 1
ATOM 5881 C C . GLY A 1 802 ? -6.921 -33.735 3.217 1.00 80.88 802 GLY A C 1
ATOM 5882 O O . GLY A 1 802 ? -6.003 -33.882 4.034 1.00 80.88 802 GLY A O 1
ATOM 5883 N N . LEU A 1 803 ? -7.215 -32.545 2.688 1.00 83.19 803 LEU A N 1
ATOM 5884 C CA . LEU A 1 803 ? -6.680 -31.272 3.159 1.00 83.19 803 LEU A CA 1
ATOM 5885 C C . LEU A 1 803 ? -7.679 -30.572 4.094 1.00 83.19 803 LEU A C 1
ATOM 5887 O O . LEU A 1 803 ? -8.883 -30.599 3.903 1.00 83.19 803 LEU A O 1
ATOM 5891 N N . ASP A 1 804 ? -7.160 -29.922 5.137 1.00 84.69 804 ASP A N 1
ATOM 5892 C CA . ASP A 1 804 ? -7.986 -29.120 6.048 1.00 84.69 804 ASP A CA 1
ATOM 5893 C C . ASP A 1 804 ? -8.412 -27.808 5.367 1.00 84.69 804 ASP A C 1
ATOM 5895 O O . ASP A 1 804 ? -7.552 -27.028 4.936 1.00 84.69 804 ASP A O 1
ATOM 5899 N N . ASP A 1 805 ? -9.718 -27.518 5.348 1.00 81.50 805 ASP A N 1
ATOM 5900 C CA . ASP A 1 805 ? -10.310 -26.339 4.701 1.00 81.50 805 ASP A CA 1
ATOM 5901 C C . ASP A 1 805 ? -9.615 -25.036 5.142 1.00 81.50 805 ASP A C 1
ATOM 5903 O O . ASP A 1 805 ? -9.354 -24.118 4.354 1.00 81.50 805 ASP A O 1
ATOM 5907 N N . ALA A 1 806 ? -9.304 -24.908 6.437 1.00 80.62 806 ALA A N 1
ATOM 5908 C CA . ALA A 1 806 ? -8.677 -23.703 6.968 1.00 80.62 806 ALA A CA 1
ATOM 5909 C C . ALA A 1 806 ? -7.214 -23.582 6.516 1.00 80.62 806 ALA A C 1
ATOM 5911 O O . ALA A 1 806 ? -6.740 -22.466 6.260 1.00 80.62 806 ALA A O 1
ATOM 5912 N N . TRP A 1 807 ? -6.502 -24.702 6.394 1.00 86.88 807 TRP A N 1
ATOM 5913 C CA . TRP A 1 807 ? -5.158 -24.753 5.833 1.00 86.88 807 TRP A CA 1
ATOM 5914 C C . TRP A 1 807 ? -5.151 -24.435 4.334 1.00 86.88 807 TRP A C 1
ATOM 5916 O O . TRP A 1 807 ? -4.321 -23.634 3.892 1.00 86.88 807 TRP A O 1
ATOM 5926 N N . GLU A 1 808 ? -6.090 -24.963 3.556 1.00 88.06 808 GLU A N 1
ATOM 5927 C CA . GLU A 1 808 ? -6.214 -24.654 2.129 1.00 88.06 808 GLU A CA 1
ATOM 5928 C C . GLU A 1 808 ? -6.549 -23.185 1.879 1.00 88.06 808 GLU A C 1
ATOM 5930 O O . GLU A 1 808 ? -5.938 -22.521 1.038 1.00 88.06 808 GLU A O 1
ATOM 5935 N N . ILE A 1 809 ? -7.466 -22.610 2.657 1.00 81.81 809 ILE A N 1
ATOM 5936 C CA . ILE A 1 809 ? -7.783 -21.183 2.564 1.00 81.81 809 ILE A CA 1
ATOM 5937 C C . ILE A 1 809 ? -6.580 -20.322 2.973 1.00 81.81 809 ILE A C 1
ATOM 5939 O O . ILE A 1 809 ? -6.349 -19.269 2.373 1.00 81.81 809 ILE A O 1
ATOM 5943 N N . ALA A 1 810 ? -5.789 -20.751 3.958 1.00 80.31 810 ALA A N 1
ATOM 5944 C CA . ALA A 1 810 ? -4.602 -20.020 4.391 1.00 80.31 810 ALA A CA 1
ATOM 5945 C C . ALA A 1 810 ? -3.460 -20.054 3.362 1.00 80.31 810 ALA A C 1
ATOM 5947 O O . ALA A 1 810 ? -2.753 -19.052 3.219 1.00 80.31 810 ALA A O 1
ATOM 5948 N N . ASN A 1 811 ? -3.275 -21.175 2.658 1.00 83.50 811 ASN A N 1
ATOM 5949 C CA . ASN A 1 811 ? -2.166 -21.358 1.720 1.00 83.50 811 ASN A CA 1
ATOM 5950 C C . ASN A 1 811 ? -2.551 -21.043 0.268 1.00 83.50 811 ASN A C 1
ATOM 5952 O O . ASN A 1 811 ? -1.796 -20.359 -0.419 1.00 83.50 811 ASN A O 1
ATOM 5956 N N . PHE A 1 812 ? -3.729 -21.464 -0.190 1.00 86.81 812 PHE A N 1
ATOM 5957 C CA . PHE A 1 812 ? -4.180 -21.343 -1.584 1.00 86.81 812 PHE A CA 1
ATOM 5958 C C . PHE A 1 812 ? -5.314 -20.330 -1.776 1.00 86.81 812 PHE A C 1
ATOM 5960 O O . PHE A 1 812 ? -5.512 -19.817 -2.879 1.00 86.81 812 PHE A O 1
ATOM 5967 N N . GLY A 1 813 ? -6.065 -20.013 -0.715 1.00 80.62 813 GLY A N 1
ATOM 5968 C CA . GLY A 1 813 ? -7.223 -19.115 -0.782 1.00 80.62 813 GLY A CA 1
ATOM 5969 C C . GLY A 1 813 ? -8.475 -19.747 -1.401 1.00 80.62 813 GLY A C 1
ATOM 5970 O O . GLY A 1 813 ? -9.443 -19.029 -1.666 1.00 80.62 813 GLY A O 1
ATOM 5971 N N . SER A 1 814 ? -8.467 -21.063 -1.646 1.00 87.00 814 SER A N 1
ATOM 5972 C CA . SER A 1 814 ? -9.615 -21.847 -2.118 1.00 87.00 814 SER A CA 1
ATOM 5973 C C . SER A 1 814 ? -9.440 -23.344 -1.850 1.00 87.00 814 SER A C 1
ATOM 5975 O O . SER A 1 814 ? -8.299 -23.788 -1.839 1.00 87.00 814 SER A O 1
ATOM 5977 N N . LEU A 1 815 ? -10.555 -24.080 -1.798 1.00 84.50 815 LEU A N 1
ATOM 5978 C CA . LEU A 1 815 ? -10.646 -25.549 -1.707 1.00 84.50 815 LEU A CA 1
ATOM 5979 C C . LEU A 1 815 ? -10.636 -26.189 -3.111 1.00 84.50 815 LEU A C 1
ATOM 5981 O O . LEU A 1 815 ? -11.652 -26.661 -3.606 1.00 84.50 815 LEU A O 1
ATOM 5985 N N . ASN A 1 816 ? -9.598 -25.940 -3.909 1.00 88.88 816 ASN A N 1
ATOM 5986 C CA . ASN A 1 816 ? -9.519 -26.503 -5.274 1.00 88.88 816 ASN A CA 1
ATOM 5987 C C . ASN A 1 816 ? -8.208 -27.246 -5.520 1.00 88.88 816 ASN A C 1
ATOM 5989 O O . ASN A 1 816 ? -8.051 -27.872 -6.577 1.00 88.88 816 ASN A O 1
ATOM 5993 N N . GLU A 1 817 ? -7.235 -27.068 -4.629 1.00 88.44 817 GLU A N 1
ATOM 5994 C CA . GLU A 1 817 ? -5.952 -27.735 -4.749 1.00 88.44 817 GLU A CA 1
ATOM 5995 C C . GLU A 1 817 ? -6.103 -29.131 -4.184 1.00 88.44 817 GLU A C 1
ATOM 5997 O O . GLU A 1 817 ? -6.824 -29.323 -3.227 1.00 88.44 817 GLU A O 1
ATOM 6002 N N . THR A 1 818 ? -5.450 -30.114 -4.799 1.00 90.19 818 THR A N 1
ATOM 6003 C CA . THR A 1 818 ? -5.628 -31.497 -4.343 1.00 90.19 818 THR A CA 1
ATOM 6004 C C . THR A 1 818 ? -4.581 -31.864 -3.297 1.00 90.19 818 THR A C 1
ATOM 6006 O O . THR A 1 818 ? -3.437 -31.430 -3.453 1.00 90.19 818 THR A O 1
ATOM 6009 N N . ALA A 1 819 ? -4.853 -32.800 -2.391 1.00 88.06 819 ALA A N 1
ATOM 6010 C CA . ALA A 1 819 ? -3.850 -33.415 -1.513 1.00 88.06 819 ALA A CA 1
ATOM 6011 C C . ALA A 1 819 ? -2.596 -33.921 -2.252 1.00 88.06 819 ALA A C 1
ATOM 6013 O O . ALA A 1 819 ? -1.500 -33.923 -1.699 1.00 88.06 819 ALA A O 1
ATOM 6014 N N . THR A 1 820 ? -2.733 -34.307 -3.529 1.00 89.94 820 THR A N 1
ATOM 6015 C CA . THR A 1 820 ? -1.628 -34.766 -4.399 1.00 89.94 820 THR A CA 1
ATOM 6016 C C . THR A 1 820 ? -0.927 -33.665 -5.205 1.00 89.94 820 THR A C 1
ATOM 6018 O O . THR A 1 820 ? -0.057 -33.969 -6.026 1.00 89.94 820 THR A O 1
ATOM 6021 N N . GLY A 1 821 ? -1.341 -32.408 -5.042 1.00 87.69 821 GLY A N 1
ATOM 6022 C CA . GLY A 1 821 ? -0.750 -31.253 -5.713 1.00 87.69 821 GLY A CA 1
ATOM 6023 C C . GLY A 1 821 ? 0.674 -31.000 -5.229 1.00 87.69 821 GLY A C 1
ATOM 6024 O O . GLY A 1 821 ? 0.989 -31.308 -4.092 1.00 87.69 821 GLY A O 1
ATOM 6025 N N . ASP A 1 822 ? 1.519 -30.461 -6.105 1.00 90.19 822 ASP A N 1
ATOM 6026 C CA . ASP A 1 822 ? 2.895 -30.026 -5.803 1.00 90.19 822 ASP A CA 1
ATOM 6027 C C . ASP A 1 822 ? 3.099 -28.655 -6.487 1.00 90.19 822 ASP A C 1
ATOM 6029 O O . ASP A 1 822 ? 3.614 -28.577 -7.616 1.00 90.19 822 ASP A O 1
ATOM 6033 N N . PRO A 1 823 ? 2.531 -27.571 -5.917 1.00 90.62 823 PRO A N 1
ATOM 6034 C CA . PRO A 1 823 ? 2.481 -26.269 -6.578 1.00 90.62 823 PRO A CA 1
ATOM 6035 C C . PRO A 1 823 ? 3.860 -25.619 -6.726 1.00 90.62 823 PRO A C 1
ATOM 6037 O O . PRO A 1 823 ? 4.128 -24.952 -7.735 1.00 90.62 823 PRO A O 1
ATOM 6040 N N . ASP A 1 824 ? 4.758 -25.822 -5.763 1.00 87.00 824 ASP A N 1
ATOM 6041 C CA . ASP A 1 824 ? 6.097 -25.235 -5.765 1.00 87.00 824 ASP A CA 1
ATOM 6042 C C . ASP A 1 824 ? 7.173 -26.108 -6.447 1.00 87.00 824 ASP A C 1
ATOM 6044 O O . ASP A 1 824 ? 8.262 -25.613 -6.771 1.00 87.00 824 ASP A O 1
ATOM 6048 N N . ASN A 1 825 ? 6.815 -27.343 -6.820 1.00 89.19 825 ASN A N 1
ATOM 6049 C CA . ASN A 1 825 ? 7.632 -28.325 -7.532 1.00 89.19 825 ASN A CA 1
ATOM 6050 C C . ASN A 1 825 ? 8.897 -28.746 -6.769 1.00 89.19 825 ASN A C 1
ATOM 6052 O O . ASN A 1 825 ? 9.948 -28.991 -7.390 1.00 89.19 825 ASN A O 1
ATOM 6056 N N . ASP A 1 826 ? 8.826 -28.817 -5.442 1.00 83.50 826 ASP A N 1
ATOM 6057 C CA . ASP A 1 826 ? 9.912 -29.309 -4.597 1.00 83.50 826 ASP A CA 1
ATOM 6058 C C . ASP A 1 826 ? 9.948 -30.852 -4.492 1.00 83.50 826 ASP A C 1
ATOM 6060 O O . ASP A 1 826 ? 10.996 -31.436 -4.172 1.00 83.50 826 ASP A O 1
ATOM 6064 N N . GLY A 1 827 ? 8.862 -31.506 -4.921 1.00 84.56 827 GLY A N 1
ATOM 6065 C CA . GLY A 1 827 ? 8.696 -32.953 -4.964 1.00 84.56 827 GLY A CA 1
ATOM 6066 C C . GLY A 1 827 ? 7.928 -33.550 -3.786 1.00 84.56 827 GLY A C 1
ATOM 6067 O O . GLY A 1 827 ? 7.878 -34.783 -3.719 1.00 84.56 827 GLY A O 1
ATOM 6068 N N . TYR A 1 828 ? 7.367 -32.723 -2.904 1.00 84.75 828 TYR A N 1
ATOM 6069 C CA . TYR A 1 828 ? 6.406 -33.105 -1.877 1.00 84.75 828 TYR A CA 1
ATOM 6070 C C . TYR A 1 828 ? 4.996 -32.670 -2.276 1.00 84.75 828 TYR A C 1
ATOM 6072 O O . TYR A 1 828 ? 4.789 -31.742 -3.049 1.00 84.75 828 TYR A O 1
ATOM 6080 N N . THR A 1 829 ? 4.016 -33.432 -1.814 1.00 89.88 829 THR A N 1
ATOM 6081 C CA . THR A 1 829 ? 2.603 -33.160 -2.054 1.00 89.88 829 THR A CA 1
ATOM 6082 C C . THR A 1 829 ? 2.029 -32.246 -0.975 1.00 89.88 829 THR A C 1
ATOM 6084 O O . THR A 1 829 ? 2.505 -32.255 0.159 1.00 89.88 829 THR A O 1
ATOM 6087 N N . ASN A 1 830 ? 0.944 -31.536 -1.288 1.00 88.56 830 ASN A N 1
ATOM 6088 C CA . ASN A 1 830 ? 0.225 -30.677 -0.344 1.00 88.56 830 ASN A CA 1
ATOM 6089 C C . ASN A 1 830 ? -0.069 -31.382 0.993 1.00 88.56 830 ASN A C 1
ATOM 6091 O O . ASN A 1 830 ? 0.097 -30.782 2.051 1.00 88.56 830 ASN A O 1
ATOM 6095 N N . LEU A 1 831 ? -0.441 -32.668 0.963 1.00 86.75 831 LEU A N 1
ATOM 6096 C CA . LEU A 1 831 ? -0.685 -33.458 2.174 1.00 86.75 831 LEU A CA 1
ATOM 6097 C C . LEU A 1 831 ? 0.596 -33.723 2.985 1.00 86.75 831 LEU A C 1
ATOM 6099 O O . LEU A 1 831 ? 0.589 -33.655 4.214 1.00 86.75 831 LEU A O 1
ATOM 6103 N N . GLU A 1 832 ? 1.715 -34.013 2.319 1.00 84.50 832 GLU A N 1
ATOM 6104 C CA . GLU A 1 832 ? 3.013 -34.199 2.985 1.00 84.50 832 GLU A CA 1
ATOM 6105 C C . GLU A 1 832 ? 3.487 -32.902 3.650 1.00 84.50 832 GLU A C 1
ATOM 6107 O O . GLU A 1 832 ? 4.072 -32.930 4.735 1.00 84.50 832 GLU A O 1
ATOM 6112 N N . GLU A 1 833 ? 3.190 -31.761 3.040 1.00 87.38 833 GLU A N 1
ATOM 6113 C CA . GLU A 1 833 ? 3.539 -30.447 3.568 1.00 87.38 833 GLU A CA 1
ATOM 6114 C C . GLU A 1 833 ? 2.614 -29.980 4.691 1.00 87.38 833 GLU A C 1
ATOM 6116 O O . GLU A 1 833 ? 3.101 -29.450 5.694 1.00 87.38 833 GLU A O 1
ATOM 6121 N N . LEU A 1 834 ? 1.308 -30.255 4.590 1.00 86.56 834 LEU A N 1
ATOM 6122 C CA . LEU A 1 834 ? 0.346 -30.097 5.683 1.00 86.56 834 LEU A CA 1
ATOM 6123 C C . LEU A 1 834 ? 0.823 -30.863 6.925 1.00 86.56 834 LEU A C 1
ATOM 6125 O O . LEU A 1 834 ? 0.958 -30.280 8.005 1.00 86.56 834 LEU A O 1
ATOM 6129 N N . ASN A 1 835 ? 1.178 -32.139 6.755 1.00 80.00 835 ASN A N 1
ATOM 6130 C CA . ASN A 1 835 ? 1.665 -32.995 7.839 1.00 80.00 835 ASN A CA 1
ATOM 6131 C C . ASN A 1 835 ? 3.027 -32.539 8.394 1.00 80.00 835 ASN A C 1
ATOM 6133 O O . ASN A 1 835 ? 3.289 -32.648 9.596 1.00 80.00 835 ASN A O 1
ATOM 6137 N N . ALA A 1 836 ? 3.897 -31.984 7.546 1.00 75.56 836 ALA A N 1
ATOM 6138 C CA . ALA A 1 836 ? 5.191 -31.441 7.958 1.00 75.56 836 ALA A CA 1
ATOM 6139 C C . ALA A 1 836 ? 5.115 -30.014 8.535 1.00 75.56 836 ALA A C 1
ATOM 6141 O O . ALA A 1 836 ? 6.089 -29.543 9.137 1.00 75.56 836 ALA A O 1
ATOM 6142 N N . GLY A 1 837 ? 3.984 -29.322 8.367 1.00 79.62 837 GLY A N 1
ATOM 6143 C CA . GLY A 1 837 ? 3.822 -27.908 8.699 1.00 79.62 837 GLY A CA 1
ATOM 6144 C C . GLY A 1 837 ? 4.712 -26.985 7.860 1.00 79.62 837 GLY A C 1
ATOM 6145 O O . GLY A 1 837 ? 5.174 -25.960 8.374 1.00 79.62 837 GLY A O 1
ATOM 6146 N N . THR A 1 838 ? 5.005 -27.370 6.616 1.00 83.12 838 THR A N 1
ATOM 6147 C CA . THR A 1 838 ? 5.735 -26.556 5.635 1.00 83.12 838 THR A CA 1
ATOM 6148 C C . THR A 1 838 ? 4.767 -25.829 4.705 1.00 83.12 838 THR A C 1
ATOM 6150 O O . THR A 1 838 ? 3.564 -26.087 4.716 1.00 83.12 838 THR A O 1
ATOM 6153 N N . ASN A 1 839 ? 5.267 -24.824 3.986 1.00 85.00 839 ASN A N 1
ATOM 6154 C CA . ASN A 1 839 ? 4.444 -24.008 3.104 1.00 85.00 839 ASN A CA 1
ATOM 6155 C C . ASN A 1 839 ? 4.467 -24.563 1.665 1.00 85.00 839 ASN A C 1
ATOM 6157 O O . ASN A 1 839 ? 5.517 -24.430 1.032 1.00 85.00 839 ASN A O 1
ATOM 6161 N N . PRO A 1 840 ? 3.312 -24.992 1.117 1.00 90.19 840 PRO A N 1
ATOM 6162 C CA . PRO A 1 840 ? 3.199 -25.654 -0.190 1.00 90.19 840 PRO A CA 1
ATOM 6163 C C . PRO A 1 840 ? 3.432 -24.763 -1.409 1.00 90.19 840 PRO A C 1
ATOM 6165 O O . PRO A 1 840 ? 3.335 -25.185 -2.562 1.00 90.19 840 PRO A O 1
ATOM 6168 N N . LEU A 1 841 ? 3.708 -23.481 -1.173 1.00 91.44 841 LEU A N 1
ATOM 6169 C CA . LEU A 1 841 ? 4.043 -22.499 -2.196 1.00 91.44 841 LEU A CA 1
ATOM 6170 C C . LEU A 1 841 ? 5.512 -22.054 -2.112 1.00 91.44 841 LEU A C 1
ATOM 6172 O O . LEU A 1 841 ? 5.904 -21.094 -2.788 1.00 91.44 841 LEU A O 1
ATOM 6176 N N . ASN A 1 842 ? 6.334 -22.686 -1.267 1.00 86.00 842 ASN A N 1
ATOM 6177 C CA . ASN A 1 842 ? 7.690 -22.244 -0.970 1.00 86.00 842 ASN A CA 1
ATOM 6178 C C . ASN A 1 842 ? 8.725 -23.374 -1.055 1.00 86.00 842 ASN A C 1
ATOM 6180 O O . ASN A 1 842 ? 9.140 -23.925 -0.040 1.00 86.00 842 ASN A O 1
ATOM 6184 N N . ILE A 1 843 ? 9.334 -23.503 -2.238 1.00 85.62 843 ILE A N 1
ATOM 6185 C CA . ILE A 1 843 ? 10.375 -24.495 -2.581 1.00 85.62 843 ILE A CA 1
ATOM 6186 C C . ILE A 1 843 ? 11.601 -24.537 -1.635 1.00 85.62 843 ILE A C 1
ATOM 6188 O O . ILE A 1 843 ? 12.491 -25.383 -1.762 1.00 85.62 843 ILE A O 1
ATOM 6192 N N . ALA A 1 844 ? 11.756 -23.556 -0.739 1.00 79.38 844 ALA A N 1
ATOM 6193 C CA . ALA A 1 844 ? 12.813 -23.532 0.271 1.00 79.38 844 ALA A CA 1
ATOM 6194 C C . ALA A 1 844 ? 12.434 -24.241 1.588 1.00 79.38 844 ALA A C 1
ATOM 6196 O O . ALA A 1 844 ? 13.329 -24.484 2.407 1.00 79.38 844 ALA A O 1
ATOM 6197 N N . GLU A 1 845 ? 11.157 -24.548 1.803 1.00 79.75 845 GLU A N 1
ATOM 6198 C CA . GLU A 1 845 ? 10.593 -25.179 2.996 1.00 79.75 845 GLU A CA 1
ATOM 6199 C C . GLU A 1 845 ? 10.167 -26.616 2.680 1.00 79.75 845 GLU A C 1
ATOM 6201 O O . GLU A 1 845 ? 9.011 -26.886 2.432 1.00 79.75 845 GLU A O 1
ATOM 6206 N N . THR A 1 846 ? 11.120 -27.549 2.738 1.00 80.94 846 THR A N 1
ATOM 6207 C CA . THR A 1 846 ? 10.868 -28.981 2.480 1.00 80.94 846 THR A CA 1
ATOM 6208 C C . THR A 1 846 ? 10.615 -29.744 3.789 1.00 80.94 846 THR A C 1
ATOM 6210 O O . THR A 1 846 ? 11.311 -29.473 4.783 1.00 80.94 846 THR A O 1
ATOM 6213 N N . PRO A 1 847 ? 9.706 -30.738 3.808 1.00 81.25 847 PRO A N 1
ATOM 6214 C CA . PRO A 1 847 ? 9.583 -31.718 4.884 1.00 81.25 847 PRO A CA 1
ATOM 6215 C C . PRO A 1 847 ? 10.933 -32.335 5.296 1.00 81.25 847 PRO A C 1
ATOM 6217 O O . PRO A 1 847 ? 11.783 -32.670 4.463 1.00 81.25 847 PRO A O 1
ATOM 6220 N N . VAL A 1 848 ? 11.166 -32.464 6.609 1.00 79.25 848 VAL A N 1
ATOM 6221 C CA . VAL A 1 848 ? 12.440 -32.948 7.170 1.00 79.25 848 VAL A CA 1
ATOM 6222 C C . VAL A 1 848 ? 12.371 -34.452 7.450 1.00 79.25 848 VAL A C 1
ATOM 6224 O O . VAL A 1 848 ? 11.589 -34.882 8.289 1.00 79.25 848 VAL A O 1
ATOM 6227 N N . ASP A 1 849 ? 13.256 -35.222 6.813 1.00 80.56 849 ASP A N 1
ATOM 6228 C CA . ASP A 1 849 ? 13.602 -36.614 7.155 1.00 80.56 849 ASP A CA 1
ATOM 6229 C C . ASP A 1 849 ? 15.069 -36.627 7.641 1.00 80.56 849 ASP A C 1
ATOM 6231 O O . ASP A 1 849 ? 16.025 -36.574 6.851 1.00 80.56 849 ASP A O 1
ATOM 6235 N N . THR A 1 850 ? 15.270 -36.566 8.964 1.00 84.94 850 THR A N 1
ATOM 6236 C CA . THR A 1 850 ? 16.591 -36.370 9.583 1.00 84.94 850 THR A CA 1
ATOM 6237 C C . THR A 1 850 ? 17.520 -37.563 9.365 1.00 84.94 850 THR A C 1
ATOM 6239 O O . THR A 1 850 ? 18.746 -37.372 9.282 1.00 84.94 850 THR A O 1
ATOM 6242 N N . ASP A 1 851 ? 16.994 -38.787 9.311 1.00 79.88 851 ASP A N 1
ATOM 6243 C CA . ASP A 1 851 ? 17.802 -40.004 9.218 1.00 79.88 851 ASP A CA 1
ATOM 6244 C C . ASP A 1 851 ? 17.715 -40.746 7.870 1.00 79.88 851 ASP A C 1
ATOM 6246 O O . ASP A 1 851 ? 18.509 -41.669 7.628 1.00 79.88 851 ASP A O 1
ATOM 6250 N N . ALA A 1 852 ? 16.947 -40.183 6.933 1.00 83.56 852 ALA A N 1
ATOM 6251 C CA . ALA A 1 852 ? 16.829 -40.546 5.525 1.00 83.56 852 ALA A CA 1
ATOM 6252 C C . ALA A 1 852 ? 16.368 -41.991 5.316 1.00 83.56 852 ALA A C 1
ATOM 6254 O O . ALA A 1 852 ? 16.873 -42.689 4.418 1.00 83.56 852 ALA A O 1
ATOM 6255 N N . ASP A 1 853 ? 15.477 -42.467 6.180 1.00 80.38 853 ASP A N 1
ATOM 6256 C CA . ASP A 1 853 ? 14.972 -43.832 6.145 1.00 80.38 853 ASP A CA 1
ATOM 6257 C C . ASP A 1 853 ? 13.590 -43.978 5.484 1.00 80.38 853 ASP A C 1
ATOM 6259 O O . ASP A 1 853 ? 13.130 -45.109 5.274 1.00 80.38 853 ASP A O 1
ATOM 6263 N N . GLY A 1 854 ? 13.041 -42.853 5.010 1.00 79.81 854 GLY A N 1
ATOM 6264 C CA . GLY A 1 854 ? 11.796 -42.767 4.254 1.00 79.81 854 GLY A CA 1
ATOM 6265 C C . GLY A 1 854 ? 10.575 -42.438 5.106 1.00 79.81 854 GLY A C 1
ATOM 6266 O O . GLY A 1 854 ? 9.465 -42.582 4.601 1.00 79.81 854 GLY A O 1
ATOM 6267 N N . MET A 1 855 ? 10.774 -42.057 6.368 1.00 83.12 855 MET A N 1
ATOM 6268 C CA . MET A 1 855 ? 9.746 -41.590 7.294 1.00 83.12 855 MET A CA 1
ATOM 6269 C C . MET A 1 855 ? 10.051 -40.140 7.686 1.00 83.12 855 MET A C 1
ATOM 6271 O O . MET A 1 855 ? 11.209 -39.797 7.910 1.00 83.12 855 MET A O 1
ATOM 6275 N N . LEU A 1 856 ? 9.043 -39.267 7.729 1.00 84.88 856 LEU A N 1
ATOM 6276 C CA . LEU A 1 856 ? 9.261 -37.865 8.092 1.00 84.88 856 LEU A CA 1
ATOM 6277 C C . LEU A 1 856 ? 9.437 -37.721 9.610 1.00 84.88 856 LEU A C 1
ATOM 6279 O O . LEU A 1 856 ? 8.787 -38.420 10.391 1.00 84.88 856 LEU A O 1
ATOM 6283 N N . ASP A 1 857 ? 10.242 -36.745 10.045 1.00 80.56 857 ASP A N 1
ATOM 6284 C CA . ASP A 1 857 ? 10.463 -36.464 11.472 1.00 80.56 857 ASP A CA 1
ATOM 6285 C C . ASP A 1 857 ? 9.135 -36.198 12.216 1.00 80.56 857 ASP A C 1
ATOM 6287 O O . ASP A 1 857 ? 9.018 -36.480 13.413 1.00 80.56 857 ASP A O 1
ATOM 6291 N N . ALA A 1 858 ? 8.143 -35.620 11.524 1.00 79.75 858 ALA A N 1
ATOM 6292 C CA . ALA A 1 858 ? 6.812 -35.343 12.060 1.00 79.75 858 ALA A CA 1
ATOM 6293 C C . ALA A 1 858 ? 6.058 -36.641 12.404 1.00 79.75 858 ALA A C 1
ATOM 6295 O O . ALA A 1 858 ? 5.635 -36.804 13.553 1.00 79.75 858 ALA A O 1
ATOM 6296 N N . ASP A 1 859 ? 5.992 -37.590 11.467 1.00 82.75 859 ASP A N 1
ATOM 6297 C CA . ASP A 1 859 ? 5.355 -38.900 11.656 1.00 82.75 859 ASP A CA 1
ATOM 6298 C C . ASP A 1 859 ? 6.056 -39.707 12.752 1.00 82.75 859 ASP A C 1
ATOM 6300 O O . ASP A 1 859 ? 5.426 -40.280 13.646 1.00 82.75 859 ASP A O 1
ATOM 6304 N N . GLU A 1 860 ? 7.391 -39.696 12.745 1.00 85.94 860 GLU A N 1
ATOM 6305 C CA . GLU A 1 860 ? 8.193 -40.399 13.740 1.00 85.94 860 GLU A CA 1
ATOM 6306 C C . GLU A 1 860 ? 7.933 -39.897 15.170 1.00 85.94 860 GLU A C 1
ATOM 6308 O O . GLU A 1 860 ? 7.859 -40.669 16.141 1.00 85.94 860 GLU A O 1
ATOM 6313 N N . LEU A 1 861 ? 7.791 -38.579 15.328 1.00 83.44 861 LEU A N 1
ATOM 6314 C CA . LEU A 1 861 ? 7.479 -37.960 16.611 1.00 83.44 861 LEU A CA 1
ATOM 6315 C C . LEU A 1 861 ? 6.021 -38.174 17.020 1.00 83.44 861 LEU A C 1
ATOM 6317 O O . LEU A 1 861 ? 5.779 -38.359 18.217 1.00 83.44 861 LEU A O 1
ATOM 6321 N N . MET A 1 862 ? 5.086 -38.166 16.070 1.00 83.62 862 MET A N 1
ATOM 6322 C CA . MET A 1 862 ? 3.660 -38.363 16.319 1.00 83.62 862 MET A CA 1
ATOM 6323 C C . MET A 1 862 ? 3.365 -39.783 16.809 1.00 83.62 862 MET A C 1
ATOM 6325 O O . MET A 1 862 ? 2.812 -39.948 17.899 1.00 83.62 862 MET A O 1
ATOM 6329 N N . TYR A 1 863 ? 3.801 -40.801 16.065 1.00 85.00 863 TYR A N 1
ATOM 6330 C CA . TYR A 1 863 ? 3.449 -42.193 16.354 1.00 85.00 863 TYR A CA 1
ATOM 6331 C C . TYR A 1 863 ? 4.392 -42.866 17.363 1.00 85.00 863 TYR A C 1
ATOM 6333 O O . TYR A 1 863 ? 3.950 -43.639 18.216 1.00 85.00 863 TYR A O 1
ATOM 6341 N N . PHE A 1 864 ? 5.693 -42.541 17.355 1.00 87.88 864 PHE A N 1
ATOM 6342 C CA . PHE A 1 864 ? 6.691 -43.248 18.181 1.00 87.88 864 PHE A CA 1
ATOM 6343 C C . PHE A 1 864 ? 7.390 -42.366 19.224 1.00 87.88 864 PHE A C 1
ATOM 6345 O O . PHE A 1 864 ? 8.096 -42.873 20.112 1.00 87.88 864 PHE A O 1
ATOM 6352 N N . GLY A 1 865 ? 7.237 -41.042 19.143 1.00 84.00 865 GLY A N 1
ATOM 6353 C CA . GLY A 1 865 ? 7.855 -40.078 20.058 1.00 84.00 865 GLY A CA 1
ATOM 6354 C C . GLY A 1 865 ? 9.383 -39.999 19.963 1.00 84.00 865 GLY A C 1
ATOM 6355 O O . GLY A 1 865 ? 10.029 -39.509 20.899 1.00 84.00 865 GLY A O 1
ATOM 6356 N N . ASN A 1 866 ? 9.987 -40.535 18.896 1.00 86.69 866 ASN A N 1
ATOM 6357 C CA . ASN A 1 866 ? 11.429 -40.504 18.648 1.00 86.69 866 ASN A CA 1
ATOM 6358 C C . ASN A 1 866 ? 11.771 -40.796 17.175 1.00 86.69 866 ASN A C 1
ATOM 6360 O O . ASN A 1 866 ? 11.038 -41.533 16.537 1.00 86.69 866 ASN A O 1
ATOM 6364 N N . LEU A 1 867 ? 12.932 -40.302 16.725 1.00 86.50 867 LEU A N 1
ATOM 6365 C CA . LEU A 1 867 ? 13.455 -40.451 15.356 1.00 86.50 867 LEU A CA 1
ATOM 6366 C C . LEU A 1 867 ? 14.294 -41.734 15.195 1.00 86.50 867 LEU A C 1
ATOM 6368 O O . LEU A 1 867 ? 15.527 -41.680 15.221 1.00 86.50 867 LEU A O 1
ATOM 6372 N N . SER A 1 868 ? 13.693 -42.914 15.306 1.00 87.50 868 SER A N 1
ATOM 6373 C CA . SER A 1 868 ? 14.462 -44.159 15.120 1.00 87.50 868 SER A CA 1
ATOM 6374 C C . SER A 1 868 ? 13.669 -45.311 14.530 1.00 87.50 868 SER A C 1
ATOM 6376 O O . SER A 1 868 ? 14.163 -46.449 14.543 1.00 87.50 868 SER A O 1
ATOM 6378 N N . GLN A 1 869 ? 12.433 -45.044 14.111 1.00 89.75 869 GLN A N 1
ATOM 6379 C CA . GLN A 1 869 ? 11.601 -46.033 13.444 1.00 89.75 869 GLN A CA 1
ATOM 6380 C C . GLN A 1 869 ? 11.676 -45.775 11.956 1.00 89.75 869 GLN A C 1
ATOM 6382 O O . GLN A 1 869 ? 11.640 -44.635 11.537 1.00 89.75 869 GLN A O 1
ATOM 6387 N N . SER A 1 870 ? 11.756 -46.849 11.178 1.00 89.69 870 SER A N 1
ATOM 6388 C CA . SER A 1 870 ? 11.885 -46.710 9.738 1.00 89.69 870 SER A CA 1
ATOM 6389 C C . SER A 1 870 ? 10.584 -46.958 9.014 1.00 89.69 870 SER A C 1
ATOM 6391 O O . SER A 1 870 ? 9.777 -47.785 9.440 1.00 89.69 870 SER A O 1
ATOM 6393 N N . ALA A 1 871 ? 10.444 -46.343 7.843 1.00 88.38 871 ALA A N 1
ATOM 6394 C CA . ALA A 1 871 ? 9.336 -46.586 6.920 1.00 88.38 871 ALA A CA 1
ATOM 6395 C C . ALA A 1 871 ? 9.128 -48.076 6.583 1.00 88.38 871 ALA A C 1
ATOM 6397 O O . ALA A 1 871 ? 8.007 -48.542 6.410 1.00 88.38 871 ALA A O 1
ATOM 6398 N N . ALA A 1 872 ? 10.220 -48.846 6.507 1.00 90.81 872 ALA A N 1
ATOM 6399 C CA . ALA A 1 872 ? 10.196 -50.289 6.238 1.00 90.81 872 ALA A CA 1
ATOM 6400 C C . ALA A 1 872 ? 10.080 -51.163 7.505 1.00 90.81 872 ALA A C 1
ATOM 6402 O O . ALA A 1 872 ? 10.209 -52.390 7.413 1.00 90.81 872 ALA A O 1
ATOM 6403 N N . GLY A 1 873 ? 9.958 -50.541 8.679 1.00 91.25 873 GLY A N 1
ATOM 6404 C CA . GLY A 1 873 ? 9.653 -51.204 9.940 1.00 91.25 873 GLY A CA 1
ATOM 6405 C C . GLY A 1 873 ? 8.204 -51.678 9.992 1.00 91.25 873 GLY A C 1
ATOM 6406 O O . GLY A 1 873 ? 7.426 -51.383 9.100 1.00 91.25 873 GLY A O 1
ATOM 6407 N N . ASP A 1 874 ? 7.896 -52.446 11.026 1.00 93.56 874 ASP A N 1
ATOM 6408 C CA . ASP A 1 874 ? 6.575 -52.983 11.373 1.00 93.56 874 ASP A CA 1
ATOM 6409 C C . ASP A 1 874 ? 6.592 -52.994 12.908 1.00 93.56 874 ASP A C 1
ATOM 6411 O O . ASP A 1 874 ? 7.224 -53.864 13.532 1.00 93.56 874 ASP A O 1
ATOM 6415 N N . PHE A 1 875 ? 6.181 -51.870 13.500 1.00 93.44 875 PHE A N 1
ATOM 6416 C CA . PHE A 1 875 ? 6.471 -51.562 14.900 1.00 93.44 875 PHE A CA 1
ATOM 6417 C C . PHE A 1 875 ? 5.584 -52.357 15.861 1.00 93.44 875 PHE A C 1
ATOM 6419 O O . PHE A 1 875 ? 6.077 -52.824 16.899 1.00 93.44 875 PHE A O 1
ATOM 6426 N N . ASP A 1 876 ? 4.316 -52.551 15.519 1.00 92.81 876 ASP A N 1
ATOM 6427 C CA . ASP A 1 876 ? 3.338 -53.292 16.314 1.00 92.81 876 ASP A CA 1
ATOM 6428 C C . ASP A 1 876 ? 3.203 -54.775 15.924 1.00 92.81 876 ASP A C 1
ATOM 6430 O O . ASP A 1 876 ? 2.679 -55.571 16.713 1.00 92.81 876 ASP A O 1
ATOM 6434 N N . THR A 1 877 ? 3.845 -55.191 14.829 1.00 95.06 877 THR A N 1
ATOM 6435 C CA . THR A 1 877 ? 4.016 -56.579 14.384 1.00 95.06 877 THR A CA 1
ATOM 6436 C C . THR A 1 877 ? 2.755 -57.253 13.851 1.00 95.06 877 THR A C 1
ATOM 6438 O O . THR A 1 877 ? 2.625 -58.480 13.978 1.00 95.06 877 THR A O 1
ATOM 6441 N N . ASP A 1 878 ? 1.853 -56.482 13.250 1.00 92.31 878 ASP A N 1
ATOM 6442 C CA . ASP A 1 878 ? 0.618 -56.968 12.629 1.00 92.31 878 ASP A CA 1
ATOM 6443 C C . ASP A 1 878 ? 0.836 -57.496 11.184 1.00 92.31 878 ASP A C 1
ATOM 6445 O O . ASP A 1 878 ? 0.137 -58.399 10.709 1.00 92.31 878 ASP A O 1
ATOM 6449 N N . GLY A 1 879 ? 1.924 -57.060 10.537 1.00 91.25 879 GLY A N 1
ATOM 6450 C CA . GLY A 1 879 ? 2.335 -57.475 9.199 1.00 91.25 879 GLY A CA 1
ATOM 6451 C C . GLY A 1 879 ? 2.205 -56.408 8.108 1.00 91.25 879 GLY A C 1
ATOM 6452 O O . GLY A 1 879 ? 2.561 -56.720 6.959 1.00 91.25 879 GLY A O 1
ATOM 6453 N N . ILE A 1 880 ? 1.763 -55.195 8.438 1.00 91.81 880 ILE A N 1
ATOM 6454 C CA . ILE A 1 880 ? 1.859 -53.991 7.609 1.00 91.81 880 ILE A CA 1
ATOM 6455 C C . ILE A 1 880 ? 3.151 -53.240 7.982 1.00 91.81 880 ILE A C 1
ATOM 6457 O O . ILE A 1 880 ? 3.736 -53.431 9.042 1.00 91.81 880 ILE A O 1
ATOM 6461 N N . THR A 1 881 ? 3.734 -52.502 7.033 1.00 94.19 881 THR A N 1
ATOM 6462 C CA . THR A 1 881 ? 4.905 -51.664 7.339 1.00 94.19 881 THR A CA 1
ATOM 6463 C C . THR A 1 881 ? 4.462 -50.291 7.808 1.00 94.19 881 THR A C 1
ATOM 6465 O O . THR A 1 881 ? 3.538 -49.763 7.199 1.00 94.19 881 THR A O 1
ATOM 6468 N N . ASN A 1 882 ? 5.226 -49.639 8.687 1.00 91.38 882 ASN A N 1
ATOM 6469 C CA . ASN A 1 882 ? 4.863 -48.331 9.235 1.00 91.38 882 ASN A CA 1
ATOM 6470 C C . ASN A 1 882 ? 4.484 -47.289 8.163 1.00 91.38 882 ASN A C 1
ATOM 6472 O O . ASN A 1 882 ? 3.545 -46.525 8.334 1.00 91.38 882 ASN A O 1
ATOM 6476 N N . ALA A 1 883 ? 5.208 -47.244 7.035 1.00 87.25 883 ALA A N 1
ATOM 6477 C CA . ALA A 1 883 ? 4.888 -46.307 5.952 1.00 87.25 883 ALA A CA 1
ATOM 6478 C C . ALA A 1 883 ? 3.612 -46.662 5.177 1.00 87.25 883 ALA A C 1
ATOM 6480 O O . ALA A 1 883 ? 3.010 -45.797 4.558 1.00 87.25 883 ALA A O 1
ATOM 6481 N N . MET A 1 884 ? 3.226 -47.935 5.161 1.00 88.62 884 MET A N 1
ATOM 6482 C CA . MET A 1 884 ? 1.987 -48.386 4.531 1.00 88.62 884 MET A CA 1
ATOM 6483 C C . MET A 1 884 ? 0.789 -48.133 5.443 1.00 88.62 884 MET A C 1
ATOM 6485 O O . MET A 1 884 ? -0.259 -47.784 4.928 1.00 88.62 884 MET A O 1
ATOM 6489 N N . GLU A 1 885 ? 0.961 -48.245 6.757 1.00 91.88 885 GLU A N 1
ATOM 6490 C CA . GLU A 1 885 ? -0.055 -47.855 7.744 1.00 91.88 885 GLU A CA 1
ATOM 6491 C C . GLU A 1 885 ? -0.330 -46.355 7.651 1.00 91.88 885 GLU A C 1
ATOM 6493 O O . GLU A 1 885 ? -1.451 -45.962 7.355 1.00 91.88 885 GLU A O 1
ATOM 6498 N N . ILE A 1 886 ? 0.721 -45.525 7.703 1.00 85.69 886 ILE A N 1
ATOM 6499 C CA . ILE A 1 886 ? 0.597 -44.067 7.528 1.00 85.69 886 ILE A CA 1
ATOM 6500 C C . ILE A 1 886 ? -0.063 -43.714 6.192 1.00 85.69 886 ILE A C 1
ATOM 6502 O O . ILE A 1 886 ? -0.957 -42.877 6.151 1.00 85.69 886 ILE A O 1
ATOM 6506 N N . ALA A 1 887 ? 0.341 -44.366 5.097 1.00 82.44 887 ALA A N 1
ATOM 6507 C CA . ALA A 1 887 ? -0.248 -44.117 3.782 1.00 82.44 887 ALA A CA 1
ATOM 6508 C C . ALA A 1 887 ? -1.714 -44.572 3.661 1.00 82.44 887 ALA A C 1
ATOM 6510 O O . ALA A 1 887 ? -2.403 -44.116 2.753 1.00 82.44 887 ALA A O 1
ATOM 6511 N N . ASN A 1 888 ? -2.171 -45.475 4.530 1.00 80.44 888 ASN A N 1
ATOM 6512 C CA . ASN A 1 888 ? -3.550 -45.959 4.581 1.00 80.44 888 ASN A CA 1
ATOM 6513 C C . ASN A 1 888 ? -4.347 -45.330 5.741 1.00 80.44 888 ASN A C 1
ATOM 6515 O O . ASN A 1 888 ? -5.467 -45.757 5.987 1.00 80.44 888 ASN A O 1
ATOM 6519 N N . GLY A 1 889 ? -3.777 -44.355 6.459 1.00 84.94 889 GLY A N 1
ATOM 6520 C CA . GLY A 1 889 ? -4.426 -43.684 7.589 1.00 84.94 889 GLY A CA 1
ATOM 6521 C C . GLY A 1 889 ? -4.480 -44.491 8.891 1.00 84.94 889 GLY A C 1
ATOM 6522 O O . GLY A 1 889 ? -5.005 -43.984 9.881 1.00 84.94 889 GLY A O 1
ATOM 6523 N N . THR A 1 890 ? -3.921 -45.705 8.934 1.00 91.12 890 THR A N 1
ATOM 6524 C CA . THR A 1 890 ? -3.913 -46.534 10.147 1.00 91.12 890 THR A CA 1
ATOM 6525 C C . THR A 1 890 ? -2.738 -46.195 11.067 1.00 91.12 890 THR A C 1
ATOM 6527 O O . THR A 1 890 ? -1.780 -45.518 10.674 1.00 91.12 890 THR A O 1
ATOM 6530 N N . ASN A 1 891 ? -2.818 -46.592 12.340 1.00 90.19 891 ASN A N 1
ATOM 6531 C CA . ASN A 1 891 ? -1.842 -46.177 13.342 1.00 90.19 891 ASN A CA 1
ATOM 6532 C C . ASN A 1 891 ? -0.709 -47.207 13.483 1.00 90.19 891 ASN A C 1
ATOM 6534 O O . ASN A 1 891 ? -0.915 -48.205 14.165 1.00 90.19 891 ASN A O 1
ATOM 6538 N N . PRO A 1 892 ? 0.536 -46.912 13.050 1.00 94.19 892 PRO A N 1
ATOM 6539 C CA . PRO A 1 892 ? 1.642 -47.878 13.065 1.00 94.19 892 PRO A CA 1
ATOM 6540 C C . PRO A 1 892 ? 2.144 -48.290 14.458 1.00 94.19 892 PRO A C 1
ATOM 6542 O O . PRO A 1 892 ? 3.146 -48.993 14.610 1.00 94.19 892 PRO A O 1
ATOM 6545 N N . ALA A 1 893 ? 1.533 -47.763 15.521 1.00 93.56 893 ALA A N 1
ATOM 6546 C CA . ALA A 1 893 ? 1.783 -48.179 16.891 1.00 93.56 893 ALA A CA 1
ATOM 6547 C C . ALA A 1 893 ? 0.708 -49.131 17.450 1.00 93.56 893 ALA A C 1
ATOM 6549 O O . ALA A 1 893 ? 0.861 -49.573 18.602 1.00 93.56 893 ALA A O 1
ATOM 6550 N N . LEU A 1 894 ? -0.354 -49.416 16.692 1.00 94.06 894 LEU A N 1
ATOM 6551 C CA . LEU A 1 894 ? -1.526 -50.185 17.091 1.00 94.06 894 LEU A CA 1
ATOM 6552 C C . LEU A 1 894 ? -1.857 -51.249 16.043 1.00 94.06 894 LEU A C 1
ATOM 6554 O O . LEU A 1 894 ? -2.433 -50.952 15.014 1.00 94.06 894 LEU A O 1
ATOM 6558 N N . ALA A 1 895 ? -1.636 -52.511 16.407 1.00 95.50 895 ALA A N 1
ATOM 6559 C CA . ALA A 1 895 ? -1.931 -53.648 15.539 1.00 95.50 895 ALA A CA 1
ATOM 6560 C C . ALA A 1 895 ? -3.436 -53.891 15.289 1.00 95.50 895 ALA A C 1
ATOM 6562 O O . ALA A 1 895 ? -3.772 -55.010 14.949 1.00 95.50 895 ALA A O 1
ATOM 6563 N N . ASP A 1 896 ? -4.318 -52.962 15.640 1.00 95.44 896 ASP A N 1
ATOM 6564 C CA . ASP A 1 896 ? -5.790 -53.021 15.622 1.00 95.44 896 ASP A CA 1
ATOM 6565 C C . ASP A 1 896 ? -6.221 -51.569 15.888 1.00 95.44 896 ASP A C 1
ATOM 6567 O O . ASP A 1 896 ? -6.265 -51.120 17.049 1.00 95.44 896 ASP A O 1
ATOM 6571 N N . THR A 1 897 ? -6.312 -50.786 14.811 1.00 94.31 897 THR A N 1
ATOM 6572 C CA . THR A 1 897 ? -6.439 -49.325 14.875 1.00 94.31 897 THR A CA 1
ATOM 6573 C C . THR A 1 897 ? -7.793 -48.891 15.441 1.00 94.31 897 THR A C 1
ATOM 6575 O O . THR A 1 897 ? -7.840 -48.004 16.303 1.00 94.31 897 THR A O 1
ATOM 6578 N N . ASP A 1 898 ? -8.874 -49.545 15.033 1.00 92.19 898 ASP A N 1
ATOM 6579 C CA . ASP A 1 898 ? -10.251 -49.242 15.431 1.00 92.19 898 ASP A CA 1
ATOM 6580 C C . ASP A 1 898 ? -10.724 -50.014 16.688 1.00 92.19 898 ASP A C 1
ATOM 6582 O O . ASP A 1 898 ? -11.733 -49.669 17.316 1.00 92.19 898 ASP A O 1
ATOM 6586 N N . SER A 1 899 ? -9.919 -50.973 17.162 1.00 94.31 899 SER A N 1
ATOM 6587 C CA . SER A 1 899 ? -10.137 -51.771 18.374 1.00 94.31 899 SER A CA 1
ATOM 6588 C C . SER A 1 899 ? -11.340 -52.718 18.319 1.00 94.31 899 SER A C 1
ATOM 6590 O O . SER A 1 899 ? -11.937 -53.023 19.368 1.00 94.31 899 SER A O 1
ATOM 6592 N N . ASP A 1 900 ? -11.687 -53.208 17.134 1.00 90.50 900 ASP A N 1
ATOM 6593 C CA . ASP A 1 900 ? -12.807 -54.119 16.897 1.00 90.50 900 ASP A CA 1
ATOM 6594 C C . ASP A 1 900 ? -12.455 -55.605 17.180 1.00 90.50 900 ASP A C 1
ATOM 6596 O O . ASP A 1 900 ? -13.328 -56.445 17.469 1.00 90.50 900 ASP A O 1
ATOM 6600 N N . GLY A 1 901 ? -11.152 -55.911 17.221 1.00 90.38 901 GLY A N 1
ATOM 6601 C CA . GLY A 1 901 ? -10.591 -57.226 17.505 1.00 90.38 901 GLY A CA 1
ATOM 6602 C C . GLY A 1 901 ? -9.996 -57.975 16.308 1.00 90.38 901 GLY A C 1
ATOM 6603 O O . GLY A 1 901 ? -9.548 -59.116 16.516 1.00 90.38 901 GLY A O 1
ATOM 6604 N N . LEU A 1 902 ? -9.979 -57.385 15.113 1.00 92.62 902 LEU A N 1
ATOM 6605 C CA . LEU A 1 902 ? -9.124 -57.756 13.984 1.00 92.62 902 LEU A CA 1
ATOM 6606 C C . LEU A 1 902 ? -7.914 -56.820 13.924 1.00 92.62 902 LEU A C 1
ATOM 6608 O O . LEU A 1 902 ? -7.977 -55.685 14.360 1.00 92.62 902 LEU A O 1
ATOM 6612 N N . SER A 1 903 ? -6.772 -57.312 13.443 1.00 95.62 903 SER A N 1
ATOM 6613 C CA . SER A 1 903 ? -5.673 -56.397 13.112 1.00 95.62 903 SER A CA 1
ATOM 6614 C C . SER A 1 903 ? -5.882 -55.735 11.758 1.00 95.62 903 SER A C 1
ATOM 6616 O O . SER A 1 903 ? -6.401 -56.415 10.871 1.00 95.62 903 SER A O 1
ATOM 6618 N N . ASP A 1 904 ? -5.292 -54.563 11.518 1.00 94.31 904 ASP A N 1
ATOM 6619 C CA . ASP A 1 904 ? -5.347 -53.871 10.222 1.00 94.31 904 ASP A CA 1
ATOM 6620 C C . ASP A 1 904 ? -5.025 -54.826 9.044 1.00 94.31 904 ASP A C 1
ATOM 6622 O O . ASP A 1 904 ? -5.709 -54.880 8.017 1.00 94.31 904 ASP A O 1
ATOM 6626 N N . MET A 1 905 ? -4.014 -55.696 9.192 1.00 94.19 905 MET A N 1
ATOM 6627 C CA . MET A 1 905 ? -3.683 -56.717 8.180 1.00 94.19 905 MET A CA 1
ATOM 6628 C C . MET A 1 905 ? -4.747 -57.821 7.992 1.00 94.19 905 MET A C 1
ATOM 6630 O O . MET A 1 905 ? -4.895 -58.398 6.901 1.00 94.19 905 MET A O 1
ATOM 6634 N N . GLU A 1 906 ? -5.447 -58.196 9.060 1.00 94.06 906 GLU A N 1
ATOM 6635 C CA . GLU A 1 906 ? -6.556 -59.151 9.016 1.00 94.06 906 GLU A CA 1
ATOM 6636 C C . GLU A 1 906 ? -7.742 -58.528 8.282 1.00 94.06 906 GLU A C 1
ATOM 6638 O O . GLU A 1 906 ? -8.324 -59.191 7.420 1.00 94.06 906 GLU A O 1
ATOM 6643 N N . GLU A 1 907 ? -8.006 -57.249 8.504 1.00 93.25 907 GLU A N 1
ATOM 6644 C CA . GLU A 1 907 ? -9.070 -56.489 7.849 1.00 93.25 907 GLU A CA 1
ATOM 6645 C C . GLU A 1 907 ? -8.797 -56.301 6.361 1.00 93.25 907 GLU A C 1
ATOM 6647 O O . GLU A 1 907 ? -9.606 -56.712 5.525 1.00 93.25 907 GLU A O 1
ATOM 6652 N N . PHE A 1 908 ? -7.567 -55.923 5.989 1.00 87.38 908 PHE A N 1
ATOM 6653 C CA . PHE A 1 908 ? -7.114 -55.947 4.591 1.00 87.38 908 PHE A CA 1
ATOM 6654 C C . PHE A 1 908 ? -7.303 -57.318 3.921 1.00 87.38 908 PHE A C 1
ATOM 6656 O O . PHE A 1 908 ? -7.525 -57.421 2.708 1.00 87.38 908 PHE A O 1
ATOM 6663 N N . THR A 1 909 ? -7.184 -58.405 4.688 1.00 89.00 909 THR A N 1
ATOM 6664 C CA . THR A 1 909 ? -7.376 -59.771 4.182 1.00 89.00 909 THR A CA 1
ATOM 6665 C C . THR A 1 909 ? -8.857 -60.135 4.050 1.00 89.00 909 THR A C 1
ATOM 6667 O O . THR A 1 909 ? -9.218 -60.899 3.144 1.00 89.00 909 THR A O 1
ATOM 6670 N N . HIS A 1 910 ? -9.696 -59.621 4.946 1.00 85.69 910 HIS A N 1
ATOM 6671 C CA . HIS A 1 910 ? -11.135 -59.849 4.984 1.00 85.69 910 HIS A CA 1
ATOM 6672 C C . HIS A 1 910 ? -11.926 -58.891 4.083 1.00 85.69 910 HIS A C 1
ATOM 6674 O O . HIS A 1 910 ? -13.023 -59.256 3.659 1.00 85.69 910 HIS A O 1
ATOM 6680 N N . GLY A 1 911 ? -11.308 -57.790 3.651 1.00 88.25 911 GLY A N 1
ATOM 6681 C CA . GLY A 1 911 ? -11.923 -56.753 2.830 1.00 88.25 911 GLY A CA 1
ATOM 6682 C C . GLY A 1 911 ? -12.805 -55.804 3.637 1.00 88.25 911 GLY A C 1
ATOM 6683 O O . GLY A 1 911 ? -13.753 -55.284 3.061 1.00 88.25 911 GLY A O 1
ATOM 6684 N N . THR A 1 912 ? -12.526 -55.658 4.930 1.00 91.75 912 THR A N 1
ATOM 6685 C CA . THR A 1 912 ? -13.135 -54.682 5.844 1.00 91.75 912 THR A CA 1
ATOM 6686 C C . THR A 1 912 ? -12.241 -53.443 5.955 1.00 91.75 912 THR A C 1
ATOM 6688 O O . THR A 1 912 ? -11.099 -53.478 5.475 1.00 91.75 912 THR A O 1
ATOM 6691 N N . ASP A 1 913 ? -12.775 -52.346 6.484 1.00 89.81 913 ASP A N 1
ATOM 6692 C CA . ASP A 1 913 ? -12.067 -51.075 6.641 1.00 89.81 913 ASP A CA 1
ATOM 6693 C C . ASP A 1 913 ? -11.371 -50.999 8.014 1.00 89.81 913 ASP A C 1
ATOM 6695 O O . ASP A 1 913 ? -12.066 -50.954 9.017 1.00 89.81 913 ASP A O 1
ATOM 6699 N N . PRO A 1 914 ? -10.025 -50.924 8.080 1.00 93.88 914 PRO A N 1
ATOM 6700 C CA . PRO A 1 914 ? -9.274 -50.892 9.342 1.00 93.88 914 PRO A CA 1
ATOM 6701 C C . PRO A 1 914 ? -9.461 -49.632 10.204 1.00 93.88 914 PRO A C 1
ATOM 6703 O O . PRO A 1 914 ? -8.802 -49.474 11.237 1.00 93.88 914 PRO A O 1
ATOM 6706 N N . LEU A 1 915 ? -10.287 -48.685 9.757 1.00 92.38 915 LEU A N 1
ATOM 6707 C CA . LEU A 1 915 ? -10.671 -47.492 10.508 1.00 92.38 915 LEU A CA 1
ATOM 6708 C C . LEU A 1 915 ? -12.129 -47.536 10.990 1.00 92.38 915 LEU A C 1
ATOM 6710 O O . LEU A 1 915 ? -12.525 -46.643 11.745 1.00 92.38 915 LEU A O 1
ATOM 6714 N N . ASP A 1 916 ? -12.905 -48.548 10.587 1.00 92.25 916 ASP A N 1
ATOM 6715 C CA . ASP A 1 916 ? -14.323 -48.692 10.911 1.00 92.25 916 ASP A CA 1
ATOM 6716 C C . ASP A 1 916 ? -14.607 -50.050 11.577 1.00 92.25 916 ASP A C 1
ATOM 6718 O O . ASP A 1 916 ? -14.614 -51.079 10.899 1.00 92.25 916 ASP A O 1
ATOM 6722 N N . PRO A 1 917 ? -14.967 -50.064 12.876 1.00 93.56 917 PRO A N 1
ATOM 6723 C CA . PRO A 1 917 ? -15.212 -51.308 13.589 1.00 93.56 917 PRO A CA 1
ATOM 6724 C C . PRO A 1 917 ? -16.442 -52.084 13.096 1.00 93.56 917 PRO A C 1
ATOM 6726 O O . PRO A 1 917 ? -16.656 -53.191 13.586 1.00 93.56 917 PRO A O 1
ATOM 6729 N N . ASP A 1 918 ? -17.292 -51.533 12.222 1.00 93.44 918 ASP A N 1
ATOM 6730 C CA . ASP A 1 918 ? -18.496 -52.172 11.662 1.00 93.44 918 ASP A CA 1
ATOM 6731 C C . ASP A 1 918 ? -18.685 -51.780 10.180 1.00 93.44 918 ASP A C 1
ATOM 6733 O O . ASP A 1 918 ? -19.563 -50.985 9.833 1.00 93.44 918 ASP A O 1
ATOM 6737 N N . SER A 1 919 ? -17.880 -52.376 9.290 1.00 92.75 919 SER A N 1
ATOM 6738 C CA . SER A 1 919 ? -17.770 -52.000 7.867 1.00 92.75 919 SER A CA 1
ATOM 6739 C C . SER A 1 919 ? -19.087 -52.011 7.073 1.00 92.75 919 SER A C 1
ATOM 6741 O O . SER A 1 919 ? -19.187 -51.381 6.013 1.00 92.75 919 SER A O 1
ATOM 6743 N N . ASP A 1 920 ? -20.101 -52.771 7.499 1.00 87.56 920 ASP A N 1
ATOM 6744 C CA . ASP A 1 920 ? -21.415 -52.805 6.840 1.00 87.56 920 ASP A CA 1
ATOM 6745 C C . ASP A 1 920 ? -22.556 -52.171 7.645 1.00 87.56 920 ASP A C 1
ATOM 6747 O O . ASP A 1 920 ? -23.686 -52.075 7.139 1.00 87.56 920 ASP A O 1
ATOM 6751 N N . ASN A 1 921 ? -22.223 -51.623 8.815 1.00 90.50 921 ASN A N 1
ATOM 6752 C CA . ASN A 1 921 ? -23.076 -50.820 9.676 1.00 90.50 921 ASN A CA 1
ATOM 6753 C C . ASN A 1 921 ? -24.365 -51.542 10.111 1.00 90.50 921 ASN A C 1
ATOM 6755 O O . ASN A 1 921 ? -25.444 -50.935 10.207 1.00 90.50 921 ASN A O 1
ATOM 6759 N N . ASP A 1 922 ? -24.293 -52.851 10.373 1.00 85.88 922 ASP A N 1
ATOM 6760 C CA . ASP A 1 922 ? -25.441 -53.656 10.811 1.00 85.88 922 ASP A CA 1
ATOM 6761 C C . ASP A 1 922 ? -25.571 -53.805 12.343 1.00 85.88 922 ASP A C 1
ATOM 6763 O O . ASP A 1 922 ? -26.586 -54.310 12.859 1.00 85.88 922 ASP A O 1
ATOM 6767 N N . GLY A 1 923 ? -24.600 -53.256 13.079 1.00 88.12 923 GLY A N 1
ATOM 6768 C CA . GLY A 1 923 ? -24.529 -53.203 14.534 1.00 88.12 923 GLY A CA 1
ATOM 6769 C C . GLY A 1 923 ? -23.697 -54.322 15.165 1.00 88.12 923 GLY A C 1
ATOM 6770 O O . GLY A 1 923 ? -23.778 -54.513 16.391 1.00 88.12 923 GLY A O 1
ATOM 6771 N N . TYR A 1 924 ? -22.944 -55.084 14.370 1.00 86.88 924 TYR A N 1
ATOM 6772 C CA . TYR A 1 924 ? -22.007 -56.111 14.814 1.00 86.88 924 TYR A CA 1
ATOM 6773 C C . TYR A 1 924 ? -20.612 -55.803 14.280 1.00 86.88 924 TYR A C 1
ATOM 6775 O O . TYR A 1 924 ? -20.438 -55.673 13.087 1.00 86.88 924 TYR A O 1
ATOM 6783 N N . SER A 1 925 ? -19.600 -55.768 15.156 1.00 93.81 925 SER A N 1
ATOM 6784 C CA . SER A 1 925 ? -18.247 -55.468 14.681 1.00 93.81 925 SER A CA 1
ATOM 6785 C C . SER A 1 925 ? -17.702 -56.550 13.753 1.00 93.81 925 SER A C 1
ATOM 6787 O O . SER A 1 925 ? -17.995 -57.740 13.973 1.00 93.81 925 SER A O 1
ATOM 6789 N N . ASP A 1 926 ? -16.849 -56.175 12.809 1.00 92.25 926 ASP A N 1
ATOM 6790 C CA . ASP A 1 926 ? -16.276 -57.064 11.796 1.00 92.25 926 ASP A CA 1
ATOM 6791 C C . ASP A 1 926 ? -15.590 -58.289 12.424 1.00 92.25 926 ASP A C 1
ATOM 6793 O O . ASP A 1 926 ? -15.815 -59.453 12.053 1.00 92.25 926 ASP A O 1
ATOM 6797 N N . GLY A 1 927 ? -14.819 -58.065 13.483 1.00 93.00 927 GLY A N 1
ATOM 6798 C CA . GLY A 1 927 ? -14.185 -59.093 14.290 1.00 93.00 927 GLY A CA 1
ATOM 6799 C C . GLY A 1 927 ? -15.189 -60.023 14.962 1.00 93.00 927 GLY A C 1
ATOM 6800 O O . GLY A 1 927 ? -14.986 -61.245 15.013 1.00 93.00 927 GLY A O 1
ATOM 6801 N N . SER A 1 928 ? -16.318 -59.500 15.445 1.00 91.81 928 SER A N 1
ATOM 6802 C CA . SER A 1 928 ? -17.378 -60.315 16.045 1.00 91.81 928 SER A CA 1
ATOM 6803 C C . SER A 1 928 ? -18.054 -61.226 15.014 1.00 91.81 928 SER A C 1
ATOM 6805 O O . SER A 1 928 ? -18.364 -62.392 15.308 1.00 91.81 928 SER A O 1
ATOM 6807 N N . GLU A 1 929 ? -18.199 -60.728 13.794 1.00 92.00 929 GLU A N 1
ATOM 6808 C CA . GLU A 1 929 ? -18.814 -61.405 12.667 1.00 92.00 929 GLU A CA 1
ATOM 6809 C C . GLU A 1 929 ? -17.930 -62.502 12.087 1.00 92.00 929 GLU A C 1
ATOM 6811 O O . GLU A 1 929 ? -18.359 -63.658 11.974 1.00 92.00 929 GLU A O 1
ATOM 6816 N N . ILE A 1 930 ? -16.649 -62.211 11.859 1.00 90.31 930 ILE A N 1
ATOM 6817 C CA . ILE A 1 930 ? -15.652 -63.206 11.452 1.00 90.31 930 ILE A CA 1
ATOM 6818 C C . ILE A 1 930 ? -15.549 -64.335 12.488 1.00 90.31 930 ILE A C 1
ATOM 6820 O O . ILE A 1 930 ? -15.494 -65.521 12.127 1.00 90.31 930 ILE A O 1
ATOM 6824 N N . ILE A 1 931 ? -15.592 -64.011 13.787 1.00 88.56 931 ILE A N 1
ATOM 6825 C CA . ILE A 1 931 ? -15.609 -65.009 14.870 1.00 88.56 931 ILE A CA 1
ATOM 6826 C C . ILE A 1 931 ? -16.890 -65.860 14.833 1.00 88.56 931 ILE A C 1
ATOM 6828 O O . ILE A 1 931 ? -16.838 -67.074 15.087 1.00 88.56 931 ILE A O 1
ATOM 6832 N N . ALA A 1 932 ? -18.041 -65.251 14.540 1.00 85.44 932 ALA A N 1
ATOM 6833 C CA . ALA A 1 932 ? -19.332 -65.930 14.449 1.00 85.44 932 ALA A CA 1
ATOM 6834 C C . ALA A 1 932 ? -19.536 -66.697 13.127 1.00 85.44 932 ALA A C 1
ATOM 6836 O O . ALA A 1 932 ? -20.359 -67.622 13.076 1.00 85.44 932 ALA A O 1
ATOM 6837 N N . GLY A 1 933 ? -18.745 -66.380 12.100 1.00 87.25 933 GLY A N 1
ATOM 6838 C CA . GLY A 1 933 ? -18.818 -66.934 10.753 1.00 87.25 933 GLY A CA 1
ATOM 6839 C C . GLY A 1 933 ? -19.899 -66.306 9.867 1.00 87.25 933 GLY A C 1
ATOM 6840 O O . GLY A 1 933 ? -20.357 -67.006 8.957 1.00 87.25 933 GLY A O 1
ATOM 6841 N N . SER A 1 934 ? -20.320 -65.071 10.163 1.00 88.50 934 SER A N 1
ATOM 6842 C CA . SER A 1 934 ? -21.083 -64.194 9.259 1.00 88.50 934 SER A CA 1
ATOM 6843 C C . SER A 1 934 ? -20.147 -63.427 8.312 1.00 88.50 934 SER A C 1
ATOM 6845 O O . SER A 1 934 ? -18.929 -63.634 8.352 1.00 88.50 934 SER A O 1
ATOM 6847 N N . ASN A 1 935 ? -20.713 -62.652 7.382 1.00 89.12 935 ASN A N 1
ATOM 6848 C CA . ASN A 1 935 ? -19.962 -61.863 6.411 1.00 89.12 935 ASN A CA 1
ATOM 6849 C C . ASN A 1 935 ? -19.951 -60.373 6.806 1.00 89.12 935 ASN A C 1
ATOM 6851 O O . ASN A 1 935 ? -21.000 -59.766 6.630 1.00 89.12 935 ASN A O 1
ATOM 6855 N N . PRO A 1 936 ? -18.791 -59.800 7.185 1.00 91.62 936 PRO A N 1
ATOM 6856 C CA . PRO A 1 936 ? -18.645 -58.419 7.683 1.00 91.62 936 PRO A CA 1
ATOM 6857 C C . PRO A 1 936 ? -18.702 -57.345 6.587 1.00 91.62 936 PRO A C 1
ATOM 6859 O O . PRO A 1 936 ? -17.905 -56.428 6.517 1.00 91.62 936 PRO A O 1
ATOM 6862 N N . ASN A 1 937 ? -19.483 -57.593 5.550 1.00 91.81 937 ASN A N 1
ATOM 6863 C CA . ASN A 1 937 ? -19.563 -56.772 4.338 1.00 91.81 937 ASN A CA 1
ATOM 6864 C C . ASN A 1 937 ? -20.949 -56.952 3.678 1.00 91.81 937 ASN A C 1
ATOM 6866 O O . ASN A 1 937 ? -21.147 -56.690 2.487 1.00 91.81 937 ASN A O 1
ATOM 6870 N N . ASP A 1 938 ? -21.893 -57.554 4.399 1.00 90.75 938 ASP A N 1
ATOM 6871 C CA . ASP A 1 938 ? -23.269 -57.800 4.001 1.00 90.75 938 ASP A CA 1
ATOM 6872 C C . ASP A 1 938 ? -24.166 -57.673 5.234 1.00 90.75 938 ASP A C 1
ATOM 6874 O O . ASP A 1 938 ? -24.483 -58.679 5.869 1.00 90.75 938 ASP A O 1
ATOM 6878 N N . ALA A 1 939 ? -24.693 -56.462 5.441 1.00 90.00 939 ALA A N 1
ATOM 6879 C CA . ALA A 1 939 ? -25.589 -56.084 6.538 1.00 90.00 939 ALA A CA 1
ATOM 6880 C C . ALA A 1 939 ? -26.866 -56.945 6.693 1.00 90.00 939 ALA A C 1
ATOM 6882 O O . ALA A 1 939 ? -27.740 -56.702 7.531 1.00 90.00 939 ALA A O 1
ATOM 6883 N N . SER A 1 940 ? -27.082 -57.924 5.807 1.00 87.12 940 SER A N 1
ATOM 6884 C CA . SER A 1 940 ? -28.161 -58.904 5.899 1.00 87.12 940 SER A CA 1
ATOM 6885 C C . SER A 1 940 ? -27.737 -60.269 6.464 1.00 87.12 940 SER A C 1
ATOM 6887 O O . SER A 1 940 ? -28.617 -61.113 6.697 1.00 87.12 940 SER A O 1
ATOM 6889 N N . ASP A 1 941 ? -26.442 -60.496 6.707 1.00 86.81 941 ASP A N 1
ATOM 6890 C CA . ASP A 1 941 ? -25.842 -61.764 7.148 1.00 86.81 941 ASP A CA 1
ATOM 6891 C C . ASP A 1 941 ? -25.410 -61.783 8.626 1.00 86.81 941 ASP A C 1
ATOM 6893 O O . ASP A 1 941 ? -24.522 -62.533 8.981 1.00 86.81 941 ASP A O 1
ATOM 6897 N N . THR A 1 942 ? -26.093 -61.067 9.521 1.00 85.88 942 THR A N 1
ATOM 6898 C CA . THR A 1 942 ? -25.806 -61.025 10.977 1.00 85.88 942 THR A CA 1
ATOM 6899 C C . THR A 1 942 ? -25.475 -62.373 11.683 1.00 85.88 942 THR A C 1
ATOM 6901 O O . THR A 1 942 ? -26.078 -63.428 11.399 1.00 85.88 942 THR A O 1
ATOM 6904 N N . PRO A 1 943 ? -24.647 -62.355 12.753 1.00 84.44 943 PRO A N 1
ATOM 6905 C CA . PRO A 1 943 ? -24.391 -63.501 13.623 1.00 84.44 943 PRO A CA 1
ATOM 6906 C C . PRO A 1 943 ? -25.665 -64.163 14.175 1.00 84.44 943 PRO A C 1
ATOM 6908 O O . PRO A 1 943 ? -26.553 -63.533 14.754 1.00 84.44 943 PRO A O 1
ATOM 6911 N N . ALA A 1 944 ? -25.743 -65.497 14.110 1.00 73.00 944 ALA A N 1
ATOM 6912 C CA . ALA A 1 944 ? -26.878 -66.251 14.647 1.00 73.00 944 ALA A CA 1
ATOM 6913 C C . ALA A 1 944 ? -26.952 -66.182 16.190 1.00 73.00 944 ALA A C 1
ATOM 6915 O O . ALA A 1 944 ? -26.424 -67.054 16.879 1.00 73.00 944 ALA A O 1
ATOM 6916 N N . THR A 1 945 ? -27.648 -65.166 16.716 1.00 53.16 945 THR A N 1
ATOM 6917 C CA . THR A 1 945 ? -28.013 -64.905 18.125 1.00 53.16 945 THR A CA 1
ATOM 6918 C C . THR A 1 945 ? -27.357 -65.839 19.158 1.00 53.16 945 THR A C 1
ATOM 6920 O O . THR A 1 945 ? -27.951 -66.844 19.579 1.00 53.16 945 THR A O 1
ATOM 6923 N N . ILE A 1 946 ? -26.169 -65.483 19.647 1.00 41.53 946 ILE A N 1
ATOM 6924 C CA . ILE A 1 946 ? -25.816 -65.772 21.043 1.00 41.53 946 ILE A CA 1
ATOM 6925 C C . ILE A 1 946 ? -26.452 -64.631 21.862 1.00 41.53 946 ILE A C 1
ATOM 6927 O O . ILE A 1 946 ? -26.375 -63.487 21.427 1.00 41.53 946 ILE A O 1
ATOM 6931 N N . PRO A 1 947 ? -27.179 -64.897 22.967 1.00 37.75 947 PRO A N 1
ATOM 6932 C CA . PRO A 1 947 ? -27.945 -63.856 23.653 1.00 37.75 947 PRO A CA 1
ATOM 6933 C C . PRO A 1 947 ? -27.022 -62.721 24.118 1.00 37.75 947 PRO A C 1
ATOM 6935 O O . PRO A 1 947 ? -25.929 -63.039 24.594 1.00 37.75 947 PRO A O 1
ATOM 6938 N N . PRO A 1 948 ? -27.462 -61.451 24.050 1.00 36.78 948 PRO A N 1
ATOM 6939 C CA . PRO A 1 948 ? -26.702 -60.335 24.600 1.00 36.78 948 PRO A CA 1
ATOM 6940 C C . PRO A 1 948 ? -26.439 -60.600 26.084 1.00 36.78 948 PRO A C 1
ATOM 6942 O O . PRO A 1 948 ? -27.364 -60.948 26.826 1.00 36.78 948 PRO A O 1
ATOM 6945 N N . ASP A 1 949 ? -25.176 -60.498 26.496 1.00 42.69 949 ASP A N 1
ATOM 6946 C CA . ASP A 1 949 ? -24.791 -60.554 27.903 1.00 42.69 949 ASP A CA 1
ATOM 6947 C C . ASP A 1 949 ? -25.353 -59.311 28.602 1.00 42.69 949 ASP A C 1
ATOM 6949 O O . ASP A 1 949 ? -24.821 -58.207 28.520 1.00 42.69 949 ASP A O 1
ATOM 6953 N N . ASP A 1 950 ? -26.496 -59.493 29.255 1.00 49.62 950 ASP A N 1
ATOM 6954 C CA . ASP A 1 950 ? -27.194 -58.502 30.055 1.00 49.62 950 ASP A CA 1
ATOM 6955 C C . ASP A 1 950 ? -26.607 -58.425 31.472 1.00 49.62 950 ASP A C 1
ATOM 6957 O O . ASP A 1 950 ? -27.324 -58.566 32.463 1.00 49.62 950 ASP A O 1
ATOM 6961 N N . ASN A 1 951 ? -25.304 -58.168 31.621 1.00 41.44 951 ASN A N 1
ATOM 6962 C CA . ASN A 1 951 ? -24.696 -57.996 32.943 1.00 41.44 951 ASN A CA 1
ATOM 6963 C C . ASN A 1 951 ? -24.187 -56.574 33.204 1.00 41.44 951 ASN A C 1
ATOM 6965 O O . ASN A 1 951 ? -23.014 -56.287 33.426 1.00 41.44 951 ASN A O 1
ATOM 6969 N N . ASN A 1 952 ? -25.170 -55.701 33.421 1.00 38.28 952 ASN A N 1
ATOM 6970 C CA . ASN A 1 952 ? -25.065 -54.673 34.449 1.00 38.28 952 ASN A CA 1
ATOM 6971 C C . ASN A 1 952 ? -24.781 -55.330 35.820 1.00 38.28 952 ASN A C 1
ATOM 6973 O O . ASN A 1 952 ? -25.694 -55.551 36.620 1.00 38.28 952 ASN A O 1
ATOM 6977 N N . ASP A 1 953 ? -23.513 -55.644 36.100 1.00 42.66 953 ASP A N 1
ATOM 6978 C CA . ASP A 1 953 ? -23.009 -55.781 37.466 1.00 42.66 953 ASP A CA 1
ATOM 6979 C C . ASP A 1 953 ? -22.451 -54.429 37.921 1.00 42.66 953 ASP A C 1
ATOM 6981 O O . ASP A 1 953 ? -21.252 -54.141 37.909 1.00 42.66 953 ASP A O 1
ATOM 6985 N N . SER A 1 954 ? -23.367 -53.566 38.357 1.00 41.59 954 SER A N 1
ATOM 6986 C CA . SER A 1 954 ? -23.055 -52.476 39.269 1.00 41.59 954 SER A CA 1
ATOM 6987 C C . SER A 1 954 ? -22.502 -53.065 40.579 1.00 41.59 954 SER A C 1
ATOM 6989 O O . SER A 1 954 ? -23.258 -53.380 41.503 1.00 41.59 954 SER A O 1
ATOM 6991 N N . GLY A 1 955 ? -21.174 -53.210 40.640 1.00 28.42 955 GLY A N 1
ATOM 6992 C CA . GLY A 1 955 ? -20.494 -54.042 41.636 1.00 28.42 955 GLY A CA 1
ATOM 6993 C C . GLY A 1 955 ? -19.232 -53.470 42.290 1.00 28.42 955 GLY A C 1
ATOM 6994 O O . GLY A 1 955 ? -18.529 -54.211 42.963 1.00 28.42 955 GLY A O 1
ATOM 6995 N N . GLY A 1 956 ? -18.975 -52.161 42.198 1.00 27.75 956 GLY A N 1
ATOM 6996 C CA . GLY A 1 956 ? -18.289 -51.419 43.265 1.00 27.75 956 GLY A CA 1
ATOM 6997 C C . GLY A 1 956 ? -16.772 -51.205 43.171 1.00 27.75 956 GLY A C 1
ATOM 6998 O O . GLY A 1 956 ? -15.976 -52.128 43.043 1.00 27.75 956 GLY A O 1
ATOM 6999 N N . GLY A 1 957 ? -16.376 -49.959 43.450 1.00 27.48 957 GLY A N 1
ATOM 7000 C CA . GLY A 1 957 ? -15.120 -49.690 44.147 1.00 27.48 957 GLY A CA 1
ATOM 7001 C C . GLY A 1 957 ? -14.288 -48.553 43.584 1.00 27.48 957 GLY A C 1
ATOM 7002 O O . GLY A 1 957 ? -13.206 -48.775 43.052 1.00 27.48 957 GLY A O 1
ATOM 7003 N N . ALA A 1 958 ? -14.706 -47.319 43.864 1.00 41.97 958 ALA A N 1
ATOM 7004 C CA . ALA A 1 958 ? -13.754 -46.251 44.119 1.00 41.97 958 ALA A CA 1
ATOM 7005 C C . ALA A 1 958 ? -12.759 -46.716 45.199 1.00 41.97 958 ALA A C 1
ATOM 7007 O O . ALA A 1 958 ? -13.083 -46.646 46.377 1.00 41.97 958 ALA A O 1
ATOM 7008 N N . THR A 1 959 ? -11.596 -47.236 44.793 1.00 38.22 959 THR A N 1
ATOM 7009 C CA . THR A 1 959 ? -10.304 -47.202 45.502 1.00 38.22 959 THR A CA 1
ATOM 7010 C C . THR A 1 959 ? -9.250 -47.996 44.720 1.00 38.22 959 THR A C 1
ATOM 7012 O O . THR A 1 959 ? -9.010 -49.149 45.049 1.00 38.22 959 THR A O 1
ATOM 7015 N N . THR A 1 960 ? -8.544 -47.378 43.771 1.00 36.81 960 THR A N 1
ATOM 7016 C CA . THR A 1 960 ? -7.139 -47.736 43.442 1.00 36.81 960 THR A CA 1
ATOM 7017 C C . THR A 1 960 ? -6.376 -46.594 42.761 1.00 36.81 960 THR A C 1
ATOM 7019 O O . THR A 1 960 ? -5.327 -46.816 42.165 1.00 36.81 960 THR A O 1
ATOM 7022 N N . LEU A 1 961 ? -6.754 -45.335 43.011 1.00 34.62 961 LEU A N 1
ATOM 7023 C CA . LEU A 1 961 ? -5.868 -44.180 42.804 1.00 34.62 961 LEU A CA 1
ATOM 7024 C C . LEU A 1 961 ? -4.785 -44.103 43.909 1.00 34.62 961 LEU A C 1
ATOM 7026 O O . LEU A 1 961 ? -4.564 -43.061 44.502 1.00 34.62 961 LEU A O 1
ATOM 7030 N N . TRP A 1 962 ? -4.181 -45.243 44.265 1.00 33.44 962 TRP A N 1
ATOM 7031 C CA . TRP A 1 962 ? -3.063 -45.392 45.216 1.00 33.44 962 TRP A CA 1
ATOM 7032 C C . TRP A 1 962 ? -2.220 -46.663 44.964 1.00 33.44 962 TRP A C 1
ATOM 7034 O O . TRP A 1 962 ? -1.341 -46.968 45.768 1.00 33.44 962 TRP A O 1
ATOM 7044 N N . PHE A 1 963 ? -2.423 -47.393 43.853 1.00 35.25 963 PHE A N 1
ATOM 7045 C CA . PHE A 1 963 ? -1.590 -48.561 43.501 1.00 35.25 963 PHE A CA 1
ATOM 7046 C C . PHE A 1 963 ? -0.668 -48.345 42.285 1.00 35.25 963 PHE A C 1
ATOM 7048 O O . PHE A 1 963 ? 0.326 -49.054 42.150 1.00 35.25 963 PHE A O 1
ATOM 7055 N N . TRP A 1 964 ? -0.891 -47.296 41.484 1.00 32.09 964 TRP A N 1
ATOM 7056 C CA . TRP A 1 964 ? 0.013 -46.908 40.386 1.00 32.09 964 TRP A CA 1
ATOM 7057 C C . TRP A 1 964 ? 1.117 -45.909 40.788 1.00 32.09 964 TRP A C 1
ATOM 7059 O O . TRP A 1 964 ? 2.133 -45.790 40.108 1.00 32.09 964 TRP A O 1
ATOM 7069 N N . LEU A 1 965 ? 1.012 -45.296 41.975 1.00 36.38 965 LEU A N 1
ATOM 7070 C CA . LEU A 1 965 ? 2.078 -44.481 42.589 1.00 36.38 965 LEU A CA 1
ATOM 7071 C C . LEU A 1 965 ? 3.027 -45.282 43.510 1.00 36.38 965 LEU A C 1
ATOM 7073 O O . LEU A 1 965 ? 3.875 -44.699 44.188 1.00 36.38 965 LEU A O 1
ATOM 7077 N N . TRP A 1 966 ? 2.941 -46.621 43.519 1.00 34.00 966 TRP A N 1
ATOM 7078 C CA . TRP A 1 966 ? 3.803 -47.482 44.350 1.00 34.00 966 TRP A CA 1
ATOM 7079 C C . TRP A 1 966 ? 4.612 -48.551 43.583 1.00 34.00 966 TRP A C 1
ATOM 7081 O O . TRP A 1 966 ? 5.467 -49.192 44.190 1.00 34.00 966 TRP A O 1
ATOM 7091 N N . LEU A 1 967 ? 4.452 -48.702 42.257 1.00 34.84 967 LEU A N 1
ATOM 7092 C CA . LEU A 1 967 ? 5.271 -49.632 41.447 1.00 34.84 967 LEU A CA 1
ATOM 7093 C C . LEU A 1 967 ? 6.321 -48.975 40.527 1.00 34.84 967 LEU A C 1
ATOM 7095 O O . LEU A 1 967 ? 7.269 -49.653 40.141 1.00 34.84 967 LEU A O 1
ATOM 7099 N N . ASN A 1 968 ? 6.270 -47.658 40.292 1.00 35.41 968 ASN A N 1
ATOM 7100 C CA . ASN A 1 968 ? 7.320 -46.929 39.551 1.00 35.41 968 ASN A CA 1
ATOM 7101 C C . ASN A 1 968 ? 8.425 -46.311 40.436 1.00 35.41 968 ASN A C 1
ATOM 7103 O O . ASN A 1 968 ? 9.368 -45.697 39.944 1.00 35.41 968 ASN A O 1
ATOM 7107 N N . SER A 1 969 ? 8.391 -46.533 41.754 1.00 43.88 969 SER A N 1
ATOM 7108 C CA . SER A 1 969 ? 9.444 -46.099 42.691 1.00 43.88 969 SER A CA 1
ATOM 7109 C C . SER A 1 969 ? 10.479 -47.189 43.022 1.00 43.88 969 SER A C 1
ATOM 7111 O O . SER A 1 969 ? 11.254 -47.049 43.971 1.00 43.88 969 SER A O 1
ATOM 7113 N N . LEU A 1 970 ? 10.566 -48.261 42.221 1.00 38.50 970 LEU A N 1
ATOM 7114 C CA . LEU A 1 970 ? 11.497 -49.367 42.481 1.00 38.50 970 LEU A CA 1
ATOM 7115 C C . LEU A 1 970 ? 12.197 -49.964 41.247 1.00 38.50 970 LEU A C 1
ATOM 7117 O O . LEU A 1 970 ? 12.539 -51.139 41.270 1.00 38.50 970 LEU A O 1
ATOM 7121 N N . LEU A 1 971 ? 12.519 -49.163 40.221 1.00 35.09 971 LEU A N 1
ATOM 7122 C CA . LEU A 1 971 ? 13.433 -49.582 39.134 1.00 35.09 971 LEU A CA 1
ATOM 7123 C C . LEU A 1 971 ? 14.470 -48.526 38.678 1.00 35.09 971 LEU A C 1
ATOM 7125 O O . LEU A 1 971 ? 15.188 -48.762 37.715 1.00 35.09 971 LEU A O 1
ATOM 7129 N N . VAL A 1 972 ? 14.687 -47.439 39.439 1.00 35.53 972 VAL A N 1
ATOM 7130 C CA . VAL A 1 972 ? 15.810 -46.481 39.223 1.00 35.53 972 VAL A CA 1
ATOM 7131 C C . VAL A 1 972 ? 16.870 -46.544 40.344 1.00 35.53 972 VAL A C 1
ATOM 7133 O O . VAL A 1 972 ? 17.709 -45.664 40.518 1.00 35.53 972 VAL A O 1
ATOM 7136 N N . TRP A 1 973 ? 16.930 -47.649 41.098 1.00 29.00 973 TRP A N 1
ATOM 7137 C CA . TRP A 1 973 ? 18.027 -47.881 42.051 1.00 29.00 973 TRP A CA 1
ATOM 7138 C C . TRP A 1 973 ? 18.607 -49.292 41.987 1.00 29.00 973 TRP A C 1
ATOM 7140 O O . TRP A 1 973 ? 18.652 -50.005 42.988 1.00 29.00 973 TRP A O 1
ATOM 7150 N N . ARG A 1 974 ? 19.110 -49.707 40.811 1.00 29.97 974 ARG A N 1
ATOM 7151 C CA . ARG A 1 974 ? 20.152 -50.751 40.743 1.00 29.97 974 ARG A CA 1
ATOM 7152 C C . ARG A 1 974 ? 20.917 -50.858 39.415 1.00 29.97 974 ARG A C 1
ATOM 7154 O O . ARG A 1 974 ? 21.038 -51.952 38.883 1.00 29.97 974 ARG A O 1
ATOM 7161 N N . ARG A 1 975 ? 21.564 -49.786 38.931 1.00 30.06 975 ARG A N 1
ATOM 7162 C CA . ARG A 1 975 ? 22.766 -49.948 38.071 1.00 30.06 975 ARG A CA 1
ATOM 7163 C C . ARG A 1 975 ? 23.726 -48.747 38.000 1.00 30.06 975 ARG A C 1
ATOM 7165 O O . ARG A 1 975 ? 24.353 -48.521 36.981 1.00 30.06 975 ARG A O 1
ATOM 7172 N N . TYR A 1 976 ? 23.997 -48.084 39.130 1.00 26.78 976 TYR A N 1
ATOM 7173 C CA . TYR A 1 976 ? 25.315 -47.465 39.362 1.00 26.78 976 TYR A CA 1
ATOM 7174 C C . TYR A 1 976 ? 26.158 -48.388 40.253 1.00 26.78 976 TYR A C 1
ATOM 7176 O O . TYR A 1 976 ? 26.076 -48.347 41.479 1.00 26.78 976 TYR A O 1
ATOM 7184 N N . ARG A 1 977 ? 26.935 -49.276 39.617 1.00 30.92 977 ARG A N 1
ATOM 7185 C CA . ARG A 1 977 ? 28.302 -49.691 40.001 1.00 30.92 977 ARG A CA 1
ATOM 7186 C C . ARG A 1 977 ? 28.765 -50.849 39.114 1.00 30.92 977 ARG A C 1
ATOM 7188 O O . ARG A 1 977 ? 28.435 -52.003 39.375 1.00 30.92 977 ARG A O 1
ATOM 7195 N N . LYS A 1 978 ? 29.636 -50.530 38.160 1.00 28.84 978 LYS A N 1
ATOM 7196 C CA . LYS A 1 978 ? 31.028 -51.018 38.095 1.00 28.84 978 LYS A CA 1
ATOM 7197 C C . LYS A 1 978 ? 31.715 -50.289 36.937 1.00 28.84 978 LYS A C 1
ATOM 7199 O O . LYS A 1 978 ? 31.342 -50.490 35.797 1.00 28.84 978 LYS A O 1
ATOM 7204 N N . SER A 1 979 ? 32.531 -49.289 37.286 1.00 32.25 979 SER A N 1
ATOM 7205 C CA . SER A 1 979 ? 33.982 -49.245 37.004 1.00 32.25 979 SER A CA 1
ATOM 7206 C C . SER A 1 979 ? 34.268 -49.070 35.511 1.00 32.25 979 SER A C 1
ATOM 7208 O O . SER A 1 979 ? 34.034 -49.997 34.751 1.00 32.25 979 SER A O 1
ATOM 7210 N N . SER A 1 980 ? 34.769 -47.932 35.051 1.00 35.34 980 SER A N 1
ATOM 7211 C CA . SER A 1 980 ? 35.973 -47.235 35.527 1.00 35.34 980 SER A CA 1
ATOM 7212 C C . SER A 1 980 ? 36.063 -45.847 34.919 1.00 35.34 980 SER A C 1
ATOM 7214 O O . SER A 1 980 ? 35.708 -45.760 33.725 1.00 35.34 980 SER A O 1
#

Radius of gyration: 37.35 Å; chains: 1; bounding box: 90×112×88 Å

pLDDT: mean 76.54, std 20.34, range [24.8, 98.88]

Foldseek 3Di:
DDDPDDDDDDDPDDDPDDDPPPDDDDPDPPVVVVVVVVVVVVVVVPDPPPPQFAEAEDEAPPADQDPDFPVLVVQQVGEFQYEYEYAADEREYADAREHAEEHDPVGAYEYEYDVPHAAEQEYDPVCLCPYESYEYAYERYEYEDHEFEGHNEYYEYAAYEHYEYEHYEFEQHLAEDYHHAHHAYEHYEAAQYEYEHANVNPHQHRADYHAFHQVLPYEYALYEAEHYEFEHTDGPHQDWHAHYEHHEAHAHYEHAHYEFEHRYRYDYQYENYEEEFYPDDPGAAYEYELYEAEHGQEDYEYWERYEYELYEFEQHAHEPYAYFDDPPDDPTHEQYEAAQAEFENYPQEHEEHACQQYYNYEYWLAEFEHAPHAHYHHDHNDHHAWQYEYHHHHPPDGQPVGRYDHQDHQVQFFPCVVLVGRAGDPRGPQAQRTDPPGPPDDQAASLRHGQDDDNHGGRHRYHPDRPPPDDAKRKDWDKPAQEEEQFAKIKIWMGTDPFPWKFKAKVVGFPRGGTDDRGTDMDMTGRHHAKMKIWMWTGDPPGIDIDIGIHGYHYPDPWDKDWPDDPDPDPDDDDDDDDPDDPTDIDTDDDDDFWWQKKWKDKQNHTQDIDGDDDDDDCPDDDDDDDDDDAAKMKIWMWIDGPVGIDIDIDIDGHDDDDDAFDFKDKDWDWVPLEEAQFDKIKIWMAMDQFDWKDKDDPDDDTDDNTDIDIDHHRAWDKIKMWTAHRRGIDIDIGIRHYDYAQDLPPPQPDGPVLCCVQVVDNPAHQQDQQCPLPHGVVLCVVQVFRSNDSQCDSQLNPSQQDGQVLCCVQPVDNPAHQQDQQCPLPDGPVLCSLQVFRSNDSVTDFDLPPPQPDTPSLCCVQPVDNDAHQQPQQCPLPDGCVRCVVLVARSNDQQRCPLQHGCVRCVVLVARSNDQQRCPLPHGCNRCVVQVFRSNDSVGDRDDPDPPPDPPPDDDDDDPPPVVPPVVPDPPPPPDDDD